Protein AF-0000000067698128 (afdb_homodimer)

Nearest PDB structures (foldseek):
  7aar-assembly1_A  TM=8.603E-01  e=4.545E-19  Arabidopsis thaliana
  9b1o-assembly1_A  TM=7.370E-01  e=3.033E-10  Homo sapiens
  8tte-assembly1_A  TM=7.491E-01  e=5.692E-08  Staphylococcus aureus
  8tth-assembly1_A  TM=7.424E-01  e=2.046E-07  Staphylococcus aureus
  9b3m-assembly1_A  TM=7.698E-01  e=9.284E-07  Staphylococcus aureus

Sequence (998 aa):
MDEVTPLLQRRSTSSESKIRNSGLYLAAFAAVLGNFNSGYSLVYPSPVLPNFQSPDADPRLRMNTEQAAWFGSIYSLGAAAGGLGAILLNDMIGRKLSIMMSALPSTLGYMLMGGAINLYMLQVGRFLTGVAAGMTAASIPVYVSEISHHKVRGALGSCPQITAVVGALALYALGLVVPWRWLAVAGEVPAVLMVVLLAFMPSSPRRLLSLGRQQHAERVLRWLRGNQYDVQTELLAIQHSIDTQPKITWSQLGTPSYYKPILISVGMRFLQQMTGITPILVYLEPIFKKSNVPLPPRYDAAIVGLVRLGSIAVAAFLMDKAGRKALLYTSSMLMFLSSLTLTMVSHTTPCPPGPAPPNHTALDYTSHNDYGSTFMSNAQTAGSILPIICTVVFIFGYALGWGPITWLLMSEVLPLAARGKASGVCVTVSWLTAFGLTHGFTHLVDTYGLYAPYLLFTVVCVVSLLFNAVCIPETRKRSLEEIENYFRTGRTFTIKQSSMDEVTPLLQRRSTSSESKIRNSGLYLAAFAAVLGNFNSGYSLVYPSPVLPNFQSPDADPRLRMNTEQAAWFGSIYSLGAAAGGLGAILLNDMIGRKLSIMMSALPSTLGYMLMGGAINLYMLQVGRFLTGVAAGMTAASIPVYVSEISHHKVRGALGSCPQITAVVGALALYALGLVVPWRWLAVAGEVPAVLMVVLLAFMPSSPRRLLSLGRQQHAERVLRWLRGNQYDVQTELLAIQHSIDTQPKITWSQLGTPSYYKPILISVGMRFLQQMTGITPILVYLEPIFKKSNVPLPPRYDAAIVGLVRLGSIAVAAFLMDKAGRKALLYTSSMLMFLSSLTLTMVSHTTPCPPGPAPPNHTALDYTSHNDYGSTFMSNAQTAGSILPIICTVVFIFGYALGWGPITWLLMSEVLPLAARGKASGVCVTVSWLTAFGLTHGFTHLVDTYGLYAPYLLFTVVCVVSLLFNAVCIPETRKRSLEEIENYFRTGRTFTIKQSS

Solvent-accessible surface area (backbone atoms only — not comparable to full-atom values): 50920 Å² total; per-residue (Å²): 142,83,76,78,65,77,75,75,62,76,70,72,69,73,66,74,47,67,66,40,57,63,48,37,51,51,46,45,51,25,50,32,31,44,30,19,40,30,22,27,60,60,34,48,42,16,72,38,45,58,54,26,58,36,90,85,27,57,78,61,52,48,44,54,68,69,52,46,17,45,58,62,14,37,26,28,51,17,19,27,51,17,28,59,49,31,59,58,38,33,75,72,65,27,43,60,54,39,44,44,52,22,34,52,39,32,44,54,10,28,52,31,42,38,65,44,75,40,57,65,37,38,44,51,12,38,23,27,34,13,22,18,29,13,20,28,63,62,27,39,63,55,47,45,53,62,64,41,55,83,90,49,34,68,64,59,64,49,41,41,59,52,34,15,47,48,18,30,29,48,44,36,52,43,50,67,78,43,58,65,47,55,48,28,53,56,55,38,50,47,40,50,51,23,41,60,47,43,69,74,40,77,68,51,42,66,58,30,44,74,73,66,36,56,68,62,24,51,52,44,47,31,55,34,31,24,84,66,36,75,56,64,63,54,51,50,50,52,50,50,50,63,71,63,55,66,83,70,54,78,72,56,45,70,35,65,61,43,35,50,42,48,50,51,40,38,50,48,34,43,49,51,35,54,46,41,56,59,42,48,53,28,37,35,28,56,49,37,59,70,61,44,43,79,59,63,32,58,59,51,41,31,49,43,33,51,46,34,54,53,22,39,56,50,23,64,62,40,45,80,71,66,27,64,59,56,34,39,50,52,15,30,51,38,29,24,58,22,26,45,50,47,22,55,55,45,62,67,52,74,70,74,78,67,83,70,78,82,77,79,70,80,75,79,80,67,79,74,78,78,61,68,84,60,68,82,61,76,81,63,75,72,37,55,67,56,60,59,54,30,51,41,42,26,44,31,16,36,31,40,12,59,53,58,48,52,61,51,47,42,66,56,57,35,53,79,67,48,34,67,65,51,48,50,51,29,50,34,48,25,22,49,46,35,20,54,49,26,33,45,44,48,54,38,35,72,74,68,27,67,24,53,56,28,47,50,24,26,52,39,24,52,51,48,43,51,46,49,57,74,68,55,76,78,61,68,96,52,55,61,66,53,53,54,44,17,50,62,67,69,75,46,79,74,78,74,74,78,125,141,82,73,82,65,76,74,75,61,76,69,73,71,73,66,75,45,66,66,40,56,62,48,38,52,50,44,42,51,25,50,30,31,44,30,18,42,32,22,27,60,60,34,48,41,15,71,39,44,58,55,25,59,37,88,85,28,57,80,59,54,48,43,55,71,67,52,46,17,46,58,61,14,37,26,28,52,17,19,28,51,18,28,60,48,30,59,57,38,33,74,72,67,27,46,61,55,39,45,46,52,22,35,52,38,32,45,53,9,28,51,30,42,37,66,44,76,40,56,64,37,37,44,52,11,37,23,27,36,13,22,19,30,12,20,28,64,60,28,40,64,54,48,45,52,64,64,40,52,84,89,49,33,67,64,59,64,49,41,42,60,52,33,17,46,50,18,30,31,49,43,35,52,42,50,67,79,42,57,65,46,55,48,28,54,57,55,38,50,47,39,51,51,23,39,61,47,43,70,74,39,77,67,51,43,66,58,31,44,73,73,67,36,53,66,61,24,50,51,46,46,31,55,34,31,22,85,67,35,76,56,64,62,54,51,51,50,52,51,49,50,63,72,64,55,66,82,69,54,78,72,57,46,71,36,65,62,45,37,51,42,47,49,52,42,37,50,48,34,42,49,51,36,54,46,41,56,59,43,48,52,26,38,36,28,55,49,37,58,70,61,45,42,78,60,64,32,58,58,51,42,31,49,44,32,50,46,34,53,53,23,38,57,50,23,63,62,40,44,80,72,66,28,64,57,56,34,37,49,50,14,28,50,38,29,25,56,22,25,46,51,48,21,55,55,45,63,66,52,74,70,74,78,68,84,70,77,82,75,79,71,81,76,79,83,68,78,73,78,77,60,68,86,56,73,84,56,78,80,62,76,72,39,56,66,56,59,58,53,30,50,40,43,24,44,30,16,36,30,39,11,58,52,59,49,53,60,49,46,43,66,55,55,36,53,78,67,47,35,69,64,50,48,51,51,30,50,33,47,25,22,48,47,35,19,54,49,25,32,45,45,48,55,38,35,72,76,66,28,68,24,52,56,28,46,51,23,24,53,39,22,51,50,48,43,50,46,47,58,73,67,55,74,77,62,68,97,51,54,60,68,53,53,54,44,17,50,62,68,68,75,46,80,72,78,76,75,78,124

Secondary structure (DSSP, 8-state):
---------------------HHHHHHHHHHHHHHHHHHHHHTTHHHHHHHHSSTTS-TTT---HHHHHHHHHHHHHHHHHHHHHHHHHHHHH-HHHHHHHTHHHHHHHHHHHHT-SSHHHHHHHHHHHHHHHHHHHHHHHHHHHHHS-TTTHHHHHTHHHHHHHHHHHHHHHHTTTS-HHHHHHHTHHHHHHHHHHHHTSPPPHHHHHHTT-HHHHHHHHHHHH-TTS-HHHHHHHHHHHHHH-----TTGGGSHHHHHHHHHHHHHHHHHHHTTHHHHHHTHHHHHHHTT-SS-HHHHHHHHHHHHHHHHHHHHHHHHHH-HHHHHHHHHHHHHHHHHHHHHHHHHS------------S-----S-TTSTT-S--------SHHHHHHHHHHHHHHHTTTHHHHHHHHHHS-GGGHHHHHHHHHHHHHHHHHHHHHHHHHHHHHH-THHHHHHHHHHHHHHHHHHHHTPPP-TT--HHHHHHHHHHTS--------/---------------------HHHHHHHHHHHHHHHHHHHHHTTHHHHHHHHHSTTS-TTT---HHHHHHHHHHHHHHHHHHHHHHHHHHHHH-HHHHHHHTHHHHHHHHHHHHT-SSHHHHHHHHHHHHHHHHHHHHHHHHHHHHHS-TTTHHHHHTHHHHHHHHHHHHHHHHTTTS-HHHHHHHTHHHHHHHHHHHHTSPPPHHHHHHTT-HHHHHHHHHHHH-TTS-HHHHHHHHHHHHHH-----TTGGGSHHHHHHHHHHHHHHHHHHHTTHHHHHHTHHHHHHHTT-SS-HHHHHHHHHHHHHHHHHHHHHHHHHH-HHHHHHHHHHHHHHHHHHHHHHHHHS---------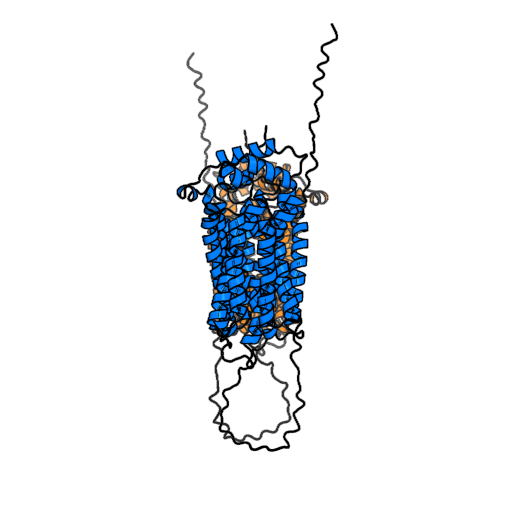---S-----S-TTGGG-S--------SHHHHHHHHHHHHHHHTTTHHHHHHHHHHS-GGGHHHHHHHHHHHHHHHHHHHHHHHHHHHHHH-THHHHHHHHHHHHHHHHHHHHTPPP-TT--HHHHHHHHHHTS--------

Structure (mmCIF, N/CA/C/O backbone):
data_AF-0000000067698128-model_v1
#
loop_
_entity.id
_entity.type
_entity.pdbx_description
1 polymer 'Solute carrier family 2, facilitated glucose transporter member 8'
#
loop_
_atom_site.group_PDB
_atom_site.id
_atom_site.type_symbol
_atom_site.label_atom_id
_atom_site.label_alt_id
_atom_site.label_comp_id
_atom_site.label_asym_id
_atom_site.label_entity_id
_atom_site.label_seq_id
_atom_site.pdbx_PDB_ins_code
_atom_site.Cartn_x
_atom_site.Cartn_y
_atom_site.Cartn_z
_atom_site.occupancy
_atom_site.B_iso_or_equiv
_atom_site.auth_seq_id
_atom_site.auth_comp_id
_atom_site.auth_asym_id
_atom_site.auth_atom_id
_atom_site.pdbx_PDB_model_num
ATOM 1 N N . MET A 1 1 ? 64.312 -9.578 -45.875 1 24.77 1 MET A N 1
ATOM 2 C CA . MET A 1 1 ? 63.75 -10.844 -45.375 1 24.77 1 MET A CA 1
ATOM 3 C C . MET A 1 1 ? 62.344 -10.641 -44.844 1 24.77 1 MET A C 1
ATOM 5 O O . MET A 1 1 ? 62.156 -10.195 -43.719 1 24.77 1 MET A O 1
ATOM 9 N N . ASP A 1 2 ? 61.281 -10.273 -45.625 1 28.89 2 ASP A N 1
ATOM 10 C CA . ASP A 1 2 ? 59.906 -9.773 -45.75 1 28.89 2 ASP A CA 1
ATOM 11 C C . ASP A 1 2 ? 58.906 -10.82 -45.281 1 28.89 2 ASP A C 1
ATOM 13 O O . ASP A 1 2 ? 57.688 -10.633 -45.438 1 28.89 2 ASP A O 1
ATOM 17 N N . GLU A 1 3 ? 59.25 -12.07 -45.062 1 24.58 3 GLU A N 1
ATOM 18 C CA . GLU A 1 3 ? 58.344 -13.195 -45.219 1 24.58 3 GLU A CA 1
ATOM 19 C C . GLU A 1 3 ? 57.375 -13.266 -44.031 1 24.58 3 GLU A C 1
ATOM 21 O O . GLU A 1 3 ? 56.594 -14.211 -43.906 1 24.58 3 GLU A O 1
ATOM 26 N N . VAL A 1 4 ? 57.688 -12.703 -42.812 1 31.02 4 VAL A N 1
ATOM 27 C CA . VAL A 1 4 ? 57.031 -13.273 -41.656 1 31.02 4 VAL A CA 1
ATOM 28 C C . VAL A 1 4 ? 55.562 -12.898 -41.625 1 31.02 4 VAL A C 1
ATOM 30 O O . VAL A 1 4 ? 55.188 -11.852 -41.125 1 31.02 4 VAL A O 1
ATOM 33 N N . THR A 1 5 ? 55 -12.547 -42.75 1 31.58 5 THR A N 1
ATOM 34 C CA . THR A 1 5 ? 53.656 -12.055 -42.625 1 31.58 5 THR A CA 1
ATOM 35 C C . THR A 1 5 ? 52.75 -13.117 -42 1 31.58 5 THR A C 1
ATOM 37 O O . THR A 1 5 ? 52.531 -14.172 -42.594 1 31.58 5 THR A O 1
ATOM 40 N N . PRO A 1 6 ? 52.906 -13.344 -40.625 1 32.34 6 PRO A N 1
ATOM 41 C CA . PRO A 1 6 ? 52.125 -14.453 -40.031 1 32.34 6 PRO A CA 1
ATOM 42 C C . PRO A 1 6 ? 50.656 -14.414 -40.406 1 32.34 6 PRO A C 1
ATOM 44 O O . PRO A 1 6 ? 50.062 -13.328 -40.469 1 32.34 6 PRO A O 1
ATOM 47 N N . LEU A 1 7 ? 50.094 -15.203 -41.312 1 28.47 7 LEU A N 1
ATOM 48 C CA . LEU A 1 7 ? 48.781 -15.625 -41.719 1 28.47 7 LEU A CA 1
ATOM 49 C C . LEU A 1 7 ? 47.906 -15.945 -40.531 1 28.47 7 LEU A C 1
ATOM 51 O O . LEU A 1 7 ? 47.125 -16.891 -40.562 1 28.47 7 LEU A O 1
ATOM 55 N N . LEU A 1 8 ? 48.312 -15.516 -39.312 1 31.22 8 LEU A N 1
ATOM 56 C CA . LEU A 1 8 ? 47.312 -15.836 -38.281 1 31.22 8 LEU A CA 1
ATOM 57 C C . LEU A 1 8 ? 45.969 -15.25 -38.656 1 31.22 8 LEU A C 1
ATOM 59 O O . LEU A 1 8 ? 45.75 -14.039 -38.562 1 31.22 8 LEU A O 1
ATOM 63 N N . GLN A 1 9 ? 45.469 -15.539 -39.781 1 27.62 9 GLN A N 1
ATOM 64 C CA . GLN A 1 9 ? 44.062 -15.273 -40.062 1 27.62 9 GLN A CA 1
ATOM 65 C C . GLN A 1 9 ? 43.219 -15.508 -38.844 1 27.62 9 GLN A C 1
ATOM 67 O O . GLN A 1 9 ? 43.25 -16.578 -38.219 1 27.62 9 GLN A O 1
ATOM 72 N N . ARG A 1 10 ? 43 -14.555 -38.125 1 32.41 10 ARG A N 1
ATOM 73 C CA . ARG A 1 10 ? 41.906 -14.484 -37.156 1 32.41 10 ARG A CA 1
ATOM 74 C C . ARG A 1 10 ? 40.688 -15.242 -37.688 1 32.41 10 ARG A C 1
ATOM 76 O O . ARG A 1 10 ? 40 -14.781 -38.594 1 32.41 10 ARG A O 1
ATOM 83 N N . ARG A 1 11 ? 40.938 -16.562 -37.969 1 31.14 11 ARG A N 1
ATOM 84 C CA . ARG A 1 11 ? 39.719 -17.344 -38.219 1 31.14 11 ARG A CA 1
ATOM 85 C C . ARG A 1 11 ? 38.594 -16.875 -37.312 1 31.14 11 ARG A C 1
ATOM 87 O O . ARG A 1 11 ? 38.688 -16.922 -36.094 1 31.14 11 ARG A O 1
ATOM 94 N N . SER A 1 12 ? 38 -15.797 -37.594 1 34.19 12 SER A N 1
ATOM 95 C CA . SER A 1 12 ? 36.656 -15.445 -37.125 1 34.19 12 SER A CA 1
ATOM 96 C C . SER A 1 12 ? 35.812 -16.688 -36.875 1 34.19 12 SER A C 1
ATOM 98 O O . SER A 1 12 ? 35.438 -17.391 -37.812 1 34.19 12 SER A O 1
ATOM 100 N N . THR A 1 13 ? 36.219 -17.625 -36.188 1 33.59 13 THR A N 1
ATOM 101 C CA . THR A 1 13 ? 35.469 -18.75 -35.656 1 33.59 13 THR A CA 1
ATOM 102 C C . THR A 1 13 ? 34.062 -18.312 -35.25 1 33.59 13 THR A C 1
ATOM 104 O O . THR A 1 13 ? 33.438 -18.922 -34.375 1 33.59 13 THR A O 1
ATOM 107 N N . SER A 1 14 ? 33.625 -17.172 -35.656 1 37.47 14 SER A N 1
ATOM 108 C CA . SER A 1 14 ? 32.188 -16.891 -35.531 1 37.47 14 SER A CA 1
ATOM 109 C C . SER A 1 14 ? 31.359 -18.031 -36.094 1 37.47 14 SER A C 1
ATOM 111 O O . SER A 1 14 ? 31.016 -18.062 -37.25 1 37.47 14 SER A O 1
ATOM 113 N N . SER A 1 15 ? 31.797 -19.188 -36.312 1 37.03 15 SER A N 1
ATOM 114 C CA . SER A 1 15 ? 30.891 -20.297 -36.562 1 37.03 15 SER A CA 1
ATOM 115 C C . SER A 1 15 ? 29.562 -20.109 -35.844 1 37.03 15 SER A C 1
ATOM 117 O O . SER A 1 15 ? 29.469 -20.375 -34.656 1 37.03 15 SER A O 1
ATOM 119 N N . GLU A 1 16 ? 28.969 -19.047 -35.906 1 44.94 16 GLU A N 1
ATOM 120 C CA . GLU A 1 16 ? 27.562 -18.891 -35.594 1 44.94 16 GLU A CA 1
ATOM 121 C C . GLU A 1 16 ? 26.766 -20.141 -36 1 44.94 16 GLU A C 1
ATOM 123 O O . GLU A 1 16 ? 26.391 -20.266 -37.156 1 44.94 16 GLU A O 1
ATOM 128 N N . SER A 1 17 ? 27.25 -21.359 -35.844 1 49.53 17 SER A N 1
ATOM 129 C CA . SER A 1 17 ? 26.594 -22.641 -36.094 1 49.53 17 SER A CA 1
ATOM 130 C C . SER A 1 17 ? 25.094 -22.547 -35.906 1 49.53 17 SER A C 1
ATOM 132 O O . SER A 1 17 ? 24.594 -21.906 -34.969 1 49.53 17 SER A O 1
ATOM 134 N N . LYS A 1 18 ? 24.406 -22.562 -36.969 1 61.47 18 LYS A N 1
ATOM 135 C CA . LYS A 1 18 ? 22.953 -22.5 -37.156 1 61.47 18 LYS A CA 1
ATOM 136 C C . LYS A 1 18 ? 22.234 -23.484 -36.25 1 61.47 18 LYS A C 1
ATOM 138 O O . LYS A 1 18 ? 22.391 -24.703 -36.406 1 61.47 18 LYS A O 1
ATOM 143 N N . ILE A 1 19 ? 21.984 -23.188 -35.031 1 75.19 19 ILE A N 1
ATOM 144 C CA . ILE A 1 19 ? 21.203 -23.953 -34.062 1 75.19 19 ILE A CA 1
ATOM 145 C C . ILE A 1 19 ? 19.812 -24.219 -34.594 1 75.19 19 ILE A C 1
ATOM 147 O O . ILE A 1 19 ? 19.156 -23.297 -35.094 1 75.19 19 ILE A O 1
ATOM 151 N N . ARG A 1 20 ? 19.484 -25.5 -34.938 1 76.12 20 ARG A N 1
ATOM 152 C CA . ARG A 1 20 ? 18.109 -25.891 -35.219 1 76.12 20 ARG A CA 1
ATOM 153 C C . ARG A 1 20 ? 17.328 -26.188 -33.969 1 76.12 20 ARG A C 1
ATOM 155 O O . ARG A 1 20 ? 17.594 -27.188 -33.281 1 76.12 20 ARG A O 1
ATOM 162 N N . ASN A 1 21 ? 16.359 -25.344 -33.656 1 85.06 21 ASN A N 1
ATOM 163 C CA . ASN A 1 21 ? 15.672 -25.406 -32.375 1 85.06 21 ASN A CA 1
ATOM 164 C C . ASN A 1 21 ? 14.406 -26.25 -32.469 1 85.06 21 ASN A C 1
ATOM 166 O O . ASN A 1 21 ? 13.602 -26.281 -31.547 1 85.06 21 ASN A O 1
ATOM 170 N N . SER A 1 22 ? 14.18 -27.031 -33.594 1 85.19 22 SER A N 1
ATOM 171 C CA . SER A 1 22 ? 12.945 -27.797 -33.75 1 85.19 22 SER A CA 1
ATOM 172 C C . SER A 1 22 ? 12.852 -28.922 -32.719 1 85.19 22 SER A C 1
ATOM 174 O O . SER A 1 22 ? 11.797 -29.125 -32.125 1 85.19 22 SER A O 1
ATOM 176 N N . GLY A 1 23 ? 13.883 -29.625 -32.594 1 85 23 GLY A N 1
ATOM 177 C CA . GLY A 1 23 ? 13.891 -30.688 -31.594 1 85 23 GLY A CA 1
ATOM 178 C C . GLY A 1 23 ? 13.719 -30.172 -30.188 1 85 23 GLY A C 1
ATOM 179 O O . GLY A 1 23 ? 13.008 -30.781 -29.375 1 85 23 GLY A O 1
ATOM 180 N N . LEU A 1 24 ? 14.273 -29.094 -29.938 1 87.62 24 LEU A N 1
ATOM 181 C CA . LEU A 1 24 ? 14.18 -28.469 -28.625 1 87.62 24 LEU A CA 1
ATOM 182 C C . LEU A 1 24 ? 12.75 -28.031 -28.328 1 87.62 24 LEU A C 1
ATOM 184 O O . LEU A 1 24 ? 12.227 -28.266 -27.25 1 87.62 24 LEU A O 1
ATOM 188 N N . TYR A 1 25 ? 12.133 -27.422 -29.359 1 89.44 25 TYR A N 1
ATOM 189 C CA . TYR A 1 25 ? 10.766 -26.938 -29.172 1 89.44 25 TYR A CA 1
ATOM 190 C C . TYR A 1 25 ? 9.797 -28.094 -29 1 89.44 25 TYR A C 1
ATOM 192 O O . TYR A 1 25 ? 8.844 -28.016 -28.219 1 89.44 25 TYR A O 1
ATOM 200 N N . LEU A 1 26 ? 10.039 -29.125 -29.641 1 89.44 26 LEU A N 1
ATOM 201 C CA . LEU A 1 26 ? 9.18 -30.297 -29.516 1 89.44 26 LEU A CA 1
ATOM 202 C C . LEU A 1 26 ? 9.336 -30.938 -28.141 1 89.44 26 LEU A C 1
ATOM 204 O O . LEU A 1 26 ? 8.344 -31.344 -27.531 1 89.44 26 LEU A O 1
ATOM 208 N N . ALA A 1 27 ? 10.461 -31.016 -27.688 1 89.62 27 ALA A N 1
ATOM 209 C CA . ALA A 1 27 ? 10.711 -31.578 -26.359 1 89.62 27 ALA A CA 1
ATOM 210 C C . ALA A 1 27 ? 10.109 -30.703 -25.281 1 89.62 27 ALA A C 1
ATOM 212 O O . ALA A 1 27 ? 9.492 -31.203 -24.328 1 89.62 27 ALA A O 1
ATOM 213 N N . ALA A 1 28 ? 10.328 -29.438 -25.422 1 88.88 28 ALA A N 1
ATOM 214 C CA . ALA A 1 28 ? 9.766 -28.5 -24.453 1 88.88 28 ALA A CA 1
ATOM 215 C C . ALA A 1 28 ? 8.242 -28.547 -24.484 1 88.88 28 ALA A C 1
ATOM 217 O O . ALA A 1 28 ? 7.602 -28.516 -23.422 1 88.88 28 ALA A O 1
ATOM 218 N N . PHE A 1 29 ? 7.695 -28.641 -25.641 1 90.94 29 PHE A N 1
ATOM 219 C CA . PHE A 1 29 ? 6.246 -28.703 -25.781 1 90.94 29 PHE A CA 1
ATOM 220 C C . PHE A 1 29 ? 5.688 -29.953 -25.141 1 90.94 29 PHE A C 1
ATOM 222 O O . PHE A 1 29 ? 4.66 -29.906 -24.453 1 90.94 29 PHE A O 1
ATOM 229 N N . ALA A 1 30 ? 6.312 -31.016 -25.344 1 91.56 30 ALA A N 1
ATOM 230 C CA . ALA A 1 30 ? 5.879 -32.281 -24.75 1 91.56 30 ALA A CA 1
ATOM 231 C C . ALA A 1 30 ? 5.895 -32.188 -23.234 1 91.56 30 ALA A C 1
ATOM 233 O O . ALA A 1 30 ? 4.98 -32.688 -22.562 1 91.56 30 ALA A O 1
ATOM 234 N N . ALA A 1 31 ? 6.836 -31.578 -22.734 1 90.19 31 ALA A N 1
ATOM 235 C CA . ALA A 1 31 ? 6.969 -31.469 -21.281 1 90.19 31 ALA A CA 1
ATOM 236 C C . ALA A 1 31 ? 5.953 -30.484 -20.703 1 90.19 31 ALA A C 1
ATOM 238 O O . ALA A 1 31 ? 5.324 -30.766 -19.672 1 90.19 31 ALA A O 1
ATOM 239 N N . VAL A 1 32 ? 5.688 -29.375 -21.359 1 91.25 32 VAL A N 1
ATOM 240 C CA . VAL A 1 32 ? 4.867 -28.297 -20.812 1 91.25 32 VAL A CA 1
ATOM 241 C C . VAL A 1 32 ? 3.393 -28.703 -20.859 1 91.25 32 VAL A C 1
ATOM 243 O O . VAL A 1 32 ? 2.549 -28.078 -20.219 1 91.25 32 VAL A O 1
ATOM 246 N N . LEU A 1 33 ? 3.062 -29.781 -21.594 1 92.56 33 LEU A N 1
ATOM 247 C CA . LEU A 1 33 ? 1.701 -30.312 -21.594 1 92.56 33 LEU A CA 1
ATOM 248 C C . LEU A 1 33 ? 1.293 -30.75 -20.188 1 92.56 33 LEU A C 1
ATOM 250 O O . LEU A 1 33 ? 0.103 -30.781 -19.875 1 92.56 33 LEU A O 1
ATOM 254 N N . GLY A 1 34 ? 2.279 -31.047 -19.375 1 90.62 34 GLY A N 1
ATOM 255 C CA . GLY A 1 34 ? 2.008 -31.328 -17.984 1 90.62 34 GLY A CA 1
ATOM 256 C C . GLY A 1 34 ? 1.439 -30.125 -17.234 1 90.62 34 GLY A C 1
ATOM 257 O O . GLY A 1 34 ? 0.546 -30.281 -16.406 1 90.62 34 GLY A O 1
ATOM 258 N N . ASN A 1 35 ? 1.909 -29 -17.594 1 91.69 35 ASN A N 1
ATOM 259 C CA . ASN A 1 35 ? 1.396 -27.781 -17 1 91.69 35 ASN A CA 1
ATOM 260 C C . ASN A 1 35 ? -0.013 -27.453 -17.484 1 91.69 35 ASN A C 1
ATOM 262 O O . ASN A 1 35 ? -0.824 -26.891 -16.75 1 91.69 35 ASN A O 1
ATOM 266 N N . PHE A 1 36 ? -0.264 -27.797 -18.719 1 94.38 36 PHE A N 1
ATOM 267 C CA . PHE A 1 36 ? -1.618 -27.656 -19.234 1 94.38 36 PHE A CA 1
ATOM 268 C C . PHE A 1 36 ? -2.607 -28.438 -18.391 1 94.38 36 PHE A C 1
ATOM 270 O O . PHE A 1 36 ? -3.656 -27.922 -18 1 94.38 36 PHE A O 1
ATOM 277 N N . ASN A 1 37 ? -2.18 -29.625 -18.125 1 94.06 37 ASN A N 1
ATOM 278 C CA . ASN A 1 37 ? -3.029 -30.5 -17.312 1 94.06 37 ASN A CA 1
ATOM 279 C C . ASN A 1 37 ? -3.201 -29.953 -15.898 1 94.06 37 ASN A C 1
ATOM 281 O O . ASN A 1 37 ? -4.273 -30.062 -15.305 1 94.06 37 ASN A O 1
ATOM 285 N N . SER A 1 38 ? -2.184 -29.422 -15.398 1 93.31 38 SER A N 1
ATOM 286 C CA . SER A 1 38 ? -2.238 -28.844 -14.062 1 93.31 38 SER A CA 1
ATOM 287 C C . SER A 1 38 ? -3.203 -27.672 -14.008 1 93.31 38 SER A C 1
ATOM 289 O O . SER A 1 38 ? -3.998 -27.547 -13.078 1 93.31 38 SER A O 1
ATOM 291 N N . GLY A 1 39 ? -3.156 -26.812 -14.969 1 93.25 39 GLY A N 1
ATOM 292 C CA . GLY A 1 39 ? -4.082 -25.688 -15.031 1 93.25 39 GLY A CA 1
ATOM 293 C C . GLY A 1 39 ? -5.527 -26.125 -15.195 1 93.25 39 GLY A C 1
ATOM 294 O O . GLY A 1 39 ? -6.426 -25.562 -14.57 1 93.25 39 GLY A O 1
ATOM 295 N N . TYR A 1 40 ? -5.688 -27.125 -16.016 1 95 40 TYR A N 1
ATOM 296 C CA . TYR A 1 40 ? -7.008 -27.688 -16.266 1 95 40 TYR A CA 1
ATOM 297 C C . TYR A 1 40 ? -7.613 -28.234 -14.984 1 95 40 TYR A C 1
ATOM 299 O O . TYR A 1 40 ? -8.758 -27.938 -14.648 1 95 40 TYR A O 1
ATOM 307 N N . SER A 1 41 ? -6.832 -28.953 -14.305 1 95.06 41 SER A N 1
ATOM 308 C CA . SER A 1 41 ? -7.312 -29.625 -13.094 1 95.06 41 SER A CA 1
ATOM 309 C C . SER A 1 41 ? -7.512 -28.625 -11.961 1 95.06 41 SER A C 1
ATOM 311 O O . SER A 1 41 ? -8.375 -28.812 -11.109 1 95.06 41 SER A O 1
ATOM 313 N N . LEU A 1 42 ? -6.785 -27.594 -11.938 1 93.69 42 LEU A N 1
ATOM 314 C CA . LEU A 1 42 ? -6.855 -26.609 -10.867 1 93.69 42 LEU A CA 1
ATOM 315 C C . LEU A 1 42 ? -8.227 -25.938 -10.828 1 93.69 42 LEU A C 1
ATOM 317 O O . LEU A 1 42 ? -8.805 -25.766 -9.758 1 93.69 42 LEU A O 1
ATOM 321 N N . VAL A 1 43 ? -8.773 -25.641 -11.969 1 93.88 43 VAL A N 1
ATOM 322 C CA . VAL A 1 43 ? -9.992 -24.844 -12 1 93.88 43 VAL A CA 1
ATOM 323 C C . VAL A 1 43 ? -11.195 -25.75 -12.258 1 93.88 43 VAL A C 1
ATOM 325 O O . VAL A 1 43 ? -12.289 -25.266 -12.562 1 93.88 43 VAL A O 1
ATOM 328 N N . TYR A 1 44 ? -11.031 -27.031 -12.133 1 93.69 44 TYR A N 1
ATOM 329 C CA . TYR A 1 44 ? -12.062 -28.016 -12.414 1 93.69 44 TYR A CA 1
ATOM 330 C C . TYR A 1 44 ? -13.312 -27.766 -11.57 1 93.69 44 TYR A C 1
ATOM 332 O O . TYR A 1 44 ? -14.438 -27.906 -12.055 1 93.69 44 TYR A O 1
ATOM 340 N N . PRO A 1 45 ? -13.141 -27.297 -10.336 1 92.75 45 PRO A N 1
ATOM 341 C CA . PRO A 1 45 ? -14.328 -27.125 -9.492 1 92.75 45 PRO A CA 1
ATOM 342 C C . PRO A 1 45 ? -15.219 -25.969 -9.953 1 92.75 45 PRO A C 1
ATOM 344 O O . PRO A 1 45 ? -16.406 -25.922 -9.617 1 92.75 45 PRO A O 1
ATOM 347 N N . SER A 1 46 ? -14.75 -25.078 -10.672 1 91.44 46 SER A N 1
ATOM 348 C CA . SER A 1 46 ? -15.492 -23.875 -11.031 1 91.44 46 SER A CA 1
ATOM 349 C C . SER A 1 46 ? -16.781 -24.234 -11.766 1 91.44 46 SER A C 1
ATOM 351 O O . SER A 1 46 ? -17.875 -23.875 -11.312 1 91.44 46 SER A O 1
ATOM 353 N N . PRO A 1 47 ? -16.75 -24.969 -12.805 1 89.94 47 PRO A N 1
ATOM 354 C CA . PRO A 1 47 ? -18 -25.312 -13.492 1 89.94 47 PRO A CA 1
ATOM 355 C C . PRO A 1 47 ? -18.734 -26.484 -12.844 1 89.94 47 PRO A C 1
ATOM 357 O O . PRO A 1 47 ? -19.922 -26.703 -13.109 1 89.94 47 PRO A O 1
ATOM 360 N N . VAL A 1 48 ? -18.125 -27.219 -11.992 1 90.25 48 VAL A N 1
ATOM 361 C CA . VAL A 1 48 ? -18.672 -28.484 -11.508 1 90.25 48 VAL A CA 1
ATOM 362 C C . VAL A 1 48 ? -19.375 -28.266 -10.172 1 90.25 48 VAL A C 1
ATOM 364 O O . VAL A 1 48 ? -20.406 -28.875 -9.906 1 90.25 48 VAL A O 1
ATOM 367 N N . LEU A 1 49 ? -18.906 -27.391 -9.438 1 89.81 49 LEU A N 1
ATOM 368 C CA . LEU A 1 49 ? -19.391 -27.203 -8.078 1 89.81 49 LEU A CA 1
ATOM 369 C C . LEU A 1 49 ? -20.844 -26.734 -8.078 1 89.81 49 LEU A C 1
ATOM 371 O O . LEU A 1 49 ? -21.656 -27.203 -7.281 1 89.81 49 LEU A O 1
ATOM 375 N N . PRO A 1 50 ? -21.188 -25.812 -8.961 1 87.38 50 PRO A N 1
ATOM 376 C CA . PRO A 1 50 ? -22.578 -25.375 -8.969 1 87.38 50 PRO A CA 1
ATOM 377 C C . PRO A 1 50 ? -23.562 -26.5 -9.25 1 87.38 50 PRO A C 1
ATOM 379 O O . PRO A 1 50 ? -24.703 -26.453 -8.805 1 87.38 50 PRO A O 1
ATOM 382 N N . ASN A 1 51 ? -23.094 -27.547 -9.938 1 86.31 51 ASN A N 1
ATOM 383 C CA . ASN A 1 51 ? -23.922 -28.703 -10.211 1 86.31 51 ASN A CA 1
ATOM 384 C C . ASN A 1 51 ? -24.156 -29.547 -8.953 1 86.31 51 ASN A C 1
ATOM 386 O O . ASN A 1 51 ? -25.219 -30.172 -8.805 1 86.31 51 ASN A O 1
ATOM 390 N N . PHE A 1 52 ? -23.25 -29.516 -8.102 1 90 52 PHE A N 1
ATOM 391 C CA . PHE A 1 52 ? -23.328 -30.328 -6.898 1 90 52 PHE A CA 1
ATOM 392 C C . PHE A 1 52 ? -23.969 -29.562 -5.754 1 90 52 PHE A C 1
ATOM 394 O O . PHE A 1 52 ? -24.359 -30.141 -4.738 1 90 52 PHE A O 1
ATOM 401 N N . GLN A 1 53 ? -24.047 -28.312 -5.934 1 86.12 53 GLN A N 1
ATOM 402 C CA . GLN A 1 53 ? -24.656 -27.484 -4.895 1 86.12 53 GLN A CA 1
ATOM 403 C C . GLN A 1 53 ? -26.094 -27.109 -5.254 1 86.12 53 GLN A C 1
ATOM 405 O O . GLN A 1 53 ? -26.781 -26.469 -4.465 1 86.12 53 GLN A O 1
ATOM 410 N N . SER A 1 54 ? -26.5 -27.547 -6.398 1 82.88 54 SER A N 1
ATOM 411 C CA . SER A 1 54 ? -27.875 -27.297 -6.824 1 82.88 54 SER A CA 1
ATOM 412 C C . SER A 1 54 ? -28.859 -28.234 -6.109 1 82.88 54 SER A C 1
ATOM 414 O O . SER A 1 54 ? -28.484 -29.344 -5.719 1 82.88 54 SER A O 1
ATOM 416 N N . PRO A 1 55 ? -29.984 -27.719 -5.867 1 80.56 55 PRO A N 1
ATOM 417 C CA . PRO A 1 55 ? -30.984 -28.578 -5.215 1 80.56 55 PRO A CA 1
ATOM 418 C C . PRO A 1 55 ? -31.359 -29.797 -6.055 1 80.56 55 PRO A C 1
ATOM 420 O O . PRO A 1 55 ? -31.828 -30.797 -5.512 1 80.56 55 PRO A O 1
ATOM 423 N N . ASP A 1 56 ? -31.156 -29.781 -7.309 1 79.56 56 ASP A N 1
ATOM 424 C CA . ASP A 1 56 ? -31.516 -30.859 -8.211 1 79.56 56 ASP A CA 1
ATOM 425 C C . ASP A 1 56 ? -30.359 -31.859 -8.359 1 79.56 56 ASP A C 1
ATOM 427 O O . ASP A 1 56 ? -30.438 -32.781 -9.164 1 79.56 56 ASP A O 1
ATOM 431 N N . ALA A 1 57 ? -29.453 -31.656 -7.539 1 82.06 57 ALA A N 1
ATOM 432 C CA . ALA A 1 57 ? -28.281 -32.5 -7.66 1 82.06 57 ALA A CA 1
ATOM 433 C C . ALA A 1 57 ? -28.547 -33.906 -7.07 1 82.06 57 ALA A C 1
ATOM 435 O O . ALA A 1 57 ? -29.406 -34.031 -6.199 1 82.06 57 ALA A O 1
ATOM 436 N N . ASP A 1 58 ? -27.969 -34.906 -7.648 1 84.19 58 ASP A N 1
ATOM 437 C CA . ASP A 1 58 ? -28.047 -36.25 -7.113 1 84.19 58 ASP A CA 1
ATOM 438 C C . ASP A 1 58 ? -27.688 -36.281 -5.629 1 84.19 58 ASP A C 1
ATOM 440 O O . ASP A 1 58 ? -26.688 -35.688 -5.211 1 84.19 58 ASP A O 1
ATOM 444 N N . PRO A 1 59 ? -28.531 -36.781 -4.781 1 83.81 59 PRO A N 1
ATOM 445 C CA . PRO A 1 59 ? -28.312 -36.781 -3.334 1 83.81 59 PRO A CA 1
ATOM 446 C C . PRO A 1 59 ? -26.969 -37.406 -2.938 1 83.81 59 PRO A C 1
ATOM 448 O O . PRO A 1 59 ? -26.422 -37.094 -1.885 1 83.81 59 PRO A O 1
ATOM 451 N N . ARG A 1 60 ? -26.531 -38.25 -3.715 1 84.62 60 ARG A N 1
ATOM 452 C CA . ARG A 1 60 ? -25.281 -38.906 -3.395 1 84.62 60 ARG A CA 1
ATOM 453 C C . ARG A 1 60 ? -24.078 -38.031 -3.68 1 84.62 60 ARG A C 1
ATOM 455 O O . ARG A 1 60 ? -22.984 -38.25 -3.164 1 84.62 60 ARG A O 1
ATOM 462 N N . LEU A 1 61 ? -24.328 -37.031 -4.477 1 88.25 61 LEU A N 1
ATOM 463 C CA . LEU A 1 61 ? -23.234 -36.156 -4.895 1 88.25 61 LEU A CA 1
ATOM 464 C C . LEU A 1 61 ? -23.469 -34.719 -4.406 1 88.25 61 LEU A C 1
ATOM 466 O O . LEU A 1 61 ? -22.688 -33.844 -4.715 1 88.25 61 LEU A O 1
ATOM 470 N N . ARG A 1 62 ? -24.438 -34.531 -3.637 1 88.62 62 ARG A N 1
ATOM 471 C CA . ARG A 1 62 ? -24.734 -33.219 -3.096 1 88.62 62 ARG A CA 1
ATOM 472 C C . ARG A 1 62 ? -23.703 -32.812 -2.057 1 88.62 62 ARG A C 1
ATOM 474 O O . ARG A 1 62 ? -23.281 -33.625 -1.228 1 88.62 62 ARG A O 1
ATOM 481 N N . MET A 1 63 ? -23.281 -31.609 -2.211 1 90.5 63 MET A N 1
ATOM 482 C CA . MET A 1 63 ? -22.188 -31.156 -1.353 1 90.5 63 MET A CA 1
ATOM 483 C C . MET A 1 63 ? -22.656 -30.031 -0.428 1 90.5 63 MET A C 1
ATOM 485 O O . MET A 1 63 ? -23.328 -29.094 -0.869 1 90.5 63 MET A O 1
ATOM 489 N N . ASN A 1 64 ? -22.344 -30.234 0.89 1 89.25 64 ASN A N 1
ATOM 490 C CA . ASN A 1 64 ? -22.5 -29.141 1.855 1 89.25 64 ASN A CA 1
ATOM 491 C C . ASN A 1 64 ? -21.312 -28.188 1.807 1 89.25 64 ASN A C 1
ATOM 493 O O . ASN A 1 64 ? -20.453 -28.297 0.936 1 89.25 64 ASN A O 1
ATOM 497 N N . THR A 1 65 ? -21.359 -27.203 2.633 1 90 65 THR A N 1
ATOM 498 C CA . THR A 1 65 ? -20.312 -26.188 2.635 1 90 65 THR A CA 1
ATOM 499 C C . THR A 1 65 ? -18.938 -26.812 2.914 1 90 65 THR A C 1
ATOM 501 O O . THR A 1 65 ? -17.953 -26.484 2.256 1 90 65 THR A O 1
ATOM 504 N N . GLU A 1 66 ? -18.875 -27.703 3.82 1 91.75 66 GLU A N 1
ATOM 505 C CA . GLU A 1 66 ? -17.609 -28.344 4.172 1 91.75 66 GLU A CA 1
ATOM 506 C C . GLU A 1 66 ? -17.109 -29.219 3.027 1 91.75 66 GLU A C 1
ATOM 508 O O . GLU A 1 66 ? -15.914 -29.219 2.709 1 91.75 66 GLU A O 1
ATOM 513 N N . GLN A 1 67 ? -17.984 -29.969 2.4 1 91.38 67 GLN A N 1
ATOM 514 C CA . GLN A 1 67 ? -17.609 -30.844 1.296 1 91.38 67 GLN A CA 1
ATOM 515 C C . GLN A 1 67 ? -17.188 -30.031 0.073 1 91.38 67 GLN A C 1
ATOM 517 O O . GLN A 1 67 ? -16.266 -30.422 -0.649 1 91.38 67 GLN A O 1
ATOM 522 N N . ALA A 1 68 ? -17.859 -29.016 -0.129 1 91.88 68 ALA A N 1
ATOM 523 C CA . ALA A 1 68 ? -17.469 -28.125 -1.224 1 91.88 68 ALA A CA 1
ATOM 524 C C . ALA A 1 68 ? -16.094 -27.516 -0.978 1 91.88 68 ALA A C 1
ATOM 526 O O . ALA A 1 68 ? -15.305 -27.359 -1.911 1 91.88 68 ALA A O 1
ATOM 527 N N . ALA A 1 69 ? -15.828 -27.141 0.303 1 93.62 69 ALA A N 1
ATOM 528 C CA . ALA A 1 69 ? -14.531 -26.578 0.67 1 93.62 69 ALA A CA 1
ATOM 529 C C . ALA A 1 69 ? -13.406 -27.594 0.425 1 93.62 69 ALA A C 1
ATOM 531 O O . ALA A 1 69 ? -12.352 -27.234 -0.101 1 93.62 69 ALA A O 1
ATOM 532 N N . TRP A 1 70 ? -13.664 -28.781 0.732 1 93.56 70 TRP A N 1
ATOM 533 C CA . TRP A 1 70 ? -12.688 -29.828 0.525 1 93.56 70 TRP A CA 1
ATOM 534 C C . TRP A 1 70 ? -12.492 -30.109 -0.961 1 93.56 70 TRP A C 1
ATOM 536 O O . TRP A 1 70 ? -11.359 -30.312 -1.419 1 93.56 70 TRP A O 1
ATOM 546 N N . PHE A 1 71 ? -13.578 -30.141 -1.677 1 93.38 71 PHE A N 1
ATOM 547 C CA . PHE A 1 71 ? -13.508 -30.422 -3.107 1 93.38 71 PHE A CA 1
ATOM 548 C C . PHE A 1 71 ? -12.641 -29.375 -3.816 1 93.38 71 PHE A C 1
ATOM 550 O O . PHE A 1 71 ? -11.883 -29.719 -4.723 1 93.38 71 PHE A O 1
ATOM 557 N N . GLY A 1 72 ? -12.695 -28.203 -3.406 1 92.69 72 GLY A N 1
ATOM 558 C CA . GLY A 1 72 ? -11.922 -27.141 -4.035 1 92.69 72 GLY A CA 1
ATOM 559 C C . GLY A 1 72 ? -10.5 -27.062 -3.529 1 92.69 72 GLY A C 1
ATOM 560 O O . GLY A 1 72 ? -9.586 -26.703 -4.277 1 92.69 72 GLY A O 1
ATOM 561 N N . SER A 1 73 ? -10.211 -27.438 -2.27 1 95 73 SER A N 1
ATOM 562 C CA . SER A 1 73 ? -8.914 -27.156 -1.648 1 95 73 SER A CA 1
ATOM 563 C C . SER A 1 73 ? -8.023 -28.391 -1.659 1 95 73 SER A C 1
ATOM 565 O O . SER A 1 73 ? -6.801 -28.281 -1.56 1 95 73 SER A O 1
ATOM 567 N N . ILE A 1 74 ? -8.555 -29.562 -1.8 1 95.44 74 ILE A N 1
ATOM 568 C CA . ILE A 1 74 ? -7.801 -30.812 -1.645 1 95.44 74 ILE A CA 1
ATOM 569 C C . ILE A 1 74 ? -6.773 -30.938 -2.766 1 95.44 74 ILE A C 1
ATOM 571 O O . ILE A 1 74 ? -5.742 -31.594 -2.602 1 95.44 74 ILE A O 1
ATOM 575 N N . TYR A 1 75 ? -7.066 -30.359 -3.885 1 95.56 75 TYR A N 1
ATOM 576 C CA . TYR A 1 75 ? -6.121 -30.312 -4.996 1 95.56 75 TYR A CA 1
ATOM 577 C C . TYR A 1 75 ? -4.777 -29.75 -4.543 1 95.56 75 TYR A C 1
ATOM 579 O O . TYR A 1 75 ? -3.727 -30.297 -4.883 1 95.56 75 TYR A O 1
ATOM 587 N N . SER A 1 76 ? -4.793 -28.672 -3.754 1 95.44 76 SER A N 1
ATOM 588 C CA . SER A 1 76 ? -3.578 -28 -3.307 1 95.44 76 SER A CA 1
ATOM 589 C C . SER A 1 76 ? -2.787 -28.859 -2.334 1 95.44 76 SER A C 1
ATOM 591 O O . SER A 1 76 ? -1.556 -28.828 -2.32 1 95.44 76 SER A O 1
ATOM 593 N N . LEU A 1 77 ? -3.457 -29.625 -1.594 1 95.19 77 LEU A N 1
ATOM 594 C CA . LEU A 1 77 ? -2.775 -30.562 -0.708 1 95.19 77 LEU A CA 1
ATOM 595 C C . LEU A 1 77 ? -2.055 -31.641 -1.509 1 95.19 77 LEU A C 1
ATOM 597 O O . LEU A 1 77 ? -0.941 -32.031 -1.161 1 95.19 77 LEU A O 1
ATOM 601 N N . GLY A 1 78 ? -2.713 -32.125 -2.484 1 95.38 78 GLY A N 1
ATOM 602 C CA . GLY A 1 78 ? -2.074 -33.062 -3.385 1 95.38 78 GLY A CA 1
ATOM 603 C C . GLY A 1 78 ? -0.87 -32.5 -4.102 1 95.38 78 GLY A C 1
ATOM 604 O O . GLY A 1 78 ? 0.152 -33.156 -4.254 1 95.38 78 GLY A O 1
ATOM 605 N N . ALA A 1 79 ? -1.032 -31.312 -4.516 1 93.81 79 ALA A N 1
ATOM 606 C CA . ALA A 1 79 ? 0.071 -30.641 -5.207 1 93.81 79 ALA A CA 1
ATOM 607 C C . ALA A 1 79 ? 1.281 -30.484 -4.289 1 93.81 79 ALA A C 1
ATOM 609 O O . ALA A 1 79 ? 2.424 -30.656 -4.727 1 93.81 79 ALA A O 1
ATOM 610 N N . ALA A 1 80 ? 1.055 -30.156 -3.053 1 93.06 80 ALA A N 1
ATOM 611 C CA . ALA A 1 80 ? 2.145 -30.062 -2.088 1 93.06 80 ALA A CA 1
ATOM 612 C C . ALA A 1 80 ? 2.838 -31.406 -1.899 1 93.06 80 ALA A C 1
ATOM 614 O O . ALA A 1 80 ? 4.066 -31.484 -1.903 1 93.06 80 ALA A O 1
ATOM 615 N N . ALA A 1 81 ? 2.051 -32.406 -1.835 1 92.56 81 ALA A N 1
ATOM 616 C CA . ALA A 1 81 ? 2.59 -33.75 -1.668 1 92.56 81 ALA A CA 1
ATOM 617 C C . ALA A 1 81 ? 3.359 -34.188 -2.912 1 92.56 81 ALA A C 1
ATOM 619 O O . ALA A 1 81 ? 4.434 -34.781 -2.807 1 92.56 81 ALA A O 1
ATOM 620 N N . GLY A 1 82 ? 2.797 -33.969 -4.012 1 89.62 82 GLY A N 1
ATOM 621 C CA . GLY A 1 82 ? 3.457 -34.312 -5.258 1 89.62 82 GLY A CA 1
ATOM 622 C C . GLY A 1 82 ? 4.762 -33.562 -5.469 1 89.62 82 GLY A C 1
ATOM 623 O O . GLY A 1 82 ? 5.734 -34.125 -5.973 1 89.62 82 GLY A O 1
ATOM 624 N N . GLY A 1 83 ? 4.742 -32.312 -5.113 1 85.88 83 GLY A N 1
ATOM 625 C CA . GLY A 1 83 ? 5.965 -31.547 -5.223 1 85.88 83 GLY A CA 1
ATOM 626 C C . GLY A 1 83 ? 7.094 -32.062 -4.359 1 85.88 83 GLY A C 1
ATOM 627 O O . GLY A 1 83 ? 8.227 -32.219 -4.82 1 85.88 83 GLY A O 1
ATOM 628 N N . LEU A 1 84 ? 6.797 -32.375 -3.188 1 84.88 84 LEU A N 1
ATOM 629 C CA . LEU A 1 84 ? 7.793 -32.938 -2.279 1 84.88 84 LEU A CA 1
ATOM 630 C C . LEU A 1 84 ? 8.266 -34.312 -2.768 1 84.88 84 LEU A C 1
ATOM 632 O O . LEU A 1 84 ? 9.453 -34.625 -2.695 1 84.88 84 LEU A O 1
ATOM 636 N N . GLY A 1 85 ? 7.336 -35.031 -3.252 1 82.44 85 GLY A N 1
ATOM 637 C CA . GLY A 1 85 ? 7.68 -36.344 -3.793 1 82.44 85 GLY A CA 1
ATOM 638 C C . GLY A 1 85 ? 8.547 -36.25 -5.035 1 82.44 85 GLY A C 1
ATOM 639 O O . GLY A 1 85 ? 9.43 -37.094 -5.238 1 82.44 85 GLY A O 1
ATOM 640 N N . ALA A 1 86 ? 8.305 -35.281 -5.754 1 82.25 86 ALA A N 1
ATOM 641 C CA . ALA A 1 86 ? 9.039 -35.125 -7.004 1 82.25 86 ALA A CA 1
ATOM 642 C C . ALA A 1 86 ? 10.516 -34.812 -6.738 1 82.25 86 ALA A C 1
ATOM 644 O O . ALA A 1 86 ? 11.383 -35.156 -7.543 1 82.25 86 ALA A O 1
ATOM 645 N N . ILE A 1 87 ? 10.789 -34.156 -5.645 1 74.88 87 ILE A N 1
ATOM 646 C CA . ILE A 1 87 ? 12.18 -33.875 -5.297 1 74.88 87 ILE A CA 1
ATOM 647 C C . ILE A 1 87 ? 12.945 -35.156 -5.133 1 74.88 87 ILE A C 1
ATOM 649 O O . ILE A 1 87 ? 14.055 -35.312 -5.66 1 74.88 87 ILE A O 1
ATOM 653 N N . LEU A 1 88 ? 12.359 -36.062 -4.512 1 78.62 88 LEU A N 1
ATOM 654 C CA . LEU A 1 88 ? 12.984 -37.344 -4.297 1 78.62 88 LEU A CA 1
ATOM 655 C C . LEU A 1 88 ? 13.016 -38.156 -5.586 1 78.62 88 LEU A C 1
ATOM 657 O O . LEU A 1 88 ? 14.023 -38.812 -5.902 1 78.62 88 LEU A O 1
ATOM 661 N N . LEU A 1 89 ? 11.961 -38.062 -6.336 1 81.56 89 LEU A N 1
ATOM 662 C CA . LEU A 1 89 ? 11.836 -38.844 -7.555 1 81.56 89 LEU A CA 1
ATOM 663 C C . LEU A 1 89 ? 12.797 -38.344 -8.625 1 81.56 89 LEU A C 1
ATOM 665 O O . LEU A 1 89 ? 13.352 -39.125 -9.391 1 81.56 89 LEU A O 1
ATOM 669 N N . ASN A 1 90 ? 12.945 -37.094 -8.727 1 79.62 90 ASN A N 1
ATOM 670 C CA . ASN A 1 90 ? 13.852 -36.5 -9.703 1 79.62 90 ASN A CA 1
ATOM 671 C C . ASN A 1 90 ? 15.281 -36.969 -9.5 1 79.62 90 ASN A C 1
ATOM 673 O O . ASN A 1 90 ? 16.016 -37.188 -10.477 1 79.62 90 ASN A O 1
ATOM 677 N N . ASP A 1 91 ? 15.664 -37.094 -8.281 1 74.38 91 ASP A N 1
ATOM 678 C CA . ASP A 1 91 ? 17.016 -37.562 -7.969 1 74.38 91 ASP A CA 1
ATOM 679 C C . ASP A 1 91 ? 17.172 -39.062 -8.305 1 74.38 91 ASP A C 1
ATOM 681 O O . ASP A 1 91 ? 18.25 -39.469 -8.742 1 74.38 91 ASP A O 1
ATOM 685 N N . MET A 1 92 ? 16.078 -39.781 -8.25 1 80.81 92 MET A N 1
ATOM 686 C CA . MET A 1 92 ? 16.172 -41.219 -8.422 1 80.81 92 MET A CA 1
ATOM 687 C C . MET A 1 92 ? 16.031 -41.594 -9.891 1 80.81 92 MET A C 1
ATOM 689 O O . MET A 1 92 ? 16.828 -42.406 -10.406 1 80.81 92 MET A O 1
ATOM 693 N N . ILE A 1 93 ? 15.023 -41.062 -10.539 1 82.75 93 ILE A N 1
ATOM 694 C CA . ILE A 1 93 ? 14.711 -41.562 -11.867 1 82.75 93 ILE A CA 1
ATOM 695 C C . ILE A 1 93 ? 14.953 -40.5 -12.914 1 82.75 93 ILE A C 1
ATOM 697 O O . ILE A 1 93 ? 14.992 -40.781 -14.117 1 82.75 93 ILE A O 1
ATOM 701 N N . GLY A 1 94 ? 15.18 -39.344 -12.5 1 80.25 94 GLY A N 1
ATOM 702 C CA . GLY A 1 94 ? 15.398 -38.281 -13.453 1 80.25 94 GLY A CA 1
ATOM 703 C C . GLY A 1 94 ? 14.172 -37.406 -13.664 1 80.25 94 GLY A C 1
ATOM 704 O O . GLY A 1 94 ? 13.078 -37.75 -13.234 1 80.25 94 GLY A O 1
ATOM 705 N N . ARG A 1 95 ? 14.352 -36.375 -14.414 1 84.38 95 ARG A N 1
ATOM 706 C CA . ARG A 1 95 ? 13.289 -35.375 -14.594 1 84.38 95 ARG A CA 1
ATOM 707 C C . ARG A 1 95 ? 12.289 -35.844 -15.641 1 84.38 95 ARG A C 1
ATOM 709 O O . ARG A 1 95 ? 11.078 -35.719 -15.453 1 84.38 95 ARG A O 1
ATOM 716 N N . LYS A 1 96 ? 12.758 -36.406 -16.719 1 88.19 96 LYS A N 1
ATOM 717 C CA . LYS A 1 96 ? 11.867 -36.875 -17.781 1 88.19 96 LYS A CA 1
ATOM 718 C C . LYS A 1 96 ? 10.906 -37.938 -17.281 1 88.19 96 LYS A C 1
ATOM 720 O O . LYS A 1 96 ? 9.688 -37.844 -17.484 1 88.19 96 LYS A O 1
ATOM 725 N N . LEU A 1 97 ? 11.406 -38.906 -16.641 1 88.88 97 LEU A N 1
ATOM 726 C CA . LEU A 1 97 ? 10.586 -40 -16.156 1 88.88 97 LEU A CA 1
ATOM 727 C C . LEU A 1 97 ? 9.648 -39.562 -15.039 1 88.88 97 LEU A C 1
ATOM 729 O O . LEU A 1 97 ? 8.555 -40.094 -14.891 1 88.88 97 LEU A O 1
ATOM 733 N N . SER A 1 98 ? 10.117 -38.625 -14.305 1 89.12 98 SER A N 1
ATOM 734 C CA . SER A 1 98 ? 9.25 -38.062 -13.266 1 89.12 98 SER A CA 1
ATOM 735 C C . SER A 1 98 ? 8.039 -37.375 -13.875 1 89.12 98 SER A C 1
ATOM 737 O O . SER A 1 98 ? 6.914 -37.531 -13.383 1 89.12 98 SER A O 1
ATOM 739 N N . ILE A 1 99 ? 8.266 -36.656 -14.922 1 90.88 99 ILE A N 1
ATOM 740 C CA . ILE A 1 99 ? 7.172 -35.969 -15.617 1 90.88 99 ILE A CA 1
ATOM 741 C C . ILE A 1 99 ? 6.23 -37.031 -16.219 1 90.88 99 ILE A C 1
ATOM 743 O O . ILE A 1 99 ? 5.008 -36.906 -16.109 1 90.88 99 ILE A O 1
ATOM 747 N N . MET A 1 100 ? 6.797 -38 -16.75 1 92 100 MET A N 1
ATOM 748 C CA . MET A 1 100 ? 5.992 -39.062 -17.344 1 92 100 MET A CA 1
ATOM 749 C C . MET A 1 100 ? 5.195 -39.812 -16.281 1 92 100 MET A C 1
ATOM 751 O O . MET A 1 100 ? 4.035 -40.188 -16.516 1 92 100 MET A O 1
ATOM 755 N N . MET A 1 101 ? 5.762 -40 -15.172 1 91.88 101 MET A N 1
ATOM 756 C CA . MET A 1 101 ? 5.098 -40.719 -14.078 1 91.88 101 MET A CA 1
ATOM 757 C C . MET A 1 101 ? 3.938 -39.906 -13.523 1 91.88 101 MET A C 1
ATOM 759 O O . MET A 1 101 ? 3.031 -40.469 -12.898 1 91.88 101 MET A O 1
ATOM 763 N N . SER A 1 102 ? 4.004 -38.656 -13.68 1 93 102 SER A N 1
ATOM 764 C CA . SER A 1 102 ? 2.916 -37.781 -13.211 1 93 102 SER A CA 1
ATOM 765 C C . SER A 1 102 ? 1.617 -38.094 -13.953 1 93 102 SER A C 1
ATOM 767 O O . SER A 1 102 ? 0.532 -37.75 -13.484 1 93 102 SER A O 1
ATOM 769 N N . ALA A 1 103 ? 1.688 -38.75 -15.102 1 93.44 103 ALA A N 1
ATOM 770 C CA . ALA A 1 103 ? 0.506 -39.094 -15.891 1 93.44 103 ALA A CA 1
ATOM 771 C C . ALA A 1 103 ? -0.328 -40.156 -15.18 1 93.44 103 ALA A C 1
ATOM 773 O O . ALA A 1 103 ? -1.539 -40.25 -15.398 1 93.44 103 ALA A O 1
ATOM 774 N N . LEU A 1 104 ? 0.318 -40.875 -14.352 1 93.44 104 LEU A N 1
ATOM 775 C CA . LEU A 1 104 ? -0.385 -41.969 -13.656 1 93.44 104 LEU A CA 1
ATOM 776 C C . LEU A 1 104 ? -1.396 -41.406 -12.664 1 93.44 104 LEU A C 1
ATOM 778 O O . LEU A 1 104 ? -2.592 -41.688 -12.758 1 93.44 104 LEU A O 1
ATOM 782 N N . PRO A 1 105 ? -0.941 -40.625 -11.75 1 95.38 105 PRO A N 1
ATOM 783 C CA . PRO A 1 105 ? -1.938 -40.062 -10.852 1 95.38 105 PRO A CA 1
ATOM 784 C C . PRO A 1 105 ? -2.947 -39.156 -11.578 1 95.38 105 PRO A C 1
ATOM 786 O O . PRO A 1 105 ? -4.105 -39.094 -11.164 1 95.38 105 PRO A O 1
ATOM 789 N N . SER A 1 106 ? -2.594 -38.531 -12.594 1 95.25 106 SER A N 1
ATOM 790 C CA . SER A 1 106 ? -3.512 -37.688 -13.352 1 95.25 106 SER A CA 1
ATOM 791 C C . SER A 1 106 ? -4.617 -38.5 -14 1 95.25 106 SER A C 1
ATOM 793 O O . SER A 1 106 ? -5.801 -38.188 -13.859 1 95.25 106 SER A O 1
ATOM 795 N N . THR A 1 107 ? -4.258 -39.594 -14.648 1 94.5 107 THR A N 1
ATOM 796 C CA . THR A 1 107 ? -5.23 -40.438 -15.328 1 94.5 107 THR A CA 1
ATOM 797 C C . THR A 1 107 ? -6.141 -41.125 -14.328 1 94.5 107 THR A C 1
ATOM 799 O O . THR A 1 107 ? -7.355 -41.188 -14.516 1 94.5 107 THR A O 1
ATOM 802 N N . LEU A 1 108 ? -5.559 -41.625 -13.305 1 94.81 108 LEU A N 1
ATOM 803 C CA . LEU A 1 108 ? -6.355 -42.281 -12.266 1 94.81 108 LEU A CA 1
ATOM 804 C C . LEU A 1 108 ? -7.312 -41.281 -11.625 1 94.81 108 LEU A C 1
ATOM 806 O O . LEU A 1 108 ? -8.453 -41.625 -11.305 1 94.81 108 LEU A O 1
ATOM 810 N N . GLY A 1 109 ? -6.809 -40.125 -11.414 1 95.75 109 GLY A N 1
ATOM 811 C CA . GLY A 1 109 ? -7.648 -39.094 -10.828 1 95.75 109 GLY A CA 1
ATOM 812 C C . GLY A 1 109 ? -8.844 -38.75 -11.695 1 95.75 109 GLY A C 1
ATOM 813 O O . GLY A 1 109 ? -9.969 -38.688 -11.211 1 95.75 109 GLY A O 1
ATOM 814 N N . TYR A 1 110 ? -8.641 -38.531 -12.977 1 95.56 110 TYR A N 1
ATOM 815 C CA . TYR A 1 110 ? -9.719 -38.188 -13.891 1 95.56 110 TYR A CA 1
ATOM 816 C C . TYR A 1 110 ? -10.703 -39.344 -14.031 1 95.56 110 TYR A C 1
ATOM 818 O O . TYR A 1 110 ? -11.914 -39.125 -14.148 1 95.56 110 TYR A O 1
ATOM 826 N N . MET A 1 111 ? -10.211 -40.5 -13.984 1 94.25 111 MET A N 1
ATOM 827 C CA . MET A 1 111 ? -11.094 -41.688 -14.07 1 94.25 111 MET A CA 1
ATOM 828 C C . MET A 1 111 ? -12 -41.75 -12.852 1 94.25 111 MET A C 1
ATOM 830 O O . MET A 1 111 ? -13.188 -42.062 -12.977 1 94.25 111 MET A O 1
ATOM 834 N N . LEU A 1 112 ? -11.461 -41.469 -11.75 1 94.94 112 LEU A N 1
ATOM 835 C CA . LEU A 1 112 ? -12.25 -41.5 -10.523 1 94.94 112 LEU A CA 1
ATOM 836 C C . LEU A 1 112 ? -13.281 -40.375 -10.523 1 94.94 112 LEU A C 1
ATOM 838 O O . LEU A 1 112 ? -14.422 -40.594 -10.094 1 94.94 112 LEU A O 1
ATOM 842 N N . MET A 1 113 ? -12.961 -39.25 -11 1 94.25 113 MET A N 1
ATOM 843 C CA . MET A 1 113 ? -13.875 -38.125 -11.031 1 94.25 113 MET A CA 1
ATOM 844 C C . MET A 1 113 ? -14.969 -38.344 -12.078 1 94.25 113 MET A C 1
ATOM 846 O O . MET A 1 113 ? -16.141 -38.031 -11.82 1 94.25 113 MET A O 1
ATOM 850 N N . GLY A 1 114 ? -14.547 -38.812 -13.273 1 92.19 114 GLY A N 1
ATOM 851 C CA . GLY A 1 114 ? -15.516 -39.062 -14.32 1 92.19 114 GLY A CA 1
ATOM 852 C C . GLY A 1 114 ? -16.516 -40.156 -13.953 1 92.19 114 GLY A C 1
ATOM 853 O O . GLY A 1 114 ? -17.688 -40.062 -14.336 1 92.19 114 GLY A O 1
ATOM 854 N N . GLY A 1 115 ? -16.062 -41.125 -13.242 1 91.19 115 GLY A N 1
ATOM 855 C CA . GLY A 1 115 ? -16.922 -42.219 -12.828 1 91.19 115 GLY A CA 1
ATOM 856 C C . GLY A 1 115 ? -17.391 -42.125 -11.391 1 91.19 115 GLY A C 1
ATOM 857 O O . GLY A 1 115 ? -17.719 -43.125 -10.75 1 91.19 115 GLY A O 1
ATOM 858 N N . ALA A 1 116 ? -17.422 -41 -10.898 1 91 116 ALA A N 1
ATOM 859 C CA . ALA A 1 116 ? -17.703 -40.812 -9.477 1 91 116 ALA A CA 1
ATOM 860 C C . ALA A 1 116 ? -19.141 -41.156 -9.141 1 91 116 ALA A C 1
ATOM 862 O O . ALA A 1 116 ? -20.078 -40.688 -9.797 1 91 116 ALA A O 1
ATOM 863 N N . ILE A 1 117 ? -19.359 -42.031 -8.148 1 89.5 117 ILE A N 1
ATOM 864 C CA . ILE A 1 117 ? -20.672 -42.406 -7.648 1 89.5 117 ILE A CA 1
ATOM 865 C C . ILE A 1 117 ? -20.859 -41.906 -6.223 1 89.5 117 ILE A C 1
ATOM 867 O O . ILE A 1 117 ? -21.984 -41.812 -5.719 1 89.5 117 ILE A O 1
ATOM 871 N N . ASN A 1 118 ? -19.719 -41.562 -5.641 1 90.38 118 ASN A N 1
ATOM 872 C CA . ASN A 1 118 ? -19.75 -41.031 -4.285 1 90.38 118 ASN A CA 1
ATOM 873 C C . ASN A 1 118 ? -18.797 -39.812 -4.133 1 90.38 118 ASN A C 1
ATOM 875 O O . ASN A 1 118 ? -18 -39.562 -5.023 1 90.38 118 ASN A O 1
ATOM 879 N N . LEU A 1 119 ? -18.938 -39.156 -3.025 1 92 119 LEU A N 1
ATOM 880 C CA . LEU A 1 119 ? -18.172 -37.938 -2.768 1 92 119 LEU A CA 1
ATOM 881 C C . LEU A 1 119 ? -16.703 -38.25 -2.553 1 92 119 LEU A C 1
ATOM 883 O O . LEU A 1 119 ? -15.828 -37.5 -2.949 1 92 119 LEU A O 1
ATOM 887 N N . TYR A 1 120 ? -16.438 -39.375 -2.012 1 92.62 120 TYR A N 1
ATOM 888 C CA . TYR A 1 120 ? -15.055 -39.75 -1.728 1 92.62 120 TYR A CA 1
ATOM 889 C C . TYR A 1 120 ? -14.281 -40 -3.016 1 92.62 120 TYR A C 1
ATOM 891 O O . TYR A 1 120 ? -13.094 -39.688 -3.096 1 92.62 120 TYR A O 1
ATOM 899 N N . MET A 1 121 ? -14.938 -40.5 -4.016 1 93.25 121 MET A N 1
ATOM 900 C CA . MET A 1 121 ? -14.289 -40.719 -5.305 1 93.25 121 MET A CA 1
ATOM 901 C C . MET A 1 121 ? -13.891 -39.406 -5.945 1 93.25 121 MET A C 1
ATOM 903 O O . MET A 1 121 ? -12.828 -39.281 -6.562 1 93.25 121 MET A O 1
ATOM 907 N N . LEU A 1 122 ? -14.758 -38.469 -5.719 1 94.12 122 LEU A N 1
ATOM 908 C CA . LEU A 1 122 ? -14.445 -37.156 -6.254 1 94.12 122 LEU A CA 1
ATOM 909 C C . LEU A 1 122 ? -13.281 -36.531 -5.504 1 94.12 122 LEU A C 1
ATOM 911 O O . LEU A 1 122 ? -12.383 -35.938 -6.121 1 94.12 122 LEU A O 1
ATOM 915 N N . GLN A 1 123 ? -13.227 -36.656 -4.188 1 95.12 123 GLN A N 1
ATOM 916 C CA . GLN A 1 123 ? -12.172 -36.062 -3.369 1 95.12 123 GLN A CA 1
ATOM 917 C C . GLN A 1 123 ? -10.828 -36.75 -3.635 1 95.12 123 GLN A C 1
ATOM 919 O O . GLN A 1 123 ? -9.812 -36.062 -3.777 1 95.12 123 GLN A O 1
ATOM 924 N N . VAL A 1 124 ? -10.852 -38 -3.777 1 95.81 124 VAL A N 1
ATOM 925 C CA . VAL A 1 124 ? -9.625 -38.719 -4.043 1 95.81 124 VAL A CA 1
ATOM 926 C C . VAL A 1 124 ? -9.133 -38.406 -5.457 1 95.81 124 VAL A C 1
ATOM 928 O O . VAL A 1 124 ? -7.926 -38.312 -5.688 1 95.81 124 VAL A O 1
ATOM 931 N N . GLY A 1 125 ? -10.031 -38.375 -6.34 1 95.69 125 GLY A N 1
ATOM 932 C CA . GLY A 1 125 ? -9.656 -38 -7.695 1 95.69 125 GLY A CA 1
ATOM 933 C C . GLY A 1 125 ? -9 -36.625 -7.773 1 95.69 125 GLY A C 1
ATOM 934 O O . GLY A 1 125 ? -7.988 -36.469 -8.461 1 95.69 125 GLY A O 1
ATOM 935 N N . ARG A 1 126 ? -9.555 -35.719 -7.043 1 96.06 126 ARG A N 1
ATOM 936 C CA . ARG A 1 126 ? -8.992 -34.375 -7.02 1 96.06 126 ARG A CA 1
ATOM 937 C C . ARG A 1 126 ? -7.613 -34.375 -6.363 1 96.06 126 ARG A C 1
ATOM 939 O O . ARG A 1 126 ? -6.707 -33.656 -6.805 1 96.06 126 ARG A O 1
ATOM 946 N N . PHE A 1 127 ? -7.496 -35.062 -5.336 1 96.81 127 PHE A N 1
ATOM 947 C CA . PHE A 1 127 ? -6.215 -35.188 -4.648 1 96.81 127 PHE A CA 1
ATOM 948 C C . PHE A 1 127 ? -5.148 -35.75 -5.578 1 96.81 127 PHE A C 1
ATOM 950 O O . PHE A 1 127 ? -4.035 -35.219 -5.645 1 96.81 127 PHE A O 1
ATOM 957 N N . LEU A 1 128 ? -5.492 -36.719 -6.32 1 96.38 128 LEU A N 1
ATOM 958 C CA . LEU A 1 128 ? -4.547 -37.375 -7.227 1 96.38 128 LEU A CA 1
ATOM 959 C C . LEU A 1 128 ? -4.156 -36.438 -8.359 1 96.38 128 LEU A C 1
ATOM 961 O O . LEU A 1 128 ? -2.998 -36.406 -8.781 1 96.38 128 LEU A O 1
ATOM 965 N N . THR A 1 129 ? -5.082 -35.75 -8.898 1 95.81 129 THR A N 1
ATOM 966 C CA . THR A 1 129 ? -4.746 -34.781 -9.93 1 95.81 129 THR A CA 1
ATOM 967 C C . THR A 1 129 ? -3.838 -33.688 -9.383 1 95.81 129 THR A C 1
ATOM 969 O O . THR A 1 129 ? -2.996 -33.156 -10.102 1 95.81 129 THR A O 1
ATOM 972 N N . GLY A 1 130 ? -4.004 -33.375 -8.117 1 95.69 130 GLY A N 1
ATOM 973 C CA . GLY A 1 130 ? -3.102 -32.438 -7.461 1 95.69 130 GLY A CA 1
ATOM 974 C C . GLY A 1 130 ? -1.688 -32.969 -7.324 1 95.69 130 GLY A C 1
ATOM 975 O O . GLY A 1 130 ? -0.719 -32.25 -7.555 1 95.69 130 GLY A O 1
ATOM 976 N N . VAL A 1 131 ? -1.596 -34.188 -6.996 1 94.88 131 VAL A N 1
ATOM 977 C CA . VAL A 1 131 ? -0.291 -34.812 -6.887 1 94.88 131 VAL A CA 1
ATOM 978 C C . VAL A 1 131 ? 0.432 -34.75 -8.234 1 94.88 131 VAL A C 1
ATOM 980 O O . VAL A 1 131 ? 1.621 -34.438 -8.289 1 94.88 131 VAL A O 1
ATOM 983 N N . ALA A 1 132 ? -0.294 -35.062 -9.227 1 94.5 132 ALA A N 1
ATOM 984 C CA . ALA A 1 132 ? 0.277 -35 -10.57 1 94.5 132 ALA A CA 1
ATOM 985 C C . ALA A 1 132 ? 0.769 -33.562 -10.883 1 94.5 132 ALA A C 1
ATOM 987 O O . ALA A 1 132 ? 1.845 -33.406 -11.461 1 94.5 132 ALA A O 1
ATOM 988 N N . ALA A 1 133 ? 0.001 -32.656 -10.5 1 92.81 133 ALA A N 1
ATOM 989 C CA . ALA A 1 133 ? 0.35 -31.25 -10.75 1 92.81 133 ALA A CA 1
ATOM 990 C C . ALA A 1 133 ? 1.611 -30.859 -9.984 1 92.81 133 ALA A C 1
ATOM 992 O O . ALA A 1 133 ? 2.467 -30.141 -10.508 1 92.81 133 ALA A O 1
ATOM 993 N N . GLY A 1 134 ? 1.731 -31.281 -8.789 1 89.88 134 GLY A N 1
ATOM 994 C CA . GLY A 1 134 ? 2.922 -31 -8 1 89.88 134 GLY A CA 1
ATOM 995 C C . GLY A 1 134 ? 4.184 -31.609 -8.594 1 89.88 134 GLY A C 1
ATOM 996 O O . GLY A 1 134 ? 5.234 -30.953 -8.617 1 89.88 134 GLY A O 1
ATOM 997 N N . MET A 1 135 ? 4.066 -32.719 -9.102 1 89.25 135 MET A N 1
ATOM 998 C CA . MET A 1 135 ? 5.199 -33.438 -9.711 1 89.25 135 MET A CA 1
ATOM 999 C C . MET A 1 135 ? 5.688 -32.688 -10.953 1 89.25 135 MET A C 1
ATOM 1001 O O . MET A 1 135 ? 6.891 -32.5 -11.133 1 89.25 135 MET A O 1
ATOM 1005 N N . THR A 1 136 ? 4.77 -32.312 -11.727 1 88.94 136 THR A N 1
ATOM 1006 C CA . THR A 1 136 ? 5.121 -31.625 -12.969 1 88.94 136 THR A CA 1
ATOM 1007 C C . THR A 1 136 ? 5.668 -30.234 -12.688 1 88.94 136 THR A C 1
ATOM 1009 O O . THR A 1 136 ? 6.586 -29.766 -13.367 1 88.94 136 THR A O 1
ATOM 1012 N N . ALA A 1 137 ? 5.133 -29.609 -11.688 1 83.44 137 ALA A N 1
ATOM 1013 C CA . ALA A 1 137 ? 5.562 -28.25 -11.359 1 83.44 137 ALA A CA 1
ATOM 1014 C C . ALA A 1 137 ? 7.016 -28.234 -10.891 1 83.44 137 ALA A C 1
ATOM 1016 O O . ALA A 1 137 ? 7.746 -27.281 -11.156 1 83.44 137 ALA A O 1
ATOM 1017 N N . ALA A 1 138 ? 7.414 -29.203 -10.242 1 78.75 138 ALA A N 1
ATOM 1018 C CA . ALA A 1 138 ? 8.773 -29.281 -9.711 1 78.75 138 ALA A CA 1
ATOM 1019 C C . ALA A 1 138 ? 9.758 -29.734 -10.781 1 78.75 138 ALA A C 1
ATOM 1021 O O . ALA A 1 138 ? 10.93 -29.344 -10.766 1 78.75 138 ALA A O 1
ATOM 1022 N N . SER A 1 139 ? 9.336 -30.375 -11.797 1 83.38 139 SER A N 1
ATOM 1023 C CA . SER A 1 139 ? 10.258 -31.062 -12.703 1 83.38 139 SER A CA 1
ATOM 1024 C C . SER A 1 139 ? 10.352 -30.344 -14.039 1 83.38 139 SER A C 1
ATOM 1026 O O . SER A 1 139 ? 11.422 -30.266 -14.633 1 83.38 139 SER A O 1
ATOM 1028 N N . ILE A 1 140 ? 9.273 -29.781 -14.469 1 85.69 140 ILE A N 1
ATOM 1029 C CA . ILE A 1 140 ? 9.188 -29.297 -15.836 1 85.69 140 ILE A CA 1
ATOM 1030 C C . ILE A 1 140 ? 10.102 -28.094 -16.016 1 85.69 140 ILE A C 1
ATOM 1032 O O . ILE A 1 140 ? 10.875 -28.016 -16.969 1 85.69 140 ILE A O 1
ATOM 1036 N N . PRO A 1 141 ? 10.023 -27.125 -15.117 1 77.56 141 PRO A N 1
ATOM 1037 C CA . PRO A 1 141 ? 10.891 -25.969 -15.328 1 77.56 141 PRO A CA 1
ATOM 1038 C C . PRO A 1 141 ? 12.367 -26.328 -15.359 1 77.56 141 PRO A C 1
ATOM 1040 O O . PRO A 1 141 ? 13.133 -25.766 -16.141 1 77.56 141 PRO A O 1
ATOM 1043 N N . VAL A 1 142 ? 12.82 -27.219 -14.594 1 74.81 142 VAL A N 1
ATOM 1044 C CA . VAL A 1 142 ? 14.211 -27.641 -14.555 1 74.81 142 VAL A CA 1
ATOM 1045 C C . VAL A 1 142 ? 14.562 -28.391 -15.836 1 74.81 142 VAL A C 1
ATOM 1047 O O . VAL A 1 142 ? 15.625 -28.172 -16.422 1 74.81 142 VAL A O 1
ATOM 1050 N N . TYR A 1 143 ? 13.703 -29.234 -16.188 1 82.56 143 TYR A N 1
ATOM 1051 C CA . TYR A 1 143 ? 13.914 -29.984 -17.422 1 82.56 143 TYR A CA 1
ATOM 1052 C C . TYR A 1 143 ? 14.031 -29.047 -18.625 1 82.56 143 TYR A C 1
ATOM 1054 O O . TYR A 1 143 ? 14.961 -29.172 -19.438 1 82.56 143 TYR A O 1
ATOM 1062 N N . VAL A 1 144 ? 13.141 -28.125 -18.688 1 82.31 144 VAL A N 1
ATOM 1063 C CA . VAL A 1 144 ? 13.125 -27.188 -19.797 1 82.31 144 VAL A CA 1
ATOM 1064 C C . VAL A 1 144 ? 14.383 -26.312 -19.766 1 82.31 144 VAL A C 1
ATOM 1066 O O . VAL A 1 144 ? 14.977 -26.031 -20.797 1 82.31 144 VAL A O 1
ATOM 1069 N N . SER A 1 145 ? 14.828 -25.969 -18.641 1 75.75 145 SER A N 1
ATOM 1070 C CA . SER A 1 145 ? 16.031 -25.156 -18.5 1 75.75 145 SER A CA 1
ATOM 1071 C C . SER A 1 145 ? 17.281 -25.938 -18.891 1 75.75 145 SER A C 1
ATOM 1073 O O . SER A 1 145 ? 18.219 -25.375 -19.453 1 75.75 145 SER A O 1
ATOM 1075 N N . GLU A 1 146 ? 17.328 -27.156 -18.578 1 76.31 146 GLU A N 1
ATOM 1076 C CA . GLU A 1 146 ? 18.484 -28 -18.859 1 76.31 146 GLU A CA 1
ATOM 1077 C C . GLU A 1 146 ? 18.609 -28.266 -20.359 1 76.31 146 GLU A C 1
ATOM 1079 O O . GLU A 1 146 ? 19.719 -28.453 -20.875 1 76.31 146 GLU A O 1
ATOM 1084 N N . ILE A 1 147 ? 17.562 -28.312 -21.031 1 81.38 147 ILE A N 1
ATOM 1085 C CA . ILE A 1 147 ? 17.609 -28.656 -22.438 1 81.38 147 ILE A CA 1
ATOM 1086 C C . ILE A 1 147 ? 17.734 -27.391 -23.281 1 81.38 147 ILE A C 1
ATOM 1088 O O . ILE A 1 147 ? 18.062 -27.453 -24.469 1 81.38 147 ILE A O 1
ATOM 1092 N N . SER A 1 148 ? 17.469 -26.266 -22.719 1 80 148 SER A N 1
ATOM 1093 C CA . SER A 1 148 ? 17.453 -25.016 -23.453 1 80 148 SER A CA 1
ATOM 1094 C C . SER A 1 148 ? 18.844 -24.375 -23.5 1 80 148 SER A C 1
ATOM 1096 O O . SER A 1 148 ? 19.672 -24.625 -22.625 1 80 148 SER A O 1
ATOM 1098 N N . HIS A 1 149 ? 19.078 -23.75 -24.656 1 75.69 149 HIS A N 1
ATOM 1099 C CA . HIS A 1 149 ? 20.281 -22.938 -24.734 1 75.69 149 HIS A CA 1
ATOM 1100 C C . HIS A 1 149 ? 20.047 -21.516 -24.266 1 75.69 149 HIS A C 1
ATOM 1102 O O . HIS A 1 149 ? 18.891 -21.109 -24.062 1 75.69 149 HIS A O 1
ATOM 1108 N N . HIS A 1 150 ? 21.047 -20.734 -24.047 1 68.75 150 HIS A N 1
ATOM 1109 C CA . HIS A 1 150 ? 21.047 -19.453 -23.344 1 68.75 150 HIS A CA 1
ATOM 1110 C C . HIS A 1 150 ? 20.141 -18.453 -24.062 1 68.75 150 HIS A C 1
ATOM 1112 O O . HIS A 1 150 ? 19.438 -17.672 -23.406 1 68.75 150 HIS A O 1
ATOM 1118 N N . LYS A 1 151 ? 19.953 -18.469 -25.312 1 70.88 151 LYS A N 1
ATOM 1119 C CA . LYS A 1 151 ? 19.219 -17.469 -26.078 1 70.88 151 LYS A CA 1
ATOM 1120 C C . LYS A 1 151 ? 17.703 -17.672 -25.938 1 70.88 151 LYS A C 1
ATOM 1122 O O . LYS A 1 151 ? 16.938 -16.719 -26.031 1 70.88 151 LYS A O 1
ATOM 1127 N N . VAL A 1 152 ? 17.312 -18.969 -25.703 1 76.88 152 VAL A N 1
ATOM 1128 C CA . VAL A 1 152 ? 15.891 -19.266 -25.688 1 76.88 152 VAL A CA 1
ATOM 1129 C C . VAL A 1 152 ? 15.445 -19.625 -24.281 1 76.88 152 VAL A C 1
ATOM 1131 O O . VAL A 1 152 ? 14.273 -19.906 -24.031 1 76.88 152 VAL A O 1
ATOM 1134 N N . ARG A 1 153 ? 16.328 -19.578 -23.406 1 70.12 153 ARG A N 1
ATOM 1135 C CA . ARG A 1 153 ? 16.062 -20 -22.031 1 70.12 153 ARG A CA 1
ATOM 1136 C C . ARG A 1 153 ? 14.984 -19.125 -21.391 1 70.12 153 ARG A C 1
ATOM 1138 O O . ARG A 1 153 ? 14.117 -19.625 -20.672 1 70.12 153 ARG A O 1
ATOM 1145 N N . GLY A 1 154 ? 15.023 -17.875 -21.609 1 65.19 154 GLY A N 1
ATOM 1146 C CA . GLY A 1 154 ? 14.031 -16.953 -21.062 1 65.19 154 GLY A CA 1
ATOM 1147 C C . GLY A 1 154 ? 12.633 -17.188 -21.609 1 65.19 154 GLY A C 1
ATOM 1148 O O . GLY A 1 154 ? 11.672 -17.266 -20.859 1 65.19 154 GLY A O 1
ATOM 1149 N N . ALA A 1 155 ? 12.547 -17.359 -22.797 1 72.5 155 ALA A N 1
ATOM 1150 C CA . ALA A 1 155 ? 11.266 -17.562 -23.469 1 72.5 155 ALA A CA 1
ATOM 1151 C C . ALA A 1 155 ? 10.664 -18.922 -23.078 1 72.5 155 ALA A C 1
ATOM 1153 O O . ALA A 1 155 ? 9.469 -19.016 -22.797 1 72.5 155 ALA A O 1
ATOM 1154 N N . LEU A 1 156 ? 11.422 -19.938 -23.047 1 77.88 156 LEU A N 1
ATOM 1155 C CA . LEU A 1 156 ? 10.938 -21.281 -22.734 1 77.88 156 LEU A CA 1
ATOM 1156 C C . LEU A 1 156 ? 10.633 -21.422 -21.25 1 77.88 156 LEU A C 1
ATOM 1158 O O . LEU A 1 156 ? 9.797 -22.234 -20.859 1 77.88 156 LEU A O 1
ATOM 1162 N N . GLY A 1 157 ? 11.297 -20.578 -20.5 1 72.44 157 GLY A N 1
ATOM 1163 C CA . GLY A 1 157 ? 11.039 -20.578 -19.078 1 72.44 157 GLY A CA 1
ATOM 1164 C C . GLY A 1 157 ? 9.672 -20.047 -18.703 1 72.44 157 GLY A C 1
ATOM 1165 O O . GLY A 1 157 ? 9.133 -20.375 -17.641 1 72.44 157 GLY A O 1
ATOM 1166 N N . SER A 1 158 ? 9.055 -19.312 -19.531 1 75.88 158 SER A N 1
ATOM 1167 C CA . SER A 1 158 ? 7.73 -18.75 -19.281 1 75.88 158 SER A CA 1
ATOM 1168 C C . SER A 1 158 ? 6.629 -19.641 -19.844 1 75.88 158 SER A C 1
ATOM 1170 O O . SER A 1 158 ? 5.445 -19.422 -19.578 1 75.88 158 SER A O 1
ATOM 1172 N N . CYS A 1 159 ? 6.969 -20.594 -20.578 1 81.31 159 CYS A N 1
ATOM 1173 C CA . CYS A 1 159 ? 6.008 -21.438 -21.281 1 81.31 159 CYS A CA 1
ATOM 1174 C C . CYS A 1 159 ? 5.176 -22.25 -20.297 1 81.31 159 CYS A C 1
ATOM 1176 O O . CYS A 1 159 ? 3.971 -22.422 -20.5 1 81.31 159 CYS A O 1
ATOM 1178 N N . PRO A 1 160 ? 5.832 -22.734 -19.25 1 84.5 160 PRO A N 1
ATOM 1179 C CA . PRO A 1 160 ? 5.012 -23.5 -18.297 1 84.5 160 PRO A CA 1
ATOM 1180 C C . PRO A 1 160 ? 3.84 -22.688 -17.75 1 84.5 160 PRO A C 1
ATOM 1182 O O . PRO A 1 160 ? 2.721 -23.203 -17.656 1 84.5 160 PRO A O 1
ATOM 1185 N N . GLN A 1 161 ? 4.02 -21.516 -17.5 1 81.56 161 GLN A N 1
ATOM 1186 C CA . GLN A 1 161 ? 2.957 -20.672 -16.969 1 81.56 161 GLN A CA 1
ATOM 1187 C C . GLN A 1 161 ? 1.883 -20.406 -18.016 1 81.56 161 GLN A C 1
ATOM 1189 O O . GLN A 1 161 ? 0.688 -20.469 -17.719 1 81.56 161 GLN A O 1
ATOM 1194 N N . ILE A 1 162 ? 2.309 -20.141 -19.172 1 85.44 162 ILE A N 1
ATOM 1195 C CA . ILE A 1 162 ? 1.369 -19.859 -20.25 1 85.44 162 ILE A CA 1
ATOM 1196 C C . ILE A 1 162 ? 0.5 -21.078 -20.516 1 85.44 162 ILE A C 1
ATOM 1198 O O . ILE A 1 162 ? -0.716 -20.969 -20.688 1 85.44 162 ILE A O 1
ATOM 1202 N N . THR A 1 163 ? 1.136 -22.172 -20.578 1 90 163 THR A N 1
ATOM 1203 C CA . THR A 1 163 ? 0.404 -23.391 -20.891 1 90 163 THR A CA 1
ATOM 1204 C C . THR A 1 163 ? -0.564 -23.734 -19.766 1 90 163 THR A C 1
ATOM 1206 O O . THR A 1 163 ? -1.649 -24.266 -20 1 90 163 THR A O 1
ATOM 1209 N N . ALA A 1 164 ? -0.198 -23.453 -18.531 1 90.19 164 ALA A N 1
ATOM 1210 C CA . ALA A 1 164 ? -1.106 -23.656 -17.422 1 90.19 164 ALA A CA 1
ATOM 1211 C C . ALA A 1 164 ? -2.354 -22.797 -17.547 1 90.19 164 ALA A C 1
ATOM 1213 O O . ALA A 1 164 ? -3.467 -23.25 -17.281 1 90.19 164 ALA A O 1
ATOM 1214 N N . VAL A 1 165 ? -2.174 -21.609 -17.984 1 91.06 165 VAL A N 1
ATOM 1215 C CA . VAL A 1 165 ? -3.285 -20.672 -18.141 1 91.06 165 VAL A CA 1
ATOM 1216 C C . VAL A 1 165 ? -4.172 -21.125 -19.312 1 91.06 165 VAL A C 1
ATOM 1218 O O . VAL A 1 165 ? -5.398 -21.031 -19.219 1 91.06 165 VAL A O 1
ATOM 1221 N N . VAL A 1 166 ? -3.543 -21.625 -20.297 1 92.81 166 VAL A N 1
ATOM 1222 C CA . VAL A 1 166 ? -4.305 -22.141 -21.422 1 92.81 166 VAL A CA 1
ATOM 1223 C C . VAL A 1 166 ? -5.125 -23.344 -20.984 1 92.81 166 VAL A C 1
ATOM 1225 O O . VAL A 1 166 ? -6.254 -23.547 -21.438 1 92.81 166 VAL A O 1
ATOM 1228 N N . GLY A 1 167 ? -4.527 -24.125 -20.188 1 93.94 167 GLY A N 1
ATOM 1229 C CA . GLY A 1 167 ? -5.262 -25.25 -19.641 1 93.94 167 GLY A CA 1
ATOM 1230 C C . GLY A 1 167 ? -6.504 -24.844 -18.875 1 93.94 167 GLY A C 1
ATOM 1231 O O . GLY A 1 167 ? -7.574 -25.438 -19.031 1 93.94 167 GLY A O 1
ATOM 1232 N N . ALA A 1 168 ? -6.34 -23.859 -18.062 1 92.94 168 ALA A N 1
ATOM 1233 C CA . ALA A 1 168 ? -7.477 -23.344 -17.297 1 92.94 168 ALA A CA 1
ATOM 1234 C C . ALA A 1 168 ? -8.555 -22.797 -18.234 1 92.94 168 ALA A C 1
ATOM 1236 O O . ALA A 1 168 ? -9.742 -23.047 -18.031 1 92.94 168 ALA A O 1
ATOM 1237 N N . LEU A 1 169 ? -8.125 -22.062 -19.219 1 92.75 169 LEU A N 1
ATOM 1238 C CA . LEU A 1 169 ? -9.062 -21.5 -20.188 1 92.75 169 LEU A CA 1
ATOM 1239 C C . LEU A 1 169 ? -9.812 -22.609 -20.922 1 92.75 169 LEU A C 1
ATOM 1241 O O . LEU A 1 169 ? -11.016 -22.484 -21.188 1 92.75 169 LEU A O 1
ATOM 1245 N N . ALA A 1 170 ? -9.07 -23.625 -21.234 1 93.62 170 ALA A N 1
ATOM 1246 C CA . ALA A 1 170 ? -9.703 -24.75 -21.922 1 93.62 170 ALA A CA 1
ATOM 1247 C C . ALA A 1 170 ? -10.828 -25.344 -21.078 1 93.62 170 ALA A C 1
ATOM 1249 O O . ALA A 1 170 ? -11.891 -25.688 -21.609 1 93.62 170 ALA A O 1
ATOM 1250 N N . LEU A 1 171 ? -10.609 -25.453 -19.844 1 93.44 171 LEU A N 1
ATOM 1251 C CA . LEU A 1 171 ? -11.641 -26 -18.969 1 93.44 171 LEU A CA 1
ATOM 1252 C C . LEU A 1 171 ? -12.852 -25.062 -18.906 1 93.44 171 LEU A C 1
ATOM 1254 O O . LEU A 1 171 ? -13.992 -25.531 -18.984 1 93.44 171 LEU A O 1
ATOM 1258 N N . TYR A 1 172 ? -12.648 -23.781 -18.766 1 91.69 172 TYR A N 1
ATOM 1259 C CA . TYR A 1 172 ? -13.742 -22.812 -18.703 1 91.69 172 TYR A CA 1
ATOM 1260 C C . TYR A 1 172 ? -14.555 -22.844 -20 1 91.69 172 TYR A C 1
ATOM 1262 O O . TYR A 1 172 ? -15.781 -22.75 -19.969 1 91.69 172 TYR A O 1
ATOM 1270 N N . ALA A 1 173 ? -13.805 -22.969 -21.062 1 91.06 173 ALA A N 1
ATOM 1271 C CA . ALA A 1 173 ? -14.461 -22.984 -22.359 1 91.06 173 ALA A CA 1
ATOM 1272 C C . ALA A 1 173 ? -15.25 -24.281 -22.562 1 91.06 173 ALA A C 1
ATOM 1274 O O . ALA A 1 173 ? -16.375 -24.25 -23.062 1 91.06 173 ALA A O 1
ATOM 1275 N N . LEU A 1 174 ? -14.672 -25.375 -22.188 1 91.44 174 LEU A N 1
ATOM 1276 C CA . LEU A 1 174 ? -15.352 -26.656 -22.344 1 91.44 174 LEU A CA 1
ATOM 1277 C C . LEU A 1 174 ? -16.531 -26.781 -21.375 1 91.44 174 LEU A C 1
ATOM 1279 O O . LEU A 1 174 ? -17.5 -27.469 -21.672 1 91.44 174 LEU A O 1
ATOM 1283 N N . GLY A 1 175 ? -16.359 -26.125 -20.297 1 89.25 175 GLY A N 1
ATOM 1284 C CA . GLY A 1 175 ? -17.422 -26.141 -19.297 1 89.25 175 GLY A CA 1
ATOM 1285 C C . GLY A 1 175 ? -18.719 -25.531 -19.797 1 89.25 175 GLY A C 1
ATOM 1286 O O . GLY A 1 175 ? -19.781 -25.781 -19.234 1 89.25 175 GLY A O 1
ATOM 1287 N N . LEU A 1 176 ? -18.641 -24.766 -20.922 1 87.38 176 LEU A N 1
ATOM 1288 C CA . LEU A 1 176 ? -19.828 -24.125 -21.484 1 87.38 176 LEU A CA 1
ATOM 1289 C C . LEU A 1 176 ? -20.672 -25.125 -22.25 1 87.38 176 LEU A C 1
ATOM 1291 O O . LEU A 1 176 ? -21.891 -24.969 -22.359 1 87.38 176 LEU A O 1
ATOM 1295 N N . VAL A 1 177 ? -20.047 -26.219 -22.734 1 88.62 177 VAL A N 1
ATOM 1296 C CA . VAL A 1 177 ? -20.75 -27.078 -23.672 1 88.62 177 VAL A CA 1
ATOM 1297 C C . VAL A 1 177 ? -20.766 -28.516 -23.156 1 88.62 177 VAL A C 1
ATOM 1299 O O . VAL A 1 177 ? -21.656 -29.297 -23.5 1 88.62 177 VAL A O 1
ATOM 1302 N N . VAL A 1 178 ? -19.906 -28.891 -22.328 1 90.12 178 VAL A N 1
ATOM 1303 C CA . VAL A 1 178 ? -19.734 -30.297 -21.953 1 90.12 178 VAL A CA 1
ATOM 1304 C C . VAL A 1 178 ? -20.141 -30.484 -20.5 1 90.12 178 VAL A C 1
ATOM 1306 O O . VAL A 1 178 ? -19.812 -29.672 -19.625 1 90.12 178 VAL A O 1
ATOM 1309 N N . PRO A 1 179 ? -20.938 -31.516 -20.281 1 89.69 179 PRO A N 1
ATOM 1310 C CA . PRO A 1 179 ? -21.281 -31.828 -18.891 1 89.69 179 PRO A CA 1
ATOM 1311 C C . PRO A 1 179 ? -20.062 -32.188 -18.047 1 89.69 179 PRO A C 1
ATOM 1313 O O . PRO A 1 179 ? -18.984 -32.469 -18.594 1 89.69 179 PRO A O 1
ATOM 1316 N N . TRP A 1 180 ? -20.188 -32.219 -16.734 1 89.19 180 TRP A N 1
ATOM 1317 C CA . TRP A 1 180 ? -19.078 -32.312 -15.805 1 89.19 180 TRP A CA 1
ATOM 1318 C C . TRP A 1 180 ? -18.375 -33.656 -15.914 1 89.19 180 TRP A C 1
ATOM 1320 O O . TRP A 1 180 ? -17.156 -33.75 -15.758 1 89.19 180 TRP A O 1
ATOM 1330 N N . ARG A 1 181 ? -19.062 -34.719 -16.219 1 90.94 181 ARG A N 1
ATOM 1331 C CA . ARG A 1 181 ? -18.438 -36.031 -16.328 1 90.94 181 ARG A CA 1
ATOM 1332 C C . ARG A 1 181 ? -17.516 -36.094 -17.547 1 90.94 181 ARG A C 1
ATOM 1334 O O . ARG A 1 181 ? -16.438 -36.688 -17.469 1 90.94 181 ARG A O 1
ATOM 1341 N N . TRP A 1 182 ? -17.922 -35.5 -18.578 1 91.81 182 TRP A N 1
ATOM 1342 C CA . TRP A 1 182 ? -17.125 -35.5 -19.797 1 91.81 182 TRP A CA 1
ATOM 1343 C C . TRP A 1 182 ? -15.969 -34.5 -19.703 1 91.81 182 TRP A C 1
ATOM 1345 O O . TRP A 1 182 ? -14.984 -34.625 -20.438 1 91.81 182 TRP A O 1
ATOM 1355 N N . LEU A 1 183 ? -16.141 -33.594 -18.828 1 93.5 183 LEU A N 1
ATOM 1356 C CA . LEU A 1 183 ? -15.031 -32.688 -18.578 1 93.5 183 LEU A CA 1
ATOM 1357 C C . LEU A 1 183 ? -13.852 -33.438 -17.969 1 93.5 183 LEU A C 1
ATOM 1359 O O . LEU A 1 183 ? -12.695 -33.156 -18.312 1 93.5 183 LEU A O 1
ATOM 1363 N N . ALA A 1 184 ? -14.164 -34.344 -17.109 1 93.81 184 ALA A N 1
ATOM 1364 C CA . ALA A 1 184 ? -13.109 -35.156 -16.5 1 93.81 184 ALA A CA 1
ATOM 1365 C C . ALA A 1 184 ? -12.43 -36.062 -17.531 1 93.81 184 ALA A C 1
ATOM 1367 O O . ALA A 1 184 ? -11.211 -36.219 -17.516 1 93.81 184 ALA A O 1
ATOM 1368 N N . VAL A 1 185 ? -13.172 -36.562 -18.438 1 92.56 185 VAL A N 1
ATOM 1369 C CA . VAL A 1 185 ? -12.641 -37.438 -19.469 1 92.56 185 VAL A CA 1
ATOM 1370 C C . VAL A 1 185 ? -11.773 -36.625 -20.438 1 92.56 185 VAL A C 1
ATOM 1372 O O . VAL A 1 185 ? -10.711 -37.062 -20.859 1 92.56 185 VAL A O 1
ATOM 1375 N N . ALA A 1 186 ? -12.219 -35.469 -20.703 1 93.44 186 ALA A N 1
ATOM 1376 C CA . ALA A 1 186 ? -11.461 -34.594 -21.609 1 93.44 186 ALA A CA 1
ATOM 1377 C C . ALA A 1 186 ? -10.109 -34.25 -21 1 93.44 186 ALA A C 1
ATOM 1379 O O . ALA A 1 186 ? -9.133 -34 -21.719 1 93.44 186 ALA A O 1
ATOM 1380 N N . GLY A 1 187 ? -10.023 -34.188 -19.719 1 92.06 187 GLY A N 1
ATOM 1381 C CA . GLY A 1 187 ? -8.781 -33.875 -19.031 1 92.06 187 GLY A CA 1
ATOM 1382 C C . GLY A 1 187 ? -7.73 -34.938 -19.172 1 92.06 187 GLY A C 1
ATOM 1383 O O . GLY A 1 187 ? -6.539 -34.688 -18.984 1 92.06 187 GLY A O 1
ATOM 1384 N N . GLU A 1 188 ? -8.109 -36.094 -19.578 1 92.62 188 GLU A N 1
ATOM 1385 C CA . GLU A 1 188 ? -7.188 -37.219 -19.734 1 92.62 188 GLU A CA 1
ATOM 1386 C C . GLU A 1 188 ? -6.398 -37.125 -21.031 1 92.62 188 GLU A C 1
ATOM 1388 O O . GLU A 1 188 ? -5.305 -37.656 -21.156 1 92.62 188 GLU A O 1
ATOM 1393 N N . VAL A 1 189 ? -6.898 -36.375 -21.906 1 92.44 189 VAL A N 1
ATOM 1394 C CA . VAL A 1 189 ? -6.316 -36.312 -23.234 1 92.44 189 VAL A CA 1
ATOM 1395 C C . VAL A 1 189 ? -4.938 -35.688 -23.172 1 92.44 189 VAL A C 1
ATOM 1397 O O . VAL A 1 189 ? -3.951 -36.25 -23.641 1 92.44 189 VAL A O 1
ATOM 1400 N N . PRO A 1 190 ? -4.812 -34.5 -22.578 1 92.88 190 PRO A N 1
ATOM 1401 C CA . PRO A 1 190 ? -3.482 -33.906 -22.516 1 92.88 190 PRO A CA 1
ATOM 1402 C C . PRO A 1 190 ? -2.482 -34.75 -21.719 1 92.88 190 PRO A C 1
ATOM 1404 O O . PRO A 1 190 ? -1.288 -34.75 -22.031 1 92.88 190 PRO A O 1
ATOM 1407 N N . ALA A 1 191 ? -2.904 -35.406 -20.703 1 92 191 ALA A N 1
ATOM 1408 C CA . ALA A 1 191 ? -2.012 -36.25 -19.906 1 92 191 ALA A CA 1
ATOM 1409 C C . ALA A 1 191 ? -1.469 -37.406 -20.734 1 92 191 ALA A C 1
ATOM 1411 O O . ALA A 1 191 ? -0.271 -37.719 -20.688 1 92 191 ALA A O 1
ATOM 1412 N N . VAL A 1 192 ? -2.328 -38.031 -21.516 1 91.62 192 VAL A N 1
ATOM 1413 C CA . VAL A 1 192 ? -1.912 -39.125 -22.359 1 91.62 192 VAL A CA 1
ATOM 1414 C C . VAL A 1 192 ? -1.003 -38.625 -23.484 1 91.62 192 VAL A C 1
ATOM 1416 O O . VAL A 1 192 ? 0.013 -39.25 -23.781 1 91.62 192 VAL A O 1
ATOM 1419 N N . LEU A 1 193 ? -1.382 -37.562 -24.016 1 92.69 193 LEU A N 1
ATOM 1420 C CA . LEU A 1 193 ? -0.57 -36.969 -25.062 1 92.69 193 LEU A CA 1
ATOM 1421 C C . LEU A 1 193 ? 0.828 -36.625 -24.562 1 92.69 193 LEU A C 1
ATOM 1423 O O . LEU A 1 193 ? 1.814 -36.812 -25.281 1 92.69 193 LEU A O 1
ATOM 1427 N N . MET A 1 194 ? 0.901 -36.125 -23.391 1 93.38 194 MET A N 1
ATOM 1428 C CA . MET A 1 194 ? 2.186 -35.781 -22.766 1 93.38 194 MET A CA 1
ATOM 1429 C C . MET A 1 194 ? 3.072 -37.031 -22.672 1 93.38 194 MET A C 1
ATOM 1431 O O . MET A 1 194 ? 4.246 -36.969 -23.047 1 93.38 194 MET A O 1
ATOM 1435 N N . VAL A 1 195 ? 2.531 -38.156 -22.25 1 92.88 195 VAL A N 1
ATOM 1436 C CA . VAL A 1 195 ? 3.303 -39.375 -22.062 1 92.88 195 VAL A CA 1
ATOM 1437 C C . VAL A 1 195 ? 3.76 -39.938 -23.422 1 92.88 195 VAL A C 1
ATOM 1439 O O . VAL A 1 195 ? 4.918 -40.312 -23.578 1 92.88 195 VAL A O 1
ATOM 1442 N N . VAL A 1 196 ? 2.92 -39.875 -24.359 1 92.88 196 VAL A N 1
ATOM 1443 C CA . VAL A 1 196 ? 3.229 -40.406 -25.688 1 92.88 196 VAL A CA 1
ATOM 1444 C C . VAL A 1 196 ? 4.34 -39.562 -26.328 1 92.88 196 VAL A C 1
ATOM 1446 O O . VAL A 1 196 ? 5.297 -40.125 -26.875 1 92.88 196 VAL A O 1
ATOM 1449 N N . LEU A 1 197 ? 4.227 -38.312 -26.188 1 92.12 197 LEU A N 1
ATOM 1450 C CA . LEU A 1 197 ? 5.211 -37.438 -26.812 1 92.12 197 LEU A CA 1
ATOM 1451 C C . LEU A 1 197 ? 6.539 -37.5 -26.062 1 92.12 197 LEU A C 1
ATOM 1453 O O . LEU A 1 197 ? 7.605 -37.531 -26.688 1 92.12 197 LEU A O 1
ATOM 1457 N N . LEU A 1 198 ? 6.465 -37.5 -24.797 1 91.44 198 LEU A N 1
ATOM 1458 C CA . LEU A 1 198 ? 7.68 -37.469 -23.984 1 91.44 198 LEU A CA 1
ATOM 1459 C C . LEU A 1 198 ? 8.445 -38.781 -24.094 1 91.44 198 LEU A C 1
ATOM 1461 O O . LEU A 1 198 ? 9.656 -38.812 -23.891 1 91.44 198 LEU A O 1
ATOM 1465 N N . ALA A 1 199 ? 7.742 -39.875 -24.406 1 90.31 199 ALA A N 1
ATOM 1466 C CA . ALA A 1 199 ? 8.406 -41.156 -24.562 1 90.31 199 ALA A CA 1
ATOM 1467 C C . ALA A 1 199 ? 9.406 -41.125 -25.703 1 90.31 199 ALA A C 1
ATOM 1469 O O . ALA A 1 199 ? 10.422 -41.812 -25.688 1 90.31 199 ALA A O 1
ATOM 1470 N N . PHE A 1 200 ? 9.195 -40.219 -26.625 1 89.12 200 PHE A N 1
ATOM 1471 C CA . PHE A 1 200 ? 10.07 -40.125 -27.781 1 89.12 200 PHE A CA 1
ATOM 1472 C C . PHE A 1 200 ? 11.07 -39 -27.625 1 89.12 200 PHE A C 1
ATOM 1474 O O . PHE A 1 200 ? 11.883 -38.75 -28.516 1 89.12 200 PHE A O 1
ATOM 1481 N N . MET A 1 201 ? 11.023 -38.375 -26.625 1 87.06 201 MET A N 1
ATOM 1482 C CA . MET A 1 201 ? 11.938 -37.25 -26.406 1 87.06 201 MET A CA 1
ATOM 1483 C C . MET A 1 201 ? 13.133 -37.688 -25.578 1 87.06 201 MET A C 1
ATOM 1485 O O . MET A 1 201 ? 13.055 -38.656 -24.812 1 87.06 201 MET A O 1
ATOM 1489 N N . PRO A 1 202 ? 14.234 -37 -25.75 1 83.62 202 PRO A N 1
ATOM 1490 C CA . P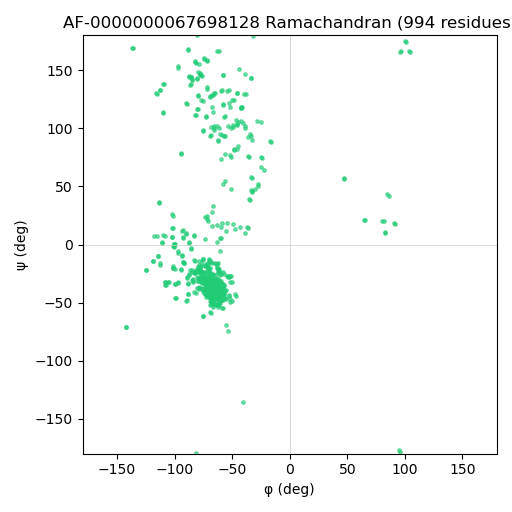RO A 1 202 ? 15.461 -37.406 -25.047 1 83.62 202 PRO A CA 1
ATOM 1491 C C . PRO A 1 202 ? 15.484 -36.906 -23.609 1 83.62 202 PRO A C 1
ATOM 1493 O O . PRO A 1 202 ? 14.734 -36 -23.234 1 83.62 202 PRO A O 1
ATOM 1496 N N . SER A 1 203 ? 16.25 -37.625 -22.844 1 84 203 SER A N 1
ATOM 1497 C CA . SER A 1 203 ? 16.5 -37.219 -21.453 1 84 203 SER A CA 1
ATOM 1498 C C . SER A 1 203 ? 17.453 -36.031 -21.391 1 84 203 SER A C 1
ATOM 1500 O O . SER A 1 203 ? 18.125 -35.719 -22.375 1 84 203 SER A O 1
ATOM 1502 N N . SER A 1 204 ? 17.453 -35.344 -20.328 1 83.75 204 SER A N 1
ATOM 1503 C CA . SER A 1 204 ? 18.328 -34.188 -20.156 1 83.75 204 SER A CA 1
ATOM 1504 C C . SER A 1 204 ? 19.797 -34.562 -20.281 1 83.75 204 SER A C 1
ATOM 1506 O O . SER A 1 204 ? 20.234 -35.594 -19.75 1 83.75 204 SER A O 1
ATOM 1508 N N . PRO A 1 205 ? 20.5 -33.781 -21.062 1 82.38 205 PRO A N 1
ATOM 1509 C CA . PRO A 1 205 ? 21.922 -34.094 -21.234 1 82.38 205 PRO A CA 1
ATOM 1510 C C . PRO A 1 205 ? 22.688 -34.062 -19.922 1 82.38 205 PRO A C 1
ATOM 1512 O O . PRO A 1 205 ? 23.625 -34.844 -19.719 1 82.38 205 PRO A O 1
ATOM 1515 N N . ARG A 1 206 ? 22.297 -33.219 -19.156 1 81 206 ARG A N 1
ATOM 1516 C CA . ARG A 1 206 ? 22.984 -33.125 -17.859 1 81 206 ARG A CA 1
ATOM 1517 C C . ARG A 1 206 ? 22.844 -34.406 -17.062 1 81 206 ARG A C 1
ATOM 1519 O O . ARG A 1 206 ? 23.812 -34.875 -16.453 1 81 206 ARG A O 1
ATOM 1526 N N . ARG A 1 207 ? 21.703 -34.938 -17.078 1 80.81 207 ARG A N 1
ATOM 1527 C CA . ARG A 1 207 ? 21.469 -36.188 -16.359 1 80.81 207 ARG A CA 1
ATOM 1528 C C . ARG A 1 207 ? 22.25 -37.344 -17 1 80.81 207 ARG A C 1
ATOM 1530 O O . ARG A 1 207 ? 22.828 -38.156 -16.297 1 80.81 207 ARG A O 1
ATOM 1537 N N . LEU A 1 208 ? 22.312 -37.375 -18.234 1 83.44 208 LEU A N 1
ATOM 1538 C CA . LEU A 1 208 ? 23.031 -38.406 -18.938 1 83.44 208 LEU A CA 1
ATOM 1539 C C . LEU A 1 208 ? 24.516 -38.344 -18.656 1 83.44 208 LEU A C 1
ATOM 1541 O O . LEU A 1 208 ? 25.188 -39.375 -18.516 1 83.44 208 LEU A O 1
ATOM 1545 N N . LEU A 1 209 ? 24.953 -37.156 -18.547 1 82.31 209 LEU A N 1
ATOM 1546 C CA . LEU A 1 209 ? 26.375 -37 -18.234 1 82.31 209 LEU A CA 1
ATOM 1547 C C . LEU A 1 209 ? 26.672 -37.375 -16.797 1 82.31 209 LEU A C 1
ATOM 1549 O O . LEU A 1 209 ? 27.734 -37.969 -16.516 1 82.31 209 LEU A O 1
ATOM 1553 N N . SER A 1 210 ? 25.766 -37.062 -15.945 1 81.31 210 SER A N 1
ATOM 1554 C CA . SER A 1 210 ? 25.953 -37.406 -14.547 1 81.31 210 SER A CA 1
ATOM 1555 C C . SER A 1 210 ? 25.938 -38.938 -14.352 1 81.31 210 SER A C 1
ATOM 1557 O O . SER A 1 210 ? 26.547 -39.438 -13.414 1 81.31 210 SER A O 1
ATOM 1559 N N . LEU A 1 211 ? 25.25 -39.688 -15.266 1 82.69 211 LEU A N 1
ATOM 1560 C CA . LEU A 1 211 ? 25.188 -41.125 -15.219 1 82.69 211 LEU A CA 1
ATOM 1561 C C . LEU A 1 211 ? 26.375 -41.75 -15.961 1 82.69 211 LEU A C 1
ATOM 1563 O O . LEU A 1 211 ? 26.516 -42.969 -16.016 1 82.69 211 LEU A O 1
ATOM 1567 N N . GLY A 1 212 ? 27.219 -40.938 -16.469 1 80.94 212 GLY A N 1
ATOM 1568 C CA . GLY A 1 212 ? 28.422 -41.406 -17.125 1 80.94 212 GLY A CA 1
ATOM 1569 C C . GLY A 1 212 ? 28.203 -41.812 -18.578 1 80.94 212 GLY A C 1
ATOM 1570 O O . GLY A 1 212 ? 29.047 -42.469 -19.172 1 80.94 212 GLY A O 1
ATOM 1571 N N . ARG A 1 213 ? 27.062 -41.5 -19.094 1 86.62 213 ARG A N 1
ATOM 1572 C CA . ARG A 1 213 ? 26.766 -41.844 -20.469 1 86.62 213 ARG A CA 1
ATOM 1573 C C . ARG A 1 213 ? 27.094 -40.688 -21.406 1 86.62 213 ARG A C 1
ATOM 1575 O O . ARG A 1 213 ? 26.203 -40 -21.938 1 86.62 213 ARG A O 1
ATOM 1582 N N . GLN A 1 214 ? 28.25 -40.5 -21.703 1 86.81 214 GLN A N 1
ATOM 1583 C CA . GLN A 1 214 ? 28.734 -39.375 -22.469 1 86.81 214 GLN A CA 1
ATOM 1584 C C . GLN A 1 214 ? 28.312 -39.469 -23.938 1 86.81 214 GLN A C 1
ATOM 1586 O O . GLN A 1 214 ? 27.938 -38.469 -24.547 1 86.81 214 GLN A O 1
ATOM 1591 N N . GLN A 1 215 ? 28.375 -40.656 -24.5 1 86.38 215 GLN A N 1
ATOM 1592 C CA . GLN A 1 215 ? 28.031 -40.812 -25.906 1 86.38 215 GLN A CA 1
ATOM 1593 C C . GLN A 1 215 ? 26.562 -40.5 -26.156 1 86.38 215 GLN A C 1
ATOM 1595 O O . GLN A 1 215 ? 26.219 -39.844 -27.141 1 86.38 215 GLN A O 1
ATOM 1600 N N . HIS A 1 216 ? 25.828 -41.062 -25.297 1 87.38 216 HIS A N 1
ATOM 1601 C CA . HIS A 1 216 ? 24.406 -40.812 -25.406 1 87.38 216 HIS A CA 1
ATOM 1602 C C . HIS A 1 216 ? 24.094 -39.312 -25.234 1 87.38 216 HIS A C 1
ATOM 1604 O O . HIS A 1 216 ? 23.234 -38.781 -25.922 1 87.38 216 HIS A O 1
ATOM 1610 N N . ALA A 1 217 ? 24.734 -38.688 -24.328 1 88.75 217 ALA A N 1
ATOM 1611 C CA . ALA A 1 217 ? 24.562 -37.25 -24.109 1 88.75 217 ALA A CA 1
ATOM 1612 C C . ALA A 1 217 ? 24.922 -36.469 -25.359 1 88.75 217 ALA A C 1
ATOM 1614 O O . ALA A 1 217 ? 24.25 -35.469 -25.672 1 88.75 217 ALA A O 1
ATOM 1615 N N . GLU A 1 218 ? 25.953 -36.906 -26.016 1 87.5 218 GLU A N 1
ATOM 1616 C CA . GLU A 1 218 ? 26.359 -36.219 -27.25 1 87.5 218 GLU A CA 1
ATOM 1617 C C . GLU A 1 218 ? 25.312 -36.375 -28.328 1 87.5 218 GLU A C 1
ATOM 1619 O O . GLU A 1 218 ? 25.047 -35.438 -29.078 1 87.5 218 GLU A O 1
ATOM 1624 N N . ARG A 1 219 ? 24.75 -37.5 -28.453 1 85.5 219 ARG A N 1
ATOM 1625 C CA . ARG A 1 219 ? 23.719 -37.75 -29.453 1 85.5 219 ARG A CA 1
ATOM 1626 C C . ARG A 1 219 ? 22.484 -36.906 -29.172 1 85.5 219 ARG A C 1
ATOM 1628 O O . ARG A 1 219 ? 21.875 -36.375 -30.094 1 85.5 219 ARG A O 1
ATOM 1635 N N . VAL A 1 220 ? 22.109 -36.875 -27.953 1 87.19 220 VAL A N 1
ATOM 1636 C CA . VAL A 1 220 ? 20.938 -36.125 -27.547 1 87.19 220 VAL A CA 1
ATOM 1637 C C . VAL A 1 220 ? 21.188 -34.625 -27.812 1 87.19 220 VAL A C 1
ATOM 1639 O O . VAL A 1 220 ? 20.297 -33.938 -28.297 1 87.19 220 VAL A O 1
ATOM 1642 N N . LEU A 1 221 ? 22.344 -34.156 -27.531 1 85.75 221 LEU A N 1
ATOM 1643 C CA . LEU A 1 221 ? 22.672 -32.75 -27.766 1 85.75 221 LEU A CA 1
ATOM 1644 C C . LEU A 1 221 ? 22.656 -32.438 -29.266 1 85.75 221 LEU A C 1
ATOM 1646 O O . LEU A 1 221 ? 22.297 -31.328 -29.672 1 85.75 221 LEU A O 1
ATOM 1650 N N . ARG A 1 222 ? 23.078 -33.344 -30.016 1 84.75 222 ARG A N 1
ATOM 1651 C CA . ARG A 1 222 ? 23.062 -33.188 -31.469 1 84.75 222 ARG A CA 1
ATOM 1652 C C . ARG A 1 222 ? 21.625 -33.125 -31.984 1 84.75 222 ARG A C 1
ATOM 1654 O O . ARG A 1 222 ? 21.328 -32.375 -32.938 1 84.75 222 ARG A O 1
ATOM 1661 N N . TRP A 1 223 ? 20.859 -33.938 -31.375 1 86 223 TRP A N 1
ATOM 1662 C CA . TRP A 1 223 ? 19.453 -33.906 -31.75 1 86 223 TRP A CA 1
ATOM 1663 C C . TRP A 1 223 ? 18.781 -32.625 -31.344 1 86 223 TRP A C 1
ATOM 1665 O O . TRP A 1 223 ? 17.953 -32.094 -32.062 1 86 223 TRP A O 1
ATOM 1675 N N . LEU A 1 224 ? 19.078 -32.094 -30.234 1 84.19 224 LEU A N 1
ATOM 1676 C CA . LEU A 1 224 ? 18.469 -30.875 -29.688 1 84.19 224 LEU A CA 1
ATOM 1677 C C . LEU A 1 224 ? 18.984 -29.641 -30.422 1 84.19 224 LEU A C 1
ATOM 1679 O O . LEU A 1 224 ? 18.25 -28.656 -30.609 1 84.19 224 LEU A O 1
ATOM 1683 N N . ARG A 1 225 ? 20.266 -29.562 -30.75 1 84.44 225 ARG A N 1
ATOM 1684 C CA . ARG A 1 225 ? 20.891 -28.375 -31.312 1 84.44 225 ARG A CA 1
ATOM 1685 C C . ARG A 1 225 ? 21.078 -28.516 -32.812 1 84.44 225 ARG A C 1
ATOM 1687 O O . ARG A 1 225 ? 21.203 -27.516 -33.531 1 84.44 225 ARG A O 1
ATOM 1694 N N . GLY A 1 226 ? 21.047 -29.578 -33.344 1 78.56 226 GLY A N 1
ATOM 1695 C CA . GLY A 1 226 ? 21.328 -29.812 -34.75 1 78.56 226 GLY A CA 1
ATOM 1696 C C . GLY A 1 226 ? 22.688 -30.406 -35 1 78.56 226 GLY A C 1
ATOM 1697 O O . GLY A 1 226 ? 23.562 -30.359 -34.125 1 78.56 226 GLY A O 1
ATOM 1698 N N . ASN A 1 227 ? 22.875 -30.859 -36.156 1 74.56 227 ASN A N 1
ATOM 1699 C CA . ASN A 1 227 ? 24.078 -31.594 -36.5 1 74.56 227 ASN A CA 1
ATOM 1700 C C . ASN A 1 227 ? 25.25 -30.656 -36.75 1 74.56 227 ASN A C 1
ATOM 1702 O O . ASN A 1 227 ? 26.406 -31.062 -36.594 1 74.56 227 ASN A O 1
ATOM 1706 N N . GLN A 1 228 ? 25.016 -29.422 -36.906 1 72.56 228 GLN A N 1
ATOM 1707 C CA . GLN A 1 228 ? 26.109 -28.516 -37.25 1 72.56 228 GLN A CA 1
ATOM 1708 C C . GLN A 1 228 ? 26.609 -27.766 -36.031 1 72.56 228 GLN A C 1
ATOM 1710 O O . GLN A 1 228 ? 27.625 -27.047 -36.094 1 72.56 228 GLN A O 1
ATOM 1715 N N . TYR A 1 229 ? 26.047 -28.031 -34.938 1 75.19 229 TYR A N 1
ATOM 1716 C CA . TYR A 1 229 ? 26.422 -27.328 -33.719 1 75.19 229 TYR A CA 1
ATOM 1717 C C . TYR A 1 229 ? 27.609 -27.984 -33.031 1 75.19 229 TYR A C 1
ATOM 1719 O O . TYR A 1 229 ? 27.781 -29.203 -33.094 1 75.19 229 TYR A O 1
ATOM 1727 N N . ASP A 1 230 ? 28.562 -27.125 -32.531 1 76.81 230 ASP A N 1
ATOM 1728 C CA . ASP A 1 230 ? 29.688 -27.641 -31.766 1 76.81 230 ASP A CA 1
ATOM 1729 C C . ASP A 1 230 ? 29.219 -28.172 -30.406 1 76.81 230 ASP A C 1
ATOM 1731 O O . ASP A 1 230 ? 29.188 -27.422 -29.438 1 76.81 230 ASP A O 1
ATOM 1735 N N . VAL A 1 231 ? 28.953 -29.438 -30.375 1 80.94 231 VAL A N 1
ATOM 1736 C CA . VAL A 1 231 ? 28.359 -30.094 -29.203 1 80.94 231 VAL A CA 1
ATOM 1737 C C . VAL A 1 231 ? 29.438 -30.328 -28.156 1 80.94 231 VAL A C 1
ATOM 1739 O O . VAL A 1 231 ? 29.156 -30.359 -26.953 1 80.94 231 VAL A O 1
ATOM 1742 N N . GLN A 1 232 ? 30.766 -30.359 -28.531 1 80.94 232 GLN A N 1
ATOM 1743 C CA . GLN A 1 232 ? 31.828 -30.75 -27.609 1 80.94 232 GLN A CA 1
ATOM 1744 C C . GLN A 1 232 ? 32.125 -29.641 -26.609 1 80.94 232 GLN A C 1
ATOM 1746 O O . GLN A 1 232 ? 32.344 -29.922 -25.422 1 80.94 232 GLN A O 1
ATOM 1751 N N . THR A 1 233 ? 31.984 -28.531 -27.062 1 78.94 233 THR A N 1
ATOM 1752 C CA . THR A 1 233 ? 32.25 -27.406 -26.156 1 78.94 233 THR A CA 1
ATOM 1753 C C . THR A 1 233 ? 31.188 -27.328 -25.078 1 78.94 233 THR A C 1
ATOM 1755 O O . THR A 1 233 ? 31.484 -27.062 -23.922 1 78.94 233 THR A O 1
ATOM 1758 N N . GLU A 1 234 ? 30 -27.516 -25.516 1 81.62 234 GLU A N 1
ATOM 1759 C CA . GLU A 1 234 ? 28.906 -27.453 -24.547 1 81.62 234 GLU A CA 1
ATOM 1760 C C . GLU A 1 234 ? 28.938 -28.641 -23.594 1 81.62 234 GLU A C 1
ATOM 1762 O O . GLU A 1 234 ? 28.641 -28.5 -22.406 1 81.62 234 GLU A O 1
ATOM 1767 N N . LEU A 1 235 ? 29.328 -29.766 -24.109 1 83 235 LEU A N 1
ATOM 1768 C CA . LEU A 1 235 ? 29.422 -30.969 -23.297 1 83 235 LEU A CA 1
ATOM 1769 C C . LEU A 1 235 ? 30.484 -30.797 -22.203 1 83 235 LEU A C 1
ATOM 1771 O O . LEU A 1 235 ? 30.266 -31.188 -21.062 1 83 235 LEU A O 1
ATOM 1775 N N . LEU A 1 236 ? 31.516 -30.188 -22.516 1 78.81 236 LEU A N 1
ATOM 1776 C CA . LEU A 1 236 ? 32.594 -29.953 -21.562 1 78.81 236 LEU A CA 1
ATOM 1777 C C . LEU A 1 236 ? 32.188 -28.922 -20.516 1 78.81 236 LEU A C 1
ATOM 1779 O O . LEU A 1 236 ? 32.531 -29.047 -19.344 1 78.81 236 LEU A O 1
ATOM 1783 N N . ALA A 1 237 ? 31.438 -28.062 -21.016 1 76.75 237 ALA A N 1
ATOM 1784 C CA . ALA A 1 237 ? 30.969 -27.016 -20.109 1 76.75 237 ALA A CA 1
ATOM 1785 C C . ALA A 1 237 ? 30 -27.578 -19.078 1 76.75 237 ALA A C 1
ATOM 1787 O O . ALA A 1 237 ? 30.062 -27.219 -17.906 1 76.75 237 ALA A O 1
ATOM 1788 N N . ILE A 1 238 ? 29.109 -28.438 -19.547 1 77.5 238 ILE A N 1
ATOM 1789 C CA . ILE A 1 238 ? 28.141 -29.062 -18.641 1 77.5 238 ILE A CA 1
ATOM 1790 C C . ILE A 1 238 ? 28.875 -29.984 -17.672 1 77.5 238 ILE A C 1
ATOM 1792 O O . ILE A 1 238 ? 28.562 -30 -16.469 1 77.5 238 ILE A O 1
ATOM 1796 N N . GLN A 1 239 ? 29.828 -30.656 -18.172 1 78.38 239 GLN A N 1
ATOM 1797 C CA . GLN A 1 239 ? 30.594 -31.562 -17.328 1 78.38 239 GLN A CA 1
ATOM 1798 C C . GLN A 1 239 ? 31.375 -30.812 -16.25 1 78.38 239 GLN A C 1
ATOM 1800 O O . GLN A 1 239 ? 31.422 -31.234 -15.102 1 78.38 239 GLN A O 1
ATOM 1805 N N . HIS A 1 240 ? 31.891 -29.734 -16.625 1 76.38 240 HIS A N 1
ATOM 1806 C CA . HIS A 1 240 ? 32.625 -28.906 -15.68 1 76.38 240 HIS A CA 1
ATOM 1807 C C . HIS A 1 240 ? 31.703 -28.375 -14.594 1 76.38 240 HIS A C 1
ATOM 1809 O O . HIS A 1 240 ? 32.094 -28.312 -13.422 1 76.38 240 HIS A O 1
ATOM 1815 N N . SER A 1 241 ? 30.594 -28 -15.055 1 72.31 241 SER A N 1
ATOM 1816 C CA . SER A 1 241 ? 29.625 -27.469 -14.102 1 72.31 241 SER A CA 1
ATOM 1817 C C . SER A 1 241 ? 29.188 -28.531 -13.102 1 72.31 241 SER A C 1
ATOM 1819 O O . SER A 1 241 ? 28.938 -28.234 -11.93 1 72.31 241 SER A O 1
ATOM 1821 N N . ILE A 1 242 ? 28.984 -29.75 -13.531 1 70.56 242 ILE A N 1
ATOM 1822 C CA . ILE A 1 242 ? 28.578 -30.859 -12.672 1 70.56 242 ILE A CA 1
ATOM 1823 C C . ILE A 1 242 ? 29.688 -31.172 -11.672 1 70.56 242 ILE A C 1
ATOM 1825 O O . ILE A 1 242 ? 29.406 -31.406 -10.492 1 70.56 242 ILE A O 1
ATOM 1829 N N . ASP A 1 243 ? 30.812 -31.031 -12.133 1 72.88 243 ASP A N 1
ATOM 1830 C CA . ASP A 1 243 ? 31.953 -31.375 -11.289 1 72.88 243 ASP A CA 1
ATOM 1831 C C . ASP A 1 243 ? 32.219 -30.297 -10.242 1 72.88 243 ASP A C 1
ATOM 1833 O O . ASP A 1 243 ? 32.719 -30.594 -9.148 1 72.88 243 ASP A O 1
ATOM 1837 N N . THR A 1 244 ? 31.859 -29.031 -10.508 1 64.19 244 THR A N 1
ATOM 1838 C CA . THR A 1 244 ? 32.188 -27.906 -9.633 1 64.19 244 THR A CA 1
ATOM 1839 C C . THR A 1 244 ? 31 -27.594 -8.719 1 64.19 244 THR A C 1
ATOM 1841 O O . THR A 1 244 ? 31.094 -26.703 -7.859 1 64.19 244 THR A O 1
ATOM 1844 N N . GLN A 1 245 ? 29.953 -28.188 -8.922 1 61.91 245 GLN A N 1
ATOM 1845 C CA . GLN A 1 245 ? 28.797 -27.828 -8.117 1 61.91 245 GLN A CA 1
ATOM 1846 C C . GLN A 1 245 ? 28.938 -28.328 -6.684 1 61.91 245 GLN A C 1
ATOM 1848 O O . GLN A 1 245 ? 29.094 -29.531 -6.449 1 61.91 245 GLN A O 1
ATOM 1853 N N . PRO A 1 246 ? 29.125 -27.203 -5.766 1 58.97 246 PRO A N 1
ATOM 1854 C CA . PRO A 1 246 ? 29.297 -27.609 -4.367 1 58.97 246 PRO A CA 1
ATOM 1855 C C . PRO A 1 246 ? 28.031 -28.219 -3.779 1 58.97 246 PRO A C 1
ATOM 1857 O O . PRO A 1 246 ? 26.922 -27.844 -4.156 1 58.97 246 PRO A O 1
ATOM 1860 N N . LYS A 1 247 ? 28.109 -29.375 -3.176 1 62.19 247 LYS A N 1
ATOM 1861 C CA . LYS A 1 247 ? 27.031 -29.938 -2.381 1 62.19 247 LYS A CA 1
ATOM 1862 C C . LYS A 1 247 ? 26.766 -29.109 -1.127 1 62.19 247 LYS A C 1
ATOM 1864 O O . LYS A 1 247 ? 27.672 -28.922 -0.306 1 62.19 247 LYS A O 1
ATOM 1869 N N . ILE A 1 248 ? 25.734 -28.234 -1.103 1 63.53 248 ILE A N 1
ATOM 1870 C CA . ILE A 1 248 ? 25.469 -27.375 0.046 1 63.53 248 ILE A CA 1
ATOM 1871 C C . ILE A 1 248 ? 24.797 -28.188 1.157 1 63.53 248 ILE A C 1
ATOM 1873 O O . ILE A 1 248 ? 23.906 -29 0.896 1 63.53 248 ILE A O 1
ATOM 1877 N N . THR A 1 249 ? 25.438 -28.156 2.348 1 63.5 249 THR A N 1
ATOM 1878 C CA . THR A 1 249 ? 24.922 -28.797 3.551 1 63.5 249 THR A CA 1
ATOM 1879 C C . THR A 1 249 ? 23.844 -27.938 4.203 1 63.5 249 THR A C 1
ATOM 1881 O O . THR A 1 249 ? 23.797 -26.719 3.98 1 63.5 249 THR A O 1
ATOM 1884 N N . TRP A 1 250 ? 22.906 -28.547 4.832 1 65.81 250 TRP A N 1
ATOM 1885 C CA . TRP A 1 250 ? 21.812 -27.891 5.531 1 65.81 250 TRP A CA 1
ATOM 1886 C C . TRP A 1 250 ? 22.328 -26.844 6.504 1 65.81 250 TRP A C 1
ATOM 1888 O O . TRP A 1 250 ? 21.672 -25.828 6.746 1 65.81 250 TRP A O 1
ATOM 1898 N N . SER A 1 251 ? 23.453 -27 6.961 1 67.12 251 SER A N 1
ATOM 1899 C CA . SER A 1 251 ? 24 -26.047 7.922 1 67.12 251 SER A CA 1
ATOM 1900 C C . SER A 1 251 ? 24.391 -24.734 7.25 1 67.12 251 SER A C 1
ATOM 1902 O O . SER A 1 251 ? 24.312 -23.672 7.867 1 67.12 251 SER A O 1
ATOM 1904 N N . GLN A 1 252 ? 24.672 -24.812 6.039 1 69.5 252 GLN A N 1
ATOM 1905 C CA . GLN A 1 252 ? 25.078 -23.609 5.32 1 69.5 252 GLN A CA 1
ATOM 1906 C C . GLN A 1 252 ? 23.875 -22.75 4.953 1 69.5 252 GLN A C 1
ATOM 1908 O O . GLN A 1 252 ? 24 -21.547 4.754 1 69.5 252 GLN A O 1
ATOM 1913 N N . LEU A 1 253 ? 22.844 -23.422 5.02 1 71.62 253 LEU A N 1
ATOM 1914 C CA . LEU A 1 253 ? 21.609 -22.703 4.719 1 71.62 253 LEU A CA 1
ATOM 1915 C C . LEU A 1 253 ? 21.281 -21.703 5.824 1 71.62 253 LEU A C 1
ATOM 1917 O O . LEU A 1 253 ? 20.547 -20.75 5.602 1 71.62 253 LEU A O 1
ATOM 1921 N N . GLY A 1 254 ? 21.953 -21.844 6.93 1 71.38 254 GLY A N 1
ATOM 1922 C CA . GLY A 1 254 ? 21.719 -20.953 8.062 1 71.38 254 GLY A CA 1
ATOM 1923 C C . GLY A 1 254 ? 22.531 -19.672 8 1 71.38 254 GLY A C 1
ATOM 1924 O O . GLY A 1 254 ? 22.328 -18.781 8.828 1 71.38 254 GLY A O 1
ATOM 1925 N N . THR A 1 255 ? 23.312 -19.609 7.039 1 74.81 255 THR A N 1
ATOM 1926 C CA . THR A 1 255 ? 24.078 -18.375 6.902 1 74.81 255 THR A CA 1
ATOM 1927 C C . THR A 1 255 ? 23.25 -17.281 6.254 1 74.81 255 THR A C 1
ATOM 1929 O O . THR A 1 255 ? 22.359 -17.562 5.445 1 74.81 255 THR A O 1
ATOM 1932 N N . PRO A 1 256 ? 23.422 -16.031 6.707 1 75.75 256 PRO A N 1
ATOM 1933 C CA . PRO A 1 256 ? 22.594 -14.914 6.242 1 75.75 256 PRO A CA 1
ATOM 1934 C C . PRO A 1 256 ? 22.641 -14.727 4.727 1 75.75 256 PRO A C 1
ATOM 1936 O O . PRO A 1 256 ? 21.688 -14.219 4.125 1 75.75 256 PRO A O 1
ATOM 1939 N N . SER A 1 257 ? 23.688 -15.172 4.207 1 76.44 257 SER A N 1
ATOM 1940 C CA . SER A 1 257 ? 23.797 -15.023 2.762 1 76.44 257 SER A CA 1
ATOM 1941 C C . SER A 1 257 ? 22.844 -15.969 2.033 1 76.44 257 SER A C 1
ATOM 1943 O O . SER A 1 257 ? 22.469 -15.711 0.887 1 76.44 257 SER A O 1
ATOM 1945 N N . TYR A 1 258 ? 22.484 -17.016 2.75 1 78.19 258 TYR A N 1
ATOM 1946 C CA . TYR A 1 258 ? 21.594 -17.984 2.123 1 78.19 258 TYR A CA 1
ATOM 1947 C C . TYR A 1 258 ? 20.172 -17.859 2.67 1 78.19 258 TYR A C 1
ATOM 1949 O O . TYR A 1 258 ? 19.203 -18 1.925 1 78.19 258 TYR A O 1
ATOM 1957 N N . TYR A 1 259 ? 20.109 -17.5 3.887 1 83.44 259 TYR A N 1
ATOM 1958 C CA . TYR A 1 259 ? 18.766 -17.531 4.461 1 83.44 259 TYR A CA 1
ATOM 1959 C C . TYR A 1 259 ? 17.969 -16.297 4.051 1 83.44 259 TYR A C 1
ATOM 1961 O O . TYR A 1 259 ? 16.734 -16.344 3.953 1 83.44 259 TYR A O 1
ATOM 1969 N N . LYS A 1 260 ? 18.562 -15.164 3.801 1 85.44 260 LYS A N 1
ATOM 1970 C CA . LYS A 1 260 ? 17.828 -13.945 3.441 1 85.44 260 LYS A CA 1
ATOM 1971 C C . LYS A 1 260 ? 17.109 -14.117 2.105 1 85.44 260 LYS A C 1
ATOM 1973 O O . LYS A 1 260 ? 15.898 -13.891 2.012 1 85.44 260 LYS A O 1
ATOM 1978 N N . PRO A 1 261 ? 17.828 -14.633 1.171 1 85.12 261 PRO A N 1
ATOM 1979 C CA . PRO A 1 261 ? 17.125 -14.836 -0.099 1 85.12 261 PRO A CA 1
ATOM 1980 C C . PRO A 1 261 ? 16.062 -15.922 -0.014 1 85.12 261 PRO A C 1
ATOM 1982 O O . PRO A 1 261 ? 15.039 -15.836 -0.698 1 85.12 261 PRO A O 1
ATOM 1985 N N . ILE A 1 262 ? 16.281 -16.875 0.763 1 85.56 262 ILE A N 1
ATOM 1986 C CA . ILE A 1 262 ? 15.297 -17.953 0.912 1 85.56 262 ILE A CA 1
ATOM 1987 C C . ILE A 1 262 ? 14.047 -17.406 1.595 1 85.56 262 ILE A C 1
ATOM 1989 O O . ILE A 1 262 ? 12.93 -17.703 1.175 1 85.56 262 ILE A O 1
ATOM 1993 N N . LEU A 1 263 ? 14.258 -16.594 2.555 1 88.62 263 LEU A N 1
ATOM 1994 C CA . LEU A 1 263 ? 13.125 -16.016 3.27 1 88.62 263 LEU A CA 1
ATOM 1995 C C . LEU A 1 263 ? 12.328 -15.086 2.365 1 88.62 263 LEU A C 1
ATOM 1997 O O . LEU A 1 263 ? 11.102 -15.039 2.436 1 88.62 263 LEU A O 1
ATOM 2001 N N . ILE A 1 264 ? 13 -14.383 1.549 1 88.88 264 ILE A N 1
ATOM 2002 C CA . ILE A 1 264 ? 12.336 -13.461 0.631 1 88.88 264 ILE A CA 1
ATOM 2003 C C . ILE A 1 264 ? 11.531 -14.258 -0.396 1 88.88 264 ILE A C 1
ATOM 2005 O O . ILE A 1 264 ? 10.391 -13.906 -0.699 1 88.88 264 ILE A O 1
ATOM 2009 N N . SER A 1 265 ? 12.109 -15.336 -0.836 1 88.44 265 SER A N 1
ATOM 2010 C CA . SER A 1 265 ? 11.414 -16.141 -1.83 1 88.44 265 SER A CA 1
ATOM 2011 C C . SER A 1 265 ? 10.203 -16.844 -1.222 1 88.44 265 SER A C 1
ATOM 2013 O O . SER A 1 265 ? 9.141 -16.906 -1.841 1 88.44 265 SER A O 1
ATOM 2015 N N . VAL A 1 266 ? 10.367 -17.344 -0.077 1 90.19 266 VAL A N 1
ATOM 2016 C CA . VAL A 1 266 ? 9.273 -18 0.616 1 90.19 266 VAL A CA 1
ATOM 2017 C C . VAL A 1 266 ? 8.18 -16.984 0.951 1 90.19 266 VAL A C 1
ATOM 2019 O O . VAL A 1 266 ? 6.992 -17.266 0.785 1 90.19 266 VAL A O 1
ATOM 2022 N N . GLY A 1 267 ? 8.602 -15.844 1.411 1 93 267 GLY A N 1
ATOM 2023 C CA . GLY A 1 267 ? 7.645 -14.781 1.708 1 93 267 GLY A CA 1
ATOM 2024 C C . GLY A 1 267 ? 6.875 -14.312 0.487 1 93 267 GLY A C 1
ATOM 2025 O O . GLY A 1 267 ? 5.68 -14.039 0.57 1 93 267 GLY A O 1
ATOM 2026 N N . MET A 1 268 ? 7.531 -14.289 -0.544 1 91.88 268 MET A N 1
ATOM 2027 C CA . MET A 1 268 ? 6.895 -13.859 -1.786 1 91.88 268 MET A CA 1
ATOM 2028 C C . MET A 1 268 ? 5.844 -14.859 -2.238 1 91.88 268 MET A C 1
ATOM 2030 O O . MET A 1 268 ? 4.75 -14.477 -2.662 1 91.88 268 MET A O 1
ATOM 2034 N N . ARG A 1 269 ? 6.133 -16.078 -2.113 1 91.25 269 ARG A N 1
ATOM 2035 C CA . ARG A 1 269 ? 5.191 -17.109 -2.521 1 91.25 269 ARG A CA 1
ATOM 2036 C C . ARG A 1 269 ? 3.996 -17.172 -1.576 1 91.25 269 ARG A C 1
ATOM 2038 O O . ARG A 1 269 ? 2.865 -17.406 -2.01 1 91.25 269 ARG A O 1
ATOM 2045 N N . PHE A 1 270 ? 4.309 -17 -0.38 1 94.31 270 PHE A N 1
ATOM 2046 C CA . PHE A 1 270 ? 3.252 -16.969 0.626 1 94.31 270 PHE A CA 1
ATOM 2047 C C . PHE A 1 270 ? 2.281 -15.828 0.35 1 94.31 270 PHE A C 1
ATOM 2049 O O . PHE A 1 270 ? 1.065 -16.031 0.341 1 94.31 270 PHE A O 1
ATOM 2056 N N . LEU A 1 271 ? 2.832 -14.664 0.065 1 94.69 271 LEU A N 1
ATOM 2057 C CA . LEU A 1 271 ? 1.994 -13.492 -0.186 1 94.69 271 LEU A CA 1
ATOM 2058 C C . LEU A 1 271 ? 1.259 -13.625 -1.516 1 94.69 271 LEU A C 1
ATOM 2060 O O . LEU A 1 271 ? 0.122 -13.172 -1.65 1 94.69 271 LEU A O 1
ATOM 2064 N N . GLN A 1 272 ? 1.892 -14.219 -2.426 1 93.56 272 GLN A N 1
ATOM 2065 C CA . GLN A 1 272 ? 1.267 -14.422 -3.729 1 93.56 272 GLN A CA 1
ATOM 2066 C C . GLN A 1 272 ? -0.012 -15.242 -3.604 1 93.56 272 GLN A C 1
ATOM 2068 O O . GLN A 1 272 ? -1.041 -14.891 -4.184 1 93.56 272 GLN A O 1
ATOM 2073 N N . GLN A 1 273 ? 0.046 -16.219 -2.809 1 93.94 273 GLN A N 1
ATOM 2074 C CA . GLN A 1 273 ? -1.135 -17.062 -2.635 1 93.94 273 GLN A CA 1
ATOM 2075 C C . GLN A 1 273 ? -2.17 -16.375 -1.747 1 93.94 273 GLN A C 1
ATOM 2077 O O . GLN A 1 273 ? -3.375 -16.562 -1.934 1 93.94 273 GLN A O 1
ATOM 2082 N N . MET A 1 274 ? -1.677 -15.602 -0.893 1 95.19 274 MET A N 1
ATOM 2083 C CA . MET A 1 274 ? -2.58 -14.938 0.044 1 95.19 274 MET A CA 1
ATOM 2084 C C . MET A 1 274 ? -3.398 -13.859 -0.659 1 95.19 274 MET A C 1
ATOM 2086 O O . MET A 1 274 ? -4.395 -13.383 -0.117 1 95.19 274 MET A O 1
ATOM 2090 N N . THR A 1 275 ? -3 -13.453 -1.815 1 93.5 275 THR A N 1
ATOM 2091 C CA . THR A 1 275 ? -3.779 -12.477 -2.564 1 93.5 275 THR A CA 1
ATOM 2092 C C . THR A 1 275 ? -5.137 -13.047 -2.957 1 93.5 275 THR A C 1
ATOM 2094 O O . THR A 1 275 ? -6.059 -12.305 -3.293 1 93.5 275 THR A O 1
ATOM 2097 N N . GLY A 1 276 ? -5.293 -14.414 -2.875 1 93.06 276 GLY A N 1
ATOM 2098 C CA . GLY A 1 276 ? -6.59 -15.023 -3.123 1 93.06 276 GLY A CA 1
ATOM 2099 C C . GLY A 1 276 ? -6.797 -15.406 -4.578 1 93.06 276 GLY A C 1
ATOM 2100 O O . GLY A 1 276 ? -7.934 -15.594 -5.02 1 93.06 276 GLY A O 1
ATOM 2101 N N . ILE A 1 277 ? -5.746 -15.508 -5.328 1 91.75 277 ILE A N 1
ATOM 2102 C CA . ILE A 1 277 ? -5.891 -15.836 -6.742 1 91.75 277 ILE A CA 1
ATOM 2103 C C . ILE A 1 277 ? -6.414 -17.266 -6.887 1 91.75 277 ILE A C 1
ATOM 2105 O O . ILE A 1 277 ? -7.301 -17.531 -7.699 1 91.75 277 ILE A O 1
ATOM 2109 N N . THR A 1 278 ? -5.949 -18.141 -6.062 1 93.12 278 THR A N 1
ATOM 2110 C CA . THR A 1 278 ? -6.312 -19.547 -6.191 1 93.12 278 THR A CA 1
ATOM 2111 C C . THR A 1 278 ? -7.793 -19.766 -5.883 1 93.12 278 THR A C 1
ATOM 2113 O O . THR A 1 278 ? -8.531 -20.312 -6.703 1 93.12 278 THR A O 1
ATOM 2116 N N . PRO A 1 279 ? -8.289 -19.281 -4.789 1 94.12 279 PRO A N 1
ATOM 2117 C CA . PRO A 1 279 ? -9.727 -19.469 -4.543 1 94.12 279 PRO A CA 1
ATOM 2118 C C . PRO A 1 279 ? -10.594 -18.719 -5.547 1 94.12 279 PRO A C 1
ATOM 2120 O O . PRO A 1 279 ? -11.688 -19.172 -5.891 1 94.12 279 PRO A O 1
ATOM 2123 N N . ILE A 1 280 ? -10.156 -17.625 -6.039 1 93.19 280 ILE A N 1
ATOM 2124 C CA . ILE A 1 280 ? -10.938 -16.875 -7.012 1 93.19 280 ILE A CA 1
ATOM 2125 C C . ILE A 1 280 ? -11.055 -17.672 -8.312 1 93.19 280 ILE A C 1
ATOM 2127 O O . ILE A 1 280 ? -12.125 -17.719 -8.922 1 93.19 280 ILE A O 1
ATOM 2131 N N . LEU A 1 281 ? -10.008 -18.312 -8.672 1 91.5 281 LEU A N 1
ATOM 2132 C CA . LEU A 1 281 ? -10.008 -19.078 -9.914 1 91.5 281 LEU A CA 1
ATOM 2133 C C . LEU A 1 281 ? -10.781 -20.391 -9.734 1 91.5 281 LEU A C 1
ATOM 2135 O O . LEU A 1 281 ? -11.5 -20.812 -10.648 1 91.5 281 LEU A O 1
ATOM 2139 N N . VAL A 1 282 ? -10.633 -20.953 -8.609 1 92.25 282 VAL A N 1
ATOM 2140 C CA . VAL A 1 282 ? -11.258 -22.25 -8.336 1 92.25 282 VAL A CA 1
ATOM 2141 C C . VAL A 1 282 ? -12.766 -22.062 -8.188 1 92.25 282 VAL A C 1
ATOM 2143 O O . VAL A 1 282 ? -13.547 -22.938 -8.602 1 92.25 282 VAL A O 1
ATOM 2146 N N . TYR A 1 283 ? -13.18 -20.953 -7.637 1 92.5 283 TYR A N 1
ATOM 2147 C CA . TYR A 1 283 ? -14.594 -20.734 -7.363 1 92.5 283 TYR A CA 1
ATOM 2148 C C . TYR A 1 283 ? -15.148 -19.609 -8.227 1 92.5 283 TYR A C 1
ATOM 2150 O O . TYR A 1 283 ? -16.016 -18.859 -7.785 1 92.5 283 TYR A O 1
ATOM 2158 N N . LEU A 1 284 ? -14.734 -19.516 -9.352 1 89.81 284 LEU A N 1
ATOM 2159 C CA . LEU A 1 284 ? -15.117 -18.406 -10.219 1 89.81 284 LEU A CA 1
ATOM 2160 C C . LEU A 1 284 ? -16.625 -18.422 -10.484 1 89.81 284 LEU A C 1
ATOM 2162 O O . LEU A 1 284 ? -17.297 -17.406 -10.289 1 89.81 284 LEU A O 1
ATOM 2166 N N . GLU A 1 285 ? -17.172 -19.516 -10.906 1 87.88 285 GLU A N 1
ATOM 2167 C CA . GLU A 1 285 ? -18.594 -19.594 -11.25 1 87.88 285 GLU A CA 1
ATOM 2168 C C . GLU A 1 285 ? -19.469 -19.438 -10.008 1 87.88 285 GLU A C 1
ATOM 2170 O O . GLU A 1 285 ? -20.438 -18.672 -10.016 1 87.88 285 GLU A O 1
ATOM 2175 N N . PRO A 1 286 ? -19.125 -20.109 -8.93 1 87 286 PRO A N 1
ATOM 2176 C CA . PRO A 1 286 ? -19.906 -19.875 -7.707 1 87 286 PRO A CA 1
ATOM 2177 C C . PRO A 1 286 ? -19.859 -18.422 -7.25 1 87 286 PRO A C 1
ATOM 2179 O O . PRO A 1 286 ? -20.828 -17.906 -6.703 1 87 286 PRO A O 1
ATOM 2182 N N . ILE A 1 287 ? -18.812 -17.75 -7.438 1 88.69 287 ILE A N 1
ATOM 2183 C CA . ILE A 1 287 ? -18.672 -16.344 -7.055 1 88.69 287 ILE A CA 1
ATOM 2184 C C . ILE A 1 287 ? -19.609 -15.477 -7.898 1 88.69 287 ILE A C 1
ATOM 2186 O O . ILE A 1 287 ? -20.297 -14.602 -7.371 1 88.69 287 ILE A O 1
ATOM 2190 N N . PHE A 1 288 ? -19.656 -15.766 -9.141 1 87.12 288 PHE A N 1
ATOM 2191 C CA . PHE A 1 288 ? -20.484 -14.969 -10.031 1 87.12 288 PHE A CA 1
ATOM 2192 C C . PHE A 1 288 ? -21.969 -15.273 -9.82 1 87.12 288 PHE A C 1
ATOM 2194 O O . PHE A 1 288 ? -22.812 -14.406 -9.984 1 87.12 288 PHE A O 1
ATOM 2201 N N . LYS A 1 289 ? -22.234 -16.469 -9.469 1 83.56 289 LYS A N 1
ATOM 2202 C CA . LYS A 1 289 ? -23.625 -16.812 -9.141 1 83.56 289 LYS A CA 1
ATOM 2203 C C . LYS A 1 289 ? -24.094 -16.062 -7.91 1 83.56 289 LYS A C 1
ATOM 2205 O O . LYS A 1 289 ? -25.234 -15.57 -7.875 1 83.56 289 LYS A O 1
ATOM 2210 N N . LYS A 1 290 ? -23.219 -15.914 -7.004 1 82.75 290 LYS A N 1
ATOM 2211 C CA . LYS A 1 290 ? -23.547 -15.227 -5.762 1 82.75 290 LYS A CA 1
ATOM 2212 C C . LYS A 1 290 ? -23.594 -13.711 -5.969 1 82.75 290 LYS A C 1
ATOM 2214 O O . LYS A 1 290 ? -24.281 -13 -5.246 1 82.75 290 LYS A O 1
ATOM 2219 N N . SER A 1 291 ? -22.859 -13.188 -6.887 1 78.81 291 SER A N 1
ATOM 2220 C CA . SER A 1 291 ? -22.781 -11.75 -7.125 1 78.81 291 SER A CA 1
ATOM 2221 C C . SER A 1 291 ? -23.922 -11.266 -8 1 78.81 291 SER A C 1
ATOM 2223 O O . SER A 1 291 ? -24.062 -10.07 -8.266 1 78.81 291 SER A O 1
ATOM 2225 N N . ASN A 1 292 ? -24.891 -12.039 -8.32 1 72.56 292 ASN A N 1
ATOM 2226 C CA . ASN A 1 292 ? -26.094 -11.719 -9.094 1 72.56 292 ASN A CA 1
ATOM 2227 C C . ASN A 1 292 ? -25.75 -10.938 -10.359 1 72.56 292 ASN A C 1
ATOM 2229 O O . ASN A 1 292 ? -26.281 -9.844 -10.578 1 72.56 292 ASN A O 1
ATOM 2233 N N . VAL A 1 293 ? -24.906 -11.523 -11.156 1 71.25 293 VAL A N 1
ATOM 2234 C CA . VAL A 1 293 ? -24.5 -10.883 -12.406 1 71.25 293 VAL A CA 1
ATOM 2235 C C . VAL A 1 293 ? -25.516 -11.211 -13.508 1 71.25 293 VAL A C 1
ATOM 2237 O O . VAL A 1 293 ? -26.156 -12.273 -13.477 1 71.25 293 VAL A O 1
ATOM 2240 N N . PRO A 1 294 ? -25.719 -10.211 -14.352 1 72.38 294 PRO A N 1
ATOM 2241 C CA . PRO A 1 294 ? -26.719 -10.422 -15.406 1 72.38 294 PRO A CA 1
ATOM 2242 C C . PRO A 1 294 ? -26.344 -11.531 -16.375 1 72.38 294 PRO A C 1
ATOM 2244 O O . PRO A 1 294 ? -27.203 -12.242 -16.891 1 72.38 294 PRO A O 1
ATOM 2247 N N . LEU A 1 295 ? -25.125 -11.789 -16.656 1 74.88 295 LEU A N 1
ATOM 2248 C CA . LEU A 1 295 ? -24.656 -12.828 -17.562 1 74.88 295 LEU A CA 1
ATOM 2249 C C . LEU A 1 295 ? -24.547 -14.172 -16.844 1 74.88 295 LEU A C 1
ATOM 2251 O O . LEU A 1 295 ? -24.25 -14.227 -15.656 1 74.88 295 LEU A O 1
ATOM 2255 N N . PRO A 1 296 ? -24.938 -15.203 -17.672 1 80.06 296 PRO A N 1
ATOM 2256 C CA . PRO A 1 296 ? -24.734 -16.516 -17.062 1 80.06 296 PRO A CA 1
ATOM 2257 C C . PRO A 1 296 ? -23.297 -16.734 -16.594 1 80.06 296 PRO A C 1
ATOM 2259 O O . PRO A 1 296 ? -22.359 -16.359 -17.281 1 80.06 296 PRO A O 1
ATOM 2262 N N . PRO A 1 297 ? -23.141 -17.188 -15.414 1 82.06 297 PRO A N 1
ATOM 2263 C CA . PRO A 1 297 ? -21.828 -17.328 -14.758 1 82.06 297 PRO A CA 1
ATOM 2264 C C . PRO A 1 297 ? -20.828 -18.109 -15.602 1 82.06 297 PRO A C 1
ATOM 2266 O O . PRO A 1 297 ? -19.625 -17.875 -15.508 1 82.06 297 PRO A O 1
ATOM 2269 N N . ARG A 1 298 ? -21.281 -19.031 -16.484 1 80.25 298 ARG A N 1
ATOM 2270 C CA . ARG A 1 298 ? -20.375 -19.844 -17.297 1 80.25 298 ARG A CA 1
ATOM 2271 C C . ARG A 1 298 ? -19.625 -18.984 -18.312 1 80.25 298 ARG A C 1
ATOM 2273 O O . ARG A 1 298 ? -18.438 -19.203 -18.562 1 80.25 298 ARG A O 1
ATOM 2280 N N . TYR A 1 299 ? -20.234 -18 -18.781 1 83.44 299 TYR A N 1
ATOM 2281 C CA . TYR A 1 299 ? -19.609 -17.141 -19.781 1 83.44 299 TYR A CA 1
ATOM 2282 C C . TYR A 1 299 ? -18.625 -16.172 -19.109 1 83.44 299 TYR A C 1
ATOM 2284 O O . TYR A 1 299 ? -17.594 -15.836 -19.688 1 83.44 299 TYR A O 1
ATOM 2292 N N . ASP A 1 300 ? -18.938 -15.875 -17.922 1 85.25 300 ASP A N 1
ATOM 2293 C CA . ASP A 1 300 ? -18.062 -14.945 -17.203 1 85.25 300 ASP A CA 1
ATOM 2294 C C . ASP A 1 300 ? -16.719 -15.594 -16.875 1 85.25 300 ASP A C 1
ATOM 2296 O O . ASP A 1 300 ? -15.68 -14.945 -16.953 1 85.25 300 ASP A O 1
ATOM 2300 N N . ALA A 1 301 ? -16.797 -16.828 -16.625 1 86.12 301 ALA A N 1
ATOM 2301 C CA . ALA A 1 301 ? -15.555 -17.531 -16.312 1 86.12 301 ALA A CA 1
ATOM 2302 C C . ALA A 1 301 ? -14.656 -17.625 -17.531 1 86.12 301 ALA A C 1
ATOM 2304 O O . ALA A 1 301 ? -13.438 -17.469 -17.438 1 86.12 301 ALA A O 1
ATOM 2305 N N . ALA A 1 302 ? -15.258 -17.812 -18.656 1 87.31 302 ALA A N 1
ATOM 2306 C CA . ALA A 1 302 ? -14.492 -17.906 -19.891 1 87.31 302 ALA A CA 1
ATOM 2307 C C . ALA A 1 302 ? -13.867 -16.562 -20.266 1 87.31 302 ALA A C 1
ATOM 2309 O O . ALA A 1 302 ? -12.742 -16.516 -20.75 1 87.31 302 ALA A O 1
ATOM 2310 N N . ILE A 1 303 ? -14.523 -15.523 -19.969 1 87.25 303 ILE A N 1
ATOM 2311 C CA . ILE A 1 303 ? -14.016 -14.188 -20.266 1 87.25 303 ILE A CA 1
ATOM 2312 C C . ILE A 1 303 ? -12.805 -13.898 -19.391 1 87.25 303 ILE A C 1
ATOM 2314 O O . ILE A 1 303 ? -11.789 -13.383 -19.859 1 87.25 303 ILE A O 1
ATOM 2318 N N . VAL A 1 304 ? -13.023 -14.242 -18.141 1 87.88 304 VAL A N 1
ATOM 2319 C CA . VAL A 1 304 ? -11.938 -14.016 -17.188 1 87.88 304 VAL A CA 1
ATOM 2320 C C . VAL A 1 304 ? -10.703 -14.812 -17.625 1 87.88 304 VAL A C 1
ATOM 2322 O O . VAL A 1 304 ? -9.578 -14.312 -17.562 1 87.88 304 VAL A O 1
ATOM 2325 N N . GLY A 1 305 ? -10.922 -16.047 -18.156 1 87.38 305 GLY A N 1
ATOM 2326 C CA . GLY A 1 305 ? -9.82 -16.859 -18.641 1 87.38 305 GLY A CA 1
ATOM 2327 C C . GLY A 1 305 ? -9.148 -16.266 -19.875 1 87.38 305 GLY A C 1
ATOM 2328 O O . GLY A 1 305 ? -7.918 -16.312 -19.984 1 87.38 305 GLY A O 1
ATOM 2329 N N . LEU A 1 306 ? -9.883 -15.688 -20.656 1 89.56 306 LEU A N 1
ATOM 2330 C CA . LEU A 1 306 ? -9.336 -15.094 -21.875 1 89.56 306 LEU A CA 1
ATOM 2331 C C . LEU A 1 306 ? -8.516 -13.852 -21.547 1 89.56 306 LEU A C 1
ATOM 2333 O O . LEU A 1 306 ? -7.441 -13.648 -22.109 1 89.56 306 LEU A O 1
ATOM 2337 N N . VAL A 1 307 ? -9.008 -13.094 -20.672 1 89.69 307 VAL A N 1
ATOM 2338 C CA . VAL A 1 307 ? -8.297 -11.883 -20.281 1 89.69 307 VAL A CA 1
ATOM 2339 C C . VAL A 1 307 ? -7 -12.25 -19.562 1 89.69 307 VAL A C 1
ATOM 2341 O O . VAL A 1 307 ? -5.977 -11.586 -19.734 1 89.69 307 VAL A O 1
ATOM 2344 N N . ARG A 1 308 ? -7.086 -13.258 -18.781 1 90.38 308 ARG A N 1
ATOM 2345 C CA . ARG A 1 308 ? -5.898 -13.727 -18.078 1 90.38 308 ARG A CA 1
ATOM 2346 C C . ARG A 1 308 ? -4.793 -14.102 -19.062 1 90.38 308 ARG A C 1
ATOM 2348 O O . ARG A 1 308 ? -3.629 -13.742 -18.859 1 90.38 308 ARG A O 1
ATOM 2355 N N . LEU A 1 309 ? -5.152 -14.766 -20.125 1 89.31 309 LEU A N 1
ATOM 2356 C CA . LEU A 1 309 ? -4.176 -15.156 -21.141 1 89.31 309 LEU A CA 1
ATOM 2357 C C . LEU A 1 309 ? -3.576 -13.938 -21.828 1 89.31 309 LEU A C 1
ATOM 2359 O O . LEU A 1 309 ? -2.361 -13.867 -22.031 1 89.31 309 LEU A O 1
ATOM 2363 N N . GLY A 1 310 ? -4.422 -12.992 -22.156 1 89.56 310 GLY A N 1
ATOM 2364 C CA . GLY A 1 310 ? -3.93 -11.766 -22.75 1 89.56 310 GLY A CA 1
ATOM 2365 C C . GLY A 1 310 ? -3.002 -10.984 -21.844 1 89.56 310 GLY A C 1
ATOM 2366 O O . GLY A 1 310 ? -2.023 -10.391 -22.297 1 89.56 310 GLY A O 1
ATOM 2367 N N . SER A 1 311 ? -3.277 -11.016 -20.609 1 89.5 311 SER A N 1
ATOM 2368 C CA . SER A 1 311 ? -2.494 -10.266 -19.641 1 89.5 311 SER A CA 1
ATOM 2369 C C . SER A 1 311 ? -1.088 -10.836 -19.5 1 89.5 311 SER A C 1
ATOM 2371 O O . SER A 1 311 ? -0.128 -10.094 -19.281 1 89.5 311 SER A O 1
ATOM 2373 N N . ILE A 1 312 ? -0.928 -12.078 -19.578 1 84.88 312 ILE A N 1
ATOM 2374 C CA . ILE A 1 312 ? 0.389 -12.695 -19.469 1 84.88 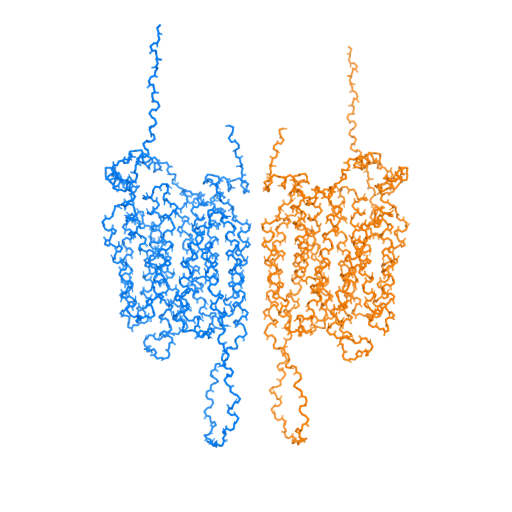312 ILE A CA 1
ATOM 2375 C C . ILE A 1 312 ? 1.25 -12.266 -20.656 1 84.88 312 ILE A C 1
ATOM 2377 O O . ILE A 1 312 ? 2.445 -12 -20.5 1 84.88 312 ILE A O 1
ATOM 2381 N N . ALA A 1 313 ? 0.608 -12.195 -21.781 1 83.31 313 ALA A N 1
ATOM 2382 C CA . ALA A 1 313 ? 1.328 -11.75 -22.969 1 83.31 313 ALA A CA 1
ATOM 2383 C C . ALA A 1 313 ? 1.806 -10.305 -22.812 1 83.31 313 ALA A C 1
ATOM 2385 O O . ALA A 1 313 ? 2.939 -9.977 -23.156 1 83.31 313 ALA A O 1
ATOM 2386 N N . VAL A 1 314 ? 1.018 -9.555 -22.25 1 86.44 314 VAL A N 1
ATOM 2387 C CA . VAL A 1 314 ? 1.369 -8.156 -22.016 1 86.44 314 VAL A CA 1
ATOM 2388 C C . VAL A 1 314 ? 2.486 -8.07 -20.984 1 86.44 314 VAL A C 1
ATOM 2390 O O . VAL A 1 314 ? 3.42 -7.277 -21.125 1 86.44 314 VAL A O 1
ATOM 2393 N N . ALA A 1 315 ? 2.344 -8.852 -20 1 84.06 315 ALA A N 1
ATOM 2394 C CA . ALA A 1 315 ? 3.357 -8.859 -18.953 1 84.06 315 ALA A CA 1
ATOM 2395 C C . ALA A 1 315 ? 4.723 -9.242 -19.516 1 84.06 315 ALA A C 1
ATOM 2397 O O . ALA A 1 315 ? 5.742 -8.648 -19.141 1 84.06 315 ALA A O 1
ATOM 2398 N N . ALA A 1 316 ? 4.801 -10.188 -20.375 1 76.94 316 ALA A N 1
ATOM 2399 C CA . ALA A 1 316 ? 6.055 -10.641 -20.969 1 76.94 316 ALA A CA 1
ATOM 2400 C C . ALA A 1 316 ? 6.719 -9.516 -21.766 1 76.94 316 ALA A C 1
ATOM 2402 O O . ALA A 1 316 ? 7.941 -9.367 -21.734 1 76.94 316 ALA A O 1
ATOM 2403 N N . PHE A 1 317 ? 5.891 -8.727 -22.344 1 80.88 317 PHE A N 1
ATOM 2404 C CA . PHE A 1 317 ? 6.398 -7.625 -23.141 1 80.88 317 PHE A CA 1
ATOM 2405 C C . PHE A 1 317 ? 6.871 -6.484 -22.25 1 80.88 317 PHE A C 1
ATOM 2407 O O . PHE A 1 317 ? 7.875 -5.832 -22.547 1 80.88 317 PHE A O 1
ATOM 2414 N N . LEU A 1 318 ? 6.266 -6.32 -21.156 1 83.19 318 LEU A N 1
ATOM 2415 C CA . LEU A 1 318 ? 6.551 -5.176 -20.297 1 83.19 318 LEU A CA 1
ATOM 2416 C C . LEU A 1 318 ? 7.703 -5.48 -19.344 1 83.19 318 LEU A C 1
ATOM 2418 O O . LEU A 1 318 ? 8.352 -4.566 -18.828 1 83.19 318 LEU A O 1
ATOM 2422 N N . MET A 1 319 ? 7.906 -6.641 -19.047 1 77.12 319 MET A N 1
ATOM 2423 C CA . MET A 1 319 ? 8.938 -7.035 -18.094 1 77.12 319 MET A CA 1
ATOM 2424 C C . MET A 1 319 ? 10.32 -6.59 -18.578 1 77.12 319 MET A C 1
ATOM 2426 O O . MET A 1 319 ? 11.164 -6.188 -17.766 1 77.12 319 MET A O 1
ATOM 2430 N N . ASP A 1 320 ? 10.594 -6.559 -19.828 1 73.12 320 ASP A N 1
ATOM 2431 C CA . ASP A 1 320 ? 11.898 -6.188 -20.375 1 73.12 320 ASP A CA 1
ATOM 2432 C C . ASP A 1 320 ? 12.062 -4.672 -20.406 1 73.12 320 ASP A C 1
ATOM 2434 O O . ASP A 1 320 ? 13.18 -4.16 -20.312 1 73.12 320 ASP A O 1
ATOM 2438 N N . LYS A 1 321 ? 10.953 -4.02 -20.422 1 79.12 321 LYS A N 1
ATOM 2439 C CA . LYS A 1 321 ? 11.039 -2.572 -20.578 1 79.12 321 LYS A CA 1
ATOM 2440 C C . LYS A 1 321 ? 10.914 -1.864 -19.234 1 79.12 321 LYS A C 1
ATOM 2442 O O . LYS A 1 321 ? 11.664 -0.929 -18.938 1 79.12 321 LYS A O 1
ATOM 2447 N N . ALA A 1 322 ? 10.023 -2.188 -18.422 1 80.62 322 ALA A N 1
ATOM 2448 C CA . ALA A 1 322 ? 9.695 -1.429 -17.219 1 80.62 322 ALA A CA 1
ATOM 2449 C C . ALA A 1 322 ? 10.438 -1.976 -16 1 80.62 322 ALA A C 1
ATOM 2451 O O . ALA A 1 322 ? 10.711 -1.242 -15.047 1 80.62 322 ALA A O 1
ATOM 2452 N N . GLY A 1 323 ? 10.867 -3.139 -16 1 79.25 323 GLY A N 1
ATOM 2453 C CA . GLY A 1 323 ? 11.508 -3.729 -14.836 1 79.25 323 GLY A CA 1
ATOM 2454 C C . GLY A 1 323 ? 10.555 -4.562 -14 1 79.25 323 GLY A C 1
ATOM 2455 O O . GLY A 1 323 ? 9.336 -4.461 -14.148 1 79.25 323 GLY A O 1
ATOM 2456 N N . ARG A 1 324 ? 11.086 -5.324 -13.133 1 83.88 324 ARG A N 1
ATOM 2457 C CA . ARG A 1 324 ? 10.305 -6.262 -12.32 1 83.88 324 ARG A CA 1
ATOM 2458 C C . ARG A 1 324 ? 9.609 -5.547 -11.172 1 83.88 324 ARG A C 1
ATOM 2460 O O . ARG A 1 324 ? 8.445 -5.805 -10.883 1 83.88 324 ARG A O 1
ATOM 2467 N N . LYS A 1 325 ? 10.242 -4.594 -10.594 1 88 325 LYS A N 1
ATOM 2468 C CA . LYS A 1 325 ? 9.688 -3.914 -9.422 1 88 325 LYS A CA 1
ATOM 2469 C C . LYS A 1 325 ? 8.508 -3.023 -9.812 1 88 325 LYS A C 1
ATOM 2471 O O . LYS A 1 325 ? 7.488 -2.996 -9.125 1 88 325 LYS A O 1
ATOM 2476 N N . ALA A 1 326 ? 8.656 -2.303 -10.883 1 89.06 326 ALA A N 1
ATOM 2477 C CA . ALA A 1 326 ? 7.59 -1.417 -11.352 1 89.06 326 ALA A CA 1
ATOM 2478 C C . ALA A 1 326 ? 6.332 -2.207 -11.695 1 89.06 326 ALA A C 1
ATOM 2480 O O . ALA A 1 326 ? 5.215 -1.763 -11.414 1 89.06 326 ALA A O 1
ATOM 2481 N N . LEU A 1 327 ? 6.555 -3.336 -12.258 1 89.5 327 LEU A N 1
ATOM 2482 C CA . LEU A 1 327 ? 5.41 -4.164 -12.617 1 89.5 327 LEU A CA 1
ATOM 2483 C C . LEU A 1 327 ? 4.734 -4.734 -11.375 1 89.5 327 LEU A C 1
ATOM 2485 O O . LEU A 1 327 ? 3.51 -4.883 -11.344 1 89.5 327 LEU A O 1
ATOM 2489 N N . LEU A 1 328 ? 5.52 -5.066 -10.398 1 91.88 328 LEU A N 1
ATOM 2490 C CA . LEU A 1 328 ? 4.957 -5.574 -9.156 1 91.88 328 LEU A CA 1
ATOM 2491 C C . LEU A 1 328 ? 4.137 -4.496 -8.453 1 91.88 328 LEU A C 1
ATOM 2493 O O . LEU A 1 328 ? 3.088 -4.789 -7.875 1 91.88 328 LEU A O 1
ATOM 2497 N N . TYR A 1 329 ? 4.605 -3.205 -8.5 1 93.62 329 TYR A N 1
ATOM 2498 C CA . TYR A 1 329 ? 3.85 -2.105 -7.914 1 93.62 329 TYR A CA 1
ATOM 2499 C C . TYR A 1 329 ? 2.523 -1.909 -8.641 1 93.62 329 TYR A C 1
ATOM 2501 O O . TYR A 1 329 ? 1.478 -1.762 -8.008 1 93.62 329 TYR A O 1
ATOM 2509 N N . THR A 1 330 ? 2.607 -1.942 -9.922 1 92.56 330 THR A N 1
ATOM 2510 C CA . THR A 1 330 ? 1.399 -1.75 -10.719 1 92.56 330 THR A CA 1
ATOM 2511 C C . THR A 1 330 ? 0.417 -2.896 -10.492 1 92.56 330 THR A C 1
ATOM 2513 O O . THR A 1 330 ? -0.791 -2.674 -10.391 1 92.56 330 THR A O 1
ATOM 2516 N N . SER A 1 331 ? 0.982 -4.066 -10.469 1 94.25 331 SER A N 1
ATOM 2517 C CA . SER A 1 331 ? 0.155 -5.242 -10.219 1 94.25 331 SER A CA 1
ATOM 2518 C C . SER A 1 331 ? -0.549 -5.141 -8.867 1 94.25 331 SER A C 1
ATOM 2520 O O . SER A 1 331 ? -1.764 -5.336 -8.781 1 94.25 331 SER A O 1
ATOM 2522 N N . SER A 1 332 ? 0.171 -4.773 -7.82 1 95 332 SER A N 1
ATOM 2523 C CA . SER A 1 332 ? -0.396 -4.672 -6.48 1 95 332 SER A CA 1
ATOM 2524 C C . SER A 1 332 ? -1.443 -3.568 -6.402 1 95 332 SER A C 1
ATOM 2526 O O . SER A 1 332 ? -2.475 -3.727 -5.742 1 95 332 SER A O 1
ATOM 2528 N N . MET A 1 333 ? -1.239 -2.473 -7.121 1 95.56 333 MET A N 1
ATOM 2529 C CA . MET A 1 333 ? -2.178 -1.355 -7.094 1 95.56 333 MET A CA 1
ATOM 2530 C C . MET A 1 333 ? -3.48 -1.722 -7.797 1 95.56 333 MET A C 1
ATOM 2532 O O . MET A 1 333 ? -4.566 -1.411 -7.305 1 95.56 333 MET A O 1
ATOM 2536 N N . LEU A 1 334 ? -3.365 -2.379 -8.93 1 95.25 334 LEU A N 1
ATOM 2537 C CA . LEU A 1 334 ? -4.555 -2.795 -9.656 1 95.25 334 LEU A CA 1
ATOM 2538 C C . LEU A 1 334 ? -5.367 -3.801 -8.844 1 95.25 334 LEU A C 1
ATOM 2540 O O . LEU A 1 334 ? -6.598 -3.709 -8.789 1 95.25 334 LEU A O 1
ATOM 2544 N N . MET A 1 335 ? -4.703 -4.707 -8.258 1 96.94 335 MET A N 1
ATOM 2545 C CA . MET A 1 335 ? -5.375 -5.703 -7.43 1 96.94 335 MET A CA 1
ATOM 2546 C C . MET A 1 335 ? -6.031 -5.051 -6.215 1 96.94 335 MET A C 1
ATOM 2548 O O . MET A 1 335 ? -7.125 -5.441 -5.809 1 96.94 335 MET A O 1
ATOM 2552 N N . PHE A 1 336 ? -5.371 -4.035 -5.664 1 96.62 336 PHE A N 1
ATOM 2553 C CA . PHE A 1 336 ? -5.902 -3.32 -4.512 1 96.62 336 PHE A CA 1
ATOM 2554 C C . PHE A 1 336 ? -7.191 -2.594 -4.871 1 96.62 336 PHE A C 1
ATOM 2556 O O . PHE A 1 336 ? -8.211 -2.762 -4.199 1 96.62 336 PHE A O 1
ATOM 2563 N N . LEU A 1 337 ? -7.141 -1.843 -5.93 1 95.88 337 LEU A N 1
ATOM 2564 C CA . LEU A 1 337 ? -8.305 -1.06 -6.328 1 95.88 337 LEU A CA 1
ATOM 2565 C C . LEU A 1 337 ? -9.484 -1.969 -6.672 1 95.88 337 LEU A C 1
ATOM 2567 O O . LEU A 1 337 ? -10.625 -1.667 -6.328 1 95.88 337 LEU A O 1
ATOM 2571 N N . SER A 1 338 ? -9.188 -3.07 -7.309 1 95.88 338 SER A N 1
ATOM 2572 C CA . SER A 1 338 ? -10.242 -4.004 -7.68 1 95.88 338 SER A CA 1
ATOM 2573 C C . SER A 1 338 ? -10.82 -4.695 -6.453 1 95.88 338 SER A C 1
ATOM 2575 O O . SER A 1 338 ? -12.047 -4.809 -6.312 1 95.88 338 SER A O 1
ATOM 2577 N N . SER A 1 339 ? -9.945 -5.156 -5.535 1 95.38 339 SER A N 1
ATOM 2578 C CA . SER A 1 339 ? -10.414 -5.84 -4.336 1 95.38 339 SER A CA 1
ATOM 2579 C C . SER A 1 339 ? -11.188 -4.887 -3.43 1 95.38 339 SER A C 1
ATOM 2581 O O . SER A 1 339 ? -12.18 -5.281 -2.811 1 95.38 339 SER A O 1
ATOM 2583 N N . LEU A 1 340 ? -10.727 -3.664 -3.354 1 94.62 340 LEU A N 1
ATOM 2584 C CA . LEU A 1 340 ? -11.43 -2.674 -2.547 1 94.62 340 LEU A CA 1
ATOM 2585 C C . LEU A 1 340 ? -12.828 -2.406 -3.105 1 94.62 340 LEU A C 1
ATOM 2587 O O . LEU A 1 340 ? -13.797 -2.348 -2.354 1 94.62 340 LEU A O 1
ATOM 2591 N N . THR A 1 341 ? -12.922 -2.256 -4.395 1 93.25 341 THR A N 1
ATOM 2592 C CA . THR A 1 341 ? -14.219 -2.014 -5.031 1 93.25 341 THR A CA 1
ATOM 2593 C C . THR A 1 341 ? -15.148 -3.209 -4.836 1 93.25 341 THR A C 1
ATOM 2595 O O . THR A 1 341 ? -16.328 -3.037 -4.562 1 93.25 341 THR A O 1
ATOM 2598 N N . LEU A 1 342 ? -14.586 -4.383 -4.977 1 92.56 342 LEU A N 1
ATOM 2599 C CA . LEU A 1 342 ? -15.391 -5.586 -4.762 1 92.56 342 LEU A CA 1
ATOM 2600 C C . LEU A 1 342 ? -15.891 -5.66 -3.324 1 92.56 342 LEU A C 1
ATOM 2602 O O . LEU A 1 342 ? -17.016 -6.098 -3.074 1 92.56 342 LEU A O 1
ATOM 2606 N N . THR A 1 343 ? -15.008 -5.238 -2.42 1 91.38 343 THR A N 1
ATOM 2607 C CA . THR A 1 343 ? -15.391 -5.223 -1.013 1 91.38 343 THR A CA 1
ATOM 2608 C C . THR A 1 343 ? -16.547 -4.258 -0.783 1 91.38 343 THR A C 1
ATOM 2610 O O . THR A 1 343 ? -17.516 -4.598 -0.102 1 91.38 343 THR A O 1
ATOM 2613 N N . MET A 1 344 ? -16.562 -3.154 -1.384 1 88.75 344 MET A N 1
ATOM 2614 C CA . MET A 1 344 ? -17.594 -2.143 -1.188 1 88.75 344 MET A CA 1
ATOM 2615 C C . MET A 1 344 ? -18.906 -2.57 -1.836 1 88.75 344 MET A C 1
ATOM 2617 O O . MET A 1 344 ? -19.969 -2.387 -1.258 1 88.75 344 MET A O 1
ATOM 2621 N N . VAL A 1 345 ? -18.828 -3.176 -2.998 1 85.88 345 VAL A N 1
ATOM 2622 C CA . VAL A 1 345 ? -20.016 -3.582 -3.725 1 85.88 345 VAL A CA 1
ATOM 2623 C C . VAL A 1 345 ? -20.672 -4.773 -3.023 1 85.88 345 VAL A C 1
ATOM 2625 O O . VAL A 1 345 ? -21.906 -4.867 -2.955 1 85.88 345 VAL A O 1
ATOM 2628 N N . SER A 1 346 ? -19.922 -5.613 -2.516 1 85.56 346 SER A N 1
ATOM 2629 C CA . SER A 1 346 ? -20.453 -6.805 -1.865 1 85.56 346 SER A CA 1
ATOM 2630 C C . SER A 1 346 ? -21.016 -6.477 -0.484 1 85.56 346 SER A C 1
ATOM 2632 O O . SER A 1 346 ? -21.828 -7.223 0.052 1 85.56 346 SER A O 1
ATOM 2634 N N . HIS A 1 347 ? -20.547 -5.418 0.093 1 79.75 347 HIS A N 1
ATOM 2635 C CA . HIS A 1 347 ? -21.078 -5.012 1.393 1 79.75 347 HIS A CA 1
ATOM 2636 C C . HIS A 1 347 ? -22.453 -4.387 1.26 1 79.75 347 HIS A C 1
ATOM 2638 O O . HIS A 1 347 ? -23.266 -4.469 2.182 1 79.75 347 HIS A O 1
ATOM 2644 N N . THR A 1 348 ? -22.812 -3.779 0.171 1 66.88 348 THR A N 1
ATOM 2645 C CA . THR A 1 348 ? -24.094 -3.113 -0.036 1 66.88 348 THR A CA 1
ATOM 2646 C C . THR A 1 348 ? -25.141 -4.113 -0.493 1 66.88 348 THR A C 1
ATOM 2648 O O . THR A 1 348 ? -26.344 -3.84 -0.393 1 66.88 348 THR A O 1
ATOM 2651 N N . THR A 1 349 ? -24.797 -5.176 -1.059 1 54.41 349 THR A N 1
ATOM 2652 C CA . THR A 1 349 ? -25.781 -6.098 -1.584 1 54.41 349 THR A CA 1
ATOM 2653 C C . THR A 1 349 ? -26.438 -6.887 -0.454 1 54.41 349 THR A C 1
ATOM 2655 O O . THR A 1 349 ? -25.75 -7.531 0.34 1 54.41 349 THR A O 1
ATOM 2658 N N . PRO A 1 350 ? -27.656 -6.41 -0.019 1 47.88 350 PRO A N 1
ATOM 2659 C CA . PRO A 1 350 ? -28.391 -7.121 1.026 1 47.88 350 PRO A CA 1
ATOM 2660 C C . PRO A 1 350 ? -28.469 -8.625 0.78 1 47.88 350 PRO A C 1
ATOM 2662 O O . PRO A 1 350 ? -28.547 -9.062 -0.37 1 47.88 350 PRO A O 1
ATOM 2665 N N . CYS A 1 351 ? -27.766 -9.414 1.51 1 43.53 351 CYS A N 1
ATOM 2666 C CA . CYS A 1 351 ? -27.984 -10.859 1.425 1 43.53 351 CYS A CA 1
ATOM 2667 C C . CYS A 1 351 ? -29.469 -11.18 1.36 1 43.53 351 CYS A C 1
ATOM 2669 O O . CYS A 1 351 ? -30.266 -10.609 2.109 1 43.53 351 CYS A O 1
ATOM 2671 N N . PRO A 1 352 ? -29.984 -11.75 0.397 1 37.12 352 PRO A N 1
ATOM 2672 C CA . PRO A 1 352 ? -31.391 -12.148 0.447 1 37.12 352 PRO A CA 1
ATOM 2673 C C . PRO A 1 352 ? -31.781 -12.758 1.79 1 37.12 352 PRO A C 1
ATOM 2675 O O . PRO A 1 352 ? -30.969 -13.438 2.426 1 37.12 352 PRO A O 1
ATOM 2678 N N . PRO A 1 353 ? -32.75 -12.133 2.602 1 33.62 353 PRO A N 1
ATOM 2679 C CA . PRO A 1 353 ? -33.219 -12.773 3.836 1 33.62 353 PRO A CA 1
ATOM 2680 C C . PRO A 1 353 ? -33.375 -14.281 3.691 1 33.62 353 PRO A C 1
ATOM 2682 O O . PRO A 1 353 ? -33.781 -14.766 2.641 1 33.62 353 PRO A O 1
ATOM 2685 N N . GLY A 1 354 ? -32.438 -15.039 4.156 1 31.03 354 GLY A N 1
ATOM 2686 C CA . GLY A 1 354 ? -32.719 -16.469 4.195 1 31.03 354 GLY A CA 1
ATOM 2687 C C . GLY A 1 354 ? -34.188 -16.781 4.484 1 31.03 354 GLY A C 1
ATOM 2688 O O . GLY A 1 354 ? -34.906 -15.906 4.953 1 31.03 354 GLY A O 1
ATOM 2689 N N . PRO A 1 355 ? -34.844 -17.797 3.914 1 29.84 355 PRO A N 1
ATOM 2690 C CA . PRO A 1 355 ? -36.25 -18.156 4.188 1 29.84 355 PRO A CA 1
ATOM 2691 C C . PRO A 1 355 ? -36.562 -18.172 5.68 1 29.84 355 PRO A C 1
ATOM 2693 O O . PRO A 1 355 ? -35.781 -18.688 6.484 1 29.84 355 PRO A O 1
ATOM 2696 N N . ALA A 1 356 ? -37.25 -17.156 6.227 1 30.12 356 ALA A N 1
ATOM 2697 C CA . ALA A 1 356 ? -37.844 -17.297 7.551 1 30.12 356 ALA A CA 1
ATOM 2698 C C . ALA A 1 356 ? -38.438 -18.688 7.742 1 30.12 356 ALA A C 1
ATOM 2700 O O . ALA A 1 356 ? -38.906 -19.312 6.785 1 30.12 356 ALA A O 1
ATOM 2701 N N . PRO A 1 357 ? -38.156 -19.422 8.812 1 28.08 357 PRO A N 1
ATOM 2702 C CA . PRO A 1 357 ? -38.812 -20.719 9 1 28.08 357 PRO A CA 1
ATOM 2703 C C . PRO A 1 357 ? -40.312 -20.656 8.742 1 28.08 357 PRO A C 1
ATOM 2705 O O . PRO A 1 357 ? -40.938 -19.609 8.906 1 28.08 357 PRO A O 1
ATOM 2708 N N . PRO A 1 358 ? -40.875 -21.578 7.922 1 29.47 358 PRO A N 1
ATOM 2709 C CA . PRO A 1 358 ? -42.312 -21.688 7.672 1 29.47 358 PRO A CA 1
ATOM 2710 C C . PRO A 1 358 ? -43.125 -21.75 8.961 1 29.47 358 PRO A C 1
ATOM 2712 O O . PRO A 1 358 ? -42.875 -22.625 9.805 1 29.47 358 PRO A O 1
ATOM 2715 N N . ASN A 1 359 ? -43.344 -20.594 9.727 1 27.39 359 ASN A N 1
ATOM 2716 C CA . ASN A 1 359 ? -44.406 -20.75 10.727 1 27.39 359 ASN A CA 1
ATOM 2717 C C . ASN A 1 359 ? -45.688 -21.312 10.125 1 27.39 359 ASN A C 1
ATOM 2719 O O . ASN A 1 359 ? -46.25 -20.734 9.188 1 27.39 359 ASN A O 1
ATOM 2723 N N . HIS A 1 360 ? -46 -22.625 10.258 1 24.92 360 HIS A N 1
ATOM 2724 C CA . HIS A 1 360 ? -47.094 -23.484 9.812 1 24.92 360 HIS A CA 1
ATOM 2725 C C . HIS A 1 360 ? -48.469 -22.875 10.148 1 24.92 360 HIS A C 1
ATOM 2727 O O . HIS A 1 360 ? -49.5 -23.406 9.758 1 24.92 360 HIS A O 1
ATOM 2733 N N . THR A 1 361 ? -48.656 -22.125 11.227 1 24.66 361 THR A N 1
ATOM 2734 C CA . THR A 1 361 ? -50.062 -22.172 11.68 1 24.66 361 THR A CA 1
ATOM 2735 C C . THR A 1 361 ? -50.938 -21.266 10.828 1 24.66 361 THR A C 1
ATOM 2737 O O . THR A 1 361 ? -52.125 -21.188 11.039 1 24.66 361 THR A O 1
ATOM 2740 N N . ALA A 1 362 ? -50.469 -20.062 10.398 1 26.64 362 ALA A N 1
ATOM 2741 C CA . ALA A 1 362 ? -51.625 -19.25 10.023 1 26.64 362 ALA A CA 1
ATOM 2742 C C . ALA A 1 362 ? -52.344 -19.828 8.812 1 26.64 362 ALA A C 1
ATOM 2744 O O . ALA A 1 362 ? -51.688 -20.125 7.789 1 26.64 362 ALA A O 1
ATOM 2745 N N . LEU A 1 363 ? -53.594 -20.297 8.969 1 22.44 363 LEU A N 1
ATOM 2746 C CA . LEU A 1 363 ? -54.656 -20.734 8.078 1 22.44 363 LEU A CA 1
ATOM 2747 C C . LEU A 1 363 ? -54.75 -19.859 6.836 1 22.44 363 LEU A C 1
ATOM 2749 O O . LEU A 1 363 ? -54.438 -18.672 6.891 1 22.44 363 LEU A O 1
ATOM 2753 N N . ASP A 1 364 ? -55.125 -20.469 5.68 1 22.84 364 ASP A N 1
ATOM 2754 C CA . ASP A 1 364 ? -55.219 -20.25 4.242 1 22.84 364 ASP A CA 1
ATOM 2755 C C . ASP A 1 364 ? -56.219 -19.109 3.939 1 22.84 364 ASP A C 1
ATOM 2757 O O . ASP A 1 364 ? -57.125 -19.281 3.125 1 22.84 364 ASP A O 1
ATOM 2761 N N . TYR A 1 365 ? -56.656 -18.219 4.859 1 25.61 365 TYR A N 1
ATOM 2762 C CA . TYR A 1 365 ? -57.781 -17.484 4.285 1 25.61 365 TYR A CA 1
ATOM 2763 C C . TYR A 1 365 ? -57.344 -16.703 3.045 1 25.61 365 TYR A C 1
ATOM 2765 O O . TYR A 1 365 ? -56.406 -15.898 3.104 1 25.61 365 TYR A O 1
ATOM 2773 N N . THR A 1 366 ? -57.656 -17.297 1.789 1 24.39 366 THR A N 1
ATOM 2774 C CA . THR A 1 366 ? -57.438 -16.953 0.386 1 24.39 366 THR A CA 1
ATOM 2775 C C . THR A 1 366 ? -58.094 -15.602 0.065 1 24.39 366 THR A C 1
ATOM 2777 O O . THR A 1 366 ? -58.531 -15.375 -1.057 1 24.39 366 THR A O 1
ATOM 2780 N N . SER A 1 367 ? -58.438 -14.711 1.011 1 25.97 367 SER A N 1
ATOM 2781 C CA . SER A 1 367 ? -59.219 -13.656 0.376 1 25.97 367 SER A CA 1
ATOM 2782 C C . SER A 1 367 ? -58.5 -13.078 -0.836 1 25.97 367 SER A C 1
ATOM 2784 O O . SER A 1 367 ? -57.281 -12.906 -0.812 1 25.97 367 SER A O 1
ATOM 2786 N N . HIS A 1 368 ? -59.125 -13.203 -2.129 1 23.97 368 HIS A N 1
ATOM 2787 C CA . HIS A 1 368 ? -58.875 -12.953 -3.547 1 23.97 368 HIS A CA 1
ATOM 2788 C C . HIS A 1 368 ? -58.375 -11.531 -3.773 1 23.97 368 HIS A C 1
ATOM 2790 O O . HIS A 1 368 ? -57.844 -11.227 -4.84 1 23.97 368 HIS A O 1
ATOM 2796 N N . ASN A 1 369 ? -59.156 -10.633 -3.133 1 24.47 369 ASN A N 1
ATOM 2797 C CA . ASN A 1 369 ? -59.156 -9.328 -3.781 1 24.47 369 ASN A CA 1
ATOM 2798 C C . ASN A 1 369 ? -57.75 -8.711 -3.824 1 24.47 369 ASN A C 1
ATOM 2800 O O . ASN A 1 369 ? -57.625 -7.496 -4 1 24.47 369 ASN A O 1
ATOM 2804 N N . ASP A 1 370 ? -56.875 -9.445 -3.168 1 23.95 370 ASP A N 1
ATOM 2805 C CA . ASP A 1 370 ? -55.688 -8.672 -2.818 1 23.95 370 ASP A CA 1
ATOM 2806 C C . ASP A 1 370 ? -54.906 -8.273 -4.07 1 23.95 370 ASP A C 1
ATOM 2808 O O . ASP A 1 370 ? -53.875 -8.867 -4.375 1 23.95 370 ASP A O 1
ATOM 2812 N N . TYR A 1 371 ? -55.594 -8.023 -5.223 1 23.81 371 TYR A N 1
ATOM 2813 C CA . TYR A 1 371 ? -55.094 -7.648 -6.539 1 23.81 371 TYR A CA 1
ATOM 2814 C C . TYR A 1 371 ? -54.156 -6.445 -6.445 1 23.81 371 TYR A C 1
ATOM 2816 O O . TYR A 1 371 ? -53.406 -6.16 -7.379 1 23.81 371 TYR A O 1
ATOM 2824 N N . GLY A 1 372 ? -54.719 -5.488 -5.664 1 23.09 372 GLY A N 1
ATOM 2825 C CA . GLY A 1 372 ? -54.25 -4.156 -5.988 1 23.09 372 GLY A CA 1
ATOM 2826 C C . GLY A 1 372 ? -52.75 -4.047 -5.973 1 23.09 372 GLY A C 1
ATOM 2827 O O . GLY A 1 372 ? -52.125 -3.465 -6.883 1 23.09 372 GLY A O 1
ATOM 2828 N N . SER A 1 373 ? -52.219 -4.035 -4.695 1 26.2 373 SER A N 1
ATOM 2829 C CA . SER A 1 373 ? -50.938 -3.318 -4.594 1 26.2 373 SER A CA 1
ATOM 2830 C C . SER A 1 373 ? -49.812 -4.102 -5.258 1 26.2 373 SER A C 1
ATOM 2832 O O . SER A 1 373 ? -49.062 -4.781 -4.578 1 26.2 373 SER A O 1
ATOM 2834 N N . THR A 1 374 ? -50.062 -4.98 -6.219 1 26.28 374 THR A N 1
ATOM 2835 C CA . THR A 1 374 ? -49.156 -5.797 -7.016 1 26.28 374 THR A CA 1
ATOM 2836 C C . THR A 1 374 ? -48 -4.961 -7.535 1 26.28 374 THR A C 1
ATOM 2838 O O . THR A 1 374 ? -46.969 -5.508 -7.93 1 26.28 374 THR A O 1
ATOM 2841 N N . PHE A 1 375 ? -48.312 -3.832 -8.008 1 24.36 375 PHE A N 1
ATOM 2842 C CA . PHE A 1 375 ? -47.438 -3.068 -8.867 1 24.36 375 PHE A CA 1
ATOM 2843 C C . PHE A 1 375 ? -46.188 -2.639 -8.102 1 24.36 375 PHE A C 1
ATOM 2845 O O . PHE A 1 375 ? -45.375 -1.867 -8.617 1 24.36 375 PHE A O 1
ATOM 2852 N N . MET A 1 376 ? -46.375 -2.461 -6.816 1 26.92 376 MET A N 1
ATOM 2853 C CA . MET A 1 376 ? -45.156 -1.982 -6.188 1 26.92 376 MET A CA 1
ATOM 2854 C C . MET A 1 376 ? -43.969 -2.867 -6.566 1 26.92 376 MET A C 1
ATOM 2856 O O . MET A 1 376 ? -43.812 -3.951 -6.008 1 26.92 376 MET A O 1
ATOM 2860 N N . SER A 1 377 ? -43.781 -3.186 -7.828 1 26.02 377 SER A N 1
ATOM 2861 C CA . SER A 1 377 ? -43.031 -3.986 -8.797 1 26.02 377 SER A CA 1
ATOM 2862 C C . SER A 1 377 ? -41.594 -4.234 -8.328 1 26.02 377 SER A C 1
ATOM 2864 O O . SER A 1 377 ? -41.094 -3.564 -7.418 1 26.02 377 SER A O 1
ATOM 2866 N N . ASN A 1 378 ? -40.781 -5.047 -9.266 1 26.28 378 ASN A N 1
ATOM 2867 C CA . ASN A 1 378 ? -39.531 -5.723 -9.578 1 26.28 378 ASN A CA 1
ATOM 2868 C C . ASN A 1 378 ? -38.344 -4.77 -9.492 1 26.28 378 ASN A C 1
ATOM 2870 O O . ASN A 1 378 ? -37.875 -4.25 -10.516 1 26.28 378 ASN A O 1
ATOM 2874 N N . ALA A 1 379 ? -38.375 -3.689 -9.031 1 29.3 379 ALA A N 1
ATOM 2875 C CA . ALA A 1 379 ? -37.094 -3.037 -8.984 1 29.3 379 ALA A CA 1
ATOM 2876 C C . ALA A 1 379 ? -35.969 -4.055 -8.758 1 29.3 379 ALA A C 1
ATOM 2878 O O . ALA A 1 379 ? -35.688 -4.449 -7.625 1 29.3 379 ALA A O 1
ATOM 2879 N N . GLN A 1 380 ? -35.938 -5.203 -9.461 1 32.44 380 GLN A N 1
ATOM 2880 C CA . GLN A 1 380 ? -34.906 -6.195 -9.773 1 32.44 380 GLN A CA 1
ATOM 2881 C C . GLN A 1 380 ? -33.5 -5.59 -9.688 1 32.44 380 GLN A C 1
ATOM 2883 O O . GLN A 1 380 ? -33.156 -4.703 -10.469 1 32.44 380 GLN A O 1
ATOM 2888 N N . THR A 1 381 ? -33 -5.352 -8.719 1 40.09 381 THR A N 1
ATOM 2889 C CA . THR A 1 381 ? -31.641 -4.863 -8.43 1 40.09 381 THR A CA 1
ATOM 2890 C C . THR A 1 381 ? -30.688 -5.188 -9.586 1 40.09 381 THR A C 1
ATOM 2892 O O . THR A 1 381 ? -30.453 -6.355 -9.891 1 40.09 381 THR A O 1
ATOM 2895 N N . ALA A 1 382 ? -30.859 -4.652 -10.773 1 41.97 382 ALA A N 1
ATOM 2896 C CA . ALA A 1 382 ? -30.031 -4.684 -11.969 1 41.97 382 ALA A CA 1
ATOM 2897 C C . ALA A 1 382 ? -28.609 -5.129 -11.633 1 41.97 382 ALA A C 1
ATOM 2899 O O . ALA A 1 382 ? -27.938 -4.512 -10.805 1 41.97 382 ALA A O 1
ATOM 2900 N N . GLY A 1 383 ? -28.344 -6.488 -11.648 1 55.72 383 GLY A N 1
ATOM 2901 C CA . GLY A 1 383 ? -27.031 -7.098 -11.469 1 55.72 383 GLY A CA 1
ATOM 2902 C C . GLY A 1 383 ? -25.906 -6.266 -12.039 1 55.72 383 GLY A C 1
ATOM 2903 O O . GLY A 1 383 ? -26.016 -5.75 -13.156 1 55.72 383 GLY A O 1
ATOM 2904 N N . SER A 1 384 ? -25.219 -5.395 -11.305 1 71.81 384 SER A N 1
ATOM 2905 C CA . SER A 1 384 ? -24.141 -4.508 -11.711 1 71.81 384 SER A CA 1
ATOM 2906 C C . SER A 1 384 ? -22.969 -5.297 -12.312 1 71.81 384 SER A C 1
ATOM 2908 O O . SER A 1 384 ? -22.688 -6.414 -11.883 1 71.81 384 SER A O 1
ATOM 2910 N N . ILE A 1 385 ? -22.609 -5.012 -13.633 1 83.31 385 ILE A N 1
ATOM 2911 C CA . ILE A 1 385 ? -21.469 -5.574 -14.352 1 83.31 385 ILE A CA 1
ATOM 2912 C C . ILE A 1 385 ? -20.172 -5.215 -13.625 1 83.31 385 ILE A C 1
ATOM 2914 O O . ILE A 1 385 ? -19.094 -5.742 -13.953 1 83.31 385 ILE A O 1
ATOM 2918 N N . LEU A 1 386 ? -20.375 -4.586 -12.469 1 86.19 386 LEU A N 1
ATOM 2919 C CA . LEU A 1 386 ? -19.203 -4.07 -11.766 1 86.19 386 LEU A CA 1
ATOM 2920 C C . LEU A 1 386 ? -18.391 -5.207 -11.156 1 86.19 386 LEU A C 1
ATOM 2922 O O . LEU A 1 386 ? -17.156 -5.199 -11.219 1 86.19 386 LEU A O 1
ATOM 2926 N N . PRO A 1 387 ? -19.062 -6.215 -10.688 1 87.88 387 PRO A N 1
ATOM 2927 C CA . PRO A 1 387 ? -18.25 -7.297 -10.117 1 87.88 387 PRO A CA 1
ATOM 2928 C C . PRO A 1 387 ? -17.438 -8.039 -11.164 1 87.88 387 PRO A C 1
ATOM 2930 O O . PRO A 1 387 ? -16.297 -8.461 -10.891 1 87.88 387 PRO A O 1
ATOM 2933 N N . ILE A 1 388 ? -17.953 -8.188 -12.367 1 89.06 388 ILE A N 1
ATOM 2934 C CA . ILE A 1 388 ? -17.219 -8.867 -13.438 1 89.06 388 ILE A CA 1
ATOM 2935 C C . ILE A 1 388 ? -16.031 -8.023 -13.859 1 89.06 388 ILE A C 1
ATOM 2937 O O . ILE A 1 388 ? -14.914 -8.539 -14 1 89.06 388 ILE A O 1
ATOM 2941 N N . ILE A 1 389 ? -16.25 -6.742 -13.977 1 90.12 389 ILE A N 1
ATOM 2942 C CA . ILE A 1 389 ? -15.18 -5.848 -14.398 1 90.12 389 ILE A CA 1
ATOM 2943 C C . ILE A 1 389 ? -14.07 -5.844 -13.352 1 90.12 389 ILE A C 1
ATOM 2945 O O . ILE A 1 389 ? -12.883 -5.918 -13.695 1 90.12 389 ILE A O 1
ATOM 2949 N N . CYS A 1 390 ? -14.461 -5.801 -12.133 1 92.75 390 CYS A N 1
ATOM 2950 C CA . CYS A 1 390 ? -13.469 -5.75 -11.062 1 92.75 390 CYS A CA 1
ATOM 2951 C C . CYS A 1 390 ? -12.711 -7.066 -10.953 1 92.75 390 CYS A C 1
ATOM 2953 O O . CYS A 1 390 ? -11.508 -7.07 -10.68 1 92.75 390 CYS A O 1
ATOM 2955 N N . THR A 1 391 ? -13.43 -8.172 -11.172 1 92.25 391 THR A N 1
ATOM 2956 C CA . THR A 1 391 ? -12.742 -9.461 -11.141 1 92.25 391 THR A CA 1
ATOM 2957 C C . THR A 1 391 ? -11.766 -9.578 -12.305 1 92.25 391 THR A C 1
ATOM 2959 O O . THR A 1 391 ? -10.656 -10.086 -12.141 1 92.25 391 THR A O 1
ATOM 2962 N N . VAL A 1 392 ? -12.164 -9.094 -13.43 1 92.75 392 VAL A N 1
ATOM 2963 C CA . VAL A 1 392 ? -11.312 -9.117 -14.617 1 92.75 392 VAL A CA 1
ATOM 2964 C C . VAL A 1 392 ? -10.07 -8.258 -14.375 1 92.75 392 VAL A C 1
ATOM 2966 O O . VAL A 1 392 ? -8.953 -8.664 -14.703 1 92.75 392 VAL A O 1
ATOM 2969 N N . VAL A 1 393 ? -10.258 -7.137 -13.781 1 93.94 393 VAL A N 1
ATOM 2970 C CA . VAL A 1 393 ? -9.133 -6.246 -13.508 1 93.94 393 VAL A CA 1
ATOM 2971 C C . VAL A 1 393 ? -8.219 -6.871 -12.453 1 93.94 393 VAL A C 1
ATOM 2973 O O . VAL A 1 393 ? -7 -6.73 -12.516 1 93.94 393 VAL A O 1
ATOM 2976 N N . PHE A 1 394 ? -8.789 -7.496 -11.531 1 95.56 394 PHE A N 1
ATOM 2977 C CA . PHE A 1 394 ? -8.016 -8.172 -10.5 1 95.56 394 PHE A CA 1
ATOM 2978 C C . PHE A 1 394 ? -7.109 -9.234 -11.117 1 95.56 394 PHE A C 1
ATOM 2980 O O . PHE A 1 394 ? -5.91 -9.281 -10.828 1 95.56 394 PHE A O 1
ATOM 2987 N N . ILE A 1 395 ? -7.637 -10.031 -11.961 1 94.25 395 ILE A N 1
ATOM 2988 C CA . ILE A 1 395 ? -6.891 -11.117 -12.594 1 94.25 395 ILE A CA 1
ATOM 2989 C C . ILE A 1 395 ? -5.863 -10.539 -13.57 1 94.25 395 ILE A C 1
ATOM 2991 O O . ILE A 1 395 ? -4.75 -11.055 -13.68 1 94.25 395 ILE A O 1
ATOM 2995 N N . PHE A 1 396 ? -6.273 -9.516 -14.227 1 93.25 396 PHE A N 1
ATOM 2996 C CA . PHE A 1 396 ? -5.344 -8.812 -15.109 1 93.25 396 PHE A CA 1
ATOM 2997 C C . PHE A 1 396 ? -4.148 -8.289 -14.32 1 93.25 396 PHE A C 1
ATOM 2999 O O . PHE A 1 396 ? -3.004 -8.438 -14.758 1 93.25 396 PHE A O 1
ATOM 3006 N N . GLY A 1 397 ? -4.477 -7.68 -13.258 1 93.44 397 GLY A N 1
ATOM 3007 C CA . GLY A 1 397 ? -3.404 -7.18 -12.414 1 93.44 397 GLY A CA 1
ATOM 3008 C C . GLY A 1 397 ? -2.494 -8.273 -11.891 1 93.44 397 GLY A C 1
ATOM 3009 O O . GLY A 1 397 ? -1.269 -8.133 -11.914 1 93.44 397 GLY A O 1
ATOM 3010 N N . TYR A 1 398 ? -3.014 -9.344 -11.469 1 94.06 398 TYR A N 1
ATOM 3011 C CA . TYR A 1 398 ? -2.225 -10.461 -10.969 1 94.06 398 TYR A CA 1
ATOM 3012 C C . TYR A 1 398 ? -1.326 -11.031 -12.062 1 94.06 398 TYR A C 1
ATOM 3014 O O . TYR A 1 398 ? -0.139 -11.273 -11.828 1 94.06 398 TYR A O 1
ATOM 3022 N N . ALA A 1 399 ? -1.871 -11.18 -13.227 1 91 399 ALA A N 1
ATOM 3023 C CA . ALA A 1 399 ? -1.147 -11.812 -14.328 1 91 399 ALA A CA 1
ATOM 3024 C C . ALA A 1 399 ? -0.072 -10.883 -14.883 1 91 399 ALA A C 1
ATOM 3026 O O . ALA A 1 399 ? 0.883 -11.336 -15.516 1 91 399 ALA A O 1
ATOM 3027 N N . LEU A 1 400 ? -0.18 -9.672 -14.609 1 87.75 400 LEU A N 1
ATOM 3028 C CA . LEU A 1 400 ? 0.781 -8.695 -15.109 1 87.75 400 LEU A CA 1
ATOM 3029 C C . LEU A 1 400 ? 2.072 -8.742 -14.297 1 87.75 400 LEU A C 1
ATOM 3031 O O . LEU A 1 400 ? 3.146 -8.43 -14.812 1 87.75 400 LEU A O 1
ATOM 3035 N N . GLY A 1 401 ? 1.918 -9.133 -13.047 1 88.38 401 GLY A N 1
ATOM 3036 C CA . GLY A 1 401 ? 3.121 -9 -12.242 1 88.38 401 GLY A CA 1
ATOM 3037 C C . GLY A 1 401 ? 3.303 -10.141 -11.258 1 88.38 401 GLY A C 1
ATOM 3038 O O . GLY A 1 401 ? 4.012 -11.109 -11.547 1 88.38 401 GLY A O 1
ATOM 3039 N N . TRP A 1 402 ? 2.523 -10.227 -10.242 1 89.25 402 TRP A N 1
ATOM 3040 C CA . TRP A 1 402 ? 2.715 -11.148 -9.125 1 89.25 402 TRP A CA 1
ATOM 3041 C C . TRP A 1 402 ? 2.639 -12.594 -9.602 1 89.25 402 TRP A C 1
ATOM 3043 O O . TRP A 1 402 ? 3.197 -13.492 -8.969 1 89.25 402 TRP A O 1
ATOM 3053 N N . GLY A 1 403 ? 2.055 -12.852 -10.688 1 87 403 GLY A N 1
ATOM 3054 C CA . GLY A 1 403 ? 1.957 -14.211 -11.211 1 87 403 GLY A CA 1
ATOM 3055 C C . GLY A 1 403 ? 3.256 -14.719 -11.805 1 87 403 GLY A C 1
ATOM 3056 O O . GLY A 1 403 ? 3.936 -15.555 -11.211 1 87 403 GLY A O 1
ATOM 3057 N N . PRO A 1 404 ? 3.736 -14.094 -12.805 1 82.06 404 PRO A N 1
ATOM 3058 C CA . PRO A 1 404 ? 4.938 -14.586 -13.484 1 82.06 404 PRO A CA 1
ATOM 3059 C C . PRO A 1 404 ? 6.227 -14.141 -12.797 1 82.06 404 PRO A C 1
ATOM 3061 O O . PRO A 1 404 ? 7.207 -14.891 -12.766 1 82.06 404 PRO A O 1
ATOM 3064 N N . ILE A 1 405 ? 6.234 -13 -12.211 1 82.81 405 ILE A N 1
ATOM 3065 C CA . ILE A 1 405 ? 7.473 -12.422 -11.703 1 82.81 405 ILE A CA 1
ATOM 3066 C C . ILE A 1 405 ? 7.922 -13.164 -10.453 1 82.81 405 ILE A C 1
ATOM 3068 O O . ILE A 1 405 ? 9.125 -13.297 -10.195 1 82.81 405 ILE A O 1
ATOM 3072 N N . THR A 1 406 ? 7 -13.641 -9.688 1 83.12 406 THR A N 1
ATOM 3073 C CA . THR A 1 406 ? 7.379 -14.352 -8.469 1 83.12 406 THR A CA 1
ATOM 3074 C C . THR A 1 406 ? 8.164 -15.617 -8.797 1 83.12 406 THR A C 1
ATOM 3076 O O . THR A 1 406 ? 9.125 -15.961 -8.109 1 83.12 406 THR A O 1
ATOM 3079 N N . TRP A 1 407 ? 7.801 -16.266 -9.867 1 74.5 407 TRP A N 1
ATOM 3080 C CA . TRP A 1 407 ? 8.523 -17.469 -10.305 1 74.5 407 TRP A CA 1
ATOM 3081 C C . TRP A 1 407 ? 9.891 -17.094 -10.867 1 74.5 407 TRP A C 1
ATOM 3083 O O . TRP A 1 407 ? 10.875 -17.797 -10.617 1 74.5 407 TRP A O 1
ATOM 3093 N N . LEU A 1 408 ? 9.922 -16.062 -11.5 1 73.19 408 LEU A N 1
ATOM 3094 C CA . LEU A 1 408 ? 11.164 -15.602 -12.094 1 73.19 408 LEU A CA 1
ATOM 3095 C C . LEU A 1 408 ? 12.141 -15.141 -11.016 1 73.19 408 LEU A C 1
ATOM 3097 O O . LEU A 1 408 ? 13.328 -15.477 -11.055 1 73.19 408 LEU A O 1
ATOM 3101 N N . LEU A 1 409 ? 11.602 -14.422 -10.086 1 78.5 409 LEU A N 1
ATOM 3102 C CA . LEU A 1 409 ? 12.453 -13.891 -9.031 1 78.5 409 LEU A CA 1
ATOM 3103 C C . LEU A 1 409 ? 13.008 -15.008 -8.156 1 78.5 409 LEU A C 1
ATOM 3105 O O . LEU A 1 409 ? 14.125 -14.906 -7.637 1 78.5 409 LEU A O 1
ATOM 3109 N N . MET A 1 410 ? 12.25 -16.016 -8.016 1 78.25 410 MET A N 1
ATOM 3110 C CA . MET A 1 410 ? 12.711 -17.156 -7.23 1 78.25 410 MET A CA 1
ATOM 3111 C C . MET A 1 410 ? 13.953 -17.781 -7.859 1 78.25 410 MET A C 1
ATOM 3113 O O . MET A 1 410 ? 14.906 -18.125 -7.156 1 78.25 410 MET A O 1
ATOM 3117 N N . SER A 1 411 ? 14.039 -17.781 -9.141 1 70.88 411 SER A N 1
ATOM 3118 C CA . SER A 1 411 ? 15.172 -18.391 -9.828 1 70.88 411 SER A CA 1
ATOM 3119 C C . SER A 1 411 ? 16.375 -17.438 -9.875 1 70.88 411 SER A C 1
ATOM 3121 O O . SER A 1 411 ? 17.516 -17.891 -9.922 1 70.88 411 SER A O 1
ATOM 3123 N N . GLU A 1 412 ? 16.078 -16.188 -9.766 1 72.25 412 GLU A N 1
ATOM 3124 C CA . GLU A 1 412 ? 17.156 -15.203 -9.859 1 72.25 412 GLU A CA 1
ATOM 3125 C C . GLU A 1 412 ? 17.781 -14.93 -8.5 1 72.25 412 GLU A C 1
ATOM 3127 O O . GLU A 1 412 ? 18.969 -14.648 -8.398 1 72.25 412 GLU A O 1
ATOM 3132 N N . VAL A 1 413 ? 16.984 -14.984 -7.496 1 77.31 413 VAL A N 1
ATOM 3133 C CA . VAL A 1 413 ? 17.438 -14.539 -6.184 1 77.31 413 VAL A CA 1
ATOM 3134 C C . VAL A 1 413 ? 18.078 -15.711 -5.441 1 77.31 413 VAL A C 1
ATOM 3136 O O . VAL A 1 413 ? 19.016 -15.516 -4.66 1 77.31 413 VAL A O 1
ATOM 3139 N N . LEU A 1 414 ? 17.703 -16.906 -5.684 1 77.31 414 LEU A N 1
ATOM 3140 C CA . LEU A 1 414 ? 18.234 -18.062 -4.961 1 77.31 414 LEU A CA 1
ATOM 3141 C C . LEU A 1 414 ? 19.594 -18.469 -5.508 1 77.31 414 LEU A C 1
ATOM 3143 O O . LEU A 1 414 ? 19.781 -18.547 -6.727 1 77.31 414 LEU A O 1
ATOM 3147 N N . PRO A 1 415 ? 20.422 -18.562 -4.531 1 72.62 415 PRO A N 1
ATOM 3148 C CA . PRO A 1 415 ? 21.719 -19.047 -4.988 1 72.62 415 PRO A CA 1
ATOM 3149 C C . PRO A 1 415 ? 21.641 -20.406 -5.672 1 72.62 415 PRO A C 1
ATOM 3151 O O . PRO A 1 415 ? 20.812 -21.25 -5.293 1 72.62 415 PRO A O 1
ATOM 3154 N N . LEU A 1 416 ? 22.469 -20.641 -6.676 1 65.44 416 LEU A N 1
ATOM 3155 C CA . LEU A 1 416 ? 22.453 -21.844 -7.516 1 65.44 416 LEU A CA 1
ATOM 3156 C C . LEU A 1 416 ? 22.609 -23.109 -6.672 1 65.44 416 LEU A C 1
ATOM 3158 O O . LEU A 1 416 ? 21.938 -24.109 -6.918 1 65.44 416 LEU A O 1
ATOM 3162 N N . ALA A 1 417 ? 23.406 -22.953 -5.66 1 67 417 ALA A N 1
ATOM 3163 C CA . ALA A 1 417 ? 23.688 -24.125 -4.832 1 67 417 ALA A CA 1
ATOM 3164 C C . ALA A 1 417 ? 22.469 -24.547 -4.02 1 67 417 ALA A C 1
ATOM 3166 O O . ALA A 1 417 ? 22.281 -25.719 -3.734 1 67 417 ALA A O 1
ATOM 3167 N N . ALA A 1 418 ? 21.625 -23.594 -3.709 1 72.62 418 ALA A N 1
ATOM 3168 C CA . ALA A 1 418 ? 20.484 -23.875 -2.84 1 72.62 418 ALA A CA 1
ATOM 3169 C C . ALA A 1 418 ? 19.188 -23.828 -3.623 1 72.62 418 ALA A C 1
ATOM 3171 O O . ALA A 1 418 ? 18.109 -23.984 -3.045 1 72.62 418 ALA A O 1
ATOM 3172 N N . ARG A 1 419 ? 19.234 -23.734 -4.836 1 71.81 419 ARG A N 1
ATOM 3173 C CA . ARG A 1 419 ? 18.047 -23.5 -5.656 1 71.81 419 ARG A CA 1
ATOM 3174 C C . ARG A 1 419 ? 17.109 -24.719 -5.625 1 71.81 419 ARG A C 1
ATOM 3176 O O . ARG A 1 419 ? 15.898 -24.562 -5.531 1 71.81 419 ARG A O 1
ATOM 3183 N N . GLY A 1 420 ? 17.656 -25.906 -5.723 1 67.44 420 GLY A N 1
ATOM 3184 C CA . GLY A 1 420 ? 16.828 -27.094 -5.738 1 67.44 420 GLY A CA 1
ATOM 3185 C C . GLY A 1 420 ? 16.031 -27.297 -4.465 1 67.44 420 GLY A C 1
ATOM 3186 O O . GLY A 1 420 ? 14.805 -27.375 -4.508 1 67.44 420 GLY A O 1
ATOM 3187 N N . LYS A 1 421 ? 16.656 -27.25 -3.422 1 70.81 421 LYS A N 1
ATOM 3188 C CA . LYS A 1 421 ? 16 -27.469 -2.137 1 70.81 421 LYS A CA 1
ATOM 3189 C C . LYS A 1 421 ? 15.117 -26.281 -1.772 1 70.81 421 LYS A C 1
ATOM 3191 O O . LYS A 1 421 ? 14.008 -26.453 -1.265 1 70.81 421 LYS A O 1
ATOM 3196 N N . ALA A 1 422 ? 15.594 -25.109 -2.029 1 77.81 422 ALA A N 1
ATOM 3197 C CA . ALA A 1 422 ? 14.836 -23.906 -1.676 1 77.81 422 ALA A CA 1
ATOM 3198 C C . ALA A 1 422 ? 13.586 -23.781 -2.541 1 77.81 422 ALA A C 1
ATOM 3200 O O . ALA A 1 422 ? 12.547 -23.312 -2.068 1 77.81 422 ALA A O 1
ATOM 3201 N N . SER A 1 423 ? 13.688 -24.188 -3.717 1 76.31 423 SER A N 1
ATOM 3202 C CA . SER A 1 423 ? 12.516 -24.125 -4.594 1 76.31 423 SER A CA 1
ATOM 3203 C C . SER A 1 423 ? 11.43 -25.094 -4.125 1 76.31 423 SER A C 1
ATOM 3205 O O . SER A 1 423 ? 10.242 -24.781 -4.223 1 76.31 423 SER A O 1
ATOM 3207 N N . GLY A 1 424 ? 11.867 -26.266 -3.65 1 75.75 424 GLY A N 1
ATOM 3208 C CA . GLY A 1 424 ? 10.898 -27.219 -3.105 1 75.75 424 GLY A CA 1
ATOM 3209 C C . GLY A 1 424 ? 10.141 -26.672 -1.911 1 75.75 424 GLY A C 1
ATOM 3210 O O . GLY A 1 424 ? 8.922 -26.828 -1.814 1 75.75 424 GLY A O 1
ATOM 3211 N N . VAL A 1 425 ? 10.852 -26 -1.129 1 80.88 425 VAL A N 1
ATOM 3212 C CA . VAL A 1 425 ? 10.234 -25.422 0.055 1 80.88 425 VAL A CA 1
ATOM 3213 C C . VAL A 1 425 ? 9.266 -24.312 -0.363 1 80.88 425 VAL A C 1
ATOM 3215 O O . VAL A 1 425 ? 8.164 -24.203 0.188 1 80.88 425 VAL A O 1
ATOM 3218 N N . CYS A 1 426 ? 9.68 -23.516 -1.269 1 84.19 426 CYS A N 1
ATOM 3219 C CA . CYS A 1 426 ? 8.836 -22.438 -1.748 1 84.19 426 CYS A CA 1
ATOM 3220 C C . CYS A 1 426 ? 7.543 -22.969 -2.346 1 84.19 426 CYS A C 1
ATOM 3222 O O . CYS A 1 426 ? 6.465 -22.438 -2.078 1 84.19 426 CYS A O 1
ATOM 3224 N N . VAL A 1 427 ? 7.613 -24.031 -3.059 1 81 427 VAL A N 1
ATOM 3225 C CA . VAL A 1 427 ? 6.445 -24.609 -3.719 1 81 427 VAL A CA 1
ATOM 3226 C C . VAL A 1 427 ? 5.516 -25.219 -2.68 1 81 427 VAL A C 1
ATOM 3228 O O . VAL A 1 427 ? 4.293 -25.078 -2.764 1 81 427 VAL A O 1
ATOM 3231 N N . THR A 1 428 ? 6.094 -25.797 -1.711 1 86.44 428 THR A N 1
ATOM 3232 C CA . THR A 1 428 ? 5.301 -26.422 -0.656 1 86.44 428 THR A CA 1
ATOM 3233 C C . THR A 1 428 ? 4.543 -25.359 0.143 1 86.44 428 THR A C 1
ATOM 3235 O O . THR A 1 428 ? 3.35 -25.531 0.412 1 86.44 428 THR A O 1
ATOM 3238 N N . VAL A 1 429 ? 5.227 -24.344 0.444 1 89.75 429 VAL A N 1
ATOM 3239 C CA . VAL A 1 429 ? 4.582 -23.281 1.207 1 89.75 429 VAL A CA 1
ATOM 3240 C C . VAL A 1 429 ? 3.479 -22.641 0.369 1 89.75 429 VAL A C 1
ATOM 3242 O O . VAL A 1 429 ? 2.408 -22.312 0.886 1 89.75 429 VAL A O 1
ATOM 3245 N N . SER A 1 430 ? 3.746 -22.484 -0.85 1 91.25 430 SER A N 1
ATOM 3246 C CA . SER A 1 430 ? 2.758 -21.906 -1.751 1 91.25 430 SER A CA 1
ATOM 3247 C C . SER A 1 430 ? 1.481 -22.734 -1.787 1 91.25 430 SER A C 1
ATOM 3249 O O . SER A 1 430 ? 0.385 -22.203 -1.586 1 91.25 430 SER A O 1
ATOM 3251 N N . TRP A 1 431 ? 1.568 -24 -1.884 1 92.94 431 TRP A N 1
ATOM 3252 C CA . TRP A 1 431 ? 0.399 -24.859 -2.059 1 92.94 431 TRP A CA 1
ATOM 3253 C C . TRP A 1 431 ? -0.312 -25.078 -0.728 1 92.94 431 TRP A C 1
ATOM 3255 O O . TRP A 1 431 ? -1.538 -25.203 -0.687 1 92.94 431 TRP A O 1
ATOM 3265 N N . LEU A 1 432 ? 0.434 -25.078 0.307 1 94.25 432 LEU A N 1
ATOM 3266 C CA . LEU A 1 432 ? -0.205 -25.188 1.613 1 94.25 432 LEU A CA 1
ATOM 3267 C C . LEU A 1 432 ? -1.014 -23.938 1.936 1 94.25 432 LEU A C 1
ATOM 3269 O O . LEU A 1 432 ? -2.1 -24.031 2.514 1 94.25 432 LEU A O 1
ATOM 3273 N N . THR A 1 433 ? -0.407 -22.859 1.595 1 95.5 433 THR A N 1
ATOM 3274 C CA . THR A 1 433 ? -1.146 -21.625 1.779 1 95.5 433 THR A CA 1
ATOM 3275 C C . THR A 1 433 ? -2.381 -21.594 0.885 1 95.5 433 THR A C 1
ATOM 3277 O O . THR A 1 433 ? -3.451 -21.141 1.312 1 95.5 433 THR A O 1
ATOM 3280 N N . ALA A 1 434 ? -2.193 -22.062 -0.292 1 94.94 434 ALA A N 1
ATOM 3281 C CA . ALA A 1 434 ? -3.33 -22.125 -1.207 1 94.94 434 ALA A CA 1
ATOM 3282 C C . ALA A 1 434 ? -4.438 -23.016 -0.642 1 94.94 434 ALA A C 1
ATOM 3284 O O . ALA A 1 434 ? -5.621 -22.688 -0.769 1 94.94 434 ALA A O 1
ATOM 3285 N N . PHE A 1 435 ? -4.082 -24.094 -0.014 1 95.94 435 PHE A N 1
ATOM 3286 C CA . PHE A 1 435 ? -5.047 -25 0.605 1 95.94 435 PHE A CA 1
ATOM 3287 C C . PHE A 1 435 ? -5.809 -24.297 1.719 1 95.94 435 PHE A C 1
ATOM 3289 O O . PHE A 1 435 ? -7.043 -24.297 1.733 1 95.94 435 PHE A O 1
ATOM 3296 N N . GLY A 1 436 ? -5.035 -23.734 2.574 1 95.75 436 GLY A N 1
ATOM 3297 C CA . GLY A 1 436 ? -5.656 -23.047 3.691 1 95.75 436 GLY A CA 1
ATOM 3298 C C . GLY A 1 436 ? -6.602 -21.938 3.258 1 95.75 436 GLY A C 1
ATOM 3299 O O . GLY A 1 436 ? -7.703 -21.812 3.797 1 95.75 436 GLY A O 1
ATOM 3300 N N . LEU A 1 437 ? -6.223 -21.203 2.312 1 95.56 437 LEU A N 1
ATOM 3301 C CA . LEU A 1 437 ? -7.02 -20.062 1.861 1 95.56 437 LEU A CA 1
ATOM 3302 C C . LEU A 1 437 ? -8.258 -20.531 1.101 1 95.56 437 LEU A C 1
ATOM 3304 O O . LEU A 1 437 ? -9.344 -19.969 1.277 1 95.56 437 LEU A O 1
ATOM 3308 N N . THR A 1 438 ? -8.086 -21.5 0.263 1 94.88 438 THR A N 1
ATOM 3309 C CA . THR A 1 438 ? -9.203 -22 -0.519 1 94.88 438 THR A CA 1
ATOM 3310 C C . THR A 1 438 ? -10.242 -22.656 0.386 1 94.88 438 THR A C 1
ATOM 3312 O O . THR A 1 438 ? -11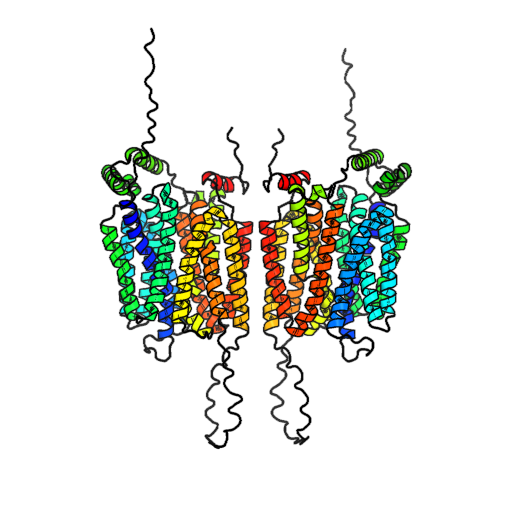.445 -22.484 0.196 1 94.88 438 THR A O 1
ATOM 3315 N N . HIS A 1 439 ? -9.75 -23.391 1.321 1 94.81 439 HIS A N 1
ATOM 3316 C CA . HIS A 1 439 ? -10.641 -24.016 2.283 1 94.81 439 HIS A CA 1
ATOM 3317 C C . HIS A 1 439 ? -11.352 -22.984 3.141 1 94.81 439 HIS A C 1
ATOM 3319 O O . HIS A 1 439 ? -12.562 -23.062 3.365 1 94.81 439 HIS A O 1
ATOM 3325 N N . GLY A 1 440 ? -10.641 -22.047 3.574 1 93.94 440 GLY A N 1
ATOM 3326 C CA . GLY A 1 440 ? -11.203 -21 4.402 1 93.94 440 GLY A CA 1
ATOM 3327 C C . GLY A 1 440 ? -12.133 -20.062 3.639 1 93.94 440 GLY A C 1
ATOM 3328 O O . GLY A 1 440 ? -13.078 -19.516 4.207 1 93.94 440 GLY A O 1
ATOM 3329 N N . PHE A 1 441 ? -11.891 -19.922 2.406 1 94.31 441 PHE A N 1
ATOM 3330 C CA . PHE A 1 441 ? -12.688 -19.031 1.566 1 94.31 441 PHE A CA 1
ATOM 3331 C C . PHE A 1 441 ? -14.156 -19.453 1.584 1 94.31 441 PHE A C 1
ATOM 3333 O O . PHE A 1 441 ? -15.039 -18.609 1.784 1 94.31 441 PHE A O 1
ATOM 3340 N N . THR A 1 442 ? -14.438 -20.703 1.421 1 91.5 442 THR A N 1
ATOM 3341 C CA . THR A 1 442 ? -15.805 -21.203 1.364 1 91.5 442 THR A CA 1
ATOM 3342 C C . THR A 1 442 ? -16.516 -20.984 2.701 1 91.5 442 THR A C 1
ATOM 3344 O O . THR A 1 442 ? -17.672 -20.578 2.738 1 91.5 442 THR A O 1
ATOM 3347 N N . HIS A 1 443 ? -15.781 -21.172 3.734 1 91.94 443 HIS A N 1
ATOM 3348 C CA . HIS A 1 443 ? -16.359 -20.969 5.059 1 91.94 443 HIS A CA 1
ATOM 3349 C C . HIS A 1 443 ? -16.594 -19.484 5.336 1 91.94 443 HIS A C 1
ATOM 3351 O O . HIS A 1 443 ? -17.625 -19.125 5.926 1 91.94 443 HIS A O 1
ATOM 3357 N N . LEU A 1 444 ? -15.766 -18.672 4.875 1 92 444 LEU A N 1
ATOM 3358 C CA . LEU A 1 444 ? -15.914 -17.234 5.074 1 92 444 LEU A CA 1
ATOM 3359 C C . LEU A 1 444 ? -17.078 -16.688 4.266 1 92 444 LEU A C 1
ATOM 3361 O O . LEU A 1 444 ? -17.844 -15.852 4.758 1 92 444 LEU A O 1
ATOM 3365 N N . VAL A 1 445 ? -17.188 -17.172 3.117 1 90.5 445 VAL A N 1
ATOM 3366 C CA . VAL A 1 445 ? -18.25 -16.703 2.246 1 90.5 445 VAL A CA 1
ATOM 3367 C C . VAL A 1 445 ? -19.609 -17.125 2.814 1 90.5 445 VAL A C 1
ATOM 3369 O O . VAL A 1 445 ? -20.578 -16.359 2.773 1 90.5 445 VAL A O 1
ATOM 3372 N N . ASP A 1 446 ? -19.656 -18.312 3.334 1 88.31 446 ASP A N 1
ATOM 3373 C CA . ASP A 1 446 ? -20.906 -18.844 3.867 1 88.31 446 ASP A CA 1
ATOM 3374 C C . ASP A 1 446 ? -21.312 -18.094 5.145 1 88.31 446 ASP A C 1
ATOM 3376 O O . ASP A 1 446 ? -22.484 -17.797 5.348 1 88.31 446 ASP A O 1
ATOM 3380 N N . THR A 1 447 ? -20.359 -17.688 5.965 1 87.56 447 THR A N 1
ATOM 3381 C CA . THR A 1 447 ? -20.656 -17.078 7.258 1 87.56 447 THR A CA 1
ATOM 3382 C C . THR A 1 447 ? -20.828 -15.57 7.117 1 87.56 447 THR A C 1
ATOM 3384 O O . THR A 1 447 ? -21.734 -14.984 7.695 1 87.56 447 THR A O 1
ATOM 3387 N N . TYR A 1 448 ? -19.984 -14.859 6.332 1 87.06 448 TYR A N 1
ATOM 3388 C CA . TYR A 1 448 ? -19.953 -13.398 6.332 1 87.06 448 TYR A CA 1
ATOM 3389 C C . TYR A 1 448 ? -20.297 -12.844 4.953 1 87.06 448 TYR A C 1
ATOM 3391 O O . TYR A 1 448 ? -20.547 -11.648 4.805 1 87.06 448 TYR A O 1
ATOM 3399 N N . GLY A 1 449 ? -20.266 -13.688 4.031 1 86.81 449 GLY A N 1
ATOM 3400 C CA . GLY A 1 449 ? -20.484 -13.211 2.676 1 86.81 449 GLY A CA 1
ATOM 3401 C C . GLY A 1 449 ? -19.203 -12.945 1.921 1 86.81 449 GLY A C 1
ATOM 3402 O O . GLY A 1 449 ? -18.109 -13.156 2.453 1 86.81 449 GLY A O 1
ATOM 3403 N N . LEU A 1 450 ? -19.312 -12.492 0.744 1 90.44 450 LEU A N 1
ATOM 3404 C CA . LEU A 1 450 ? -18.172 -12.305 -0.139 1 90.44 450 LEU A CA 1
ATOM 3405 C C . LEU A 1 450 ? -17.328 -11.109 0.305 1 90.44 450 LEU A C 1
ATOM 3407 O O . LEU A 1 450 ? -16.172 -10.977 -0.102 1 90.44 450 LEU A O 1
ATOM 3411 N N . TYR A 1 451 ? -17.875 -10.195 1.134 1 88.81 451 TYR A N 1
ATOM 3412 C CA . TYR A 1 451 ? -17.141 -9 1.519 1 88.81 451 TYR A CA 1
ATOM 3413 C C . TYR A 1 451 ? -15.969 -9.344 2.42 1 88.81 451 TYR A C 1
ATOM 3415 O O . TYR A 1 451 ? -14.922 -8.695 2.367 1 88.81 451 TYR A O 1
ATOM 3423 N N . ALA A 1 452 ? -16.016 -10.438 3.234 1 90.81 452 ALA A N 1
ATOM 3424 C CA . ALA A 1 452 ? -14.977 -10.781 4.199 1 90.81 452 ALA A CA 1
ATOM 3425 C C . ALA A 1 452 ? -13.703 -11.219 3.488 1 90.81 452 ALA A C 1
ATOM 3427 O O . ALA A 1 452 ? -12.625 -10.688 3.752 1 90.81 452 ALA A O 1
ATOM 3428 N N . PRO A 1 453 ? -13.844 -12.195 2.549 1 93.44 453 PRO A N 1
ATOM 3429 C CA . PRO A 1 453 ? -12.602 -12.555 1.854 1 93.44 453 PRO A CA 1
ATOM 3430 C C . PRO A 1 453 ? -12.039 -11.406 1.02 1 93.44 453 PRO A C 1
ATOM 3432 O O . PRO A 1 453 ? -10.82 -11.242 0.941 1 93.44 453 PRO A O 1
ATOM 3435 N N . TYR A 1 454 ? -12.875 -10.656 0.383 1 94.25 454 TYR A N 1
ATOM 3436 C CA . TYR A 1 454 ? -12.391 -9.531 -0.413 1 94.25 454 TYR A CA 1
ATOM 3437 C C . TYR A 1 454 ? -11.664 -8.523 0.46 1 94.25 454 TYR A C 1
ATOM 3439 O O . TYR A 1 454 ? -10.664 -7.926 0.034 1 94.25 454 TYR A O 1
ATOM 3447 N N . LEU A 1 455 ? -12.125 -8.273 1.666 1 94 455 LEU A N 1
ATOM 3448 C CA . LEU A 1 455 ? -11.461 -7.387 2.609 1 94 455 LEU A CA 1
ATOM 3449 C C . LEU A 1 455 ? -10.07 -7.91 2.965 1 94 455 LEU A C 1
ATOM 3451 O O . LEU A 1 455 ? -9.109 -7.145 3.023 1 94 455 LEU A O 1
ATOM 3455 N N . LEU A 1 456 ? -10.031 -9.195 3.162 1 94.88 456 LEU A N 1
ATOM 3456 C CA . LEU A 1 456 ? -8.75 -9.812 3.459 1 94.88 456 LEU A CA 1
ATOM 3457 C C . LEU A 1 456 ? -7.781 -9.641 2.293 1 94.88 456 LEU A C 1
ATOM 3459 O O . LEU A 1 456 ? -6.609 -9.305 2.492 1 94.88 456 LEU A O 1
ATOM 3463 N N . PHE A 1 457 ? -8.312 -9.844 1.12 1 96.25 457 PHE A N 1
ATOM 3464 C CA . PHE A 1 457 ? -7.469 -9.711 -0.06 1 96.25 457 PHE A CA 1
ATOM 3465 C C . PHE A 1 457 ? -7 -8.266 -0.229 1 96.25 457 PHE A C 1
ATOM 3467 O O . PHE A 1 457 ? -5.875 -8.023 -0.676 1 96.25 457 PHE A O 1
ATOM 3474 N N . THR A 1 458 ? -7.855 -7.305 0.118 1 95.88 458 THR A N 1
ATOM 3475 C CA . THR A 1 458 ? -7.488 -5.898 0.033 1 95.88 458 THR A CA 1
ATOM 3476 C C . THR A 1 458 ? -6.301 -5.594 0.94 1 95.88 458 THR A C 1
ATOM 3478 O O . THR A 1 458 ? -5.34 -4.945 0.518 1 95.88 458 THR A O 1
ATOM 3481 N N . VAL A 1 459 ? -6.332 -6.078 2.125 1 95.69 459 VAL A N 1
ATOM 3482 C CA . VAL A 1 459 ? -5.266 -5.844 3.092 1 95.69 459 VAL A CA 1
ATOM 3483 C C . VAL A 1 459 ? -3.984 -6.535 2.629 1 95.69 459 VAL A C 1
ATOM 3485 O O . VAL A 1 459 ? -2.896 -5.961 2.707 1 95.69 459 VAL A O 1
ATOM 3488 N N . VAL A 1 460 ? -4.121 -7.73 2.105 1 96.38 460 VAL A N 1
ATOM 3489 C CA . VAL A 1 460 ? -2.957 -8.492 1.667 1 96.38 460 VAL A CA 1
ATOM 3490 C C . VAL A 1 460 ? -2.295 -7.793 0.483 1 96.38 460 VAL A C 1
ATOM 3492 O O . VAL A 1 460 ? -1.067 -7.797 0.361 1 96.38 460 VAL A O 1
ATOM 3495 N N . CYS A 1 461 ? -3.102 -7.203 -0.382 1 95.94 461 CYS A N 1
ATOM 3496 C CA . CYS A 1 461 ? -2.535 -6.496 -1.525 1 95.94 461 CYS A CA 1
ATOM 3497 C C . CYS A 1 461 ? -1.662 -5.332 -1.07 1 95.94 461 CYS A C 1
ATOM 3499 O O . CYS A 1 461 ? -0.619 -5.062 -1.668 1 95.94 461 CYS A O 1
ATOM 3501 N N . VAL A 1 462 ? -2.061 -4.656 -0.006 1 96 462 VAL A N 1
ATOM 3502 C CA . VAL A 1 462 ? -1.277 -3.533 0.5 1 96 462 VAL A CA 1
ATOM 3503 C C . VAL A 1 462 ? -0.013 -4.051 1.182 1 96 462 VAL A C 1
ATOM 3505 O O . VAL A 1 462 ? 1.059 -3.455 1.052 1 96 462 VAL A O 1
ATOM 3508 N N . VAL A 1 463 ? -0.148 -5.191 1.868 1 95.31 463 VAL A N 1
ATOM 3509 C CA . VAL A 1 463 ? 1.021 -5.805 2.492 1 95.31 463 VAL A CA 1
ATOM 3510 C C . VAL A 1 463 ? 2.01 -6.242 1.415 1 95.31 463 VAL A C 1
ATOM 3512 O O . VAL A 1 463 ? 3.225 -6.137 1.599 1 95.31 463 VAL A O 1
ATOM 3515 N N . SER A 1 464 ? 1.423 -6.734 0.342 1 94.69 464 SER A N 1
ATOM 3516 C CA . SER A 1 464 ? 2.283 -7.121 -0.771 1 94.69 464 SER A CA 1
ATOM 3517 C C . SER A 1 464 ? 3.018 -5.91 -1.346 1 94.69 464 SER A C 1
ATOM 3519 O O . SER A 1 464 ? 4.176 -6.016 -1.748 1 94.69 464 SER A O 1
ATOM 3521 N N . LEU A 1 465 ? 2.334 -4.832 -1.394 1 93.88 465 LEU A N 1
ATOM 3522 C CA . LEU A 1 465 ? 2.963 -3.6 -1.852 1 93.88 465 LEU A CA 1
ATOM 3523 C C . LEU A 1 465 ? 4.102 -3.193 -0.924 1 93.88 465 LEU A C 1
ATOM 3525 O O . LEU A 1 465 ? 5.18 -2.814 -1.387 1 93.88 465 LEU A O 1
ATOM 3529 N N . LEU A 1 466 ? 3.85 -3.27 0.342 1 93.25 466 LEU A N 1
ATOM 3530 C CA . LEU A 1 466 ? 4.867 -2.943 1.334 1 93.25 466 LEU A CA 1
ATOM 3531 C C . LEU A 1 466 ? 6.043 -3.91 1.243 1 93.25 466 LEU A C 1
ATOM 3533 O O . LEU A 1 466 ? 7.203 -3.494 1.32 1 93.25 466 LEU A O 1
ATOM 3537 N N . PHE A 1 467 ? 5.781 -5.207 1.08 1 93.38 467 PHE A N 1
ATOM 3538 C CA . PHE A 1 467 ? 6.824 -6.223 0.957 1 93.38 467 PHE A CA 1
ATOM 3539 C C . PHE A 1 467 ? 7.699 -5.953 -0.26 1 93.38 467 PHE A C 1
ATOM 3541 O O . PHE A 1 467 ? 8.922 -6.086 -0.19 1 93.38 467 PHE A O 1
ATOM 3548 N N . ASN A 1 468 ? 7.078 -5.605 -1.326 1 90.56 468 ASN A N 1
ATOM 3549 C CA . ASN A 1 468 ? 7.816 -5.27 -2.537 1 90.56 468 ASN A CA 1
ATOM 3550 C C . ASN A 1 468 ? 8.727 -4.062 -2.324 1 90.56 468 ASN A C 1
ATOM 3552 O O . ASN A 1 468 ? 9.859 -4.039 -2.801 1 90.56 468 ASN A O 1
ATOM 3556 N N . ALA A 1 469 ? 8.273 -3.113 -1.581 1 87.88 469 ALA A N 1
ATOM 3557 C CA . ALA A 1 469 ? 9.023 -1.873 -1.373 1 87.88 469 ALA A CA 1
ATOM 3558 C C . ALA A 1 469 ? 10.227 -2.102 -0.465 1 87.88 469 ALA A C 1
ATOM 3560 O O . ALA A 1 469 ? 11.305 -1.562 -0.71 1 87.88 469 ALA A O 1
ATOM 3561 N N . VAL A 1 470 ? 10.086 -2.969 0.487 1 85.94 470 VAL A N 1
ATOM 3562 C CA . VAL A 1 470 ? 11.109 -3.051 1.521 1 85.94 470 VAL A CA 1
ATOM 3563 C C . VAL A 1 470 ? 12.047 -4.223 1.231 1 85.94 470 VAL A C 1
ATOM 3565 O O . VAL A 1 470 ? 13.25 -4.133 1.454 1 85.94 470 VAL A O 1
ATOM 3568 N N . CYS A 1 471 ? 11.508 -5.293 0.666 1 84.38 471 CYS A N 1
ATOM 3569 C CA . CYS A 1 471 ? 12.305 -6.516 0.682 1 84.38 471 CYS A CA 1
ATOM 3570 C C . CYS A 1 471 ? 12.828 -6.844 -0.711 1 84.38 471 CYS A C 1
ATOM 3572 O O . CYS A 1 471 ? 13.914 -7.41 -0.854 1 84.38 471 CYS A O 1
ATOM 3574 N N . ILE A 1 472 ? 12.188 -6.566 -1.74 1 84.06 472 ILE A N 1
ATOM 3575 C CA . ILE A 1 472 ? 12.547 -7.059 -3.066 1 84.06 472 ILE A CA 1
ATOM 3576 C C . ILE A 1 472 ? 13.508 -6.082 -3.734 1 84.06 472 ILE A C 1
ATOM 3578 O O . ILE A 1 472 ? 13.227 -4.883 -3.818 1 84.06 472 ILE A O 1
ATOM 3582 N N . PRO A 1 473 ? 14.625 -6.566 -4.07 1 78.19 473 PRO A N 1
ATOM 3583 C CA . PRO A 1 473 ? 15.57 -5.734 -4.82 1 78.19 473 PRO A CA 1
ATOM 3584 C C . PRO A 1 473 ? 15.273 -5.715 -6.32 1 78.19 473 PRO A C 1
ATOM 3586 O O . PRO A 1 473 ? 14.555 -6.578 -6.82 1 78.19 473 PRO A O 1
ATOM 3589 N N . GLU A 1 474 ? 15.742 -4.695 -6.973 1 75.56 474 GLU A N 1
ATOM 3590 C CA . GLU A 1 474 ? 15.602 -4.637 -8.422 1 75.56 474 GLU A CA 1
ATOM 3591 C C . GLU A 1 474 ? 16.672 -5.484 -9.117 1 75.56 474 GLU A C 1
ATOM 3593 O O . GLU A 1 474 ? 17.859 -5.262 -8.922 1 75.56 474 GLU A O 1
ATOM 3598 N N . THR A 1 475 ? 16.281 -6.473 -9.797 1 69.56 475 THR A N 1
ATOM 3599 C CA . THR A 1 475 ? 17.219 -7.406 -10.398 1 69.56 475 THR A CA 1
ATOM 3600 C C . THR A 1 475 ? 17.375 -7.133 -11.898 1 69.56 475 THR A C 1
ATOM 3602 O O . THR A 1 475 ? 18.141 -7.82 -12.578 1 69.56 475 THR A O 1
ATOM 3605 N N . ARG A 1 476 ? 16.766 -6.086 -12.305 1 70.19 476 ARG A N 1
ATOM 3606 C CA . ARG A 1 476 ? 16.859 -5.816 -13.734 1 70.19 476 ARG A CA 1
ATOM 3607 C C . ARG A 1 476 ? 18.281 -5.504 -14.141 1 70.19 476 ARG A C 1
ATOM 3609 O O . ARG A 1 476 ? 18.953 -4.676 -13.508 1 70.19 476 ARG A O 1
ATOM 3616 N N . LYS A 1 477 ? 18.797 -6.137 -15.164 1 61.75 477 LYS A N 1
ATOM 3617 C CA . LYS A 1 477 ? 20.078 -5.91 -15.812 1 61.75 477 LYS A CA 1
ATOM 3618 C C . LYS A 1 477 ? 21.234 -6.234 -14.867 1 61.75 477 LYS A C 1
ATOM 3620 O O . LYS A 1 477 ? 22.312 -5.625 -14.953 1 61.75 477 LYS A O 1
ATOM 3625 N N . ARG A 1 478 ? 20.906 -7.031 -13.867 1 67.81 478 ARG A N 1
ATOM 3626 C CA . ARG A 1 478 ? 21.969 -7.426 -12.953 1 67.81 478 ARG A CA 1
ATOM 3627 C C . ARG A 1 478 ? 22.328 -8.898 -13.125 1 67.81 478 ARG A C 1
ATOM 3629 O O . ARG A 1 478 ? 21.469 -9.711 -13.477 1 67.81 478 ARG A O 1
ATOM 3636 N N . SER A 1 479 ? 23.547 -9.133 -13.102 1 62.94 479 SER A N 1
ATOM 3637 C CA . SER A 1 479 ? 24 -10.516 -13.211 1 62.94 479 SER A CA 1
ATOM 3638 C C . SER A 1 479 ? 23.703 -11.297 -11.938 1 62.94 479 SER A C 1
ATOM 3640 O O . SER A 1 479 ? 23.453 -10.703 -10.883 1 62.94 479 SER A O 1
ATOM 3642 N N . LEU A 1 480 ? 23.625 -12.531 -11.961 1 66 480 LEU A N 1
ATOM 3643 C CA . LEU A 1 480 ? 23.328 -13.406 -10.836 1 66 480 LEU A CA 1
ATOM 3644 C C . LEU A 1 480 ? 24.375 -13.25 -9.734 1 66 480 LEU A C 1
ATOM 3646 O O . LEU A 1 480 ? 24.031 -13.281 -8.547 1 66 480 LEU A O 1
ATOM 3650 N N . GLU A 1 481 ? 25.562 -13.023 -10.164 1 64.25 481 GLU A N 1
ATOM 3651 C CA . GLU A 1 481 ? 26.641 -12.859 -9.195 1 64.25 481 GLU A CA 1
ATOM 3652 C C . GLU A 1 481 ? 26.484 -11.562 -8.414 1 64.25 481 GLU A C 1
ATOM 3654 O O . GLU A 1 481 ? 26.75 -11.516 -7.207 1 64.25 481 GLU A O 1
ATOM 3659 N N . GLU A 1 482 ? 25.984 -10.641 -9.133 1 68.38 482 GLU A N 1
ATOM 3660 C CA . GLU A 1 482 ? 25.781 -9.352 -8.484 1 68.38 482 GLU A CA 1
ATOM 3661 C C . GLU A 1 482 ? 24.656 -9.414 -7.453 1 68.38 482 GLU A C 1
ATOM 3663 O O . GLU A 1 482 ? 24.734 -8.789 -6.398 1 68.38 482 GLU A O 1
ATOM 3668 N N . ILE A 1 483 ? 23.688 -10.164 -7.777 1 70.56 483 ILE A N 1
ATOM 3669 C CA . ILE A 1 483 ? 22.562 -10.297 -6.867 1 70.56 483 ILE A CA 1
ATOM 3670 C C . ILE A 1 483 ? 22.984 -11.086 -5.629 1 70.56 483 ILE A C 1
ATOM 3672 O O . ILE A 1 483 ? 22.578 -10.75 -4.508 1 70.56 483 ILE A O 1
ATOM 3676 N N . GLU A 1 484 ? 23.797 -12.016 -5.848 1 69.06 484 GLU A N 1
ATO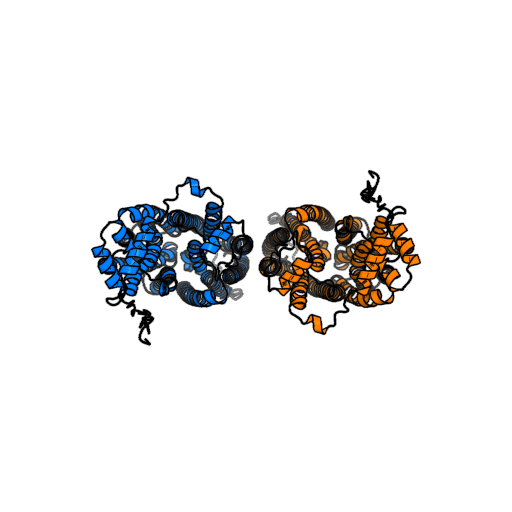M 3677 C CA . GLU A 1 484 ? 24.297 -12.789 -4.719 1 69.06 484 GLU A CA 1
ATOM 3678 C C . GLU A 1 484 ? 25.172 -11.922 -3.803 1 69.06 484 GLU A C 1
ATOM 3680 O O . GLU A 1 484 ? 25.109 -12.047 -2.578 1 69.06 484 GLU A O 1
ATOM 3685 N N . ASN A 1 485 ? 25.922 -11.062 -4.426 1 67.81 485 ASN A N 1
ATOM 3686 C CA . ASN A 1 485 ? 26.781 -10.172 -3.654 1 67.81 485 ASN A CA 1
ATOM 3687 C C . ASN A 1 485 ? 25.953 -9.125 -2.895 1 67.81 485 ASN A C 1
ATOM 3689 O O . ASN A 1 485 ? 26.375 -8.656 -1.834 1 67.81 485 ASN A O 1
ATOM 3693 N N . T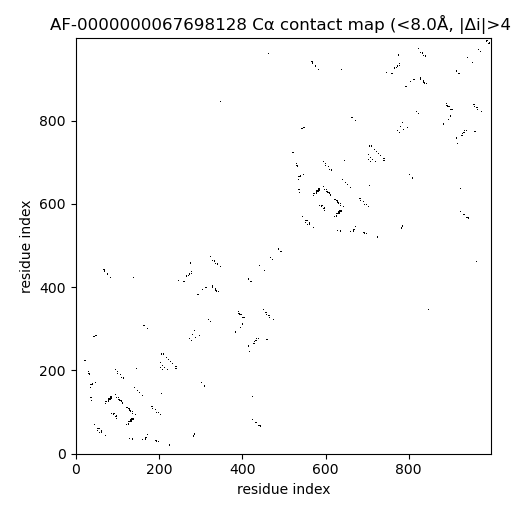YR A 1 486 ? 24.906 -8.805 -3.512 1 69.5 486 TYR A N 1
ATOM 3694 C CA . TYR A 1 486 ? 24 -7.863 -2.871 1 69.5 486 TYR A CA 1
ATOM 3695 C C . TYR A 1 486 ? 23.578 -8.359 -1.493 1 69.5 486 TYR A C 1
ATOM 3697 O O . TYR A 1 486 ? 23.547 -7.59 -0.533 1 69.5 486 TYR A O 1
ATOM 3705 N N . PHE A 1 487 ? 23.344 -9.578 -1.312 1 71 487 PHE A N 1
ATOM 3706 C CA . PHE A 1 487 ? 22.844 -10.133 -0.057 1 71 487 PHE A CA 1
ATOM 3707 C C . PHE A 1 487 ? 24 -10.445 0.886 1 71 487 PHE A C 1
ATOM 3709 O O . PHE A 1 487 ? 23.828 -10.461 2.105 1 71 487 PHE A O 1
ATOM 3716 N N . ARG A 1 488 ? 25.125 -10.586 0.236 1 66.38 488 ARG A N 1
ATOM 3717 C CA . ARG A 1 488 ? 26.297 -10.836 1.064 1 66.38 488 ARG A CA 1
ATOM 3718 C C . ARG A 1 488 ? 26.766 -9.555 1.762 1 66.38 488 ARG A C 1
ATOM 3720 O O . ARG A 1 488 ? 27.172 -9.586 2.924 1 66.38 488 ARG A O 1
ATOM 3727 N N . THR A 1 489 ? 26.672 -8.422 1.002 1 62.41 489 THR A N 1
ATOM 3728 C CA . THR A 1 489 ? 27.25 -7.184 1.519 1 62.41 489 THR A CA 1
ATOM 3729 C C . THR A 1 489 ? 26.203 -6.379 2.285 1 62.41 489 THR A C 1
ATOM 3731 O O . THR A 1 489 ? 26.516 -5.34 2.867 1 62.41 489 THR A O 1
ATOM 3734 N N . GLY A 1 490 ? 25.016 -6.941 2.475 1 60.03 490 GLY A N 1
ATOM 3735 C CA . GLY A 1 490 ? 24.031 -6.246 3.287 1 60.03 490 GLY A CA 1
ATOM 3736 C C . GLY A 1 490 ? 23.203 -5.246 2.5 1 60.03 490 GLY A C 1
ATOM 3737 O O . GLY A 1 490 ? 23.031 -4.105 2.936 1 60.03 490 GLY A O 1
ATOM 3738 N N . ARG A 1 491 ? 22.719 -5.441 1.334 1 60.09 491 ARG A N 1
ATOM 3739 C CA . ARG A 1 491 ? 21.719 -4.758 0.525 1 60.09 491 ARG A CA 1
ATOM 3740 C C . ARG A 1 491 ? 22.312 -3.549 -0.187 1 60.09 491 ARG A C 1
ATOM 3742 O O . ARG A 1 491 ? 21.688 -2.486 -0.243 1 60.09 491 ARG A O 1
ATOM 3749 N N . THR A 1 492 ? 23.641 -3.436 -0.382 1 55.53 492 THR A N 1
ATOM 3750 C CA . THR A 1 492 ? 24.203 -2.381 -1.217 1 55.53 492 THR A CA 1
ATOM 3751 C C . THR A 1 492 ? 24.766 -2.959 -2.51 1 55.53 492 THR A C 1
ATOM 3753 O O . THR A 1 492 ? 25.469 -3.969 -2.486 1 55.53 492 THR A O 1
ATOM 3756 N N . PHE A 1 493 ? 24.172 -2.637 -3.662 1 47.84 493 PHE A N 1
ATOM 3757 C CA . PHE A 1 493 ? 24.75 -3.066 -4.926 1 47.84 493 PHE A CA 1
ATOM 3758 C C . PHE A 1 493 ? 26.141 -2.459 -5.109 1 47.84 493 PHE A C 1
ATOM 3760 O O . PHE A 1 493 ? 26.312 -1.238 -5.039 1 47.84 493 PHE A O 1
ATOM 3767 N N . THR A 1 494 ? 27.219 -3.045 -4.688 1 43.72 494 THR A N 1
ATOM 3768 C CA . THR A 1 494 ? 28.578 -2.547 -4.898 1 43.72 494 THR A CA 1
ATOM 3769 C C . THR A 1 494 ? 28.953 -2.629 -6.375 1 43.72 494 THR A C 1
ATOM 3771 O O . THR A 1 494 ? 28.797 -3.676 -7.008 1 43.72 494 THR A O 1
ATOM 3774 N N . ILE A 1 495 ? 28.906 -1.543 -7.09 1 36.31 495 ILE A N 1
ATOM 3775 C CA . ILE A 1 495 ? 29.531 -1.502 -8.406 1 36.31 495 ILE A CA 1
ATOM 3776 C C . ILE A 1 495 ? 31.016 -1.851 -8.289 1 36.31 495 ILE A C 1
ATOM 3778 O O . ILE A 1 495 ? 31.766 -1.151 -7.613 1 36.31 495 ILE A O 1
ATOM 3782 N N . LYS A 1 496 ? 31.531 -3.016 -8.43 1 36.06 496 LYS A N 1
ATOM 3783 C CA . LYS A 1 496 ? 32.938 -3.178 -8.742 1 36.06 496 LYS A CA 1
ATOM 3784 C C . LYS A 1 496 ? 33.312 -2.479 -10.047 1 36.06 496 LYS A C 1
ATOM 3786 O O . LYS A 1 496 ? 32.75 -2.791 -11.102 1 36.06 496 LYS A O 1
ATOM 3791 N N . GLN A 1 497 ? 33.812 -1.222 -10.086 1 28.77 497 GLN A N 1
ATOM 3792 C CA . GLN A 1 497 ? 34.625 -0.755 -11.203 1 28.77 497 GLN A CA 1
ATOM 3793 C C . GLN A 1 497 ? 35.688 -1.803 -11.609 1 28.77 497 GLN A C 1
ATOM 3795 O O . GLN A 1 497 ? 36.5 -2.195 -10.797 1 28.77 497 GLN A O 1
ATOM 3800 N N . SER A 1 498 ? 35.375 -2.738 -12.398 1 25.7 498 SER A N 1
ATOM 3801 C CA . SER A 1 498 ? 36.562 -3.293 -13.07 1 25.7 498 SER A CA 1
ATOM 3802 C C . SER A 1 498 ? 37.531 -2.195 -13.477 1 25.7 498 SER A C 1
ATOM 3804 O O . SER A 1 498 ? 37.156 -1.268 -14.203 1 25.7 498 SER A O 1
ATOM 3806 N N . SER A 1 499 ? 38.625 -2.088 -12.695 1 22.81 499 SER A N 1
ATOM 3807 C CA . SER A 1 499 ? 39.812 -1.601 -13.352 1 22.81 499 SER A CA 1
ATOM 3808 C C . SER A 1 499 ? 40.156 -2.426 -14.586 1 22.81 499 SER A C 1
ATOM 3810 O O . SER A 1 499 ? 40.062 -3.656 -14.562 1 22.81 499 SER A O 1
ATOM 3812 N N . MET B 1 1 ? 73.375 23.25 21.094 1 23.52 1 MET B N 1
ATOM 3813 C CA . MET B 1 1 ? 72.375 24.281 20.859 1 23.52 1 MET B CA 1
ATOM 3814 C C . MET B 1 1 ? 71 23.719 20.938 1 23.52 1 MET B C 1
ATOM 3816 O O . MET B 1 1 ? 70.5 23.078 19.984 1 23.52 1 MET B O 1
ATOM 3820 N N . ASP B 1 2 ? 70.375 23.234 22.062 1 28.28 2 ASP B N 1
ATOM 3821 C CA . ASP B 1 2 ? 69.312 22.5 22.719 1 28.28 2 ASP B CA 1
ATOM 3822 C C . ASP B 1 2 ? 68 23.266 22.625 1 28.28 2 ASP B C 1
ATOM 3824 O O . ASP B 1 2 ? 67 22.859 23.203 1 28.28 2 ASP B O 1
ATOM 3828 N N . GLU B 1 3 ? 67.938 24.531 22.328 1 24.31 3 GLU B N 1
ATOM 3829 C CA . GLU B 1 3 ? 66.875 25.453 22.781 1 24.31 3 GLU B CA 1
ATOM 3830 C C . GLU B 1 3 ? 65.562 25.203 22.031 1 24.31 3 GLU B C 1
ATOM 3832 O O . GLU B 1 3 ? 64.562 25.875 22.297 1 24.31 3 GLU B O 1
ATOM 3837 N N . VAL B 1 4 ? 65.562 24.75 20.766 1 30.62 4 VAL B N 1
ATOM 3838 C CA . VAL B 1 4 ? 64.438 25.172 19.953 1 30.62 4 VAL B CA 1
ATOM 3839 C C . VAL B 1 4 ? 63.188 24.406 20.391 1 30.62 4 VAL B C 1
ATOM 3841 O O . VAL B 1 4 ? 62.906 23.297 19.906 1 30.62 4 VAL B O 1
ATOM 3844 N N . THR B 1 5 ? 63.156 23.938 21.578 1 31.2 5 THR B N 1
ATOM 3845 C CA . THR B 1 5 ? 62 23.125 21.906 1 31.2 5 THR B CA 1
ATOM 3846 C C . THR B 1 5 ? 60.688 23.891 21.656 1 31.2 5 THR B C 1
ATOM 3848 O O . THR B 1 5 ? 60.438 24.906 22.297 1 31.2 5 THR B O 1
ATOM 3851 N N . PRO B 1 6 ? 60.281 23.984 20.328 1 31.64 6 PRO B N 1
ATOM 3852 C CA . PRO B 1 6 ? 59.125 24.844 20.016 1 31.64 6 PRO B CA 1
ATOM 3853 C C . PRO B 1 6 ? 57.938 24.578 20.906 1 31.64 6 PRO B C 1
ATOM 3855 O O . PRO B 1 6 ? 57.656 23.422 21.25 1 31.64 6 PRO B O 1
ATOM 3858 N N . LEU B 1 7 ? 57.594 25.312 21.938 1 28.08 7 LEU B N 1
ATOM 3859 C CA . LEU B 1 7 ? 56.438 25.562 22.812 1 28.08 7 LEU B CA 1
ATOM 3860 C C . LEU B 1 7 ? 55.156 25.562 22.016 1 28.08 7 LEU B C 1
ATOM 3862 O O . LEU B 1 7 ? 54.156 26.156 22.438 1 28.08 7 LEU B O 1
ATOM 3866 N N . LEU B 1 8 ? 55.219 25.141 20.734 1 30.95 8 LEU B N 1
ATOM 3867 C CA . LEU B 1 8 ? 53.906 25.188 20.125 1 30.95 8 LEU B CA 1
ATOM 3868 C C . LEU B 1 8 ? 52.906 24.328 20.906 1 30.95 8 LEU B C 1
ATOM 3870 O O . LEU B 1 8 ? 52.969 23.109 20.859 1 30.95 8 LEU B O 1
ATOM 3874 N N . GLN B 1 9 ? 52.812 24.531 22.172 1 27.14 9 GLN B N 1
ATOM 3875 C CA . GLN B 1 9 ? 51.688 24 22.938 1 27.14 9 GLN B CA 1
ATOM 3876 C C . GLN B 1 9 ? 50.406 23.969 22.094 1 27.14 9 GLN B C 1
ATOM 3878 O O . GLN B 1 9 ? 50.031 25 21.531 1 27.14 9 GLN B O 1
ATOM 3883 N N . ARG B 1 10 ? 50.219 22.969 21.469 1 31.72 10 ARG B N 1
ATOM 3884 C CA . ARG B 1 10 ? 48.875 22.625 20.953 1 31.72 10 ARG B CA 1
ATOM 3885 C C . ARG B 1 10 ? 47.781 23.125 21.891 1 31.72 10 ARG B C 1
ATOM 3887 O O . ARG B 1 10 ? 47.594 22.562 22.969 1 31.72 10 ARG B O 1
ATOM 3894 N N . ARG B 1 11 ? 47.812 24.469 22.141 1 30.88 11 ARG B N 1
ATOM 3895 C CA . ARG B 1 11 ? 46.656 25 22.797 1 30.88 11 ARG B CA 1
ATOM 3896 C C . ARG B 1 11 ? 45.375 24.297 22.328 1 30.88 11 ARG B C 1
ATOM 3898 O O . ARG B 1 11 ? 45.062 24.312 21.141 1 30.88 11 ARG B O 1
ATOM 3905 N N . SER B 1 12 ? 45.156 23.141 22.766 1 33.72 12 SER B N 1
ATOM 3906 C CA . SER B 1 12 ? 43.844 22.484 22.766 1 33.72 12 SER B CA 1
ATOM 3907 C C . SER B 1 12 ? 42.719 23.516 22.828 1 33.72 12 SER B C 1
ATOM 3909 O O . SER B 1 12 ? 42.562 24.188 23.844 1 33.72 12 SER B O 1
ATOM 3911 N N . THR B 1 13 ? 42.656 24.438 22.062 1 33.28 13 THR B N 1
ATOM 3912 C CA . THR B 1 13 ? 41.562 25.391 21.812 1 33.28 13 THR B CA 1
ATOM 3913 C C . THR B 1 13 ? 40.219 24.688 21.906 1 33.28 13 THR B C 1
ATOM 3915 O O . THR B 1 13 ? 39.25 25.094 21.25 1 33.28 13 THR B O 1
ATOM 3918 N N . SER B 1 14 ? 40.156 23.516 22.453 1 36.97 14 SER B N 1
ATOM 3919 C CA . SER B 1 14 ? 38.875 22.969 22.859 1 36.97 14 SER B CA 1
ATOM 3920 C C . SER B 1 14 ? 38.062 24 23.656 1 36.97 14 SER B C 1
ATOM 3922 O O . SER B 1 14 ? 38.156 24.047 24.891 1 36.97 14 SER B O 1
ATOM 3924 N N . SER B 1 15 ? 38.344 25.219 23.719 1 36.59 15 SER B N 1
ATOM 3925 C CA . SER B 1 15 ? 37.438 26.172 24.297 1 36.59 15 SER B CA 1
ATOM 3926 C C . SER B 1 15 ? 35.969 25.766 24.062 1 36.59 15 SER B C 1
ATOM 3928 O O . SER B 1 15 ? 35.438 25.953 22.969 1 36.59 15 SER B O 1
ATOM 3930 N N . GLU B 1 16 ? 35.656 24.594 24.281 1 44.5 16 GLU B N 1
ATOM 3931 C CA . GLU B 1 16 ? 34.25 24.219 24.453 1 44.5 16 GLU B CA 1
ATOM 3932 C C . GLU B 1 16 ? 33.469 25.312 25.156 1 44.5 16 GLU B C 1
ATOM 3934 O O . GLU B 1 16 ? 33.5 25.422 26.391 1 44.5 16 GLU B O 1
ATOM 3939 N N . SER B 1 17 ? 33.688 26.578 24.891 1 49.25 17 SER B N 1
ATOM 3940 C CA . SER B 1 17 ? 32.969 27.75 25.359 1 49.25 17 SER B CA 1
ATOM 3941 C C . SER B 1 17 ? 31.531 27.422 25.734 1 49.25 17 SER B C 1
ATOM 3943 O O . SER B 1 17 ? 30.859 26.688 25.016 1 49.25 17 SER B O 1
ATOM 3945 N N . LYS B 1 18 ? 31.266 27.375 26.953 1 61.06 18 LYS B N 1
ATOM 3946 C CA . LYS B 1 18 ? 30 27.094 27.641 1 61.06 18 LYS B CA 1
ATOM 3947 C C . LYS B 1 18 ? 28.859 27.922 27.047 1 61.06 18 LYS B C 1
ATOM 3949 O O . LYS B 1 18 ? 28.859 29.156 27.141 1 61.06 18 LYS B O 1
ATOM 3954 N N . ILE B 1 19 ? 28.297 27.5 25.953 1 73.94 19 ILE B N 1
ATOM 3955 C CA . ILE B 1 19 ? 27.125 28.109 25.312 1 73.94 19 ILE B CA 1
ATOM 3956 C C . ILE B 1 19 ? 25.953 28.156 26.297 1 73.94 19 ILE B C 1
ATOM 3958 O O . ILE B 1 19 ? 25.672 27.156 26.984 1 73.94 19 ILE B O 1
ATOM 3962 N N . ARG B 1 20 ? 25.594 29.375 26.766 1 74.81 20 ARG B N 1
ATOM 3963 C CA . ARG B 1 20 ? 24.359 29.547 27.516 1 74.81 20 ARG B CA 1
ATOM 3964 C C . ARG B 1 20 ? 23.156 29.672 26.594 1 74.81 20 ARG B C 1
ATOM 3966 O O . ARG B 1 20 ? 23.016 30.672 25.875 1 74.81 20 ARG B O 1
ATOM 3973 N N . ASN B 1 21 ? 22.297 28.656 26.609 1 83.94 21 ASN B N 1
ATOM 3974 C CA . ASN B 1 21 ? 21.219 28.578 25.641 1 83.94 21 ASN B CA 1
ATOM 3975 C C . ASN B 1 21 ? 19.938 29.219 26.188 1 83.94 21 ASN B C 1
ATOM 3977 O O . ASN B 1 21 ? 18.875 29.078 25.578 1 83.94 21 ASN B O 1
ATOM 3981 N N . SER B 1 22 ? 19.984 29.984 27.328 1 84.25 22 SER B N 1
ATOM 3982 C CA . SER B 1 22 ? 18.766 30.547 27.906 1 84.25 22 SER B CA 1
ATOM 3983 C C . SER B 1 22 ? 18.156 31.609 27 1 84.25 22 SER B C 1
ATOM 3985 O O . SER B 1 22 ? 16.938 31.625 26.797 1 84.25 22 SER B O 1
ATOM 3987 N N . GLY B 1 23 ? 18.953 32.469 26.547 1 84.12 23 GLY B N 1
ATOM 3988 C CA . GLY B 1 23 ? 18.469 33.469 25.641 1 84.12 23 GLY B CA 1
ATOM 3989 C C . GLY B 1 23 ? 17.906 32.906 24.344 1 84.12 23 GLY B C 1
ATOM 3990 O O . GLY B 1 23 ? 16.891 33.375 23.844 1 84.12 23 GLY B O 1
ATOM 3991 N N . LEU B 1 24 ? 18.516 31.922 23.906 1 86.94 24 LEU B N 1
ATOM 3992 C CA . LEU B 1 24 ? 18.094 31.25 22.688 1 86.94 24 LEU B CA 1
ATOM 3993 C C . LEU B 1 24 ? 16.734 30.578 22.875 1 86.94 24 LEU B C 1
ATOM 3995 O O . LEU B 1 24 ? 15.852 30.703 22.016 1 86.94 24 LEU B O 1
ATOM 3999 N N . TYR B 1 25 ? 16.609 29.922 24.031 1 88.81 25 TYR B N 1
ATOM 4000 C CA . TYR B 1 25 ? 15.352 29.219 24.297 1 88.81 25 TYR B CA 1
ATOM 4001 C C . TYR B 1 25 ? 14.203 30.203 24.5 1 88.81 25 TYR B C 1
ATOM 4003 O O . TYR B 1 25 ? 13.078 29.938 24.078 1 88.81 25 TYR B O 1
ATOM 4011 N N . LEU B 1 26 ? 14.484 31.266 25.047 1 88.5 26 LEU B N 1
ATOM 4012 C CA . LEU B 1 26 ? 13.461 32.281 25.25 1 88.5 26 LEU B CA 1
ATOM 4013 C C . LEU B 1 26 ? 13.039 32.906 23.906 1 88.5 26 LEU B C 1
ATOM 4015 O O . LEU B 1 26 ? 11.852 33.125 23.688 1 88.5 26 LEU B O 1
ATOM 4019 N N . ALA B 1 27 ? 13.922 33.156 23.109 1 88.5 27 ALA B N 1
ATOM 4020 C CA . ALA B 1 27 ? 13.625 33.719 21.797 1 88.5 27 ALA B CA 1
ATOM 4021 C C . ALA B 1 27 ? 12.836 32.719 20.938 1 88.5 27 ALA B C 1
ATOM 4023 O O . ALA B 1 27 ? 11.875 33.062 20.266 1 88.5 27 ALA B O 1
ATOM 4024 N N . ALA B 1 28 ? 13.281 31.5 20.984 1 88.12 28 ALA B N 1
ATOM 4025 C CA . ALA B 1 28 ? 12.586 30.453 20.234 1 88.12 28 ALA B CA 1
ATOM 4026 C C . ALA B 1 28 ? 11.172 30.25 20.766 1 88.12 28 ALA B C 1
ATOM 4028 O O . ALA B 1 28 ? 10.227 30.094 19.984 1 88.12 28 ALA B O 1
ATOM 4029 N N . PHE B 1 29 ? 11.039 30.297 22.047 1 90.38 29 PHE B N 1
ATOM 4030 C CA . PHE B 1 29 ? 9.734 30.141 22.672 1 90.38 29 PHE B CA 1
ATOM 4031 C C . PHE B 1 29 ? 8.797 31.266 22.281 1 90.38 29 PHE B C 1
ATOM 4033 O O . PHE B 1 29 ? 7.621 31.031 21.984 1 90.38 29 PHE B O 1
ATOM 4040 N N . ALA B 1 30 ? 9.281 32.406 22.297 1 90.94 30 ALA B N 1
ATOM 4041 C CA . ALA B 1 30 ? 8.477 33.562 21.906 1 90.94 30 ALA B CA 1
ATOM 4042 C C . ALA B 1 30 ? 7.996 33.469 20.469 1 90.94 30 ALA B C 1
ATOM 4044 O O . ALA B 1 30 ? 6.848 33.781 20.156 1 90.94 30 ALA B O 1
ATOM 4045 N N . ALA B 1 31 ? 8.805 32.969 19.672 1 89.38 31 ALA B N 1
ATOM 4046 C CA . ALA B 1 31 ? 8.461 32.844 18.25 1 89.38 31 ALA B CA 1
ATOM 4047 C C . ALA B 1 31 ? 7.48 31.703 18.031 1 89.38 31 ALA B C 1
ATOM 4049 O O . ALA B 1 31 ? 6.516 31.844 17.266 1 89.38 31 ALA B O 1
ATOM 4050 N N . VAL B 1 32 ? 7.625 30.578 18.703 1 90.56 32 VAL B N 1
ATOM 4051 C CA . VAL B 1 32 ? 6.848 29.375 18.438 1 90.56 32 VAL B CA 1
ATOM 4052 C C . VAL B 1 32 ? 5.434 29.531 18.984 1 90.56 32 VAL B C 1
ATOM 4054 O O . VAL B 1 32 ? 4.535 28.766 18.641 1 90.56 32 VAL B O 1
ATOM 4057 N N . LEU B 1 33 ? 5.207 30.578 19.812 1 92.06 33 LEU B N 1
ATOM 4058 C CA . LEU B 1 33 ? 3.859 30.875 20.281 1 92.06 33 LEU B CA 1
ATOM 4059 C C . LEU B 1 33 ? 2.941 31.203 19.109 1 92.06 33 LEU B C 1
ATOM 4061 O O . LEU B 1 33 ? 1.723 31.047 19.203 1 92.06 33 LEU B O 1
ATOM 4065 N N . GLY B 1 34 ? 3.537 31.641 18.031 1 90 34 GLY B N 1
ATOM 4066 C CA . GLY B 1 34 ? 2.771 31.828 16.812 1 90 34 GLY B CA 1
ATOM 4067 C C . GLY B 1 34 ? 2.188 30.531 16.266 1 90 34 GLY B C 1
ATOM 4068 O O . GLY B 1 34 ? 1.054 30.516 15.781 1 90 34 GLY B O 1
ATOM 4069 N N . ASN B 1 35 ? 2.912 29.5 16.406 1 91.31 35 ASN B N 1
ATOM 4070 C CA . ASN B 1 35 ? 2.432 28.203 15.977 1 91.31 35 ASN B CA 1
ATOM 4071 C C . ASN B 1 35 ? 1.338 27.672 16.906 1 91.31 35 ASN B C 1
ATOM 4073 O O . ASN B 1 35 ? 0.429 26.969 16.453 1 91.31 35 ASN B O 1
ATOM 4077 N N . PHE B 1 36 ? 1.458 28 18.156 1 94 36 PHE B N 1
ATOM 4078 C CA . PHE B 1 36 ? 0.396 27.672 19.094 1 94 36 PHE B CA 1
ATOM 4079 C C . PHE B 1 36 ? -0.934 28.266 18.641 1 94 36 PHE B C 1
ATOM 4081 O O . PHE B 1 36 ? -1.952 27.562 18.609 1 94 36 PHE B O 1
ATOM 4088 N N . ASN B 1 37 ? -0.81 29.484 18.281 1 93.69 37 ASN B N 1
ATOM 4089 C CA . ASN B 1 37 ? -2.008 30.188 17.828 1 93.69 37 ASN B CA 1
ATOM 4090 C C . ASN B 1 37 ? -2.549 29.578 16.531 1 93.69 37 ASN B C 1
ATOM 4092 O O . ASN B 1 37 ? -3.764 29.516 16.328 1 93.69 37 ASN B O 1
ATOM 4096 N N . SER B 1 38 ? -1.684 29.219 15.711 1 92.88 38 SER B N 1
ATOM 4097 C CA . SER B 1 38 ? -2.086 28.594 14.453 1 92.88 38 SER B CA 1
ATOM 4098 C C . SER B 1 38 ? -2.812 27.281 14.695 1 92.88 38 SER B C 1
ATOM 4100 O O . SER B 1 38 ? -3.84 27 14.07 1 92.88 38 SER B O 1
ATOM 4102 N N . GLY B 1 39 ? -2.309 26.469 15.555 1 92.88 39 GLY B N 1
ATOM 4103 C CA . GLY B 1 39 ? -2.973 25.219 15.891 1 92.88 39 GLY B CA 1
ATOM 4104 C C . GLY B 1 39 ? -4.328 25.422 16.531 1 92.88 39 GLY B C 1
ATOM 4105 O O . GLY B 1 39 ? -5.281 24.688 16.234 1 92.88 39 GLY B O 1
ATOM 4106 N N . TYR B 1 40 ? -4.363 26.406 17.391 1 94.62 40 TYR B N 1
ATOM 4107 C CA . TYR B 1 40 ? -5.598 26.75 18.078 1 94.62 40 TYR B CA 1
ATOM 4108 C C . TYR B 1 40 ? -6.676 27.172 17.094 1 94.62 40 TYR B C 1
ATOM 4110 O O . TYR B 1 40 ? -7.809 26.688 17.141 1 94.62 40 TYR B O 1
ATOM 4118 N N . SER B 1 41 ? -6.293 27.984 16.203 1 94.69 41 SER B N 1
ATOM 4119 C CA . SER B 1 41 ? -7.25 28.516 15.25 1 94.69 41 SER B CA 1
ATOM 4120 C C . SER B 1 41 ? -7.652 27.469 14.219 1 94.69 41 SER B C 1
ATOM 4122 O O . SER B 1 41 ? -8.766 27.5 13.703 1 94.69 41 SER B O 1
ATOM 4124 N N . LEU B 1 42 ? -6.824 26.578 13.922 1 93.31 42 LEU B N 1
ATOM 4125 C CA . LEU B 1 42 ? -7.09 25.562 12.914 1 93.31 42 LEU B CA 1
ATOM 4126 C C . LEU B 1 42 ? -8.266 24.688 13.312 1 93.31 42 LEU B C 1
ATOM 4128 O O . LEU B 1 42 ? -9.141 24.391 12.492 1 93.31 42 LEU B O 1
ATOM 4132 N N . VAL B 1 43 ? -8.344 24.328 14.562 1 93.5 43 VAL B N 1
ATOM 4133 C CA . VAL B 1 43 ? -9.344 23.344 14.984 1 93.5 43 VAL B CA 1
ATOM 4134 C C . VAL B 1 43 ? -10.516 24.062 15.648 1 93.5 43 VAL B C 1
ATOM 4136 O O . VAL B 1 43 ? -11.359 23.422 16.281 1 93.5 43 VAL B O 1
ATOM 4139 N N . TYR B 1 44 ? -10.625 25.359 15.508 1 93.25 44 TYR B N 1
ATOM 4140 C CA . TYR B 1 44 ? -11.648 26.172 16.141 1 93.25 44 TYR B CA 1
ATOM 4141 C C . TYR B 1 44 ? -13.047 25.703 15.758 1 93.25 44 TYR B C 1
ATOM 4143 O O . TYR B 1 44 ? -13.953 25.656 16.594 1 93.25 44 TYR B O 1
ATOM 4151 N N . PRO B 1 45 ? -13.219 25.219 14.516 1 92.25 45 PRO B N 1
ATOM 4152 C CA . PRO B 1 45 ? -14.578 24.828 14.117 1 92.25 45 PRO B CA 1
ATOM 4153 C C . PRO B 1 45 ? -15.062 23.578 14.82 1 92.25 45 PRO B C 1
ATOM 4155 O O . PRO B 1 45 ? -16.266 23.328 14.898 1 92.25 45 PRO B O 1
ATOM 4158 N N . SER B 1 46 ? -14.242 22.797 15.312 1 90.94 46 SER B N 1
ATOM 4159 C CA . SER B 1 46 ? -14.617 21.5 15.875 1 90.94 46 SER B CA 1
ATOM 4160 C C . SER B 1 46 ? -15.633 21.656 17 1 90.94 46 SER B C 1
ATOM 4162 O O . SER B 1 46 ? -16.734 21.125 16.938 1 90.94 46 SER B O 1
ATOM 4164 N N . PRO B 1 47 ? -15.375 22.438 18 1 89.5 47 PRO B N 1
ATOM 4165 C CA . PRO B 1 47 ? -16.359 22.594 19.062 1 89.5 47 PRO B CA 1
ATOM 4166 C C . PRO B 1 47 ? -17.438 23.609 18.734 1 89.5 47 PRO B C 1
ATOM 4168 O O . PRO B 1 47 ? -18.484 23.641 19.375 1 89.5 47 PRO B O 1
ATOM 4171 N N . VAL B 1 48 ? -17.281 24.406 17.75 1 89.69 48 VAL B N 1
ATOM 4172 C CA . VAL B 1 48 ? -18.141 25.547 17.5 1 89.69 48 VAL B CA 1
ATOM 4173 C C . VAL B 1 48 ? -19.203 25.188 16.469 1 89.69 48 VAL B C 1
ATOM 4175 O O . VAL B 1 48 ? -20.359 25.609 16.578 1 89.69 48 VAL B O 1
ATOM 4178 N N . LEU B 1 49 ? -18.875 24.375 15.594 1 89.25 49 LEU B N 1
ATOM 4179 C CA . LEU B 1 49 ? -19.75 24.062 14.469 1 89.25 49 LEU B CA 1
ATOM 4180 C C . LEU B 1 49 ? -21.031 23.375 14.945 1 89.25 49 LEU B C 1
ATOM 4182 O O . LEU B 1 49 ? -22.125 23.688 14.477 1 89.25 49 LEU B O 1
ATOM 4186 N N . PRO B 1 50 ? -20.906 22.453 15.867 1 86.56 50 PRO B N 1
ATOM 4187 C CA . PRO B 1 50 ? -22.141 21.781 16.328 1 86.56 50 PRO B CA 1
ATOM 4188 C C . PRO B 1 50 ? -23.141 22.766 16.938 1 86.56 50 PRO B C 1
ATOM 4190 O O . PRO B 1 50 ? -24.344 22.516 16.906 1 86.56 50 PRO B O 1
ATOM 4193 N N . ASN B 1 51 ? -22.641 23.875 17.469 1 85.56 51 ASN B N 1
ATOM 4194 C CA . ASN B 1 51 ? -23.516 24.891 18.031 1 85.56 51 ASN B CA 1
ATOM 4195 C C . ASN B 1 51 ? -24.281 25.641 16.953 1 85.56 51 ASN B C 1
ATOM 4197 O O . ASN B 1 51 ? -25.406 26.094 17.188 1 85.56 51 ASN B O 1
ATOM 4201 N N . PHE B 1 52 ? -23.719 25.719 15.844 1 89.12 52 PHE B N 1
ATOM 4202 C CA . PHE B 1 52 ? -24.312 26.484 14.758 1 89.12 52 PHE B CA 1
ATOM 4203 C C . PHE B 1 52 ? -25.172 25.594 13.875 1 89.12 52 PHE B C 1
ATOM 4205 O O . PHE B 1 52 ? -25.953 26.078 13.062 1 89.12 52 PHE B O 1
ATOM 4212 N N . GLN B 1 53 ? -24.984 24.344 14.031 1 85.12 53 GLN B N 1
ATOM 4213 C CA . GLN B 1 53 ? -25.75 23.406 13.227 1 85.12 53 GLN B CA 1
ATOM 4214 C C . GLN B 1 53 ? -26.922 22.828 14.031 1 85.12 53 GLN B C 1
ATOM 4216 O O . GLN B 1 53 ? -27.734 22.078 13.5 1 85.12 53 GLN B O 1
ATOM 4221 N N . SER B 1 54 ? -27 23.234 15.258 1 81.94 54 SER B N 1
ATOM 4222 C CA . SER B 1 54 ? -28.094 22.781 16.109 1 81.94 54 SER B CA 1
ATOM 4223 C C . SER B 1 54 ? -29.375 23.547 15.781 1 81.94 54 SER B C 1
ATOM 4225 O O . SER B 1 54 ? -29.328 24.688 15.328 1 81.94 54 SER B O 1
ATOM 4227 N N . PRO B 1 55 ? -30.422 22.875 15.914 1 79.19 55 PRO B N 1
ATOM 4228 C CA . PRO B 1 55 ? -31.703 23.547 15.648 1 79.19 55 PRO B CA 1
ATOM 4229 C C . PRO B 1 55 ? -31.969 24.703 16.594 1 79.19 55 PRO B C 1
ATOM 4231 O O . PRO B 1 55 ? -32.719 25.609 16.266 1 79.19 55 PRO B O 1
ATOM 4234 N N . ASP B 1 56 ? -31.359 24.734 17.703 1 78.06 56 ASP B N 1
ATOM 4235 C CA . ASP B 1 56 ? -31.562 25.781 18.703 1 78.06 56 ASP B CA 1
ATOM 4236 C C . ASP B 1 56 ? -30.609 26.953 18.5 1 78.06 56 ASP B C 1
ATOM 4238 O O . ASP B 1 56 ? -30.547 27.875 19.312 1 78.06 56 ASP B O 1
ATOM 4242 N N . ALA B 1 57 ? -29.984 26.859 17.422 1 81.06 57 ALA B N 1
ATOM 4243 C CA . ALA B 1 57 ? -28.984 27.906 17.156 1 81.06 57 ALA B CA 1
ATOM 4244 C C . ALA B 1 57 ? -29.656 29.203 16.734 1 81.06 57 ALA B C 1
ATOM 4246 O O . ALA B 1 57 ? -30.766 29.203 16.203 1 81.06 57 ALA B O 1
ATOM 4247 N N . ASP B 1 58 ? -29.109 30.328 17.125 1 82.38 58 ASP B N 1
ATOM 4248 C CA . ASP B 1 58 ? -29.578 31.641 16.688 1 82.38 58 ASP B CA 1
ATOM 4249 C C . ASP B 1 58 ? -29.75 31.688 15.164 1 82.38 58 ASP B C 1
ATOM 4251 O O . ASP B 1 58 ? -28.875 31.25 14.422 1 82.38 58 ASP B O 1
ATOM 4255 N N . PRO B 1 59 ? -30.875 32.031 14.672 1 83.5 59 PRO B N 1
ATOM 4256 C CA . PRO B 1 59 ? -31.172 32.031 13.234 1 83.5 59 PRO B CA 1
ATOM 4257 C C . PRO B 1 59 ? -30.172 32.844 12.43 1 83.5 59 PRO B C 1
ATOM 4259 O O . PRO B 1 59 ? -29.953 32.562 11.25 1 83.5 59 PRO B O 1
ATOM 4262 N N . ARG B 1 60 ? -29.594 33.781 13.008 1 85.44 60 ARG B N 1
ATOM 4263 C CA . ARG B 1 60 ? -28.641 34.625 12.297 1 85.44 60 ARG B CA 1
ATOM 4264 C C . ARG B 1 60 ? -27.281 33.906 12.148 1 85.44 60 ARG B C 1
ATOM 4266 O O . ARG B 1 60 ? -26.484 34.281 11.289 1 85.44 60 ARG B O 1
ATOM 4273 N N . LEU B 1 61 ? -27.078 32.906 12.992 1 88.06 61 LEU B N 1
ATOM 4274 C CA . LEU B 1 61 ? -25.781 32.219 13 1 88.06 61 LEU B CA 1
ATOM 4275 C C . LEU B 1 61 ? -25.938 30.766 12.57 1 88.06 61 LEU B C 1
ATOM 4277 O O . LEU B 1 61 ? -24.953 30.016 12.555 1 88.06 61 LEU B O 1
ATOM 4281 N N . ARG B 1 62 ? -27.109 30.406 12.141 1 87.94 62 ARG B N 1
ATOM 4282 C CA . ARG B 1 62 ? -27.344 29.047 11.695 1 87.94 62 ARG B CA 1
ATOM 4283 C C . ARG B 1 62 ? -26.656 28.781 10.359 1 87.94 62 ARG B C 1
ATOM 4285 O O . ARG B 1 62 ? -26.672 29.625 9.469 1 87.94 62 ARG B O 1
ATOM 4292 N N . MET B 1 63 ? -26.031 27.641 10.328 1 89.94 63 MET B N 1
ATOM 4293 C CA . MET B 1 63 ? -25.234 27.344 9.148 1 89.94 63 MET B CA 1
ATOM 4294 C C . MET B 1 63 ? -25.797 26.141 8.398 1 89.94 63 MET B C 1
ATOM 4296 O O . MET B 1 63 ? -26.125 25.125 9.008 1 89.94 63 MET B O 1
ATOM 4300 N N . ASN B 1 64 ? -25.969 26.344 7.055 1 88.81 64 ASN B N 1
ATOM 4301 C CA . ASN B 1 64 ? -26.25 25.234 6.164 1 88.81 64 ASN B CA 1
ATOM 4302 C C . ASN B 1 64 ? -24.984 24.469 5.801 1 88.81 64 ASN B C 1
ATOM 4304 O O . ASN B 1 64 ? -23.906 24.75 6.34 1 88.81 64 ASN B O 1
ATOM 4308 N N . THR B 1 65 ? -25.141 23.469 5.016 1 89.31 65 THR B N 1
ATOM 4309 C CA . THR B 1 65 ? -24.016 22.625 4.645 1 89.31 65 THR B CA 1
ATOM 4310 C C . THR B 1 65 ? -22.938 23.453 3.943 1 89.31 65 THR B C 1
ATOM 4312 O O . THR B 1 65 ? -21.734 23.297 4.227 1 89.31 65 THR B O 1
ATOM 4315 N N . GLU B 1 66 ? -23.312 24.312 3.096 1 91.12 66 GLU B N 1
ATOM 4316 C CA . GLU B 1 66 ? -22.359 25.141 2.363 1 91.12 66 GLU B CA 1
ATOM 4317 C C . GLU B 1 66 ? -21.656 26.125 3.293 1 91.12 66 GLU B C 1
ATOM 4319 O O . GLU B 1 66 ? -20.438 26.312 3.197 1 91.12 66 GLU B O 1
ATOM 4324 N N . GLN B 1 67 ? -22.375 26.719 4.203 1 90.81 67 GLN B N 1
ATOM 4325 C CA . GLN B 1 67 ? -21.797 27.672 5.141 1 90.81 67 GLN B CA 1
ATOM 4326 C C . GLN B 1 67 ? -20.859 26.984 6.129 1 90.81 67 GLN B C 1
ATOM 4328 O O . GLN B 1 67 ? -19.828 27.531 6.516 1 90.81 67 GLN B O 1
ATOM 4333 N N . ALA B 1 68 ? -21.25 25.875 6.508 1 91.38 68 ALA B N 1
ATOM 4334 C CA . ALA B 1 68 ? -20.391 25.094 7.387 1 91.38 68 ALA B CA 1
ATOM 4335 C C . ALA B 1 68 ? -19.094 24.703 6.684 1 91.38 68 ALA B C 1
ATOM 4337 O O . ALA B 1 68 ? -18.031 24.688 7.293 1 91.38 68 ALA B O 1
ATOM 4338 N N . ALA B 1 69 ? -19.219 24.328 5.375 1 93.12 69 ALA B N 1
ATOM 4339 C CA . ALA B 1 69 ? -18.031 23.984 4.582 1 93.12 69 ALA B CA 1
ATOM 4340 C C . ALA B 1 69 ? -17.078 25.172 4.469 1 93.12 69 ALA B C 1
ATOM 4342 O O . ALA B 1 69 ? -15.859 25 4.598 1 93.12 69 ALA B O 1
ATOM 4343 N N . TRP B 1 70 ? -17.609 26.281 4.301 1 93.19 70 TRP B N 1
ATOM 4344 C CA . TRP B 1 70 ? -16.797 27.5 4.195 1 93.19 70 TRP B CA 1
ATOM 4345 C C . TRP B 1 70 ? -16.172 27.844 5.543 1 93.19 70 TRP B C 1
ATOM 4347 O O . TRP B 1 70 ? -15 28.234 5.605 1 93.19 70 TRP B O 1
ATOM 4357 N N . PHE B 1 71 ? -16.953 27.719 6.582 1 93 71 PHE B N 1
ATOM 4358 C CA . PHE B 1 71 ? -16.453 28.047 7.914 1 93 71 PHE B CA 1
ATOM 4359 C C . PHE B 1 71 ? -15.242 27.172 8.266 1 93 71 PHE B C 1
ATOM 4361 O O . PHE B 1 71 ? -14.289 27.656 8.875 1 93 71 PHE B O 1
ATOM 4368 N N . GLY B 1 72 ? -15.242 26 7.855 1 92.19 72 GLY B N 1
ATOM 4369 C CA . GLY B 1 72 ? -14.148 25.094 8.164 1 92.19 72 GLY B CA 1
ATOM 4370 C C . GLY B 1 72 ? -12.977 25.234 7.211 1 92.19 72 GLY B C 1
ATOM 4371 O O . GLY B 1 72 ? -11.82 25.047 7.605 1 92.19 72 GLY B O 1
ATOM 4372 N N . SER B 1 73 ? -13.195 25.594 5.941 1 94.62 73 SER B N 1
ATOM 4373 C CA . SER B 1 73 ? -12.156 25.516 4.918 1 94.62 73 SER B CA 1
ATOM 4374 C C . SER B 1 73 ? -11.516 26.891 4.672 1 94.62 73 SER B C 1
ATOM 4376 O O . SER B 1 73 ? -10.398 26.969 4.164 1 94.62 73 SER B O 1
ATOM 4378 N N . ILE B 1 74 ? -12.156 27.953 5.008 1 95 74 ILE B N 1
ATOM 4379 C CA . ILE B 1 74 ? -11.703 29.297 4.652 1 95 74 ILE B CA 1
ATOM 4380 C C . ILE B 1 74 ? -10.398 29.609 5.371 1 95 74 ILE B C 1
ATOM 4382 O O . ILE B 1 74 ? -9.594 30.406 4.895 1 95 74 ILE B O 1
ATOM 4386 N N . TYR B 1 75 ? -10.203 29.031 6.512 1 95.25 75 TYR B N 1
ATOM 4387 C CA . TYR B 1 75 ? -8.945 29.172 7.242 1 95.25 75 TYR B CA 1
ATOM 4388 C C . TYR B 1 75 ? -7.758 28.812 6.355 1 95.25 75 TYR B C 1
ATOM 4390 O O . TYR B 1 75 ? -6.754 29.531 6.34 1 95.25 75 TYR B O 1
ATOM 4398 N N . SER B 1 76 ? -7.859 27.719 5.578 1 95.12 76 SER B N 1
ATOM 4399 C CA . SER B 1 76 ? -6.773 27.234 4.734 1 95.12 76 SER B CA 1
ATOM 4400 C C . SER B 1 76 ? -6.5 28.188 3.578 1 95.12 76 SER B C 1
ATOM 4402 O O . SER B 1 76 ? -5.352 28.344 3.156 1 95.12 76 SER B O 1
ATOM 4404 N N . LEU B 1 77 ? -7.492 28.812 3.129 1 94.81 77 LEU B N 1
ATOM 4405 C CA . LEU B 1 77 ? -7.305 29.828 2.092 1 94.81 77 LEU B CA 1
ATOM 4406 C C . LEU B 1 77 ? -6.543 31.031 2.637 1 94.81 77 LEU B C 1
ATOM 4408 O O . LEU B 1 77 ? -5.691 31.594 1.945 1 94.81 77 LEU B O 1
ATOM 4412 N N . GLY B 1 78 ? -6.902 31.422 3.779 1 95.06 78 GLY B N 1
ATOM 4413 C CA . GLY B 1 78 ? -6.164 32.469 4.441 1 95.06 78 GLY B CA 1
ATOM 4414 C C . GLY B 1 78 ? -4.715 32.125 4.707 1 95.06 78 GLY B C 1
ATOM 4415 O O . GLY B 1 78 ? -3.82 32.938 4.527 1 95.06 78 GLY B O 1
ATOM 4416 N N . ALA B 1 79 ? -4.535 30.938 5.113 1 93.56 79 ALA B N 1
ATOM 4417 C CA . ALA B 1 79 ? -3.174 30.484 5.387 1 93.56 79 ALA B CA 1
ATOM 4418 C C . ALA B 1 79 ? -2.328 30.5 4.113 1 93.56 79 ALA B C 1
ATOM 4420 O O . ALA B 1 79 ? -1.146 30.844 4.152 1 93.56 79 ALA B O 1
ATOM 4421 N N . ALA B 1 80 ? -2.902 30.094 3.021 1 92.75 80 ALA B N 1
ATOM 4422 C CA . ALA B 1 80 ? -2.193 30.141 1.745 1 92.75 80 ALA B CA 1
ATOM 4423 C C . ALA B 1 80 ? -1.824 31.562 1.373 1 92.75 80 ALA B C 1
ATOM 4425 O O . ALA B 1 80 ? -0.691 31.844 0.968 1 92.75 80 ALA B O 1
ATOM 4426 N N . ALA B 1 81 ? -2.736 32.438 1.597 1 92.19 81 ALA B N 1
ATOM 4427 C CA . ALA B 1 81 ? -2.502 33.844 1.295 1 92.19 81 ALA B CA 1
ATOM 4428 C C . ALA B 1 81 ? -1.445 34.438 2.223 1 92.19 81 ALA B C 1
ATOM 4430 O O . ALA B 1 81 ? -0.58 35.188 1.783 1 92.19 81 ALA B O 1
ATOM 4431 N N . GLY B 1 82 ? -1.558 34.125 3.432 1 89.12 82 GLY B N 1
ATOM 4432 C CA . GLY B 1 82 ? -0.581 34.625 4.398 1 89.12 82 GLY B CA 1
ATOM 4433 C C . GLY B 1 82 ? 0.819 34.094 4.141 1 89.12 82 GLY B C 1
ATOM 4434 O O . GLY B 1 82 ? 1.8 34.812 4.309 1 89.12 82 GLY B O 1
ATOM 4435 N N . GLY B 1 83 ? 0.876 32.875 3.781 1 85.44 83 GLY B N 1
ATOM 4436 C CA . GLY B 1 83 ? 2.172 32.281 3.455 1 85.44 83 GLY B CA 1
ATOM 4437 C C . GLY B 1 83 ? 2.85 32.969 2.283 1 85.44 83 GLY B C 1
ATOM 4438 O O . GLY B 1 83 ? 4.039 33.281 2.344 1 85.44 83 GLY B O 1
ATOM 4439 N N . LEU B 1 84 ? 2.139 33.188 1.282 1 84.5 84 LEU B N 1
ATOM 4440 C CA . LEU B 1 84 ? 2.672 33.875 0.111 1 84.5 84 LEU B CA 1
ATOM 4441 C C . LEU B 1 84 ? 3.055 35.312 0.449 1 84.5 84 LEU B C 1
ATOM 4443 O O . LEU B 1 84 ? 4.086 35.812 -0.007 1 84.5 84 LEU B O 1
ATOM 4447 N N . GLY B 1 85 ? 2.236 35.906 1.239 1 81.88 85 GLY B N 1
ATOM 4448 C CA . GLY B 1 85 ? 2.527 37.25 1.668 1 81.88 85 GLY B CA 1
ATOM 4449 C C . GLY B 1 85 ? 3.762 37.344 2.547 1 81.88 85 GLY B C 1
ATOM 4450 O O . GLY B 1 85 ? 4.512 38.312 2.467 1 81.88 85 GLY B O 1
ATOM 4451 N N . ALA B 1 86 ? 3.932 36.344 3.277 1 81.56 86 ALA B N 1
ATOM 4452 C CA . ALA B 1 86 ? 5.059 36.344 4.207 1 81.56 86 ALA B CA 1
ATOM 4453 C C . ALA B 1 86 ? 6.387 36.281 3.461 1 81.56 86 ALA B C 1
ATOM 4455 O O . ALA B 1 86 ? 7.406 36.781 3.939 1 81.56 86 ALA B O 1
ATOM 4456 N N . ILE B 1 87 ? 6.387 35.625 2.32 1 74.19 87 ILE B N 1
ATOM 4457 C CA . ILE B 1 87 ? 7.605 35.562 1.523 1 74.19 87 ILE B CA 1
ATOM 4458 C C . ILE B 1 87 ? 8.055 36.969 1.139 1 74.19 87 ILE B C 1
ATOM 4460 O O . ILE B 1 87 ? 9.234 37.312 1.261 1 74.19 87 ILE B O 1
ATOM 4464 N N . LEU B 1 88 ? 7.152 37.719 0.775 1 77.94 88 LEU B N 1
ATOM 4465 C CA . LEU B 1 88 ? 7.453 39.094 0.39 1 77.94 88 LEU B CA 1
ATOM 4466 C C . LEU B 1 88 ? 7.785 39.938 1.613 1 77.94 88 LEU B C 1
ATOM 4468 O O . LEU B 1 88 ? 8.727 40.75 1.585 1 77.94 88 LEU B O 1
ATOM 4472 N N . LEU B 1 89 ? 7.078 39.688 2.664 1 80.56 89 LEU B N 1
ATOM 4473 C CA . LEU B 1 89 ? 7.242 40.469 3.871 1 80.56 89 LEU B CA 1
ATOM 4474 C C . LEU B 1 89 ? 8.57 40.188 4.551 1 80.56 89 LEU B C 1
ATOM 4476 O O . LEU B 1 89 ? 9.211 41.062 5.109 1 80.56 89 LEU B O 1
ATOM 4480 N N . ASN B 1 90 ? 8.938 38.969 4.555 1 78.69 90 ASN B N 1
ATOM 4481 C CA . ASN B 1 90 ? 10.203 38.562 5.164 1 78.69 90 ASN B CA 1
ATOM 4482 C C . ASN B 1 90 ? 11.391 39.25 4.508 1 78.69 90 ASN B C 1
ATOM 4484 O O . ASN B 1 90 ? 12.359 39.594 5.188 1 78.69 90 ASN B O 1
ATOM 4488 N N . ASP B 1 91 ? 11.32 39.406 3.238 1 73.44 91 ASP B N 1
ATOM 4489 C CA . ASP B 1 91 ? 12.398 40.062 2.508 1 73.44 91 ASP B CA 1
ATOM 4490 C C . ASP B 1 91 ? 12.422 41.562 2.807 1 73.44 91 ASP B C 1
ATOM 4492 O O . ASP B 1 91 ? 13.492 42.156 2.869 1 73.44 91 ASP B O 1
ATOM 4496 N N . MET B 1 92 ? 11.266 42.125 3.131 1 79.62 92 MET B N 1
ATOM 4497 C CA . MET B 1 92 ? 11.18 43.562 3.301 1 79.62 92 MET B CA 1
ATOM 4498 C C . MET B 1 92 ? 11.477 43.969 4.742 1 79.62 92 MET B C 1
ATOM 4500 O O . MET B 1 92 ? 12.25 44.875 4.984 1 79.62 92 MET B O 1
ATOM 4504 N N . ILE B 1 93 ? 10.836 43.281 5.672 1 81.38 93 ILE B N 1
ATOM 4505 C CA . ILE B 1 93 ? 10.898 43.781 7.043 1 81.38 93 ILE B CA 1
ATOM 4506 C C . ILE B 1 93 ? 11.648 42.781 7.918 1 81.38 93 ILE B C 1
ATOM 4508 O O . ILE B 1 93 ? 12.047 43.094 9.039 1 81.38 93 ILE B O 1
ATOM 4512 N N . GLY B 1 94 ? 11.906 41.688 7.422 1 79.12 94 GLY B N 1
ATOM 4513 C CA . GLY B 1 94 ? 12.602 40.688 8.219 1 79.12 94 GLY B CA 1
ATOM 4514 C C . GLY B 1 94 ? 11.672 39.625 8.805 1 79.12 94 GLY B C 1
ATOM 4515 O O . GLY B 1 94 ? 10.445 39.781 8.773 1 79.12 94 GLY B O 1
ATOM 4516 N N . ARG B 1 95 ? 12.25 38.688 9.43 1 83.38 95 ARG B N 1
ATOM 4517 C CA . ARG B 1 95 ? 11.484 37.531 9.922 1 83.38 95 ARG B CA 1
ATOM 4518 C C . ARG B 1 95 ? 10.82 37.844 11.258 1 83.38 95 ARG B C 1
ATOM 4520 O O . ARG B 1 95 ? 9.656 37.531 11.484 1 83.38 95 ARG B O 1
ATOM 4527 N N . LYS B 1 96 ? 11.523 38.531 12.141 1 87.44 96 LYS B N 1
ATOM 4528 C CA . LYS B 1 96 ? 10.977 38.875 13.453 1 87.44 96 LYS B CA 1
ATOM 4529 C C . LYS B 1 96 ? 9.75 39.75 13.328 1 87.44 96 LYS B C 1
ATOM 4531 O O . LYS B 1 96 ? 8.703 39.469 13.914 1 87.44 96 LYS B O 1
ATOM 4536 N N . LEU B 1 97 ? 9.844 40.75 12.57 1 88.12 97 LEU B N 1
ATOM 4537 C CA . LEU B 1 97 ? 8.75 41.719 12.422 1 88.12 97 LEU B CA 1
ATOM 4538 C C . LEU B 1 97 ? 7.578 41.062 11.672 1 88.12 97 LEU B C 1
ATOM 4540 O O . LEU B 1 97 ? 6.422 41.438 11.906 1 88.12 97 LEU B O 1
ATOM 4544 N N . SER B 1 98 ? 7.922 40.219 10.805 1 88.38 98 SER B N 1
ATOM 4545 C CA . SER B 1 98 ? 6.855 39.5 10.102 1 88.38 98 SER B CA 1
ATOM 4546 C C . SER B 1 98 ? 6.039 38.656 11.07 1 88.38 98 SER B C 1
ATOM 4548 O O . SER B 1 98 ? 4.812 38.594 10.977 1 88.38 98 SER B O 1
ATOM 4550 N N . ILE B 1 99 ? 6.723 38 11.961 1 90.25 99 ILE B N 1
ATOM 4551 C CA . ILE B 1 99 ? 6.043 37.188 12.961 1 90.25 99 ILE B CA 1
ATOM 4552 C C . ILE B 1 99 ? 5.203 38.062 13.867 1 90.25 99 ILE B C 1
ATOM 4554 O O . ILE B 1 99 ? 4.055 37.75 14.18 1 90.25 99 ILE B O 1
ATOM 4558 N N . MET B 1 100 ? 5.75 39.156 14.211 1 91.25 100 MET B N 1
ATOM 4559 C CA . MET B 1 100 ? 5.035 40.094 15.07 1 91.25 100 MET B CA 1
ATOM 4560 C C . MET B 1 100 ? 3.82 40.656 14.352 1 91.25 100 MET B C 1
ATOM 4562 O O . MET B 1 100 ? 2.764 40.844 14.961 1 91.25 100 MET B O 1
ATOM 4566 N N . MET B 1 101 ? 3.945 40.906 13.117 1 91.25 101 MET B N 1
ATOM 4567 C CA . MET B 1 101 ? 2.852 41.5 12.336 1 91.25 101 MET B CA 1
ATOM 4568 C C . MET B 1 101 ? 1.718 40.469 12.172 1 91.25 101 MET B C 1
ATOM 4570 O O . MET B 1 101 ? 0.578 40.844 11.906 1 91.25 101 MET B O 1
ATOM 4574 N N . SER B 1 102 ? 2.033 39.25 12.258 1 92.56 102 SER B N 1
ATOM 4575 C CA . SER B 1 102 ? 1.002 38.219 12.156 1 92.56 102 SER B CA 1
ATOM 4576 C C . SER B 1 102 ? -0.003 38.344 13.297 1 92.56 102 SER B C 1
ATOM 4578 O O . SER B 1 102 ? -1.111 37.812 13.211 1 92.56 102 SER B O 1
ATOM 4580 N N . ALA B 1 103 ? 0.342 39 14.383 1 92.94 103 ALA B N 1
ATOM 4581 C CA . ALA B 1 103 ? -0.548 39.188 15.523 1 92.94 103 ALA B CA 1
ATOM 4582 C C . ALA B 1 103 ? -1.731 40.062 15.172 1 92.94 103 ALA B C 1
ATOM 4584 O O . ALA B 1 103 ? -2.799 39.969 15.781 1 92.94 103 ALA B O 1
ATOM 4585 N N . LEU B 1 104 ? -1.529 40.875 14.195 1 93.06 104 LEU B N 1
ATOM 4586 C CA . LEU B 1 104 ? -2.588 41.812 13.812 1 93.06 104 LEU B CA 1
ATOM 4587 C C . LEU B 1 104 ? -3.766 41.062 13.195 1 93.06 104 LEU B C 1
ATOM 4589 O O . LEU B 1 104 ? -4.891 41.156 13.688 1 93.06 104 LEU B O 1
ATOM 4593 N N . PRO B 1 105 ? -3.525 40.375 12.164 1 95.06 105 PRO B N 1
ATOM 4594 C CA . PRO B 1 105 ? -4.656 39.625 11.625 1 95.06 105 PRO B CA 1
ATOM 4595 C C . PRO B 1 105 ? -5.215 38.594 12.625 1 95.06 105 PRO B C 1
ATOM 4597 O O . PRO B 1 105 ? -6.414 38.312 12.617 1 95.06 105 PRO B O 1
ATOM 4600 N N . SER B 1 106 ? -4.441 38.062 13.438 1 94.94 106 SER B N 1
ATOM 4601 C CA . SER B 1 106 ? -4.914 37.094 14.43 1 94.94 106 SER B CA 1
ATOM 4602 C C . SER B 1 106 ? -5.855 37.75 15.438 1 94.94 106 SER B C 1
ATOM 4604 O O . SER B 1 106 ? -6.949 37.25 15.695 1 94.94 106 SER B O 1
ATOM 4606 N N . THR B 1 107 ? -5.477 38.906 15.961 1 94.06 107 THR B N 1
ATOM 4607 C CA . THR B 1 107 ? -6.289 39.594 16.953 1 94.06 107 THR B CA 1
ATOM 4608 C C . THR B 1 107 ? -7.578 40.125 16.328 1 94.06 107 THR B C 1
ATOM 4610 O O . THR B 1 107 ? -8.656 40 16.906 1 94.06 107 THR B O 1
ATOM 4613 N N . LEU B 1 108 ? -7.453 40.656 15.18 1 94.44 108 LEU B N 1
ATOM 4614 C CA . LEU B 1 108 ? -8.648 41.125 14.484 1 94.44 108 LEU B CA 1
ATOM 4615 C C . LEU B 1 108 ? -9.586 39.969 14.164 1 94.44 108 LEU B C 1
ATOM 4617 O O . LEU B 1 108 ? -10.812 40.125 14.25 1 94.44 108 LEU B O 1
ATOM 4621 N N . GLY B 1 109 ? -9.008 38.938 13.773 1 95.38 109 GLY B N 1
ATOM 4622 C CA . GLY B 1 109 ? -9.82 37.75 13.469 1 95.38 109 GLY B CA 1
ATOM 4623 C C . GLY B 1 109 ? -10.586 37.25 14.672 1 95.38 109 GLY B C 1
ATOM 4624 O O . GLY B 1 109 ? -11.789 37 14.586 1 95.38 109 GLY B O 1
ATOM 4625 N N . TYR B 1 110 ? -9.938 37.125 15.805 1 95.19 110 TYR B N 1
ATOM 4626 C CA . TYR B 1 110 ? -10.586 36.625 17.016 1 95.19 110 TYR B CA 1
ATOM 4627 C C . TYR B 1 110 ? -11.641 37.625 17.516 1 95.19 110 TYR B C 1
ATOM 4629 O O . TYR B 1 110 ? -12.688 37.219 18.016 1 95.19 110 TYR B O 1
ATOM 4637 N N . MET B 1 111 ? -11.383 38.844 17.328 1 93.81 111 MET B N 1
ATOM 4638 C CA . MET B 1 111 ? -12.359 39.875 17.734 1 93.81 111 MET B CA 1
ATOM 4639 C C . MET B 1 111 ? -13.625 39.75 16.891 1 93.81 111 MET B C 1
ATOM 4641 O O . MET B 1 111 ? -14.734 39.875 17.406 1 93.81 111 MET B O 1
ATOM 4645 N N . LEU B 1 112 ? -13.445 39.531 15.672 1 94.38 112 LEU B N 1
ATOM 4646 C CA . LEU B 1 112 ? -14.586 39.375 14.773 1 94.38 112 LEU B CA 1
ATOM 4647 C C . LEU B 1 112 ? -15.367 38.125 15.086 1 94.38 112 LEU B C 1
ATOM 4649 O O . LEU B 1 112 ? -16.609 38.125 15.062 1 94.38 112 LEU B O 1
ATOM 4653 N N . MET B 1 113 ? -14.734 37.094 15.398 1 93.69 113 MET B N 1
ATOM 4654 C CA . MET B 1 113 ? -15.391 35.812 15.703 1 93.69 113 MET B CA 1
ATOM 4655 C C . MET B 1 113 ? -16.094 35.875 17.062 1 93.69 113 MET B C 1
ATOM 4657 O O . MET B 1 113 ? -17.219 35.406 17.203 1 93.69 113 MET B O 1
ATOM 4661 N N . GLY B 1 114 ? -15.383 36.438 18.062 1 91.69 114 GLY B N 1
ATOM 4662 C CA . GLY B 1 114 ? -15.984 36.594 19.375 1 91.69 114 GLY B CA 1
ATOM 4663 C C . GLY B 1 114 ? -17.203 37.469 19.391 1 91.69 114 GLY B C 1
ATOM 4664 O O . GLY B 1 114 ? -18.156 37.219 20.125 1 91.69 114 GLY B O 1
ATOM 4665 N N . GLY B 1 115 ? -17.172 38.5 18.578 1 90.38 115 GLY B N 1
ATOM 4666 C CA . GLY B 1 115 ? -18.297 39.438 18.5 1 90.38 115 GLY B CA 1
ATOM 4667 C C . GLY B 1 115 ? -19.172 39.219 17.297 1 90.38 115 GLY B C 1
ATOM 4668 O O . GLY B 1 115 ? -19.844 40.125 16.828 1 90.38 115 GLY B O 1
ATOM 4669 N N . ALA B 1 116 ? -19.203 38.094 16.828 1 90.25 116 ALA B N 1
ATOM 4670 C CA . ALA B 1 116 ? -19.891 37.812 15.57 1 90.25 116 ALA B CA 1
ATOM 4671 C C . ALA B 1 116 ? -21.406 37.938 15.75 1 90.25 116 ALA B C 1
ATOM 4673 O O . ALA B 1 116 ? -21.969 37.312 16.656 1 90.25 116 ALA B O 1
ATOM 4674 N N . ILE B 1 117 ? -22.062 38.719 14.906 1 88.69 117 ILE B N 1
ATOM 4675 C CA . ILE B 1 117 ? -23.516 38.875 14.891 1 88.69 117 ILE B CA 1
ATOM 4676 C C . ILE B 1 117 ? -24.078 38.281 13.594 1 88.69 117 ILE B C 1
ATOM 4678 O O . ILE B 1 117 ? -25.266 38 13.492 1 88.69 117 ILE B O 1
ATOM 4682 N N . ASN B 1 118 ? -23.141 38.125 12.656 1 89.69 118 ASN B N 1
ATOM 4683 C CA . ASN B 1 118 ? -23.531 37.562 11.375 1 89.69 118 ASN B CA 1
ATOM 4684 C C . ASN B 1 118 ? -22.516 36.5 10.891 1 89.69 118 ASN B C 1
ATOM 4686 O O . ASN B 1 118 ? -21.438 36.406 11.461 1 89.69 118 ASN B O 1
ATOM 4690 N N . LEU B 1 119 ? -22.922 35.812 9.867 1 91.38 119 LEU B N 1
ATOM 4691 C CA . LEU B 1 119 ? -22.094 34.719 9.336 1 91.38 119 LEU B CA 1
ATOM 4692 C C . LEU B 1 119 ? -20.859 35.25 8.656 1 91.38 119 LEU B C 1
ATOM 4694 O O . LEU B 1 119 ? -19.781 34.656 8.719 1 91.38 119 LEU B O 1
ATOM 4698 N N . TYR B 1 120 ? -20.969 36.406 8.102 1 92.06 120 TYR B N 1
ATOM 4699 C CA . TYR B 1 120 ? -19.844 36.969 7.379 1 92.06 120 TYR B CA 1
ATOM 4700 C C . TYR B 1 120 ? -18.734 37.375 8.344 1 92.06 120 TYR B C 1
ATOM 4702 O O . TYR B 1 120 ? -17.547 37.25 8.016 1 92.06 120 TYR B O 1
ATOM 4710 N N . MET B 1 121 ? -19.094 37.781 9.516 1 92.62 121 MET B N 1
ATOM 4711 C CA . MET B 1 121 ? -18.094 38.156 10.523 1 92.62 121 MET B CA 1
ATOM 4712 C C . MET B 1 121 ? -17.297 36.938 10.961 1 92.62 121 MET B C 1
ATOM 4714 O O . MET B 1 121 ? -16.094 37.031 11.188 1 92.62 121 MET B O 1
ATOM 4718 N N . LEU B 1 122 ? -18.031 35.875 11 1 93.5 122 LEU B N 1
ATOM 4719 C CA . LEU B 1 122 ? -17.359 34.625 11.367 1 93.5 122 LEU B CA 1
ATOM 4720 C C . LEU B 1 122 ? -16.406 34.188 10.258 1 93.5 122 LEU B C 1
ATOM 4722 O O . LEU B 1 122 ? -15.281 33.75 10.523 1 93.5 122 LEU B O 1
ATOM 4726 N N . GLN B 1 123 ? -16.828 34.281 9.008 1 94.81 123 GLN B N 1
ATOM 4727 C CA . GLN B 1 123 ? -16.016 33.844 7.871 1 94.81 123 GLN B CA 1
ATOM 4728 C C . GLN B 1 123 ? -14.789 34.75 7.695 1 94.81 123 GLN B C 1
ATOM 4730 O O . GLN B 1 123 ? -13.68 34.25 7.473 1 94.81 123 GLN B O 1
ATOM 4735 N N . VAL B 1 124 ? -14.961 35.969 7.871 1 95.44 124 VAL B N 1
ATOM 4736 C CA . VAL B 1 124 ? -13.852 36.906 7.734 1 95.44 124 VAL B CA 1
ATOM 4737 C C . VAL B 1 124 ? -12.875 36.719 8.891 1 95.44 124 VAL B C 1
ATOM 4739 O O . VAL B 1 124 ? -11.656 36.812 8.711 1 95.44 124 VAL B O 1
ATOM 4742 N N . GLY B 1 125 ? -13.414 36.531 10.023 1 95.25 125 GLY B N 1
ATOM 4743 C CA . GLY B 1 125 ? -12.555 36.281 11.164 1 95.25 125 GLY B CA 1
ATOM 4744 C C . GLY B 1 125 ? -11.695 35.031 10.984 1 95.25 125 GLY B C 1
ATOM 4745 O O . GLY B 1 125 ? -10.5 35.062 11.289 1 95.25 125 GLY B O 1
ATOM 4746 N N . ARG B 1 126 ? -12.312 34.031 10.453 1 95.69 126 ARG B N 1
ATOM 4747 C CA . ARG B 1 126 ? -11.578 32.781 10.203 1 95.69 126 ARG B CA 1
ATOM 4748 C C . ARG B 1 126 ? -10.516 32.969 9.125 1 95.69 126 ARG B C 1
ATOM 4750 O O . ARG B 1 126 ? -9.414 32.438 9.227 1 95.69 126 ARG B O 1
ATOM 4757 N N . PHE B 1 127 ? -10.859 33.656 8.141 1 96.5 127 PHE B N 1
ATOM 4758 C CA . PHE B 1 127 ? -9.922 33.969 7.07 1 96.5 127 PHE B CA 1
ATOM 4759 C C . PHE B 1 127 ? -8.711 34.719 7.609 1 96.5 127 PHE B C 1
ATOM 4761 O O . PHE B 1 127 ? -7.566 34.375 7.281 1 96.5 127 PHE B O 1
ATOM 4768 N N . LEU B 1 128 ? -8.938 35.625 8.445 1 95.94 128 LEU B N 1
ATOM 4769 C CA . LEU B 1 128 ? -7.859 36.438 9 1 95.94 128 LEU B CA 1
ATOM 4770 C C . LEU B 1 128 ? -6.969 35.625 9.922 1 95.94 128 LEU B C 1
ATOM 4772 O O . LEU B 1 128 ? -5.75 35.781 9.938 1 95.94 128 LEU B O 1
ATOM 4776 N N . THR B 1 129 ? -7.551 34.812 10.719 1 95.38 129 THR B N 1
ATOM 4777 C CA . THR B 1 129 ? -6.742 33.938 11.555 1 95.38 129 THR B CA 1
ATOM 4778 C C . THR B 1 129 ? -5.906 33 10.703 1 95.38 129 THR B C 1
ATOM 4780 O O . THR B 1 129 ? -4.801 32.625 11.094 1 95.38 129 THR B O 1
ATOM 4783 N N . GLY B 1 130 ? -6.43 32.625 9.555 1 95.38 130 GLY B N 1
ATOM 4784 C CA . GLY B 1 130 ? -5.656 31.812 8.617 1 95.38 130 GLY B CA 1
ATOM 4785 C C . GLY B 1 130 ? -4.473 32.562 8.031 1 95.38 130 GLY B C 1
ATOM 4786 O O . GLY B 1 130 ? -3.383 32 7.906 1 95.38 130 GLY B O 1
ATOM 4787 N N . VAL B 1 131 ? -4.684 33.75 7.723 1 94.56 131 VAL B N 1
ATOM 4788 C CA . VAL B 1 131 ? -3.609 34.594 7.203 1 94.56 131 VAL B CA 1
ATOM 4789 C C . VAL B 1 131 ? -2.479 34.688 8.227 1 94.56 131 VAL B C 1
ATOM 4791 O O . VAL B 1 131 ? -1.304 34.562 7.871 1 94.56 131 VAL B O 1
ATOM 4794 N N . ALA B 1 132 ? -2.875 34.906 9.406 1 94.19 132 ALA B N 1
ATOM 4795 C CA . ALA B 1 132 ? -1.886 34.969 10.484 1 94.19 132 ALA B CA 1
ATOM 4796 C C . ALA B 1 132 ? -1.102 33.656 10.578 1 94.19 132 ALA B C 1
ATOM 4798 O O . ALA B 1 132 ? 0.117 33.656 10.766 1 94.19 132 ALA B O 1
ATOM 4799 N N . ALA B 1 133 ? -1.791 32.594 10.453 1 92.44 133 ALA B N 1
ATOM 4800 C CA . ALA B 1 133 ? -1.163 31.281 10.539 1 92.44 133 ALA B CA 1
ATOM 4801 C C . ALA B 1 133 ? -0.185 31.078 9.383 1 92.44 133 ALA B C 1
ATOM 4803 O O . ALA B 1 133 ? 0.899 30.516 9.578 1 92.44 133 ALA B O 1
ATOM 4804 N N . GLY B 1 134 ? -0.542 31.469 8.234 1 89.5 134 GLY B N 1
ATOM 4805 C CA . GLY B 1 134 ? 0.347 31.359 7.086 1 89.5 134 GLY B CA 1
ATOM 4806 C C . GLY B 1 134 ? 1.618 32.156 7.234 1 89.5 134 GLY B C 1
ATOM 4807 O O . GLY B 1 134 ? 2.705 31.703 6.895 1 89.5 134 GLY B O 1
ATOM 4808 N N . MET B 1 135 ? 1.502 33.281 7.777 1 88.81 135 MET B N 1
ATOM 4809 C CA . MET B 1 135 ? 2.646 34.156 7.988 1 88.81 135 MET B CA 1
ATOM 4810 C C . MET B 1 135 ? 3.631 33.562 8.977 1 88.81 135 MET B C 1
ATOM 4812 O O . MET B 1 135 ? 4.84 33.562 8.75 1 88.81 135 MET B O 1
ATOM 4816 N N . THR B 1 136 ? 3.096 33.062 10 1 88.56 136 THR B N 1
ATOM 4817 C CA . THR B 1 136 ? 3.943 32.469 11.039 1 88.56 136 THR B CA 1
ATOM 4818 C C . THR B 1 136 ? 4.578 31.172 10.562 1 88.56 136 THR B C 1
ATOM 4820 O O . THR B 1 136 ? 5.734 30.891 10.883 1 88.56 136 THR B O 1
ATOM 4823 N N . ALA B 1 137 ? 3.854 30.453 9.789 1 82.81 137 ALA B N 1
ATOM 4824 C CA . ALA B 1 137 ? 4.359 29.172 9.305 1 82.81 137 ALA B CA 1
ATOM 4825 C C . ALA B 1 137 ? 5.555 29.375 8.375 1 82.81 137 ALA B C 1
ATOM 4827 O O . ALA B 1 137 ? 6.477 28.547 8.359 1 82.81 137 ALA B O 1
ATOM 4828 N N . ALA B 1 138 ? 5.559 30.375 7.656 1 78.12 138 ALA B N 1
ATOM 4829 C CA . ALA B 1 138 ? 6.633 30.641 6.703 1 78.12 138 ALA B CA 1
ATOM 4830 C C . ALA B 1 138 ? 7.836 31.266 7.398 1 78.12 138 ALA B C 1
ATOM 4832 O O . ALA B 1 138 ? 8.977 31.062 6.98 1 78.12 138 ALA B O 1
ATOM 4833 N N . SER B 1 139 ? 7.676 31.875 8.5 1 82.75 139 SER B N 1
ATOM 4834 C CA . SER B 1 139 ? 8.719 32.719 9.062 1 82.75 139 SER B CA 1
ATOM 4835 C C . SER B 1 139 ? 9.367 32.062 10.281 1 82.75 139 SER B C 1
ATOM 4837 O O . SER B 1 139 ? 10.578 32.188 10.477 1 82.75 139 SER B O 1
ATOM 4839 N N . ILE B 1 140 ? 8.602 31.359 11.016 1 85.12 140 ILE B N 1
ATOM 4840 C CA . ILE B 1 140 ? 9.055 30.891 12.32 1 85.12 140 ILE B CA 1
ATOM 4841 C C . ILE B 1 140 ? 10.156 29.859 12.148 1 85.12 140 ILE B C 1
ATOM 4843 O O . ILE B 1 140 ? 11.211 29.938 12.789 1 85.12 140 ILE B O 1
ATOM 4847 N N . PRO B 1 141 ? 9.938 28.875 11.312 1 77.06 141 PRO B N 1
ATOM 4848 C CA . PRO B 1 141 ? 11 27.875 11.188 1 77.06 141 PRO B CA 1
ATOM 4849 C C . PRO B 1 141 ? 12.328 28.469 10.727 1 77.06 141 PRO B C 1
ATOM 4851 O O . PRO B 1 141 ? 13.391 28.047 11.203 1 77.06 141 PRO B O 1
ATOM 4854 N N . VAL B 1 142 ? 12.352 29.391 9.883 1 74.19 142 VAL B N 1
ATOM 4855 C CA . VAL B 1 142 ? 13.57 30.031 9.391 1 74.19 142 VAL B CA 1
ATOM 4856 C C . VAL B 1 142 ? 14.203 30.859 10.5 1 74.19 142 VAL B C 1
ATOM 4858 O O . VAL B 1 142 ? 15.422 30.828 10.688 1 74.19 142 VAL B O 1
ATOM 4861 N N . TYR B 1 143 ? 13.391 31.562 11.141 1 81.62 143 TYR B N 1
ATOM 4862 C CA . TYR B 1 143 ? 13.875 32.375 12.25 1 81.62 143 TYR B CA 1
ATOM 4863 C C . TYR B 1 143 ? 14.539 31.5 13.312 1 81.62 143 TYR B C 1
ATOM 4865 O O . TYR B 1 143 ? 15.641 31.797 13.773 1 81.62 143 TYR B O 1
ATOM 4873 N N . VAL B 1 144 ? 13.875 30.453 13.648 1 81.62 144 VAL B N 1
ATOM 4874 C CA . VAL B 1 144 ? 14.383 29.547 14.672 1 81.62 144 VAL B CA 1
ATOM 4875 C C . VAL B 1 144 ? 15.672 28.891 14.188 1 81.62 144 VAL B C 1
ATOM 4877 O O . VAL B 1 144 ? 16.625 28.719 14.961 1 81.62 144 VAL B O 1
ATOM 4880 N N . SER B 1 145 ? 15.766 28.578 12.984 1 75.12 145 SER B N 1
ATOM 4881 C CA . SER B 1 145 ? 16.969 27.969 12.422 1 75.12 145 SER B CA 1
ATOM 4882 C C . SER B 1 145 ? 18.141 28.953 12.398 1 75.12 145 SER B C 1
ATOM 4884 O O . SER B 1 145 ? 19.281 28.562 12.602 1 75.12 145 SER B O 1
ATOM 4886 N N . GLU B 1 146 ? 17.875 30.156 12.125 1 75.56 146 GLU B N 1
ATOM 4887 C CA . GLU B 1 146 ? 18.922 31.172 12.031 1 75.56 146 GLU B CA 1
ATOM 4888 C C . GLU B 1 146 ? 19.5 31.5 13.398 1 75.56 146 GLU B C 1
ATOM 4890 O O . GLU B 1 146 ? 20.656 31.875 13.516 1 75.56 146 GLU B O 1
ATOM 4895 N N . ILE B 1 147 ? 18.734 31.406 14.383 1 80.19 147 ILE B N 1
ATOM 4896 C CA . ILE B 1 147 ? 19.203 31.797 15.711 1 80.19 147 ILE B CA 1
ATOM 4897 C C . ILE B 1 147 ? 19.797 30.578 16.422 1 80.19 147 ILE B C 1
ATOM 4899 O O . ILE B 1 147 ? 20.484 30.734 17.438 1 80.19 147 ILE B O 1
ATOM 4903 N N . SER B 1 148 ? 19.531 29.406 15.945 1 78.88 148 SER B N 1
ATOM 4904 C CA . SER B 1 148 ? 19.953 28.188 16.625 1 78.88 148 SER B CA 1
ATOM 4905 C C . SER B 1 148 ? 21.359 27.781 16.188 1 78.88 148 SER B C 1
ATOM 4907 O O . SER B 1 148 ? 21.797 28.125 15.086 1 78.88 148 SER B O 1
ATOM 4909 N N . HIS B 1 149 ? 22.062 27.234 17.188 1 74.62 149 HIS B N 1
ATOM 4910 C CA . HIS B 1 149 ? 23.344 26.641 16.828 1 74.62 149 HIS B CA 1
ATOM 4911 C C . HIS B 1 149 ? 23.188 25.172 16.422 1 74.62 149 HIS B C 1
ATOM 4913 O O . HIS B 1 149 ? 22.125 24.594 16.625 1 74.62 149 HIS B O 1
ATOM 4919 N N . HIS B 1 150 ? 24.172 24.562 15.859 1 67.62 150 HIS B N 1
ATOM 4920 C CA . HIS B 1 150 ? 24.125 23.266 15.18 1 67.62 150 HIS B CA 1
ATOM 4921 C C . HIS B 1 150 ? 23.672 22.156 16.125 1 67.62 150 HIS B C 1
ATOM 4923 O O . HIS B 1 150 ? 22.938 21.266 15.719 1 67.62 150 HIS B O 1
ATOM 4929 N N . LYS B 1 151 ? 23.938 22.188 17.375 1 69.38 151 LYS B N 1
ATOM 4930 C CA . LYS B 1 151 ? 23.656 21.109 18.312 1 69.38 151 LYS B CA 1
ATOM 4931 C C . LYS B 1 151 ? 22.172 21.078 18.688 1 69.38 151 LYS B C 1
ATOM 4933 O O . LYS B 1 151 ? 21.641 20 19 1 69.38 151 LYS B O 1
ATOM 4938 N N . VAL B 1 152 ? 21.547 22.281 18.641 1 75.94 152 VAL B N 1
ATOM 4939 C CA . VAL B 1 152 ? 20.156 22.344 19.109 1 75.94 152 VAL B CA 1
ATOM 4940 C C . VAL B 1 152 ? 19.219 22.594 17.922 1 75.94 152 VAL B C 1
ATOM 4942 O O . VAL B 1 152 ? 18 22.672 18.094 1 75.94 152 VAL B O 1
ATOM 4945 N N . ARG B 1 153 ? 19.75 22.656 16.812 1 69.31 153 ARG B N 1
ATOM 4946 C CA . ARG B 1 153 ? 18.969 22.984 15.633 1 69.31 153 ARG B CA 1
ATOM 4947 C C . ARG B 1 153 ? 17.906 21.938 15.359 1 69.31 153 ARG B C 1
ATOM 4949 O O . ARG B 1 153 ? 16.781 22.266 14.984 1 69.31 153 ARG B O 1
ATOM 4956 N N . GLY B 1 154 ? 18.219 20.719 15.523 1 64.81 154 GLY B N 1
ATOM 4957 C CA . GLY B 1 154 ? 17.25 19.641 15.312 1 64.81 154 GLY B CA 1
ATOM 4958 C C . GLY B 1 154 ? 16.109 19.672 16.312 1 64.81 154 GLY B C 1
ATOM 4959 O O . GLY B 1 154 ? 14.938 19.578 15.914 1 64.81 154 GLY B O 1
ATOM 4960 N N . ALA B 1 155 ? 16.391 19.859 17.453 1 72.06 155 ALA B N 1
ATOM 4961 C CA . ALA B 1 155 ? 15.383 19.875 18.516 1 72.06 155 ALA B CA 1
ATOM 4962 C C . ALA B 1 155 ? 14.484 21.109 18.391 1 72.06 155 ALA B C 1
ATOM 4964 O O . ALA B 1 155 ? 13.266 21 18.531 1 72.06 155 ALA B O 1
ATOM 4965 N N . LEU B 1 156 ? 15.023 22.234 18.125 1 77.44 156 LEU B N 1
ATOM 4966 C CA . LEU B 1 156 ? 14.258 23.469 18.031 1 77.44 156 LEU B CA 1
ATOM 4967 C C . LEU B 1 156 ? 13.453 23.516 16.734 1 77.44 156 LEU B C 1
ATOM 4969 O O . LEU B 1 156 ? 12.422 24.188 16.656 1 77.44 156 LEU B O 1
ATOM 4973 N N . GLY B 1 157 ? 13.969 22.75 15.789 1 72.06 157 GLY B N 1
ATOM 4974 C CA . GLY B 1 157 ? 13.258 22.688 14.523 1 72.06 157 GLY B CA 1
ATOM 4975 C C . GLY B 1 157 ? 11.945 21.938 14.625 1 72.06 157 GLY B C 1
ATOM 4976 O O . GLY B 1 157 ? 11.039 22.141 13.812 1 72.06 157 GLY B O 1
ATOM 4977 N N . SER B 1 158 ? 11.742 21.125 15.586 1 75.56 158 SER B N 1
ATOM 4978 C CA . SER B 1 158 ? 10.523 20.359 15.773 1 75.56 158 SER B CA 1
ATOM 4979 C C . SER B 1 158 ? 9.547 21.078 16.703 1 75.56 158 SER B C 1
ATOM 4981 O O . SER B 1 158 ? 8.391 20.656 16.828 1 75.56 158 SER B O 1
ATOM 4983 N N . CYS B 1 159 ? 9.953 22.094 17.297 1 80.81 159 CYS B N 1
ATOM 4984 C CA . CYS B 1 159 ? 9.164 22.797 18.312 1 80.81 159 CYS B CA 1
ATOM 4985 C C . CYS B 1 159 ? 7.934 23.438 17.688 1 80.81 159 CYS B C 1
ATOM 4987 O O . CYS B 1 159 ? 6.852 23.406 18.266 1 80.81 159 CYS B O 1
ATOM 4989 N N . PRO B 1 160 ? 8.125 23.984 16.484 1 84.19 160 PRO B N 1
ATOM 4990 C CA . PRO B 1 160 ? 6.922 24.578 15.891 1 84.19 160 PRO B CA 1
ATOM 4991 C C . PRO B 1 160 ? 5.777 23.578 15.742 1 84.19 160 PRO B C 1
ATOM 4993 O O . PRO B 1 160 ? 4.625 23.906 16.031 1 84.19 160 PRO B O 1
ATOM 4996 N N . GLN B 1 161 ? 6.043 22.453 15.414 1 81.19 161 GLN B N 1
ATOM 4997 C CA . GLN B 1 161 ? 5.008 21.438 15.242 1 81.19 161 GLN B CA 1
ATOM 4998 C C . GLN B 1 161 ? 4.402 21.031 16.578 1 81.19 161 GLN B C 1
ATOM 5000 O O . GLN B 1 161 ? 3.184 20.906 16.703 1 81.19 161 GLN B O 1
ATOM 5005 N N . ILE B 1 162 ? 5.227 20.875 17.516 1 85.19 162 ILE B N 1
ATOM 5006 C CA . ILE B 1 162 ? 4.758 20.469 18.844 1 85.19 162 ILE B CA 1
ATOM 5007 C C . ILE B 1 162 ? 3.846 21.547 19.422 1 85.19 162 ILE B C 1
ATOM 5009 O O . ILE B 1 162 ? 2.789 21.234 19.984 1 85.19 162 ILE B O 1
ATOM 5013 N N . THR B 1 163 ? 4.285 22.719 19.297 1 89.75 163 THR B N 1
ATOM 5014 C CA . THR B 1 163 ? 3.514 23.828 19.859 1 89.75 163 THR B CA 1
ATOM 5015 C C . THR B 1 163 ? 2.182 23.984 19.125 1 89.75 163 THR B C 1
ATOM 5017 O O . THR B 1 163 ? 1.172 24.344 19.734 1 89.75 163 THR B O 1
ATOM 5020 N N . ALA B 1 164 ? 2.166 23.719 17.844 1 89.81 164 ALA B N 1
ATOM 5021 C CA . ALA B 1 164 ? 0.913 23.75 17.094 1 89.81 164 ALA B CA 1
ATOM 5022 C C . ALA B 1 164 ? -0.062 22.703 17.609 1 89.81 164 ALA B C 1
ATOM 5024 O O . ALA B 1 164 ? -1.261 22.969 17.75 1 89.81 164 ALA B O 1
ATOM 5025 N N . VAL B 1 165 ? 0.433 21.578 17.938 1 90.81 165 VAL B N 1
ATOM 5026 C CA . VAL B 1 165 ? -0.401 20.484 18.422 1 90.81 165 VAL B CA 1
ATOM 5027 C C . VAL B 1 165 ? -0.909 20.812 19.828 1 90.81 165 VAL B C 1
ATOM 5029 O O . VAL B 1 165 ? -2.062 20.531 20.156 1 90.81 165 VAL B O 1
ATOM 5032 N N . VAL B 1 166 ? -0.074 21.422 20.562 1 92.44 166 VAL B N 1
ATOM 5033 C CA . VAL B 1 166 ? -0.489 21.844 21.906 1 92.44 166 VAL B CA 1
ATOM 5034 C C . VAL B 1 166 ? -1.589 22.906 21.797 1 92.44 166 VAL B C 1
ATOM 5036 O O . VAL B 1 166 ? -2.518 22.922 22.609 1 92.44 166 VAL B O 1
ATOM 5039 N N . GLY B 1 167 ? -1.424 23.75 20.859 1 93.56 167 GLY B N 1
ATOM 5040 C CA . GLY B 1 167 ? -2.473 24.734 20.625 1 93.56 167 GLY B CA 1
ATOM 5041 C C . GLY B 1 167 ? -3.814 24.094 20.297 1 93.56 167 GLY B C 1
ATOM 5042 O O . GLY B 1 167 ? -4.844 24.516 20.844 1 93.56 167 GLY B O 1
ATOM 5043 N N . ALA B 1 168 ? -3.775 23.141 19.453 1 92.62 168 ALA B N 1
ATOM 5044 C CA . ALA B 1 168 ? -5.004 22.422 19.109 1 92.62 168 ALA B CA 1
ATOM 5045 C C . ALA B 1 168 ? -5.602 21.734 20.328 1 92.62 168 ALA B C 1
ATOM 5047 O O . ALA B 1 168 ? -6.816 21.781 20.547 1 92.62 168 ALA B O 1
ATOM 5048 N N . LEU B 1 169 ? -4.754 21.125 21.094 1 92.31 169 LEU B N 1
ATOM 5049 C CA . LEU B 1 169 ? -5.211 20.438 22.297 1 92.31 169 LEU B CA 1
ATOM 5050 C C . LEU B 1 169 ? -5.848 21.422 23.281 1 92.31 169 LEU B C 1
ATOM 5052 O O . LEU B 1 169 ? -6.855 21.109 23.922 1 92.31 169 LEU B O 1
ATOM 5056 N N . ALA B 1 170 ? -5.215 22.547 23.359 1 93.19 170 ALA B N 1
ATOM 5057 C CA . ALA B 1 170 ? -5.746 23.578 24.25 1 93.19 170 ALA B CA 1
ATOM 5058 C C . ALA B 1 170 ? -7.168 23.969 23.844 1 93.19 170 ALA B C 1
ATOM 5060 O O . ALA B 1 170 ? -8.031 24.141 24.703 1 93.19 170 ALA B O 1
ATOM 5061 N N . LEU B 1 171 ? -7.395 24.078 22.594 1 93 171 LEU B N 1
ATOM 5062 C CA . LEU B 1 171 ? -8.734 24.422 22.141 1 93 171 LEU B CA 1
ATOM 5063 C C . LEU B 1 171 ? -9.727 23.312 22.453 1 93 171 LEU B C 1
ATOM 5065 O O . LEU B 1 171 ? -10.836 23.578 22.922 1 93 171 LEU B O 1
ATOM 5069 N N . TYR B 1 172 ? -9.383 22.078 22.219 1 91.31 172 TYR B N 1
ATOM 5070 C CA . TYR B 1 172 ? -10.266 20.953 22.5 1 91.31 172 TYR B CA 1
ATOM 5071 C C . TYR B 1 172 ? -10.594 20.875 23.984 1 91.31 172 TYR B C 1
ATOM 5073 O O . TYR B 1 172 ? -11.727 20.594 24.375 1 91.31 172 TYR B O 1
ATOM 5081 N N . ALA B 1 173 ? -9.57 21.156 24.75 1 90.69 173 ALA B N 1
ATOM 5082 C CA . ALA B 1 173 ? -9.742 21.094 26.188 1 90.69 173 ALA B CA 1
ATOM 5083 C C . ALA B 1 173 ? -10.609 22.25 26.688 1 90.69 173 ALA B C 1
ATOM 5085 O O . ALA B 1 173 ? -11.5 22.062 27.516 1 90.69 173 ALA B O 1
ATOM 5086 N N . LEU B 1 174 ? -10.383 23.422 26.172 1 90.88 174 LEU B N 1
ATOM 5087 C CA . LEU B 1 174 ? -11.164 24.594 26.562 1 90.88 174 LEU B CA 1
ATOM 5088 C C . LEU B 1 174 ? -12.594 24.484 26.047 1 90.88 174 LEU B C 1
ATOM 5090 O O . LEU B 1 174 ? -13.523 25.016 26.672 1 90.88 174 LEU B O 1
ATOM 5094 N N . GLY B 1 175 ? -12.695 23.844 24.969 1 88.81 175 GLY B N 1
ATOM 5095 C CA . GLY B 1 175 ? -14.016 23.672 24.375 1 88.81 175 GLY B CA 1
ATOM 5096 C C . GLY B 1 175 ? -14.953 22.875 25.266 1 88.81 175 GLY B C 1
ATOM 5097 O O . GLY B 1 175 ? -16.172 22.922 25.094 1 88.81 175 GLY B O 1
ATOM 5098 N N . LEU B 1 176 ? -14.391 22.156 26.266 1 86.81 176 LEU B N 1
ATOM 5099 C CA . LEU B 1 176 ? -15.195 21.344 27.172 1 86.81 176 LEU B CA 1
ATOM 5100 C C . LEU B 1 176 ? -15.891 22.234 28.203 1 86.81 176 LEU B C 1
ATOM 5102 O O . LEU B 1 176 ? -16.969 21.875 28.703 1 86.81 176 LEU B O 1
ATOM 5106 N N . VAL B 1 177 ? -15.328 23.422 28.484 1 88 177 VAL B N 1
ATOM 5107 C CA . VAL B 1 177 ? -15.812 24.172 29.625 1 88 177 VAL B CA 1
ATOM 5108 C C . VAL B 1 177 ? -16.234 25.578 29.188 1 88 177 VAL B C 1
ATOM 5110 O O . VAL B 1 177 ? -17.047 26.219 29.828 1 88 177 VAL B O 1
ATOM 5113 N N . VAL B 1 178 ? -15.766 26.062 28.125 1 89.62 178 VAL B N 1
ATOM 5114 C CA . VAL B 1 178 ? -15.953 27.469 27.75 1 89.62 178 VAL B CA 1
ATOM 5115 C C . VAL B 1 178 ? -16.859 27.547 26.516 1 89.62 178 VAL B C 1
ATOM 5117 O O . VAL B 1 178 ? -16.703 26.766 25.578 1 89.62 178 VAL B O 1
ATOM 5120 N N . PRO B 1 179 ? -17.828 28.438 26.594 1 89.06 179 PRO B N 1
ATOM 5121 C CA . PRO B 1 179 ? -18.656 28.641 25.406 1 89.06 179 PRO B CA 1
ATOM 5122 C C . PRO B 1 179 ? -17.859 29.188 24.219 1 89.06 179 PRO B C 1
ATOM 5124 O O . PRO B 1 179 ? -16.719 29.625 24.391 1 89.06 179 PRO B O 1
ATOM 5127 N N . TRP B 1 180 ? -18.422 29.156 23.031 1 88.62 180 TRP B N 1
ATOM 5128 C CA . TRP B 1 180 ? -17.703 29.391 21.781 1 88.62 180 TRP B CA 1
ATOM 5129 C C . TRP B 1 180 ? -17.234 30.844 21.688 1 88.62 180 TRP B C 1
ATOM 5131 O O . TRP B 1 180 ? -16.172 31.109 21.141 1 88.62 180 TRP B O 1
ATOM 5141 N N . ARG B 1 181 ? -17.953 31.797 22.234 1 90.31 181 ARG B N 1
ATOM 5142 C CA . ARG B 1 181 ? -17.547 33.188 22.188 1 90.31 181 ARG B CA 1
ATOM 5143 C C . ARG B 1 181 ? -16.297 33.438 23.016 1 90.31 181 ARG B C 1
ATOM 5145 O O . ARG B 1 181 ? -15.391 34.156 22.609 1 90.31 181 ARG B O 1
ATOM 5152 N N . TRP B 1 182 ? -16.219 32.812 24.109 1 91.12 182 TRP B N 1
ATOM 5153 C CA . TRP B 1 182 ? -15.062 32.969 25 1 91.12 182 TRP B CA 1
ATOM 5154 C C . TRP B 1 182 ? -13.867 32.156 24.484 1 91.12 182 TRP B C 1
ATOM 5156 O O . TRP B 1 182 ? -12.727 32.438 24.844 1 91.12 182 TRP B O 1
ATOM 5166 N N . LEU B 1 183 ? -14.18 31.219 23.703 1 93 183 LEU B N 1
ATOM 5167 C CA . LEU B 1 183 ? -13.086 30.484 23.078 1 93 183 LEU B CA 1
ATOM 5168 C C . LEU B 1 183 ? -12.297 31.391 22.125 1 93 183 LEU B C 1
ATOM 5170 O O . LEU B 1 183 ? -11.07 31.312 22.047 1 93 183 LEU B O 1
ATOM 5174 N N . ALA B 1 184 ? -13.039 32.219 21.438 1 93.19 184 ALA B N 1
ATOM 5175 C CA . ALA B 1 184 ? -12.391 33.188 20.531 1 93.19 184 ALA B CA 1
ATOM 5176 C C . ALA B 1 184 ? -11.555 34.188 21.312 1 93.19 184 ALA B C 1
ATOM 5178 O O . ALA B 1 184 ? -10.453 34.562 20.891 1 93.19 184 ALA B O 1
ATOM 5179 N N . VAL B 1 185 ? -12.016 34.594 22.422 1 92 185 VAL B N 1
ATOM 5180 C CA . VAL B 1 185 ? -11.312 35.562 23.25 1 92 185 VAL B CA 1
ATOM 5181 C C . VAL B 1 185 ? -10.055 34.906 23.844 1 92 185 VAL B C 1
ATOM 5183 O O . VAL B 1 185 ? -9 35.562 23.922 1 92 185 VAL B O 1
ATOM 5186 N N . ALA B 1 186 ? -10.203 33.75 24.219 1 92.94 186 ALA B N 1
ATOM 5187 C CA . ALA B 1 186 ? -9.062 33.031 24.781 1 92.94 186 ALA B CA 1
ATOM 5188 C C . ALA B 1 186 ? -7.945 32.844 23.75 1 92.94 186 ALA B C 1
ATOM 5190 O O . ALA B 1 186 ? -6.766 32.812 24.109 1 92.94 186 ALA B O 1
ATOM 5191 N N . GLY B 1 187 ? -8.289 32.781 22.516 1 91.5 187 GLY B N 1
ATOM 5192 C CA . GLY B 1 187 ? -7.312 32.656 21.453 1 91.5 187 GLY B CA 1
ATOM 5193 C C . GLY B 1 187 ? -6.461 33.906 21.266 1 91.5 187 GLY B C 1
ATOM 5194 O O . GLY B 1 187 ? -5.375 33.844 20.703 1 91.5 187 GLY B O 1
ATOM 5195 N N . GLU B 1 188 ? -6.859 35 21.812 1 92.19 188 GLU B N 1
ATOM 5196 C CA . GLU B 1 188 ? -6.129 36.25 21.688 1 92.19 188 GLU B CA 1
ATOM 5197 C C . GLU B 1 188 ? -4.949 36.281 22.641 1 92.19 188 GLU B C 1
ATOM 5199 O O . GLU B 1 188 ? -3.977 37 22.406 1 92.19 188 GLU B O 1
ATOM 5204 N N . VAL B 1 189 ? -5.004 35.531 23.609 1 91.88 189 VAL B N 1
ATOM 5205 C CA . VAL B 1 189 ? -4.008 35.594 24.672 1 91.88 189 VAL B CA 1
ATOM 5206 C C . VAL B 1 189 ? -2.645 35.156 24.125 1 91.88 189 VAL B C 1
ATOM 5208 O O . VAL B 1 189 ? -1.66 35.906 24.266 1 91.88 189 VAL B O 1
ATOM 5211 N N . PRO B 1 190 ? -2.545 34.031 23.5 1 92.38 190 PRO B N 1
ATOM 5212 C CA . PRO B 1 190 ? -1.235 33.625 22.984 1 92.38 190 PRO B CA 1
ATOM 5213 C C . PRO B 1 190 ? -0.705 34.594 21.922 1 92.38 190 PRO B C 1
ATOM 5215 O O . PRO B 1 190 ? 0.508 34.781 21.812 1 92.38 190 PRO B O 1
ATOM 5218 N N . ALA B 1 191 ? -1.554 35.156 21.125 1 91.56 191 ALA B N 1
ATOM 5219 C CA . ALA B 1 191 ? -1.127 36.125 20.094 1 91.56 191 ALA B CA 1
ATOM 5220 C C . ALA B 1 191 ? -0.523 37.375 20.734 1 91.56 191 ALA B C 1
ATOM 5222 O O . ALA B 1 191 ? 0.53 37.844 20.297 1 91.56 191 ALA B O 1
ATOM 5223 N N . VAL B 1 192 ? -1.144 37.844 21.766 1 91.12 192 VAL B N 1
ATOM 5224 C CA . VAL B 1 192 ? -0.651 39.031 22.453 1 91.12 192 VAL B CA 1
ATOM 5225 C C . VAL B 1 192 ? 0.649 38.719 23.188 1 91.12 192 VAL B C 1
ATOM 5227 O O . VAL B 1 192 ? 1.595 39.5 23.156 1 91.12 192 VAL B O 1
ATOM 5230 N N . LEU B 1 193 ? 0.645 37.625 23.781 1 92.19 193 LEU B N 1
ATOM 5231 C CA . LEU B 1 193 ? 1.848 37.188 24.484 1 92.19 193 LEU B CA 1
ATOM 5232 C C . LEU B 1 193 ? 3.027 37.062 23.531 1 92.19 193 LEU B C 1
ATOM 5234 O O . LEU B 1 193 ? 4.156 37.406 23.875 1 92.19 193 LEU B O 1
ATOM 5238 N N . MET B 1 194 ? 2.781 36.531 22.375 1 92.94 194 MET B N 1
ATOM 5239 C CA . MET B 1 194 ? 3.82 36.406 21.359 1 92.94 194 MET B CA 1
ATOM 5240 C C . MET B 1 194 ? 4.414 37.75 21 1 92.94 194 MET B C 1
ATOM 5242 O O . MET B 1 194 ? 5.637 37.906 20.953 1 92.94 194 MET B O 1
ATOM 5246 N N . VAL B 1 195 ? 3.592 38.781 20.828 1 92.31 195 VAL B N 1
ATOM 5247 C CA . VAL B 1 195 ? 4.051 40.094 20.422 1 92.31 195 VAL B CA 1
ATOM 5248 C C . VAL B 1 195 ? 4.844 40.75 21.562 1 92.31 195 VAL B C 1
ATOM 5250 O O . VAL B 1 195 ? 5.906 41.312 21.328 1 92.31 195 VAL B O 1
ATOM 5253 N N . VAL B 1 196 ? 4.395 40.594 22.719 1 92.38 196 VAL B N 1
ATOM 5254 C CA . VAL B 1 196 ? 5.043 41.188 23.891 1 92.38 196 VAL B CA 1
ATOM 5255 C C . VAL B 1 196 ? 6.418 40.562 24.094 1 92.38 196 VAL B C 1
ATOM 5257 O O . VAL B 1 196 ? 7.402 41.281 24.312 1 92.38 196 VAL B O 1
ATOM 5260 N N . LEU B 1 197 ? 6.469 39.312 23.969 1 91.62 197 LEU B N 1
ATOM 5261 C CA . LEU B 1 197 ? 7.734 38.625 24.203 1 91.62 197 LEU B C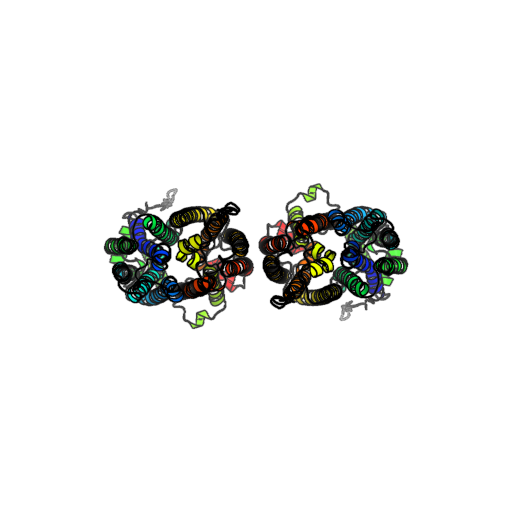A 1
ATOM 5262 C C . LEU B 1 197 ? 8.711 38.875 23.062 1 91.62 197 LEU B C 1
ATOM 5264 O O . LEU B 1 197 ? 9.898 39.094 23.297 1 91.62 197 LEU B O 1
ATOM 5268 N N . LEU B 1 198 ? 8.195 38.812 21.875 1 90.94 198 LEU B N 1
ATOM 5269 C CA . LEU B 1 198 ? 9.062 38.969 20.719 1 90.94 198 LEU B CA 1
ATOM 5270 C C . LEU B 1 198 ? 9.594 40.375 20.594 1 90.94 198 LEU B C 1
ATOM 5272 O O . LEU B 1 198 ? 10.648 40.594 20 1 90.94 198 LEU B O 1
ATOM 5276 N N . ALA B 1 199 ? 8.883 41.344 21.141 1 89.5 199 ALA B N 1
ATOM 5277 C CA . ALA B 1 199 ? 9.344 42.719 21.109 1 89.5 199 ALA B CA 1
ATOM 5278 C C . ALA B 1 199 ? 10.664 42.875 21.859 1 89.5 199 ALA B C 1
ATOM 5280 O O . ALA B 1 199 ? 11.477 43.75 21.516 1 89.5 199 ALA B O 1
ATOM 5281 N N . PHE B 1 200 ? 10.922 42 22.766 1 88.25 200 PHE B N 1
ATOM 5282 C CA . PHE B 1 200 ? 12.133 42.094 23.562 1 88.25 200 PHE B CA 1
ATOM 5283 C C . PHE B 1 200 ? 13.195 41.125 23.047 1 88.25 200 PHE B C 1
ATOM 5285 O O . PHE B 1 200 ? 14.289 41.031 23.594 1 88.25 200 PHE B O 1
ATOM 5292 N N . MET B 1 201 ? 12.906 40.469 22.109 1 86 201 MET B N 1
ATOM 5293 C CA . MET B 1 201 ? 13.859 39.5 21.578 1 86 201 MET B CA 1
ATOM 5294 C C . MET B 1 201 ? 14.633 40.094 20.391 1 86 201 MET B C 1
ATOM 5296 O O . MET B 1 201 ? 14.148 41 19.734 1 86 201 MET B O 1
ATOM 5300 N N . PRO B 1 202 ? 15.828 39.625 20.188 1 82.5 202 PRO B N 1
ATOM 5301 C CA . PRO B 1 202 ? 16.672 40.188 19.109 1 82.5 202 PRO B CA 1
ATOM 5302 C C . PRO B 1 202 ? 16.281 39.656 17.734 1 82.5 202 PRO B C 1
ATOM 5304 O O . PRO B 1 202 ? 15.609 38.625 17.625 1 82.5 202 PRO B O 1
ATOM 5307 N N . SER B 1 203 ? 16.625 40.469 16.781 1 82.81 203 SER B N 1
ATOM 5308 C CA . SER B 1 203 ? 16.453 40.062 15.391 1 82.81 203 SER B CA 1
ATOM 5309 C C . SER B 1 203 ? 17.5 39.031 14.969 1 82.81 203 SER B C 1
ATOM 5311 O O . SER B 1 203 ? 18.516 38.875 15.664 1 82.81 203 SER B O 1
ATOM 5313 N N . SER B 1 204 ? 17.281 38.312 13.945 1 82.19 204 SER B N 1
ATOM 5314 C CA . SER B 1 204 ? 18.203 37.312 13.453 1 82.19 204 SER B CA 1
ATOM 5315 C C . SER B 1 204 ? 19.562 37.938 13.102 1 82.19 204 SER B C 1
ATOM 5317 O O . SER B 1 204 ? 19.609 39 12.477 1 82.19 204 SER B O 1
ATOM 5319 N N . PRO B 1 205 ? 20.594 37.281 13.578 1 80.69 205 PRO B N 1
ATOM 5320 C CA . PRO B 1 205 ? 21.922 37.812 13.273 1 80.69 205 PRO B CA 1
ATOM 5321 C C . PRO B 1 205 ? 22.203 37.875 11.773 1 80.69 205 PRO B C 1
ATOM 5323 O O . PRO B 1 205 ? 22.875 38.781 11.305 1 80.69 205 PRO B O 1
ATOM 5326 N N . ARG B 1 206 ? 21.719 36.969 11.164 1 79.94 206 ARG B N 1
ATOM 5327 C CA . ARG B 1 206 ? 21.938 36.938 9.727 1 79.94 206 ARG B CA 1
ATOM 5328 C C . ARG B 1 206 ? 21.344 38.156 9.055 1 79.94 206 ARG B C 1
ATOM 5330 O O . ARG B 1 206 ? 21.953 38.75 8.156 1 79.94 206 ARG B O 1
ATOM 5337 N N . ARG B 1 207 ? 20.219 38.5 9.445 1 79.62 207 ARG B N 1
ATOM 5338 C CA . ARG B 1 207 ? 19.562 39.688 8.883 1 79.62 207 ARG B CA 1
ATOM 5339 C C . ARG B 1 207 ? 20.312 40.938 9.25 1 79.62 207 ARG B C 1
ATOM 5341 O O . ARG B 1 207 ? 20.484 41.844 8.414 1 79.62 207 ARG B O 1
ATOM 5348 N N . LEU B 1 208 ? 20.781 41.031 10.398 1 81.88 208 LEU B N 1
ATOM 5349 C CA . LEU B 1 208 ? 21.5 42.188 10.852 1 81.88 208 LEU B CA 1
ATOM 5350 C C . LEU B 1 208 ? 22.812 42.344 10.086 1 81.88 208 LEU B C 1
ATOM 5352 O O . LEU B 1 208 ? 23.219 43.469 9.758 1 81.88 208 LEU B O 1
ATOM 5356 N N . LEU B 1 209 ? 23.344 41.25 9.805 1 80.38 209 LEU B N 1
ATOM 5357 C CA . LEU B 1 209 ? 24.594 41.281 9.039 1 80.38 209 LEU B CA 1
ATOM 5358 C C . LEU B 1 209 ? 24.328 41.688 7.59 1 80.38 209 LEU B C 1
ATOM 5360 O O . LEU B 1 209 ? 25.125 42.406 6.984 1 80.38 209 LEU B O 1
ATOM 5364 N N . SER B 1 210 ? 23.25 41.188 7.082 1 80.25 210 SER B N 1
ATOM 5365 C CA . SER B 1 210 ? 22.906 41.531 5.707 1 80.25 210 SER B CA 1
ATOM 5366 C C . SER B 1 210 ? 22.594 43.031 5.566 1 80.25 210 SER B C 1
ATOM 5368 O O . SER B 1 210 ? 22.766 43.594 4.488 1 80.25 210 SER B O 1
ATOM 5370 N N . LEU B 1 211 ? 22.141 43.688 6.668 1 81.31 211 LEU B N 1
ATOM 5371 C CA . LEU B 1 211 ? 21.828 45.094 6.68 1 81.31 211 LEU B CA 1
ATOM 5372 C C . LEU B 1 211 ? 23.078 45.906 7.008 1 81.31 211 LEU B C 1
ATOM 5374 O O . LEU B 1 211 ? 23.031 47.156 7.039 1 81.31 211 LEU B O 1
ATOM 5378 N N . GLY B 1 212 ? 24.156 45.25 7.168 1 79.75 212 GLY B N 1
ATOM 5379 C CA . GLY B 1 212 ? 25.438 45.938 7.398 1 79.75 212 GLY B CA 1
ATOM 5380 C C . GLY B 1 212 ? 25.641 46.344 8.852 1 79.75 212 GLY B C 1
ATOM 5381 O O . GLY B 1 212 ? 26.516 47.156 9.156 1 79.75 212 GLY B O 1
ATOM 5382 N N . ARG B 1 213 ? 24.797 45.875 9.703 1 85.69 213 ARG B N 1
ATOM 5383 C CA . ARG B 1 213 ? 24.938 46.219 11.117 1 85.69 213 ARG B CA 1
ATOM 5384 C C . ARG B 1 213 ? 25.734 45.156 11.859 1 85.69 213 ARG B C 1
ATOM 5386 O O . ARG B 1 213 ? 25.188 44.375 12.641 1 85.69 213 ARG B O 1
ATOM 5393 N N . GLN B 1 214 ? 26.922 45.156 11.75 1 85.94 214 GLN B N 1
ATOM 5394 C CA . GLN B 1 214 ? 27.812 44.156 12.281 1 85.94 214 GLN B CA 1
ATOM 5395 C C . GLN B 1 214 ? 27.891 44.219 13.805 1 85.94 214 GLN B C 1
ATOM 5397 O O . GLN B 1 214 ? 27.922 43.188 14.477 1 85.94 214 GLN B O 1
ATOM 5402 N N . GLN B 1 215 ? 27.938 45.438 14.336 1 85.5 215 GLN B N 1
ATOM 5403 C CA . GLN B 1 215 ? 28.078 45.562 15.781 1 85.5 215 GLN B CA 1
ATOM 5404 C C . GLN B 1 215 ? 26.828 45.031 16.5 1 85.5 215 GLN B C 1
ATOM 5406 O O . GLN B 1 215 ? 26.953 44.375 17.531 1 85.5 215 GLN B O 1
ATOM 5411 N N . HIS B 1 216 ? 25.781 45.438 15.953 1 86.44 216 HIS B N 1
ATOM 5412 C CA . HIS B 1 216 ? 24.531 44.969 16.531 1 86.44 216 HIS B CA 1
ATOM 5413 C C . HIS B 1 216 ? 24.438 43.438 16.438 1 86.44 216 HIS B C 1
ATOM 5415 O O . HIS B 1 216 ? 23.938 42.781 17.344 1 86.44 216 HIS B O 1
ATOM 5421 N N . ALA B 1 217 ? 24.828 42.906 15.352 1 88 217 ALA B N 1
ATOM 5422 C CA . ALA B 1 217 ? 24.828 41.438 15.164 1 88 217 ALA B CA 1
ATOM 5423 C C . ALA B 1 217 ? 25.703 40.75 16.203 1 88 217 ALA B C 1
ATOM 5425 O O . ALA B 1 217 ? 25.359 39.688 16.703 1 88 217 ALA B O 1
ATOM 5426 N N . GLU B 1 218 ? 26.812 41.375 16.5 1 86.56 218 GLU B N 1
ATOM 5427 C CA . GLU B 1 218 ? 27.719 40.812 17.5 1 86.56 218 GLU B CA 1
ATOM 5428 C C . GLU B 1 218 ? 27.062 40.844 18.891 1 86.56 218 GLU B C 1
ATOM 5430 O O . GLU B 1 218 ? 27.234 39.875 19.656 1 86.56 218 GLU B O 1
ATOM 5435 N N . ARG B 1 219 ? 26.406 41.875 19.203 1 84.5 219 ARG B N 1
ATOM 5436 C CA . ARG B 1 219 ? 25.734 41.969 20.484 1 84.5 219 ARG B CA 1
ATOM 5437 C C . ARG B 1 219 ? 24.641 40.906 20.625 1 84.5 219 ARG B C 1
ATOM 5439 O O . ARG B 1 219 ? 24.469 40.312 21.688 1 84.5 219 ARG B O 1
ATOM 5446 N N . VAL B 1 220 ? 23.875 40.812 19.594 1 86.44 220 VAL B N 1
ATOM 5447 C CA . VAL B 1 220 ? 22.781 39.844 19.594 1 86.44 220 VAL B CA 1
ATOM 5448 C C . VAL B 1 220 ? 23.344 38.438 19.734 1 86.44 220 VAL B C 1
ATOM 5450 O O . VAL B 1 220 ? 22.797 37.625 20.453 1 86.44 220 VAL B O 1
ATOM 5453 N N . LEU B 1 221 ? 24.406 38.156 19.078 1 84.69 221 LEU B N 1
ATOM 5454 C CA . LEU B 1 221 ? 25.016 36.812 19.156 1 84.69 221 LEU B CA 1
ATOM 5455 C C . LEU B 1 221 ? 25.562 36.562 20.562 1 84.69 221 LEU B C 1
ATOM 5457 O O . LEU B 1 221 ? 25.531 35.406 21.031 1 84.69 221 LEU B O 1
ATOM 5461 N N . ARG B 1 222 ? 26.047 37.562 21.141 1 83.62 222 ARG B N 1
ATOM 5462 C CA . ARG B 1 222 ? 26.531 37.406 22.5 1 83.62 222 ARG B CA 1
ATOM 5463 C C . ARG B 1 222 ? 25.391 37.156 23.469 1 83.62 222 ARG B C 1
ATOM 5465 O O . ARG B 1 222 ? 25.547 36.406 24.438 1 83.62 222 ARG B O 1
ATOM 5472 N N . TRP B 1 223 ? 24.344 37.812 23.172 1 85 223 TRP B N 1
ATOM 5473 C CA . TRP B 1 223 ? 23.156 37.594 23.984 1 85 223 TRP B CA 1
ATOM 5474 C C . TRP B 1 223 ? 22.609 36.188 23.797 1 85 223 TRP B C 1
ATOM 5476 O O . TRP B 1 223 ? 22.172 35.562 24.75 1 85 223 TRP B O 1
ATOM 5486 N N . LEU B 1 224 ? 22.609 35.656 22.641 1 82.75 224 LEU B N 1
ATOM 5487 C CA . LEU B 1 224 ? 22.062 34.344 22.297 1 82.75 224 LEU B CA 1
ATOM 5488 C C . LEU B 1 224 ? 22.984 33.25 22.797 1 82.75 224 LEU B C 1
ATOM 5490 O O . LEU B 1 224 ? 22.516 32.156 23.188 1 82.75 224 LEU B O 1
ATOM 5494 N N . ARG B 1 225 ? 24.297 33.375 22.672 1 83.5 225 ARG B N 1
ATOM 5495 C CA . ARG B 1 225 ? 25.25 32.344 22.953 1 83.5 225 ARG B CA 1
ATOM 5496 C C . ARG B 1 225 ? 25.906 32.562 24.328 1 83.5 225 ARG B C 1
ATOM 5498 O O . ARG B 1 225 ? 26.422 31.609 24.922 1 83.5 225 ARG B O 1
ATOM 5505 N N . GLY B 1 226 ? 25.891 33.594 24.828 1 77.56 226 GLY B N 1
ATOM 5506 C CA . GLY B 1 226 ? 26.562 33.906 26.062 1 77.56 226 GLY B CA 1
ATOM 5507 C C . GLY B 1 226 ? 27.828 34.719 25.859 1 77.56 226 GLY B C 1
ATOM 5508 O O . GLY B 1 226 ? 28.359 34.812 24.75 1 77.56 226 GLY B O 1
ATOM 5509 N N . ASN B 1 227 ? 28.297 35.25 26.906 1 73.44 227 ASN B N 1
ATOM 5510 C CA . ASN B 1 227 ? 29.422 36.156 26.859 1 73.44 227 ASN B CA 1
ATOM 5511 C C . ASN B 1 227 ? 30.75 35.438 26.656 1 73.44 227 ASN B C 1
ATOM 5513 O O . ASN B 1 227 ? 31.703 36 26.156 1 73.44 227 ASN B O 1
ATOM 5517 N N . GLN B 1 228 ? 30.766 34.188 26.828 1 70.88 228 GLN B N 1
ATOM 5518 C CA . GLN B 1 228 ? 32.031 33.469 26.781 1 70.88 228 GLN B CA 1
ATOM 5519 C C . GLN B 1 228 ? 32.219 32.781 25.438 1 70.88 228 GLN B C 1
ATOM 5521 O O . GLN B 1 228 ? 33.312 32.219 25.156 1 70.88 228 GLN B O 1
ATOM 5526 N N . TYR B 1 229 ? 31.297 32.906 24.609 1 74.25 229 TYR B N 1
ATOM 5527 C CA . TYR B 1 229 ? 31.359 32.219 23.328 1 74.25 229 TYR B CA 1
ATOM 5528 C C . TYR B 1 229 ? 32.125 33.062 22.297 1 74.25 229 TYR B C 1
ATOM 5530 O O . TYR B 1 229 ? 32.094 34.281 22.344 1 74.25 229 TYR B O 1
ATOM 5538 N N . ASP B 1 230 ? 33 32.375 21.516 1 75.38 230 ASP B N 1
ATOM 5539 C CA . ASP B 1 230 ? 33.688 33.031 20.422 1 75.38 230 ASP B CA 1
ATOM 5540 C C . ASP B 1 230 ? 32.719 33.406 19.312 1 75.38 230 ASP B C 1
ATOM 5542 O O . ASP B 1 230 ? 32.469 32.625 18.391 1 75.38 230 ASP B O 1
ATOM 5546 N N . VAL B 1 231 ? 32.25 34.625 19.391 1 79.94 231 VAL B N 1
ATOM 5547 C CA . VAL B 1 231 ? 31.219 35.125 18.5 1 79.94 231 VAL B CA 1
ATOM 5548 C C . VAL B 1 231 ? 31.828 35.531 17.156 1 79.94 231 VAL B C 1
ATOM 5550 O O . VAL B 1 231 ? 31.156 35.469 16.125 1 79.94 231 VAL B O 1
ATOM 5553 N N . GLN B 1 232 ? 33.188 35.781 17.078 1 80.12 232 GLN B N 1
ATOM 5554 C CA . GLN B 1 232 ? 33.781 36.312 15.867 1 80.12 232 GLN B CA 1
ATOM 5555 C C . GLN B 1 232 ? 33.906 35.219 14.789 1 80.12 232 GLN B C 1
ATOM 5557 O O . GLN B 1 232 ? 33.688 35.5 13.609 1 80.12 232 GLN B O 1
ATOM 5562 N N . THR B 1 233 ? 34.125 34.094 15.219 1 78.12 233 THR B N 1
ATOM 5563 C CA . THR B 1 233 ? 34.25 33.031 14.242 1 78.12 233 THR B CA 1
ATOM 5564 C C . THR B 1 233 ? 32.906 32.719 13.586 1 78.12 233 THR B C 1
ATOM 5566 O O . THR B 1 233 ? 32.844 32.5 12.383 1 78.12 233 THR B O 1
ATOM 5569 N N . GLU B 1 234 ? 31.922 32.75 14.398 1 80.88 234 GLU B N 1
ATOM 5570 C CA . GLU B 1 234 ? 30.594 32.469 13.852 1 80.88 234 GLU B CA 1
ATOM 5571 C C . GLU B 1 234 ? 30.109 33.625 12.984 1 80.88 234 GLU B C 1
ATOM 5573 O O . GLU B 1 234 ? 29.453 33.406 11.953 1 80.88 234 GLU B O 1
ATOM 5578 N N . LEU B 1 235 ? 30.469 34.812 13.367 1 82 235 LEU B N 1
ATOM 5579 C CA . LEU B 1 235 ? 30.094 36 12.594 1 82 235 LEU B CA 1
ATOM 5580 C C . LEU B 1 235 ? 30.734 35.969 11.211 1 82 235 LEU B C 1
ATOM 5582 O O . LEU B 1 235 ? 30.094 36.281 10.211 1 82 235 LEU B O 1
ATOM 5586 N N . LEU B 1 236 ? 31.891 35.531 11.156 1 77.56 236 LEU B N 1
ATOM 5587 C CA . LEU B 1 236 ? 32.594 35.438 9.883 1 77.56 236 LEU B CA 1
ATOM 5588 C C . LEU B 1 236 ? 32.031 34.344 9.016 1 77.56 236 LEU B C 1
ATOM 5590 O O . LEU B 1 236 ? 31.953 34.469 7.793 1 77.56 236 LEU B O 1
ATOM 5594 N N . ALA B 1 237 ? 31.656 33.375 9.719 1 75.69 237 ALA B N 1
ATOM 5595 C CA . ALA B 1 237 ? 31.078 32.25 8.992 1 75.69 237 ALA B CA 1
ATOM 5596 C C . ALA B 1 237 ? 29.75 32.625 8.359 1 75.69 237 ALA B C 1
ATOM 5598 O O . ALA B 1 237 ? 29.469 32.25 7.219 1 75.69 237 ALA B O 1
ATOM 5599 N N . ILE B 1 238 ? 28.938 33.344 9.117 1 76.62 238 ILE B N 1
ATOM 5600 C CA . ILE B 1 238 ? 27.641 33.75 8.609 1 76.62 238 ILE B CA 1
ATOM 5601 C C . ILE B 1 238 ? 27.844 34.75 7.477 1 76.62 238 ILE B C 1
ATOM 5603 O O . ILE B 1 238 ? 27.156 34.688 6.453 1 76.62 238 ILE B O 1
ATOM 5607 N N . GLN B 1 239 ? 28.797 35.594 7.637 1 77.19 239 GLN B N 1
ATOM 5608 C CA . GLN B 1 239 ? 29.078 36.594 6.609 1 77.19 239 GLN B CA 1
ATOM 5609 C C . GLN B 1 239 ? 29.562 35.938 5.32 1 77.19 239 GLN B C 1
ATOM 5611 O O . GLN B 1 239 ? 29.156 36.344 4.227 1 77.19 239 GLN B O 1
ATOM 5616 N N . HIS B 1 240 ? 30.344 34.969 5.48 1 75.25 240 HIS B N 1
ATOM 5617 C CA . HIS B 1 240 ? 30.828 34.25 4.312 1 75.25 240 HIS B CA 1
ATOM 5618 C C . HIS B 1 240 ? 29.703 33.531 3.588 1 75.25 240 HIS B C 1
ATOM 5620 O O . HIS B 1 240 ? 29.672 33.5 2.355 1 75.25 240 HIS B O 1
ATOM 5626 N N . SER B 1 241 ? 28.875 33 4.383 1 71 241 SER B N 1
ATOM 5627 C CA . SER B 1 241 ? 27.75 32.281 3.791 1 71 241 SER B CA 1
ATOM 5628 C C . SER B 1 241 ? 26.828 33.25 3.033 1 71 241 SER B C 1
ATOM 5630 O O . SER B 1 241 ? 26.266 32.875 2.002 1 71 241 SER B O 1
ATOM 5632 N N . ILE B 1 242 ? 26.594 34.438 3.531 1 69.06 242 ILE B N 1
ATOM 5633 C CA . ILE B 1 242 ? 25.75 35.438 2.895 1 69.06 242 ILE B CA 1
ATOM 5634 C C . ILE B 1 242 ? 26.391 35.875 1.584 1 69.06 242 ILE B C 1
ATOM 5636 O O . ILE B 1 242 ? 25.703 36.062 0.576 1 69.06 242 ILE B O 1
ATOM 5640 N N . ASP B 1 243 ? 27.625 35.938 1.641 1 71.06 243 ASP B N 1
ATOM 5641 C CA . ASP B 1 243 ? 28.344 36.469 0.475 1 71.06 243 ASP B CA 1
ATOM 5642 C C . ASP B 1 243 ? 28.406 35.406 -0.627 1 71.06 243 ASP B C 1
ATOM 5644 O O . ASP B 1 243 ? 28.453 35.75 -1.813 1 71.06 243 ASP B O 1
ATOM 5648 N N . THR B 1 244 ? 28.359 34.094 -0.283 1 63.28 244 THR B N 1
ATOM 5649 C CA . THR B 1 244 ? 28.547 33.031 -1.248 1 63.28 244 THR B CA 1
ATOM 5650 C C . THR B 1 244 ? 27.188 32.5 -1.719 1 63.28 244 THR B C 1
ATOM 5652 O O . THR B 1 244 ? 27.125 31.609 -2.576 1 63.28 244 THR B O 1
ATOM 5655 N N . GLN B 1 245 ? 26.203 32.938 -1.164 1 61.34 245 GLN B N 1
ATOM 5656 C CA . GLN B 1 245 ? 24.906 32.375 -1.537 1 61.34 245 GLN B CA 1
ATOM 5657 C C . GLN B 1 245 ? 24.484 32.844 -2.924 1 61.34 245 GLN B C 1
ATOM 5659 O O . GLN B 1 245 ? 24.344 34.031 -3.16 1 61.34 245 GLN B O 1
ATOM 5664 N N . PRO B 1 246 ? 24.547 31.766 -3.873 1 58.59 246 PRO B N 1
ATOM 5665 C CA . PRO B 1 246 ? 24.172 32.156 -5.234 1 58.59 246 PRO B CA 1
ATOM 5666 C C . PRO B 1 246 ? 22.688 32.531 -5.348 1 58.59 246 PRO B C 1
ATOM 5668 O O . PRO B 1 246 ? 21.859 31.984 -4.629 1 58.59 246 PRO B O 1
ATOM 5671 N N . LYS B 1 247 ? 22.391 33.656 -5.898 1 61.5 247 LYS B N 1
ATOM 5672 C CA . LYS B 1 247 ? 21.016 34.031 -6.266 1 61.5 247 LYS B CA 1
ATOM 5673 C C . LYS B 1 247 ? 20.484 33.125 -7.379 1 61.5 247 LYS B C 1
ATOM 5675 O O . LYS B 1 247 ? 21.078 33.062 -8.461 1 61.5 247 LYS B O 1
ATOM 5680 N N . ILE B 1 248 ? 19.672 32.062 -7.082 1 62.47 248 ILE B N 1
ATOM 5681 C CA . ILE B 1 248 ? 19.188 31.156 -8.102 1 62.47 248 ILE B CA 1
ATOM 5682 C C . ILE B 1 248 ? 18.078 31.812 -8.906 1 62.47 248 ILE B C 1
ATOM 5684 O O . ILE B 1 248 ? 17.188 32.469 -8.336 1 62.47 248 ILE B O 1
ATOM 5688 N N . THR B 1 249 ? 18.281 31.875 -10.227 1 62.97 249 THR B N 1
ATOM 5689 C CA . THR B 1 249 ? 17.297 32.375 -11.172 1 62.97 249 THR B CA 1
ATOM 5690 C C . THR B 1 249 ? 16.219 31.344 -11.461 1 62.97 249 THR B C 1
ATOM 5692 O O . THR B 1 249 ? 16.453 30.141 -11.289 1 62.97 249 THR B O 1
ATOM 5695 N N . TRP B 1 250 ? 15.039 31.766 -11.719 1 65.38 250 TRP B N 1
ATOM 5696 C CA . TRP B 1 250 ? 13.891 30.938 -12.039 1 65.38 250 TRP B CA 1
ATOM 5697 C C . TRP B 1 250 ? 14.234 29.953 -13.156 1 65.38 250 TRP B C 1
ATOM 5699 O O . TRP B 1 250 ? 13.703 28.844 -13.203 1 65.38 250 TRP B O 1
ATOM 5709 N N . SER B 1 251 ? 15.102 30.266 -13.945 1 66.69 251 SER B N 1
ATOM 5710 C CA . SER B 1 251 ? 15.461 29.406 -15.062 1 66.69 251 SER B CA 1
ATOM 5711 C C . SER B 1 251 ? 16.25 28.188 -14.586 1 66.69 251 SER B C 1
ATOM 5713 O O . SER B 1 251 ? 16.156 27.109 -15.172 1 66.69 251 SER B O 1
ATOM 5715 N N . GLN B 1 252 ? 16.906 28.328 -13.539 1 68.56 252 GLN B N 1
ATOM 5716 C CA . GLN B 1 252 ? 17.703 27.234 -13.016 1 68.56 252 GLN B CA 1
ATOM 5717 C C . GLN B 1 252 ? 16.828 26.203 -12.297 1 68.56 252 GLN B C 1
ATOM 5719 O O . GLN B 1 252 ? 17.203 25.031 -12.188 1 68.56 252 GLN B O 1
ATOM 5724 N N . LEU B 1 253 ? 15.75 26.719 -12 1 71.44 253 LEU B N 1
ATOM 5725 C CA . LEU B 1 253 ? 14.812 25.812 -11.336 1 71.44 253 LEU B CA 1
ATOM 5726 C C . LEU B 1 253 ? 14.305 24.75 -12.297 1 71.44 253 LEU B C 1
ATOM 5728 O O . LEU B 1 253 ? 13.828 23.688 -11.867 1 71.44 253 LEU B O 1
ATOM 5732 N N . GLY B 1 254 ? 14.539 24.969 -13.555 1 71.12 254 GLY B N 1
ATOM 5733 C CA . GLY B 1 254 ? 14.078 24.031 -14.57 1 71.12 254 GLY B CA 1
ATOM 5734 C C . GLY B 1 254 ? 15.047 22.891 -14.812 1 71.12 254 GLY B C 1
ATOM 5735 O O . GLY B 1 254 ? 14.75 21.969 -15.562 1 71.12 254 GLY B O 1
ATOM 5736 N N . THR B 1 255 ? 16.109 22.969 -14.164 1 74.5 255 THR B N 1
ATOM 5737 C CA . THR B 1 255 ? 17.078 21.875 -14.328 1 74.5 255 THR B CA 1
ATOM 5738 C C . THR B 1 255 ? 16.672 20.688 -13.469 1 74.5 255 THR B C 1
ATOM 5740 O O . THR B 1 255 ? 16.078 20.844 -12.406 1 74.5 255 THR B O 1
ATOM 5743 N N . PRO B 1 256 ? 16.891 19.453 -13.984 1 75.75 256 PRO B N 1
ATOM 5744 C CA . PRO B 1 256 ? 16.453 18.234 -13.297 1 75.75 256 PRO B CA 1
ATOM 5745 C C . PRO B 1 256 ? 17.047 18.094 -11.891 1 75.75 256 PRO B C 1
ATOM 5747 O O . PRO B 1 256 ? 16.438 17.469 -11.023 1 75.75 256 PRO B O 1
ATOM 5750 N N . SER B 1 257 ? 18.109 18.719 -11.742 1 76.31 257 SER B N 1
ATOM 5751 C CA . SER B 1 257 ? 18.719 18.625 -10.422 1 76.31 257 SER B CA 1
ATOM 5752 C C . SER B 1 257 ? 17.922 19.422 -9.391 1 76.31 257 SER B C 1
ATOM 5754 O O . SER B 1 257 ? 17.984 19.156 -8.195 1 76.31 257 SER B O 1
ATOM 5756 N N . TYR B 1 258 ? 17.172 20.391 -9.922 1 77.94 258 TYR B N 1
ATOM 5757 C CA . TYR B 1 258 ? 16.406 21.234 -9.008 1 77.94 258 TYR B CA 1
ATOM 5758 C C . TYR B 1 258 ? 14.93 20.875 -9.055 1 77.94 258 TYR B C 1
ATOM 5760 O O . TYR B 1 258 ? 14.258 20.859 -8.023 1 77.94 258 TYR B O 1
ATOM 5768 N N . TYR B 1 259 ? 14.508 20.469 -10.195 1 83.25 259 TYR B N 1
ATOM 5769 C CA . TYR B 1 259 ? 13.07 20.281 -10.281 1 83.25 259 TYR B CA 1
ATOM 5770 C C . TYR B 1 259 ? 12.656 18.938 -9.664 1 83.25 259 TYR B C 1
ATOM 5772 O O . TYR B 1 259 ? 11.539 18.797 -9.164 1 83.25 259 TYR B O 1
ATOM 5780 N N . LYS B 1 260 ? 13.477 17.922 -9.648 1 85.25 260 LYS B N 1
ATOM 5781 C CA . LYS B 1 260 ? 13.102 16.625 -9.102 1 85.25 260 LYS B CA 1
ATOM 5782 C C . LYS B 1 260 ? 12.852 16.703 -7.602 1 85.25 260 LYS B C 1
ATOM 5784 O O . LYS B 1 260 ? 11.797 16.297 -7.117 1 85.25 260 LYS B O 1
ATOM 5789 N N . PRO B 1 261 ? 13.766 17.359 -6.945 1 84.94 261 PRO B N 1
ATOM 5790 C CA . PRO B 1 261 ? 13.508 17.469 -5.512 1 84.94 261 PRO B CA 1
ATOM 5791 C C . PRO B 1 261 ? 12.312 18.375 -5.203 1 84.94 261 PRO B C 1
ATOM 5793 O O . PRO B 1 261 ? 11.602 18.141 -4.219 1 84.94 261 PRO B O 1
ATOM 5796 N N . ILE B 1 262 ? 12.109 19.328 -5.988 1 85.56 262 ILE B N 1
ATOM 5797 C CA . ILE B 1 262 ? 10.977 20.219 -5.773 1 85.56 262 ILE B CA 1
ATOM 5798 C C . ILE B 1 262 ? 9.672 19.469 -6.012 1 85.56 262 ILE B C 1
ATOM 5800 O O . ILE B 1 262 ? 8.719 19.594 -5.234 1 85.56 262 ILE B O 1
ATOM 5804 N N . LEU B 1 263 ? 9.672 18.688 -7.012 1 88.5 263 LEU B N 1
ATOM 5805 C CA . LEU B 1 263 ? 8.469 17.9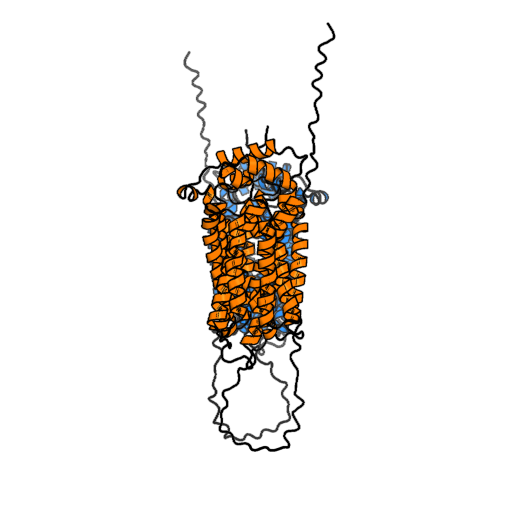22 -7.32 1 88.5 263 LEU B CA 1
ATOM 5806 C C . LEU B 1 263 ? 8.188 16.891 -6.234 1 88.5 263 LEU B C 1
ATOM 5808 O O . LEU B 1 263 ? 7.027 16.641 -5.891 1 88.5 263 LEU B O 1
ATOM 5812 N N . ILE B 1 264 ? 9.195 16.328 -5.715 1 88.69 264 ILE B N 1
ATOM 5813 C CA . ILE B 1 264 ? 9.023 15.344 -4.652 1 88.69 264 ILE B CA 1
ATOM 5814 C C . ILE B 1 264 ? 8.492 16.016 -3.395 1 88.69 264 ILE B C 1
ATOM 5816 O O . ILE B 1 264 ? 7.586 15.5 -2.738 1 88.69 264 ILE B O 1
ATOM 5820 N N . SER B 1 265 ? 9.008 17.188 -3.135 1 88.31 265 SER B N 1
ATOM 5821 C CA . SER B 1 265 ? 8.562 17.906 -1.943 1 88.31 265 SER B CA 1
ATOM 5822 C C . SER B 1 265 ? 7.125 18.391 -2.094 1 88.31 265 SER B C 1
ATOM 5824 O O . SER B 1 265 ? 6.332 18.297 -1.155 1 88.31 265 SER B O 1
ATOM 5826 N N . VAL B 1 266 ? 6.82 18.875 -3.217 1 90 266 VAL B N 1
ATOM 5827 C CA . VAL B 1 266 ? 5.465 19.344 -3.486 1 90 266 VAL B CA 1
ATOM 5828 C C . VAL B 1 266 ? 4.5 18.156 -3.465 1 90 266 VAL B C 1
ATOM 5830 O O . VAL B 1 266 ? 3.408 18.234 -2.904 1 90 266 VAL B O 1
ATOM 5833 N N . GLY B 1 267 ? 4.918 17.062 -4.066 1 92.94 267 GLY B N 1
ATOM 5834 C CA . GLY B 1 267 ? 4.102 15.859 -4.055 1 92.94 267 GLY B CA 1
ATOM 5835 C C . GLY B 1 267 ? 3.867 15.312 -2.664 1 92.94 267 GLY B C 1
ATOM 5836 O O . GLY B 1 267 ? 2.771 14.836 -2.352 1 92.94 267 GLY B O 1
ATOM 5837 N N . MET B 1 268 ? 4.816 15.414 -1.908 1 91.81 268 MET B N 1
ATOM 5838 C CA . MET B 1 268 ? 4.707 14.922 -0.537 1 91.81 268 MET B CA 1
ATOM 5839 C C . MET B 1 268 ? 3.719 15.766 0.265 1 91.81 268 MET B C 1
ATOM 5841 O O . MET B 1 268 ? 2.904 15.219 1.015 1 91.81 268 MET B O 1
ATOM 5845 N N . ARG B 1 269 ? 3.758 17 0.078 1 91 269 ARG B N 1
ATOM 5846 C CA . ARG B 1 269 ? 2.85 17.891 0.805 1 91 269 ARG B CA 1
ATOM 5847 C C . ARG B 1 269 ? 1.416 17.719 0.312 1 91 269 ARG B C 1
ATOM 5849 O O . ARG B 1 269 ? 0.472 17.781 1.103 1 91 269 ARG B O 1
ATOM 5856 N N . PHE B 1 270 ? 1.339 17.578 -0.924 1 94.19 270 PHE B N 1
ATOM 5857 C CA . PHE B 1 270 ? 0.031 17.344 -1.524 1 94.19 270 PHE B CA 1
ATOM 5858 C C . PHE B 1 270 ? -0.599 16.078 -0.975 1 94.19 270 PHE B C 1
ATOM 5860 O O . PHE B 1 270 ? -1.759 16.078 -0.559 1 94.19 270 PHE B O 1
ATOM 5867 N N . LEU B 1 271 ? 0.194 15.016 -0.923 1 94.56 271 LEU B N 1
ATOM 5868 C CA . LEU B 1 271 ? -0.315 13.742 -0.441 1 94.56 271 LEU B CA 1
ATOM 5869 C C . LEU B 1 271 ? -0.578 13.789 1.061 1 94.56 271 LEU B C 1
ATOM 5871 O O . LEU B 1 271 ? -1.515 13.156 1.552 1 94.56 271 LEU B O 1
ATOM 5875 N N . GLN B 1 272 ? 0.216 14.5 1.728 1 93.5 272 GLN B N 1
ATOM 5876 C CA . GLN B 1 272 ? 0.033 14.633 3.168 1 93.5 272 GLN B CA 1
ATOM 5877 C C . GLN B 1 272 ? -1.329 15.234 3.498 1 93.5 272 GLN B C 1
ATOM 5879 O O . GLN B 1 272 ? -2.039 14.742 4.375 1 93.5 272 GLN B O 1
ATOM 5884 N N . GLN B 1 273 ? -1.685 16.188 2.754 1 93.69 273 GLN B N 1
ATOM 5885 C CA . GLN B 1 273 ? -2.975 16.828 3.004 1 93.69 273 GLN B CA 1
ATOM 5886 C C . GLN B 1 273 ? -4.121 15.961 2.492 1 93.69 273 GLN B C 1
ATOM 5888 O O . GLN B 1 273 ? -5.211 15.961 3.07 1 93.69 273 GLN B O 1
ATOM 5893 N N . MET B 1 274 ? -3.826 15.25 1.506 1 95.06 274 MET B N 1
ATOM 5894 C CA . MET B 1 274 ? -4.871 14.43 0.903 1 95.06 274 MET B CA 1
ATOM 5895 C C . MET B 1 274 ? -5.227 13.258 1.807 1 95.06 274 MET B C 1
ATOM 5897 O O . MET B 1 274 ? -6.262 12.609 1.617 1 95.06 274 MET B O 1
ATOM 5901 N N . THR B 1 275 ? -4.406 12.945 2.748 1 93.38 275 THR B N 1
ATOM 5902 C CA . THR B 1 275 ? -4.727 11.875 3.686 1 93.38 275 THR B CA 1
ATOM 5903 C C . THR B 1 275 ? -5.953 12.234 4.52 1 93.38 275 THR B C 1
ATOM 5905 O O . THR B 1 275 ? -6.582 11.359 5.121 1 93.38 275 THR B O 1
ATOM 5908 N N . GLY B 1 276 ? -6.336 13.562 4.543 1 92.94 276 GLY B N 1
ATOM 5909 C CA . GLY B 1 276 ? -7.555 13.969 5.223 1 92.94 276 GLY B CA 1
ATOM 5910 C C . GLY B 1 276 ? -7.328 14.359 6.672 1 92.94 276 GLY B C 1
ATOM 5911 O O . GLY B 1 276 ? -8.266 14.375 7.473 1 92.94 276 GLY B O 1
ATOM 5912 N N . ILE B 1 277 ? -6.125 14.633 7.027 1 91.62 277 ILE B N 1
ATOM 5913 C CA . ILE B 1 277 ? -5.836 14.977 8.414 1 91.62 277 ILE B CA 1
ATOM 5914 C C . ILE B 1 277 ? -6.504 16.297 8.766 1 91.62 277 ILE B C 1
ATOM 5916 O O . ILE B 1 277 ? -7.102 16.438 9.836 1 91.62 277 ILE B O 1
ATOM 5920 N N . THR B 1 278 ? -6.492 17.219 7.863 1 92.94 278 THR B N 1
ATOM 5921 C CA . THR B 1 278 ? -7.012 18.547 8.141 1 92.94 278 THR B CA 1
ATOM 5922 C C . THR B 1 278 ? -8.523 18.516 8.352 1 92.94 278 THR B C 1
ATOM 5924 O O . THR B 1 278 ? -9.023 18.969 9.383 1 92.94 278 THR B O 1
ATOM 5927 N N . PRO B 1 279 ? -9.273 17.922 7.48 1 93.94 279 PRO B N 1
ATOM 5928 C CA . PRO B 1 279 ? -10.719 17.875 7.73 1 93.94 279 PRO B CA 1
ATOM 5929 C C . PRO B 1 279 ? -11.07 17.016 8.945 1 93.94 279 PRO B C 1
ATOM 5931 O O . PRO B 1 279 ? -12.047 17.297 9.641 1 93.94 279 PRO B O 1
ATOM 5934 N N . ILE B 1 280 ? -10.328 16.031 9.234 1 92.94 280 ILE B N 1
ATOM 5935 C CA . ILE B 1 280 ? -10.609 15.188 10.391 1 92.94 280 ILE B CA 1
ATOM 5936 C C . ILE B 1 280 ? -10.406 15.984 11.672 1 92.94 280 ILE B C 1
ATOM 5938 O O . ILE B 1 280 ? -11.211 15.883 12.609 1 92.94 280 ILE B O 1
ATOM 5942 N N . LEU B 1 281 ? -9.422 16.797 11.688 1 91.19 281 LEU B N 1
ATOM 5943 C CA . LEU B 1 281 ? -9.141 17.594 12.875 1 91.19 281 LEU B CA 1
ATOM 5944 C C . LEU B 1 281 ? -10.125 18.75 13 1 91.19 281 LEU B C 1
ATOM 5946 O O . LEU B 1 281 ? -10.562 19.094 14.102 1 91.19 281 LEU B O 1
ATOM 5950 N N . VAL B 1 282 ? -10.453 19.312 11.906 1 91.88 282 VAL B N 1
ATOM 5951 C CA . VAL B 1 282 ? -11.328 20.484 11.891 1 91.88 282 VAL B CA 1
ATOM 5952 C C . VAL B 1 282 ? -12.75 20.062 12.242 1 91.88 282 VAL B C 1
ATOM 5954 O O . VAL B 1 282 ? -13.469 20.797 12.914 1 91.88 282 VAL B O 1
ATOM 5957 N N . TYR B 1 283 ? -13.141 18.891 11.828 1 92.06 283 TYR B N 1
ATOM 5958 C CA . TYR B 1 283 ? -14.516 18.438 12.031 1 92.06 283 TYR B CA 1
ATOM 5959 C C . TYR B 1 283 ? -14.562 17.266 13 1 92.06 283 TYR B C 1
ATOM 5961 O O . TYR B 1 283 ? -15.391 16.359 12.859 1 92.06 283 TYR B O 1
ATOM 5969 N N . LEU B 1 284 ? -13.789 17.25 13.922 1 89.44 284 LEU B N 1
ATOM 5970 C CA . LEU B 1 284 ? -13.68 16.125 14.844 1 89.44 284 LEU B CA 1
ATOM 5971 C C . LEU B 1 284 ? -14.992 15.898 15.586 1 89.44 284 LEU B C 1
ATOM 5973 O O . LEU B 1 284 ? -15.523 14.789 15.602 1 89.44 284 LEU B O 1
ATOM 5977 N N . GLU B 1 285 ? -15.539 16.922 16.203 1 87.38 285 GLU B N 1
ATOM 5978 C CA . GLU B 1 285 ? -16.75 16.781 17 1 87.38 285 GLU B CA 1
ATOM 5979 C C . GLU B 1 285 ? -17.953 16.453 16.109 1 87.38 285 GLU B C 1
ATOM 5981 O O . GLU B 1 285 ? -18.734 15.539 16.422 1 87.38 285 GLU B O 1
ATOM 5986 N N . PRO B 1 286 ? -18.109 17.141 15 1 86.5 286 PRO B N 1
ATOM 5987 C CA . PRO B 1 286 ? -19.188 16.75 14.102 1 86.5 286 PRO B CA 1
ATOM 5988 C C . PRO B 1 286 ? -19.062 15.305 13.617 1 86.5 286 PRO B C 1
ATOM 5990 O O . PRO B 1 286 ? -20.078 14.625 13.406 1 86.5 286 PRO B O 1
ATOM 5993 N N . ILE B 1 287 ? -17.938 14.812 13.422 1 88.38 287 ILE B N 1
ATOM 5994 C CA . ILE B 1 287 ? -17.703 13.445 12.969 1 88.38 287 ILE B CA 1
ATOM 5995 C C . ILE B 1 287 ? -18.156 12.461 14.047 1 88.38 287 ILE B C 1
ATOM 5997 O O . ILE B 1 287 ? -18.828 11.477 13.758 1 88.38 287 ILE B O 1
ATOM 6001 N N . PHE B 1 288 ? -17.828 12.773 15.25 1 86.81 288 PHE B N 1
ATOM 6002 C CA . PHE B 1 288 ? -18.172 11.867 16.344 1 86.81 288 PHE B CA 1
ATOM 6003 C C . PHE B 1 288 ? -19.672 11.938 16.641 1 86.81 288 PHE B C 1
ATOM 6005 O O . PHE B 1 288 ? -20.266 10.938 17.062 1 86.81 288 PHE B O 1
ATOM 6012 N N . LYS B 1 289 ? -20.234 13.07 16.438 1 83.19 289 LYS B N 1
ATOM 6013 C CA . LYS B 1 289 ? -21.672 13.18 16.594 1 83.19 289 LYS B CA 1
ATOM 6014 C C . LYS B 1 289 ? -22.406 12.32 15.578 1 83.19 289 LYS B C 1
ATOM 6016 O O . LYS B 1 289 ? -23.406 11.672 15.906 1 83.19 289 LYS B O 1
ATOM 6021 N N . LYS B 1 290 ? -21.859 12.289 14.422 1 82.5 290 LYS B N 1
ATOM 6022 C CA . LYS B 1 290 ? -22.469 11.516 13.352 1 82.5 290 LYS B CA 1
ATOM 6023 C C . LYS B 1 290 ? -22.188 10.031 13.516 1 82.5 290 LYS B C 1
ATOM 6025 O O . LYS B 1 290 ? -22.969 9.188 13.047 1 82.5 290 LYS B O 1
ATOM 6030 N N . SER B 1 291 ? -21.141 9.656 14.117 1 78.38 291 SER B N 1
ATOM 6031 C CA . SER B 1 291 ? -20.75 8.258 14.281 1 78.38 291 SER B CA 1
ATOM 6032 C C . SER B 1 291 ? -21.453 7.621 15.477 1 78.38 291 SER B C 1
ATOM 6034 O O . SER B 1 291 ? -21.297 6.426 15.727 1 78.38 291 SER B O 1
ATOM 6036 N N . ASN B 1 292 ? -22.359 8.219 16.109 1 72.19 292 ASN B N 1
ATOM 6037 C CA . ASN B 1 292 ? -23.172 7.73 17.234 1 72.19 292 ASN B CA 1
ATOM 6038 C C . ASN B 1 292 ? -22.297 7.051 18.297 1 72.19 292 ASN B C 1
ATOM 6040 O O . ASN B 1 292 ? -22.547 5.898 18.641 1 72.19 292 ASN B O 1
ATOM 6044 N N . VAL B 1 293 ? -21.359 7.789 18.781 1 71.12 293 VAL B N 1
ATOM 6045 C CA . VAL B 1 293 ? -20.469 7.27 19.812 1 71.12 293 VAL B CA 1
ATOM 6046 C C . VAL B 1 293 ? -21.094 7.469 21.188 1 71.12 293 VAL B C 1
ATOM 6048 O O . VAL B 1 293 ? -21.875 8.406 21.391 1 71.12 293 VAL B O 1
ATOM 6051 N N . PRO B 1 294 ? -20.844 6.477 22.031 1 71.81 294 PRO B N 1
ATOM 6052 C CA . PRO B 1 294 ? -21.453 6.559 23.359 1 71.81 294 PRO B CA 1
ATOM 6053 C C . PRO B 1 294 ? -20.953 7.746 24.172 1 71.81 294 PRO B C 1
ATOM 6055 O O . PRO B 1 294 ? -21.703 8.32 24.953 1 71.81 294 PRO B O 1
ATOM 6058 N N . LEU B 1 295 ? -19.781 8.195 24.031 1 74.62 295 LEU B N 1
ATOM 6059 C CA . LEU B 1 295 ? -19.203 9.312 24.766 1 74.62 295 LEU B CA 1
ATOM 6060 C C . LEU B 1 295 ? -19.562 10.641 24.109 1 74.62 295 LEU B C 1
ATOM 6062 O O . LEU B 1 295 ? -19.672 10.703 22.875 1 74.62 295 LEU B O 1
ATOM 6066 N N . PRO B 1 296 ? -19.828 11.617 25.031 1 79.88 296 PRO B N 1
ATOM 6067 C CA . PRO B 1 296 ? -20.031 12.93 24.422 1 79.88 296 PRO B CA 1
ATOM 6068 C C . PRO B 1 296 ? -18.891 13.352 23.5 1 79.88 296 PRO B C 1
ATOM 6070 O O . PRO B 1 296 ? -17.719 13.148 23.844 1 79.88 296 PRO B O 1
ATOM 6073 N N . PRO B 1 297 ? -19.188 13.812 22.359 1 81.75 297 PRO B N 1
ATOM 6074 C CA . PRO B 1 297 ? -18.219 14.133 21.312 1 81.75 297 PRO B CA 1
ATOM 6075 C C . PRO B 1 297 ? -17.125 15.086 21.797 1 81.75 297 PRO B C 1
ATOM 6077 O O . PRO B 1 297 ? -15.992 15.039 21.297 1 81.75 297 PRO B O 1
ATOM 6080 N N . ARG B 1 298 ? -17.391 15.938 22.812 1 79.94 298 ARG B N 1
ATOM 6081 C CA . ARG B 1 298 ? -16.422 16.906 23.297 1 79.94 298 ARG B CA 1
ATOM 6082 C C . ARG B 1 298 ? -15.25 16.203 23.984 1 79.94 298 ARG B C 1
ATOM 6084 O O . ARG B 1 298 ? -14.094 16.609 23.828 1 79.94 298 ARG B O 1
ATOM 6091 N N . TYR B 1 299 ? -15.492 15.148 24.609 1 83.06 299 TYR B N 1
ATOM 6092 C CA . TYR B 1 299 ? -14.445 14.414 25.297 1 83.06 299 TYR B CA 1
ATOM 6093 C C . TYR B 1 299 ? -13.602 13.602 24.328 1 83.06 299 TYR B C 1
ATOM 6095 O O . TYR B 1 299 ? -12.391 13.453 24.516 1 83.06 299 TYR B O 1
ATOM 6103 N N . ASP B 1 300 ? -14.234 13.227 23.312 1 85 300 ASP B N 1
ATOM 6104 C CA . ASP B 1 300 ? -13.523 12.438 22.312 1 85 300 ASP B CA 1
ATOM 6105 C C . ASP B 1 300 ? -12.492 13.281 21.562 1 85 300 ASP B C 1
ATOM 6107 O O . ASP B 1 300 ? -11.391 12.812 21.281 1 85 300 ASP B O 1
ATOM 6111 N N . ALA B 1 301 ? -12.844 14.477 21.375 1 85.88 301 ALA B N 1
ATOM 6112 C CA . ALA B 1 301 ? -11.906 15.359 20.703 1 85.88 301 ALA B CA 1
ATOM 6113 C C . ALA B 1 301 ? -10.68 15.633 21.562 1 85.88 301 ALA B C 1
ATOM 6115 O O . ALA B 1 301 ? -9.555 15.672 21.047 1 85.88 301 ALA B O 1
ATOM 6116 N N . ALA B 1 302 ? -10.898 15.742 22.812 1 87 302 ALA B N 1
ATOM 6117 C CA . ALA B 1 302 ? -9.789 16 23.734 1 87 302 ALA B CA 1
ATOM 6118 C C . ALA B 1 302 ? -8.875 14.781 23.844 1 87 302 ALA B C 1
ATOM 6120 O O . ALA B 1 302 ? -7.648 14.922 23.922 1 87 302 ALA B O 1
ATOM 6121 N N . ILE B 1 303 ? -9.414 13.648 23.75 1 86.81 303 ILE B N 1
ATOM 6122 C CA . ILE B 1 303 ? -8.633 12.422 23.812 1 86.81 303 ILE B CA 1
ATOM 6123 C C . ILE B 1 303 ? -7.754 12.297 22.578 1 86.81 303 ILE B C 1
ATOM 6125 O O . ILE B 1 303 ? -6.566 11.969 22.672 1 86.81 303 ILE B O 1
ATOM 6129 N N . VAL B 1 304 ? -8.422 12.57 21.484 1 87.81 304 VAL B N 1
ATOM 6130 C CA . VAL B 1 304 ? -7.691 12.5 20.219 1 87.81 304 VAL B CA 1
ATOM 6131 C C . VAL B 1 304 ? -6.527 13.492 20.25 1 87.81 304 VAL B C 1
ATOM 6133 O O . VAL B 1 304 ? -5.426 13.172 19.797 1 87.81 304 VAL B O 1
ATOM 6136 N N . GLY B 1 305 ? -6.754 14.68 20.844 1 87.19 305 GLY B N 1
ATOM 6137 C CA . GLY B 1 305 ? -5.695 15.672 20.969 1 87.19 305 GLY B CA 1
ATOM 6138 C C . GLY B 1 305 ? -4.566 15.234 21.875 1 87.19 305 GLY B C 1
ATOM 6139 O O . GLY B 1 305 ? -3.393 15.469 21.578 1 87.19 305 GLY B O 1
ATOM 6140 N N . LEU B 1 306 ? -4.895 14.562 22.859 1 89.44 306 LEU B N 1
ATOM 6141 C CA . LEU B 1 306 ? -3.891 14.094 23.797 1 89.44 306 LEU B CA 1
ATOM 6142 C C . LEU B 1 306 ? -3.035 12.992 23.188 1 89.44 306 LEU B C 1
ATOM 6144 O O . LEU B 1 306 ? -1.813 12.984 23.359 1 89.44 306 LEU B O 1
ATOM 6148 N N . VAL B 1 307 ? -3.666 12.141 22.5 1 89.56 307 VAL B N 1
ATOM 6149 C CA . VAL B 1 307 ? -2.939 11.055 21.859 1 89.56 307 VAL B CA 1
ATOM 6150 C C . VAL B 1 307 ? -2.031 11.609 20.766 1 89.56 307 VAL B C 1
ATOM 6152 O O . VAL B 1 307 ? -0.915 11.117 20.562 1 89.56 307 VAL B O 1
ATOM 6155 N N . ARG B 1 308 ? -2.537 12.555 20.078 1 90.12 308 ARG B N 1
ATOM 6156 C CA . ARG B 1 308 ? -1.742 13.195 19.047 1 90.12 308 ARG B CA 1
ATOM 6157 C C . ARG B 1 308 ? -0.446 13.766 19.609 1 90.12 308 ARG B C 1
ATOM 6159 O O . ARG B 1 308 ? 0.624 13.594 19.031 1 90.12 308 ARG B O 1
ATOM 6166 N N . LEU B 1 309 ? -0.532 14.398 20.75 1 89.12 309 LEU B N 1
ATOM 6167 C CA . LEU B 1 309 ? 0.647 14.969 21.391 1 89.12 309 LEU B CA 1
ATOM 6168 C C . LEU B 1 309 ? 1.629 13.883 21.812 1 89.12 309 LEU B C 1
ATOM 6170 O O . LEU B 1 309 ? 2.836 14.008 21.594 1 89.12 309 LEU B O 1
ATOM 6174 N N . GLY B 1 310 ? 1.107 12.82 22.375 1 89.31 310 GLY B N 1
ATOM 6175 C CA . GLY B 1 310 ? 1.962 11.703 22.75 1 89.31 310 GLY B CA 1
ATOM 6176 C C . GLY B 1 310 ? 2.645 11.055 21.562 1 89.31 310 GLY B C 1
ATOM 6177 O O . GLY B 1 310 ? 3.805 10.648 21.656 1 89.31 310 GLY B O 1
ATOM 6178 N N . SER B 1 311 ? 1.977 11.016 20.5 1 89.38 311 SER B N 1
ATOM 6179 C CA . SER B 1 311 ? 2.502 10.367 19.297 1 89.38 311 SER B CA 1
ATOM 6180 C C . SER B 1 311 ? 3.666 11.156 18.703 1 89.38 311 SER B C 1
ATOM 6182 O O . SER B 1 311 ? 4.609 10.57 18.172 1 89.38 311 SER B O 1
ATOM 6184 N N . ILE B 1 312 ? 3.639 12.406 18.75 1 84.69 312 ILE B N 1
ATOM 6185 C CA . ILE B 1 312 ? 4.727 13.227 18.234 1 84.69 312 ILE B CA 1
ATOM 6186 C C . ILE B 1 312 ? 5.992 12.984 19.047 1 84.69 312 ILE B C 1
ATOM 6188 O O . ILE B 1 312 ? 7.094 12.914 18.5 1 84.69 312 ILE B O 1
ATOM 6192 N N . ALA B 1 313 ? 5.781 12.852 20.328 1 83.25 313 ALA B N 1
ATOM 6193 C CA . ALA B 1 313 ? 6.918 12.562 21.188 1 83.25 313 ALA B CA 1
ATOM 6194 C C . ALA B 1 313 ? 7.543 11.211 20.844 1 83.25 313 ALA B C 1
ATOM 6196 O O . ALA B 1 313 ? 8.766 11.078 20.797 1 83.25 313 ALA B O 1
ATOM 6197 N N . VAL B 1 314 ? 6.75 10.32 20.547 1 86.38 314 VAL B N 1
ATOM 6198 C CA . VAL B 1 314 ? 7.227 8.984 20.188 1 86.38 314 VAL B CA 1
ATOM 6199 C C . VAL B 1 314 ? 7.93 9.047 18.828 1 86.38 314 VAL B C 1
ATOM 6201 O O . VAL B 1 314 ? 8.977 8.422 18.641 1 86.38 314 VAL B O 1
ATOM 6204 N N . ALA B 1 315 ? 7.344 9.766 17.984 1 84.06 315 ALA B N 1
ATOM 6205 C CA . ALA B 1 315 ? 7.934 9.914 16.656 1 84.06 315 ALA B CA 1
ATOM 6206 C C . ALA B 1 315 ? 9.328 10.531 16.734 1 84.06 315 ALA B C 1
ATOM 6208 O O . ALA B 1 315 ? 10.242 10.094 16.031 1 84.06 315 ALA B O 1
ATOM 6209 N N . ALA B 1 316 ? 9.523 11.5 17.547 1 76.94 316 ALA B N 1
ATOM 6210 C CA . ALA B 1 316 ? 10.812 12.164 17.703 1 76.94 316 ALA B CA 1
ATOM 6211 C C . ALA B 1 316 ? 11.875 11.188 18.203 1 76.94 316 ALA B C 1
ATOM 6213 O O . ALA B 1 316 ? 13.023 11.234 17.75 1 76.94 316 ALA B O 1
ATOM 6214 N N . PHE B 1 317 ? 11.43 10.289 19 1 80.56 317 PHE B N 1
ATOM 6215 C CA . PHE B 1 317 ? 12.344 9.305 19.547 1 80.56 317 PHE B CA 1
ATOM 6216 C C . PHE B 1 317 ? 12.672 8.234 18.516 1 80.56 317 PHE B C 1
ATOM 6218 O O . PHE B 1 317 ? 13.812 7.762 18.453 1 80.56 317 PHE B O 1
ATOM 6225 N N . LEU B 1 318 ? 11.773 7.938 17.688 1 83.06 318 LEU B N 1
ATOM 6226 C CA . LEU B 1 318 ? 11.945 6.832 16.75 1 83.06 318 LEU B CA 1
ATOM 6227 C C . LEU B 1 318 ? 12.648 7.293 15.477 1 83.06 318 LEU B C 1
ATOM 6229 O O . LEU B 1 318 ? 13.234 6.484 14.758 1 83.06 318 LEU B O 1
ATOM 6233 N N . MET B 1 319 ? 12.547 8.469 15.164 1 77.06 319 MET B N 1
ATOM 6234 C CA . MET B 1 319 ? 13.133 9 13.938 1 77.06 319 MET B CA 1
ATOM 6235 C C . MET B 1 319 ? 14.641 8.797 13.922 1 77.06 319 MET B C 1
ATOM 6237 O O . MET B 1 319 ? 15.227 8.516 12.875 1 77.06 319 MET B O 1
ATOM 6241 N N . ASP B 1 320 ? 15.312 8.844 15.016 1 73.06 320 ASP B N 1
ATOM 6242 C CA . ASP B 1 320 ? 16.766 8.703 15.094 1 73.06 320 ASP B CA 1
ATOM 6243 C C . ASP B 1 320 ? 17.172 7.234 15.031 1 73.06 320 ASP B C 1
ATOM 6245 O O . ASP B 1 320 ? 18.266 6.91 14.555 1 73.06 320 ASP B O 1
ATOM 6249 N N . LYS B 1 321 ? 16.25 6.414 15.383 1 79.25 321 LYS B N 1
ATOM 6250 C CA . LYS B 1 321 ? 16.625 5.004 15.461 1 79.25 321 LYS B CA 1
ATOM 6251 C C . LYS B 1 321 ? 16.172 4.25 14.211 1 79.25 321 LYS B C 1
ATOM 6253 O O . LYS B 1 321 ? 16.922 3.436 13.672 1 79.25 321 LYS B O 1
ATOM 6258 N N . ALA B 1 322 ? 15.031 4.398 13.75 1 80.5 322 ALA B N 1
ATOM 6259 C CA . ALA B 1 322 ? 14.445 3.562 12.703 1 80.5 322 ALA B CA 1
ATOM 6260 C C . ALA B 1 322 ? 14.641 4.191 11.328 1 80.5 322 ALA B C 1
ATOM 6262 O O . ALA B 1 322 ? 14.688 3.482 10.312 1 80.5 322 ALA B O 1
ATOM 6263 N N . GLY B 1 323 ? 14.867 5.414 11.219 1 79.06 323 GLY B N 1
ATOM 6264 C CA . GLY B 1 323 ? 14.977 6.066 9.922 1 79.06 323 GLY B CA 1
ATOM 6265 C C . GLY B 1 323 ? 13.672 6.711 9.469 1 79.06 323 GLY B C 1
ATOM 6266 O O . GLY B 1 323 ? 12.609 6.422 10.023 1 79.06 323 GLY B O 1
ATOM 6267 N N . ARG B 1 324 ? 13.75 7.52 8.5 1 83.88 324 ARG B N 1
ATOM 6268 C CA . ARG B 1 324 ? 12.609 8.289 8.023 1 83.88 324 ARG B CA 1
ATOM 6269 C C . ARG B 1 324 ? 11.695 7.438 7.148 1 83.88 324 ARG B C 1
ATOM 6271 O O . ARG B 1 324 ? 10.469 7.492 7.281 1 83.88 324 ARG B O 1
ATOM 6278 N N . LYS B 1 325 ? 12.242 6.578 6.371 1 87.81 325 LYS B N 1
ATOM 6279 C CA . LYS B 1 325 ? 11.445 5.781 5.438 1 87.81 325 LYS B CA 1
ATOM 6280 C C . LYS B 1 325 ? 10.633 4.727 6.172 1 87.81 325 LYS B C 1
ATOM 6282 O O . LYS B 1 325 ? 9.453 4.516 5.863 1 87.81 325 LYS B O 1
ATOM 6287 N N . ALA B 1 326 ? 11.234 4.07 7.105 1 88.94 326 ALA B N 1
ATOM 6288 C CA . ALA B 1 326 ? 10.539 3.037 7.875 1 88.94 326 ALA B CA 1
ATOM 6289 C C . ALA B 1 326 ? 9.359 3.623 8.641 1 88.94 326 ALA B C 1
ATOM 6291 O O . ALA B 1 326 ? 8.297 2.996 8.734 1 88.94 326 ALA B O 1
ATOM 6292 N N . LEU B 1 327 ? 9.57 4.789 9.133 1 89.44 327 LEU B N 1
ATOM 6293 C CA . LEU B 1 327 ? 8.492 5.43 9.883 1 89.44 327 LEU B CA 1
ATOM 6294 C C . LEU B 1 327 ? 7.363 5.848 8.953 1 89.44 327 LEU B C 1
ATOM 6296 O O . LEU B 1 327 ? 6.191 5.797 9.328 1 89.44 327 LEU B O 1
ATOM 6300 N N . LEU B 1 328 ? 7.715 6.27 7.781 1 91.88 328 LEU B N 1
ATOM 6301 C CA . LEU B 1 328 ? 6.695 6.645 6.809 1 91.88 328 LEU B CA 1
ATOM 6302 C C . LEU B 1 328 ? 5.871 5.43 6.391 1 91.88 328 LEU B C 1
ATOM 6304 O O . LEU B 1 328 ? 4.656 5.535 6.203 1 91.88 328 LEU B O 1
ATOM 6308 N N . TYR B 1 329 ? 6.527 4.242 6.242 1 93.62 329 TYR B N 1
ATOM 6309 C CA . TYR B 1 329 ? 5.809 3.02 5.914 1 93.62 329 TYR B CA 1
ATOM 6310 C C . TYR B 1 329 ? 4.848 2.633 7.031 1 93.62 329 TYR B C 1
ATOM 6312 O O . TYR B 1 329 ? 3.686 2.303 6.773 1 93.62 329 TYR B O 1
ATOM 6320 N N . THR B 1 330 ? 5.344 2.711 8.203 1 92.5 330 THR B N 1
ATOM 6321 C CA . THR B 1 330 ? 4.52 2.35 9.352 1 92.5 330 THR B CA 1
ATOM 6322 C C . THR B 1 330 ? 3.348 3.316 9.5 1 92.5 330 THR B C 1
ATOM 6324 O O . THR B 1 330 ? 2.227 2.898 9.797 1 92.5 330 THR B O 1
ATOM 6327 N N . SER B 1 331 ? 3.684 4.566 9.328 1 94.25 331 SER B N 1
ATOM 6328 C CA . SER B 1 331 ? 2.643 5.586 9.391 1 94.25 331 SER B CA 1
ATOM 6329 C C . SER B 1 331 ? 1.556 5.336 8.352 1 94.25 331 SER B C 1
ATOM 6331 O O . SER B 1 331 ? 0.367 5.332 8.68 1 94.25 331 SER B O 1
ATOM 6333 N N . SER B 1 332 ? 1.933 5.055 7.117 1 94.94 332 SER B N 1
ATOM 6334 C CA . SER B 1 332 ? 0.975 4.828 6.039 1 94.94 332 SER B CA 1
ATOM 6335 C C . SER B 1 332 ? 0.153 3.568 6.281 1 94.94 332 SER B C 1
ATOM 6337 O O . SER B 1 332 ? -1.049 3.541 6.012 1 94.94 332 SER B O 1
ATOM 6339 N N . MET B 1 333 ? 0.757 2.545 6.855 1 95.62 333 MET B N 1
ATOM 6340 C CA . MET B 1 333 ? 0.055 1.29 7.109 1 95.62 333 MET B CA 1
ATOM 6341 C C . MET B 1 333 ? -0.98 1.461 8.219 1 95.62 333 MET B C 1
ATOM 6343 O O . MET B 1 333 ? -2.104 0.965 8.102 1 95.62 333 MET B O 1
ATOM 6347 N N . LEU B 1 334 ? -0.606 2.152 9.258 1 95.19 334 LEU B N 1
ATOM 6348 C CA . LEU B 1 334 ? -1.537 2.391 10.352 1 95.19 334 LEU B CA 1
ATOM 6349 C C . LEU B 1 334 ? -2.721 3.232 9.891 1 95.19 334 LEU B C 1
ATOM 6351 O O . LEU B 1 334 ? -3.867 2.945 10.242 1 95.19 334 LEU B O 1
ATOM 6355 N N . MET B 1 335 ? -2.443 4.223 9.148 1 96.88 335 MET B N 1
ATOM 6356 C CA . MET B 1 335 ? -3.504 5.074 8.617 1 96.88 335 MET B CA 1
ATOM 6357 C C . MET B 1 335 ? -4.414 4.293 7.676 1 96.88 335 MET B C 1
ATOM 6359 O O . MET B 1 335 ? -5.629 4.492 7.672 1 96.88 335 MET B O 1
ATOM 6363 N N . PHE B 1 336 ? -3.818 3.379 6.914 1 96.62 336 PHE B N 1
ATOM 6364 C CA . PHE B 1 336 ? -4.582 2.559 5.98 1 96.62 336 PHE B CA 1
ATOM 6365 C C . PHE B 1 336 ? -5.547 1.646 6.727 1 96.62 336 PHE B C 1
ATOM 6367 O O . PHE B 1 336 ? -6.746 1.625 6.434 1 96.62 336 PHE B O 1
ATOM 6374 N N . LEU B 1 337 ? -5.031 0.946 7.688 1 95.81 337 LEU B N 1
ATOM 6375 C CA . LEU B 1 337 ? -5.855 -0.003 8.43 1 95.81 337 LEU B CA 1
ATOM 6376 C C . LEU B 1 337 ? -6.977 0.714 9.172 1 95.81 337 LEU B C 1
ATOM 6378 O O . LEU B 1 337 ? -8.109 0.223 9.219 1 95.81 337 LEU B O 1
ATOM 6382 N N . SER B 1 338 ? -6.668 1.866 9.703 1 95.81 338 SER B N 1
ATOM 6383 C CA . SER B 1 338 ? -7.684 2.625 10.43 1 95.81 338 SER B CA 1
ATOM 6384 C C . SER B 1 338 ? -8.742 3.182 9.484 1 95.81 338 SER B C 1
ATOM 6386 O O . SER B 1 338 ? -9.938 3.086 9.766 1 95.81 338 SER B O 1
ATOM 6388 N N . SER B 1 339 ? -8.289 3.756 8.344 1 95.38 339 SER B N 1
ATOM 6389 C CA . SER B 1 339 ? -9.234 4.316 7.391 1 95.38 339 SER B CA 1
ATOM 6390 C C . SER B 1 339 ? -10.109 3.23 6.766 1 95.38 339 SER B C 1
ATOM 6392 O O . SER B 1 339 ? -11.297 3.441 6.523 1 95.38 339 SER B O 1
ATOM 6394 N N . LEU B 1 340 ? -9.508 2.1 6.508 1 94.56 340 LEU B N 1
ATOM 6395 C CA . LEU B 1 340 ? -10.266 0.988 5.949 1 94.56 340 LEU B CA 1
ATOM 6396 C C . LEU B 1 340 ? -11.336 0.516 6.93 1 94.56 340 LEU B C 1
ATOM 6398 O O . LEU B 1 340 ? -12.484 0.28 6.543 1 94.56 340 LEU B O 1
ATOM 6402 N N . THR B 1 341 ? -10.977 0.381 8.172 1 93.19 341 THR B N 1
ATOM 6403 C CA . THR B 1 341 ? -11.922 -0.048 9.195 1 93.19 341 THR B CA 1
ATOM 6404 C C . THR B 1 341 ? -13.047 0.976 9.352 1 93.19 341 THR B C 1
ATOM 6406 O O . THR B 1 341 ? -14.211 0.608 9.492 1 93.19 341 THR B O 1
ATOM 6409 N N . LEU B 1 342 ? -12.68 2.227 9.336 1 92.5 342 LEU B N 1
ATOM 6410 C CA . LEU B 1 342 ? -13.688 3.277 9.43 1 92.5 342 LEU B CA 1
ATOM 6411 C C . LEU B 1 342 ? -14.641 3.23 8.242 1 92.5 342 LEU B C 1
ATOM 6413 O O . LEU B 1 342 ? -15.836 3.475 8.398 1 92.5 342 LEU B O 1
ATOM 6417 N N . THR B 1 343 ? -14.047 2.93 7.086 1 91.31 343 THR B N 1
ATOM 6418 C CA . THR B 1 343 ? -14.875 2.812 5.887 1 91.31 343 THR B CA 1
ATOM 6419 C C . THR B 1 343 ? -15.875 1.669 6.027 1 91.31 343 THR B C 1
ATOM 6421 O O . THR B 1 343 ? -17.062 1.828 5.715 1 91.31 343 THR B O 1
ATOM 6424 N N . MET B 1 344 ? -15.508 0.601 6.574 1 88.69 344 MET B N 1
ATOM 6425 C CA . MET B 1 344 ? -16.375 -0.569 6.707 1 88.69 344 MET B CA 1
ATOM 6426 C C . MET B 1 344 ? -17.438 -0.336 7.762 1 88.69 344 MET B C 1
ATOM 6428 O O . MET B 1 344 ? -18.609 -0.707 7.57 1 88.69 344 MET B O 1
ATOM 6432 N N . VAL B 1 345 ? -17.094 0.303 8.844 1 85.88 345 VAL B N 1
ATOM 6433 C CA . VAL B 1 345 ? -18.031 0.534 9.938 1 85.88 345 VAL B CA 1
ATOM 6434 C C . VAL B 1 345 ? -19.062 1.581 9.523 1 85.88 345 VAL B C 1
ATOM 6436 O O . VAL B 1 345 ? -20.234 1.474 9.867 1 85.88 345 VAL B O 1
ATOM 6439 N N . SER B 1 346 ? -18.656 2.518 8.82 1 85.56 346 SER B N 1
ATOM 6440 C CA . SER B 1 346 ? -19.562 3.586 8.414 1 85.56 346 SER B CA 1
ATOM 6441 C C . SER B 1 346 ? -20.484 3.131 7.289 1 85.56 346 SER B C 1
ATOM 6443 O O . SER B 1 346 ? -21.547 3.715 7.082 1 85.56 346 SER B O 1
ATOM 6445 N N . HIS B 1 347 ? -20.078 2.154 6.555 1 79.75 347 HIS B N 1
ATOM 6446 C CA . HIS B 1 347 ? -20.922 1.638 5.488 1 79.75 347 HIS B CA 1
ATOM 6447 C C . HIS B 1 347 ? -22.062 0.785 6.055 1 79.75 347 HIS B C 1
ATOM 6449 O O . HIS B 1 347 ? -23.125 0.7 5.461 1 79.75 347 HIS B O 1
ATOM 6455 N N . THR B 1 348 ? -21.922 0.149 7.168 1 66.69 348 THR B N 1
ATOM 6456 C CA . THR B 1 348 ? -22.938 -0.716 7.77 1 66.69 348 THR B CA 1
ATOM 6457 C C . THR B 1 348 ? -23.938 0.103 8.562 1 66.69 348 THR B C 1
ATOM 6459 O O . THR B 1 348 ? -25.062 -0.357 8.828 1 66.69 348 THR B O 1
ATOM 6462 N N . THR B 1 349 ? -23.594 1.233 9.008 1 53.44 349 THR B N 1
ATOM 6463 C CA . THR B 1 349 ? -24.516 1.988 9.859 1 53.44 349 THR B CA 1
ATOM 6464 C C . THR B 1 349 ? -25.625 2.609 9.031 1 53.44 349 THR B C 1
ATOM 6466 O O . THR B 1 349 ? -25.375 3.336 8.07 1 53.44 349 THR B O 1
ATOM 6469 N N . PRO B 1 350 ? -26.812 1.928 9 1 47.53 350 PRO B N 1
ATOM 6470 C CA . PRO B 1 350 ? -27.969 2.459 8.281 1 47.53 350 PRO B CA 1
ATOM 6471 C C . PRO B 1 350 ? -28.203 3.945 8.547 1 47.53 350 PRO B C 1
ATOM 6473 O O . PRO B 1 350 ? -27.969 4.418 9.664 1 47.53 350 PRO B O 1
ATOM 6476 N N . CYS B 1 351 ? -27.906 4.781 7.637 1 43 351 CYS B N 1
ATOM 6477 C CA . CYS B 1 351 ? -28.312 6.176 7.805 1 43 351 CYS B CA 1
ATOM 6478 C C . CYS B 1 351 ? -29.719 6.27 8.375 1 43 351 CYS B C 1
ATOM 6480 O O . CYS B 1 351 ? -30.625 5.555 7.941 1 43 351 CYS B O 1
ATOM 6482 N N . PRO B 1 352 ? -29.969 6.797 9.461 1 36.94 352 PRO B N 1
ATOM 6483 C CA . PRO B 1 352 ? -31.359 6.977 9.906 1 36.94 352 PRO B CA 1
ATOM 6484 C C . PRO B 1 352 ? -32.281 7.453 8.789 1 36.94 352 PRO B C 1
ATOM 6486 O O . PRO B 1 352 ? -31.859 8.211 7.91 1 36.94 352 PRO B O 1
ATOM 6489 N N . PRO B 1 353 ? -33.375 6.66 8.359 1 33.5 353 PRO B N 1
ATOM 6490 C CA . PRO B 1 353 ? -34.312 7.168 7.367 1 33.5 353 PRO B CA 1
ATOM 6491 C C . PRO B 1 353 ? -34.625 8.648 7.559 1 33.5 353 PRO B C 1
ATOM 6493 O O . PRO B 1 353 ? -34.75 9.117 8.695 1 33.5 353 PRO B O 1
ATOM 6496 N N . GLY B 1 354 ? -34.062 9.508 6.801 1 31.25 354 GLY B N 1
ATOM 6497 C CA . GLY B 1 354 ? -34.562 10.875 6.871 1 31.25 354 GLY B CA 1
ATOM 6498 C C . GLY B 1 354 ? -36.062 10.961 7.133 1 31.25 354 GLY B C 1
ATOM 6499 O O . GLY B 1 354 ? -36.781 9.977 6.977 1 31.25 354 GLY B O 1
ATOM 6500 N N . PRO B 1 355 ? -36.625 11.914 7.898 1 29.83 355 PRO B N 1
ATOM 6501 C CA . PRO B 1 355 ? -38.062 12.055 8.148 1 29.83 355 PRO B CA 1
ATOM 6502 C C . PRO B 1 355 ? -38.906 11.938 6.875 1 29.83 355 PRO B C 1
ATOM 6504 O O . PRO B 1 355 ? -38.531 12.523 5.848 1 29.83 355 PRO B O 1
ATOM 6507 N N . ALA B 1 356 ? -39.562 10.836 6.609 1 30.23 356 ALA B N 1
ATOM 6508 C CA . ALA B 1 356 ? -40.625 10.805 5.586 1 30.23 356 ALA B CA 1
ATOM 6509 C C . ALA B 1 356 ? -41.438 12.086 5.609 1 30.23 356 ALA B C 1
ATOM 6511 O O . ALA B 1 356 ? -41.656 12.68 6.668 1 30.23 356 ALA B O 1
ATOM 6512 N N . PRO B 1 357 ? -41.656 12.766 4.523 1 28.41 357 PRO B N 1
ATOM 6513 C CA . PRO B 1 357 ? -42.531 13.945 4.566 1 28.41 357 PRO B CA 1
ATOM 6514 C C . PRO B 1 357 ? -43.812 13.695 5.336 1 28.41 357 PRO B C 1
ATOM 6516 O O . PRO B 1 357 ? -44.281 12.555 5.402 1 28.41 357 PRO B O 1
ATOM 6519 N N . PRO B 1 358 ? -44.219 14.57 6.309 1 29.66 358 PRO B N 1
ATOM 6520 C CA . PRO B 1 358 ? -45.469 14.477 7.043 1 29.66 358 PRO B CA 1
ATOM 6521 C C . PRO B 1 358 ? -46.688 14.336 6.121 1 29.66 358 PRO B C 1
ATOM 6523 O O . PRO B 1 358 ? -46.906 15.18 5.242 1 29.66 358 PRO B O 1
ATOM 6526 N N . ASN B 1 359 ? -46.969 13.102 5.512 1 27.62 359 ASN B N 1
ATOM 6527 C CA . ASN B 1 359 ? -48.281 13.031 4.922 1 27.62 359 ASN B CA 1
ATOM 6528 C C . ASN B 1 359 ? -49.375 13.414 5.93 1 27.62 359 ASN B C 1
ATOM 6530 O O . ASN B 1 359 ? -49.469 12.797 6.992 1 27.62 359 ASN B O 1
ATOM 6534 N N . HIS B 1 360 ? -49.969 14.641 5.914 1 24.97 360 HIS B N 1
ATOM 6535 C CA . HIS B 1 360 ? -50.969 15.328 6.699 1 24.97 360 HIS B CA 1
ATOM 6536 C C . HIS B 1 360 ? -52.25 14.484 6.836 1 24.97 360 HIS B C 1
ATOM 6538 O O . HIS B 1 360 ? -53.156 14.859 7.562 1 24.97 360 HIS B O 1
ATOM 6544 N N . THR B 1 361 ? -52.688 13.648 5.898 1 24.67 361 THR B N 1
ATOM 6545 C CA . THR B 1 361 ? -54.125 13.43 5.926 1 24.67 361 THR B CA 1
ATOM 6546 C C . THR B 1 361 ? -54.5 12.414 6.992 1 24.67 361 THR B C 1
ATOM 6548 O O . THR B 1 361 ? -55.688 12.109 7.18 1 24.67 361 THR B O 1
ATOM 6551 N N . ALA B 1 362 ? -53.688 11.328 7.242 1 27.17 362 ALA B N 1
ATOM 6552 C CA . ALA B 1 362 ? -54.5 10.32 7.949 1 27.17 362 ALA B CA 1
ATOM 6553 C C . ALA B 1 362 ? -54.875 10.812 9.344 1 27.17 362 ALA B C 1
ATOM 6555 O O . ALA B 1 362 ? -54.031 11.258 10.109 1 27.17 362 ALA B O 1
ATOM 6556 N N . LEU B 1 363 ? -56.188 10.961 9.633 1 22.61 363 LEU B N 1
ATOM 6557 C CA . LEU B 1 363 ? -57 11.258 10.82 1 22.61 363 LEU B CA 1
ATOM 6558 C C . LEU B 1 363 ? -56.5 10.453 12.016 1 22.61 363 LEU B C 1
ATOM 6560 O O . LEU B 1 363 ? -56 9.352 11.859 1 22.61 363 LEU B O 1
ATOM 6564 N N . ASP B 1 364 ? -56.688 10.992 13.273 1 23.23 364 ASP B N 1
ATOM 6565 C CA . ASP B 1 364 ? -56.312 10.836 14.68 1 23.23 364 ASP B CA 1
ATOM 6566 C C . ASP B 1 364 ? -56.906 9.539 15.25 1 23.23 364 ASP B C 1
ATOM 6568 O O . ASP B 1 364 ? -57.406 9.523 16.375 1 23.23 364 ASP B O 1
ATOM 6572 N N . TYR B 1 365 ? -57.406 8.5 14.539 1 25.86 365 TYR B N 1
ATOM 6573 C CA . TYR B 1 365 ? -58.125 7.578 15.422 1 25.86 365 TYR B CA 1
ATOM 6574 C C . TYR B 1 365 ? -57.156 6.961 16.438 1 25.86 365 TYR B C 1
ATOM 6576 O O . TYR B 1 365 ? -56.156 6.352 16.062 1 25.86 365 TYR B O 1
ATOM 6584 N N . THR B 1 366 ? -57.156 7.48 17.766 1 24.61 366 THR B N 1
ATOM 6585 C CA . THR B 1 366 ? -56.438 7.258 19.016 1 24.61 366 THR B CA 1
ATOM 6586 C C . THR B 1 366 ? -56.625 5.816 19.484 1 24.61 366 THR B C 1
ATOM 6588 O O . THR B 1 366 ? -56.344 5.504 20.656 1 24.61 366 THR B O 1
ATOM 6591 N N . SER B 1 367 ? -57.094 4.836 18.703 1 26.45 367 SER B N 1
ATOM 6592 C CA . SER B 1 367 ? -57.406 3.678 19.531 1 26.45 367 SER B CA 1
ATOM 6593 C C . SER B 1 367 ? -56.219 3.281 20.406 1 26.45 367 SER B C 1
ATOM 6595 O O . SER B 1 367 ? -55.062 3.363 19.969 1 26.45 367 SER B O 1
ATOM 6597 N N . HIS B 1 368 ? -56.375 3.244 21.844 1 24.16 368 HIS B N 1
ATOM 6598 C CA . HIS B 1 368 ? -55.656 3.074 23.078 1 24.16 368 HIS B CA 1
ATOM 6599 C C . HIS B 1 368 ? -54.812 1.807 23.062 1 24.16 368 HIS B C 1
ATOM 6601 O O . HIS B 1 368 ? -53.875 1.646 23.859 1 24.16 368 HIS B O 1
ATOM 6607 N N . ASN B 1 369 ? -55.531 0.765 22.656 1 25.19 369 ASN B N 1
ATOM 6608 C CA . ASN B 1 369 ? -55.031 -0.503 23.188 1 25.19 369 ASN B CA 1
ATOM 6609 C C . ASN B 1 369 ? -53.625 -0.805 22.703 1 25.19 369 ASN B C 1
ATOM 6611 O O . ASN B 1 369 ? -53.188 -1.959 22.734 1 25.19 369 ASN B O 1
ATOM 6615 N N . ASP B 1 370 ? -53.125 0.144 21.938 1 24.56 370 ASP B N 1
ATOM 6616 C CA . ASP B 1 370 ? -51.969 -0.262 21.141 1 24.56 370 ASP B CA 1
ATOM 6617 C C . ASP B 1 370 ? -50.75 -0.556 22.031 1 24.56 370 ASP B C 1
ATOM 6619 O O . ASP B 1 370 ? -49.781 0.217 22.062 1 24.56 370 ASP B O 1
ATOM 6623 N N . TYR B 1 371 ? -51 -0.973 23.312 1 24.25 371 TYR B N 1
ATOM 6624 C CA . TYR B 1 371 ? -50 -1.236 24.359 1 24.25 371 TYR B CA 1
ATOM 6625 C C . TYR B 1 371 ? -48.969 -2.246 23.875 1 24.25 371 TYR B C 1
ATOM 6627 O O . TYR B 1 371 ? -47.906 -2.354 24.453 1 24.25 371 TYR B O 1
ATOM 6635 N N . GLY B 1 372 ? -49.562 -3.303 23.297 1 23.7 372 GLY B N 1
ATOM 6636 C CA . GLY B 1 372 ? -48.781 -4.52 23.359 1 23.7 372 GLY B CA 1
ATOM 6637 C C . GLY B 1 372 ? -47.406 -4.352 22.766 1 23.7 372 GLY B C 1
ATOM 6638 O O . GLY B 1 372 ? -46.406 -4.852 23.328 1 23.7 372 GLY B O 1
ATOM 6639 N N . SER B 1 373 ? -47.406 -4.184 21.406 1 26.83 373 SER B N 1
ATOM 6640 C CA . SER B 1 373 ? -46.156 -4.613 20.75 1 26.83 373 SER B CA 1
ATOM 6641 C C . SER B 1 373 ? -45 -3.668 21.062 1 26.83 373 SER B C 1
ATOM 6643 O O . SER B 1 373 ? -44.594 -2.891 20.203 1 26.83 373 SER B O 1
ATOM 6645 N N . THR B 1 374 ? -45.062 -2.869 22.125 1 26.75 374 THR B N 1
ATOM 6646 C CA . THR B 1 374 ? -44.062 -1.907 22.625 1 26.75 374 THR B CA 1
ATOM 6647 C C . THR B 1 374 ? -42.688 -2.535 22.688 1 26.75 374 THR B C 1
ATOM 6649 O O . THR B 1 374 ? -41.688 -1.824 22.766 1 26.75 374 THR B O 1
ATOM 6652 N N . PHE B 1 375 ? -42.625 -3.707 23.141 1 25.34 375 PHE B N 1
ATOM 6653 C CA . PHE B 1 375 ? -41.406 -4.309 23.625 1 25.34 375 PHE B CA 1
ATOM 6654 C C . PHE B 1 375 ? -40.406 -4.488 22.469 1 25.34 375 PHE B C 1
ATOM 6656 O O . PHE B 1 375 ? -39.312 -5.02 22.672 1 25.34 375 PHE B O 1
ATOM 6663 N N . MET B 1 376 ? -40.969 -4.793 21.328 1 27.88 376 MET B N 1
ATOM 6664 C CA . MET B 1 376 ? -39.969 -5.039 20.266 1 27.88 376 MET B CA 1
ATOM 6665 C C . MET B 1 376 ? -39.031 -3.857 20.125 1 27.88 376 MET B C 1
ATOM 6667 O O . MET B 1 376 ? -39.125 -3.08 19.172 1 27.88 376 MET B O 1
ATOM 6671 N N . SER B 1 377 ? -38.875 -2.924 21.078 1 26.23 377 SER B N 1
ATOM 6672 C CA . SER B 1 377 ? -38.312 -1.616 21.406 1 26.23 377 SER B CA 1
ATOM 6673 C C . SER B 1 377 ? -36.938 -1.444 20.797 1 26.23 377 SER B C 1
ATOM 6675 O O . SER B 1 377 ? -36.375 -2.383 20.203 1 26.23 377 SER B O 1
ATOM 6677 N N . ASN B 1 378 ? -35.938 -0.842 21.75 1 26.3 378 ASN B N 1
ATOM 6678 C CA . ASN B 1 378 ? -34.719 -0.035 21.812 1 26.3 378 ASN B CA 1
ATOM 6679 C C . ASN B 1 378 ? -33.5 -0.823 21.359 1 26.3 378 ASN B C 1
ATOM 6681 O O . ASN B 1 378 ? -32.688 -1.272 22.188 1 26.3 378 ASN B O 1
ATOM 6685 N N . ALA B 1 379 ? -33.531 -1.907 20.922 1 29.47 379 ALA B N 1
ATOM 6686 C CA . ALA B 1 379 ? -32.219 -2.377 20.484 1 29.47 379 ALA B CA 1
ATOM 6687 C C . ALA B 1 379 ? -31.375 -1.229 19.938 1 29.47 379 ALA B C 1
ATOM 6689 O O . ALA B 1 379 ? -31.516 -0.85 18.766 1 29.47 379 ALA B O 1
ATOM 6690 N N . GLN B 1 380 ? -31.266 -0.08 20.578 1 32.75 380 GLN B N 1
ATOM 6691 C CA . GLN B 1 380 ? -30.359 1.063 20.562 1 32.75 380 GLN B CA 1
ATOM 6692 C C . GLN B 1 380 ? -28.984 0.662 20.047 1 32.75 380 GLN B C 1
ATOM 6694 O O . GLN B 1 380 ? -28.266 -0.122 20.672 1 32.75 380 GLN B O 1
ATOM 6699 N N . THR B 1 381 ? -28.734 0.467 18.969 1 40.31 381 THR B N 1
ATOM 6700 C CA . THR B 1 381 ? -27.5 0.137 18.266 1 40.31 381 THR B CA 1
ATOM 6701 C C . THR B 1 381 ? -26.281 0.636 19.047 1 40.31 381 THR B C 1
ATOM 6703 O O . THR B 1 381 ? -26.125 1.84 19.266 1 40.31 381 THR B O 1
ATOM 6706 N N . ALA B 1 382 ? -25.969 0.106 20.219 1 42.31 382 ALA B N 1
ATOM 6707 C CA . ALA B 1 382 ? -24.812 0.312 21.078 1 42.31 382 ALA B CA 1
ATOM 6708 C C . ALA B 1 382 ? -23.672 0.957 20.312 1 42.31 382 ALA B C 1
ATOM 6710 O O . ALA B 1 382 ? -23.203 0.425 19.297 1 42.31 382 ALA B O 1
ATOM 6711 N N . GLY B 1 383 ? -23.625 2.35 20.281 1 55.72 383 GLY B N 1
ATOM 6712 C CA . GLY B 1 383 ? -22.562 3.141 19.688 1 55.72 383 GLY B CA 1
ATOM 6713 C C . GLY B 1 383 ? -21.188 2.5 19.828 1 55.72 383 GLY B C 1
ATOM 6714 O O . GLY B 1 383 ? -20.844 1.987 20.891 1 55.72 383 GLY B O 1
ATOM 6715 N N . SER B 1 384 ? -20.641 1.733 18.875 1 71.75 384 SER B N 1
ATOM 6716 C CA . SER B 1 384 ? -19.359 1.04 18.875 1 71.75 384 SER B CA 1
ATOM 6717 C C . SER B 1 384 ? -18.203 2.014 19.078 1 71.75 384 SER B C 1
ATOM 6719 O O . SER B 1 384 ? -18.25 3.15 18.594 1 71.75 384 SER B O 1
ATOM 6721 N N . ILE B 1 385 ? -17.359 1.823 20.188 1 83.38 385 ILE B N 1
ATOM 6722 C CA . ILE B 1 385 ? -16.141 2.576 20.5 1 83.38 385 ILE B CA 1
ATOM 6723 C C . ILE B 1 385 ? -15.133 2.406 19.375 1 83.38 385 ILE B C 1
ATOM 6725 O O . ILE B 1 385 ? -14.109 3.102 19.328 1 83.38 385 ILE B O 1
ATOM 6729 N N . LEU B 1 386 ? -15.602 1.726 18.328 1 85.94 386 LEU B N 1
ATOM 6730 C CA . LEU B 1 386 ? -14.672 1.38 17.266 1 85.94 386 LEU B CA 1
ATOM 6731 C C . LEU B 1 386 ? -14.297 2.611 16.438 1 85.94 386 LEU B C 1
ATOM 6733 O O . LEU B 1 386 ? -13.133 2.801 16.094 1 85.94 386 LEU B O 1
ATOM 6737 N N . PRO B 1 387 ? -15.234 3.486 16.25 1 87.75 387 PRO B N 1
ATOM 6738 C CA . PRO B 1 387 ? -14.844 4.664 15.469 1 87.75 387 PRO B CA 1
ATOM 6739 C C . PRO B 1 387 ? -13.852 5.559 16.203 1 87.75 387 PRO B C 1
ATOM 6741 O O . PRO B 1 387 ? -12.961 6.145 15.586 1 87.75 387 PRO B O 1
ATOM 6744 N N . ILE B 1 388 ? -13.961 5.656 17.516 1 88.94 388 ILE B N 1
ATOM 6745 C CA . ILE B 1 388 ? -13.031 6.473 18.297 1 88.94 388 ILE B CA 1
ATOM 6746 C C . ILE B 1 388 ? -11.648 5.844 18.281 1 88.94 388 ILE B C 1
ATOM 6748 O O . ILE B 1 388 ? -10.648 6.535 18.062 1 88.94 388 ILE B O 1
ATOM 6752 N N . ILE B 1 389 ? -11.609 4.539 18.422 1 89.94 389 ILE B N 1
ATOM 6753 C CA . ILE B 1 389 ? -10.336 3.84 18.438 1 89.94 389 ILE B CA 1
ATOM 6754 C C . ILE B 1 389 ? -9.641 3.984 17.094 1 89.94 389 ILE B C 1
ATOM 6756 O O . ILE B 1 389 ? -8.445 4.258 17.016 1 89.94 389 ILE B O 1
ATOM 6760 N N . CYS B 1 390 ? -10.406 3.85 16.078 1 92.69 390 CYS B N 1
ATOM 6761 C CA . CYS B 1 390 ? -9.836 3.926 14.734 1 92.69 390 CYS B CA 1
ATOM 6762 C C . CYS B 1 390 ? -9.367 5.344 14.414 1 92.69 390 CYS B C 1
ATOM 6764 O O . CYS B 1 390 ? -8.352 5.535 13.758 1 92.69 390 CYS B O 1
ATOM 6766 N N . THR B 1 391 ? -10.141 6.312 14.883 1 92.19 391 THR B N 1
ATOM 6767 C CA . THR B 1 391 ? -9.727 7.695 14.664 1 92.19 391 THR B CA 1
ATOM 6768 C C . THR B 1 391 ? -8.453 8 15.438 1 92.19 391 THR B C 1
ATOM 6770 O O . THR B 1 391 ? -7.551 8.68 14.93 1 92.19 391 THR B O 1
ATOM 6773 N N . VAL B 1 392 ? -8.367 7.496 16.625 1 92.62 392 VAL B N 1
ATOM 6774 C CA . VAL B 1 392 ? -7.188 7.691 17.453 1 92.62 392 VAL B CA 1
ATOM 6775 C C . VAL B 1 392 ? -5.977 7.035 16.797 1 92.62 392 VAL B C 1
ATOM 6777 O O . VAL B 1 392 ? -4.895 7.621 16.75 1 92.62 392 VAL B O 1
ATOM 6780 N N . VAL B 1 393 ? -6.164 5.883 16.266 1 93.88 393 VAL B N 1
ATOM 6781 C CA . VAL B 1 393 ? -5.066 5.176 15.609 1 93.88 393 VAL B CA 1
ATOM 6782 C C . VAL B 1 393 ? -4.676 5.91 14.328 1 93.88 393 VAL B C 1
ATOM 6784 O O . VAL B 1 393 ? -3.494 5.965 13.977 1 93.88 393 VAL B O 1
ATOM 6787 N N . PHE B 1 394 ? -5.617 6.41 13.672 1 95.44 394 PHE B N 1
ATOM 6788 C CA . PHE B 1 394 ? -5.344 7.176 12.461 1 95.44 394 PHE B CA 1
ATOM 6789 C C . PHE B 1 394 ? -4.465 8.383 12.773 1 95.44 394 PHE B C 1
ATOM 6791 O O . PHE B 1 394 ? -3.457 8.617 12.102 1 95.44 394 PHE B O 1
ATOM 6798 N N . ILE B 1 395 ? -4.797 9.109 13.758 1 94.12 395 ILE B N 1
ATOM 6799 C CA . ILE B 1 395 ? -4.066 10.312 14.133 1 94.12 395 ILE B CA 1
ATOM 6800 C C . ILE B 1 395 ? -2.699 9.93 14.695 1 94.12 395 ILE B C 1
ATOM 6802 O O . ILE B 1 395 ? -1.707 10.617 14.445 1 94.12 395 ILE B O 1
ATOM 6806 N N . PHE B 1 396 ? -2.691 8.875 15.422 1 93.12 396 PHE B N 1
ATOM 6807 C CA . PHE B 1 396 ? -1.424 8.359 15.93 1 93.12 396 PHE B CA 1
ATOM 6808 C C . PHE B 1 396 ? -0.487 8.008 14.773 1 93.12 396 PHE B C 1
ATOM 6810 O O . PHE B 1 396 ? 0.697 8.352 14.805 1 93.12 396 PHE B O 1
ATOM 6817 N N . GLY B 1 397 ? -1.05 7.324 13.867 1 93.31 397 GLY B N 1
ATOM 6818 C CA . GLY B 1 397 ? -0.253 6.98 12.703 1 93.31 397 GLY B CA 1
ATOM 6819 C C . GLY B 1 397 ? 0.247 8.195 11.945 1 93.31 397 GLY B C 1
ATOM 6820 O O . GLY B 1 397 ? 1.415 8.25 11.555 1 93.31 397 GLY B O 1
ATOM 6821 N N . TYR B 1 398 ? -0.552 9.148 11.742 1 94 398 TYR B N 1
ATOM 6822 C CA . TYR B 1 398 ? -0.164 10.367 11.039 1 94 398 TYR B CA 1
ATOM 6823 C C . TYR B 1 398 ? 0.945 11.094 11.789 1 94 398 TYR B C 1
ATOM 6825 O O . TYR B 1 398 ? 1.934 11.523 11.188 1 94 398 TYR B O 1
ATOM 6833 N N . ALA B 1 399 ? 0.804 11.203 13.07 1 90.94 399 ALA B N 1
ATOM 6834 C CA . ALA B 1 399 ? 1.742 11.969 13.891 1 90.94 399 ALA B CA 1
ATOM 6835 C C . ALA B 1 399 ? 3.074 11.234 14.023 1 90.94 399 ALA B C 1
ATOM 6837 O O . ALA B 1 399 ? 4.102 11.852 14.32 1 90.94 399 ALA B O 1
ATOM 6838 N N . LEU B 1 400 ? 3.074 10.016 13.766 1 87.62 400 LEU B N 1
ATOM 6839 C CA . LEU B 1 400 ? 4.289 9.219 13.891 1 87.62 400 LEU B CA 1
ATOM 6840 C C . LEU B 1 400 ? 5.215 9.453 12.703 1 87.62 400 LEU B C 1
ATOM 6842 O O . LEU B 1 400 ? 6.434 9.328 12.82 1 87.62 400 LEU B O 1
ATOM 6846 N N . GLY B 1 401 ? 4.59 9.773 11.578 1 88.31 401 GLY B N 1
ATOM 6847 C CA . GLY B 1 401 ? 5.461 9.82 10.414 1 88.31 401 GLY B CA 1
ATOM 6848 C C . GLY B 1 401 ? 5.117 10.945 9.461 1 88.31 401 GLY B C 1
ATOM 6849 O O . GLY B 1 401 ? 5.707 12.023 9.523 1 88.31 401 GLY B O 1
ATOM 6850 N N . TRP B 1 402 ? 4.047 10.867 8.766 1 89.19 402 TRP B N 1
ATOM 6851 C CA . TRP B 1 402 ? 3.705 11.773 7.676 1 89.19 402 TRP B CA 1
ATOM 6852 C C . TRP B 1 402 ? 3.551 13.203 8.188 1 89.19 402 TRP B C 1
ATOM 6854 O O . TRP B 1 402 ? 3.707 14.164 7.426 1 89.19 402 TRP B O 1
ATOM 6864 N N . GLY B 1 403 ? 3.328 13.391 9.414 1 86.94 403 GLY B N 1
ATOM 6865 C CA . GLY B 1 403 ? 3.188 14.727 9.977 1 86.94 403 GLY B CA 1
ATOM 6866 C C . GLY B 1 403 ? 4.512 15.461 10.125 1 86.94 403 GLY B C 1
ATOM 6867 O O . GLY B 1 403 ? 4.809 16.375 9.359 1 86.94 403 GLY B O 1
ATOM 6868 N N . PRO B 1 404 ? 5.387 14.945 10.891 1 81.88 404 PRO B N 1
ATOM 6869 C CA . PRO B 1 404 ? 6.645 15.656 11.148 1 81.88 404 PRO B CA 1
ATOM 6870 C C . PRO B 1 404 ? 7.695 15.398 10.07 1 81.88 404 PRO B C 1
ATOM 6872 O O . PRO B 1 404 ? 8.469 16.297 9.734 1 81.88 404 PRO B O 1
ATOM 6875 N N . ILE B 1 405 ? 7.691 14.266 9.469 1 82.69 405 ILE B N 1
ATOM 6876 C CA . ILE B 1 405 ? 8.766 13.875 8.562 1 82.69 405 ILE B CA 1
ATOM 6877 C C . ILE B 1 405 ? 8.656 14.648 7.254 1 82.69 405 ILE B C 1
ATOM 6879 O O . ILE B 1 405 ? 9.664 14.961 6.621 1 82.69 405 ILE B O 1
ATOM 6883 N N . THR B 1 406 ? 7.469 14.953 6.848 1 82.94 406 THR B N 1
ATOM 6884 C CA . THR B 1 406 ? 7.301 15.68 5.594 1 82.94 406 THR B CA 1
ATOM 6885 C C . THR B 1 406 ? 7.938 17.062 5.684 1 82.94 406 THR B C 1
ATOM 6887 O O . THR B 1 406 ? 8.539 17.531 4.719 1 82.94 406 THR B O 1
ATOM 6890 N N . TRP B 1 407 ? 7.855 17.672 6.832 1 74.31 407 TRP B N 1
ATOM 6891 C CA . TRP B 1 407 ? 8.477 18.969 7.031 1 74.31 407 TRP B CA 1
ATOM 6892 C C . TRP B 1 407 ? 9.992 18.844 7.098 1 74.31 407 TRP B C 1
ATOM 6894 O O . TRP B 1 407 ? 10.719 19.688 6.551 1 74.31 407 TRP B O 1
ATOM 6904 N N . LEU B 1 408 ? 10.391 17.859 7.664 1 73.12 408 LEU B N 1
ATOM 6905 C CA . LEU B 1 408 ? 11.828 17.609 7.793 1 73.12 408 LEU B CA 1
ATOM 6906 C C . LEU B 1 408 ? 12.445 17.297 6.438 1 73.12 408 LEU B C 1
ATOM 6908 O O . LEU B 1 408 ? 13.508 17.812 6.098 1 73.12 408 LEU B O 1
ATOM 6912 N N . LEU B 1 409 ? 11.75 16.469 5.723 1 78.44 409 LEU B N 1
ATOM 6913 C CA . LEU B 1 409 ? 12.281 16.047 4.43 1 78.44 409 LEU B CA 1
ATOM 6914 C C . LEU B 1 409 ? 12.32 17.219 3.451 1 78.44 409 LEU B C 1
ATOM 6916 O O . LEU B 1 409 ? 13.195 17.281 2.59 1 78.44 409 LEU B O 1
ATOM 6920 N N . MET B 1 410 ? 11.406 18.094 3.605 1 78.06 410 MET B N 1
ATOM 6921 C CA . MET B 1 410 ? 11.391 19.266 2.748 1 78.06 410 MET B CA 1
ATOM 6922 C C . MET B 1 410 ? 12.656 20.109 2.943 1 78.06 410 MET B C 1
ATOM 6924 O O . MET B 1 410 ? 13.25 20.578 1.974 1 78.06 410 MET B O 1
ATOM 6928 N N . SER B 1 411 ? 13.164 20.156 4.113 1 70.94 411 SER B N 1
ATOM 6929 C CA . SER B 1 411 ? 14.352 20.953 4.406 1 70.94 411 SER B CA 1
ATOM 6930 C C . SER B 1 411 ? 15.625 20.203 4.023 1 70.94 411 SER B C 1
ATOM 6932 O O . SER B 1 411 ? 16.641 20.828 3.705 1 70.94 411 SER B O 1
ATOM 6934 N N . GLU B 1 412 ? 15.523 18.922 3.994 1 72.19 412 GLU B N 1
ATOM 6935 C CA . GLU B 1 412 ? 16.719 18.125 3.707 1 72.19 412 GLU B CA 1
ATOM 6936 C C . GLU B 1 412 ? 16.891 17.906 2.207 1 72.19 412 GLU B C 1
ATOM 6938 O O . GLU B 1 412 ? 18.016 17.812 1.712 1 72.19 412 GLU B O 1
ATOM 6943 N N . VAL B 1 413 ? 15.797 17.812 1.525 1 77 413 VAL B N 1
ATOM 6944 C CA . VAL B 1 413 ? 15.859 17.422 0.123 1 77 413 VAL B CA 1
ATOM 6945 C C . VAL B 1 413 ? 16.016 18.656 -0.76 1 77 413 VAL B C 1
ATOM 6947 O O . VAL B 1 413 ? 16.656 18.594 -1.812 1 77 413 VAL B O 1
ATOM 6950 N N . LEU B 1 414 ? 15.555 19.781 -0.379 1 77 414 LEU B N 1
ATOM 6951 C CA . LEU B 1 414 ? 15.617 20.984 -1.206 1 77 414 LEU B CA 1
ATOM 6952 C C . LEU B 1 414 ? 17 21.609 -1.133 1 77 414 LEU B C 1
ATOM 6954 O O . LEU B 1 414 ? 17.562 21.75 -0.047 1 77 414 LEU B O 1
ATOM 6958 N N . PRO B 1 415 ? 17.438 21.797 -2.33 1 72.25 415 PRO B N 1
ATOM 6959 C CA . PRO B 1 415 ? 18.719 22.5 -2.322 1 72.25 415 PRO B CA 1
ATOM 6960 C C . PRO B 1 415 ? 18.641 23.859 -1.603 1 72.25 415 PRO B C 1
ATOM 6962 O O . PRO B 1 415 ? 17.625 24.531 -1.659 1 72.25 415 PRO B O 1
ATOM 6965 N N . LEU B 1 416 ? 19.719 24.25 -0.928 1 65.06 416 LEU B N 1
ATOM 6966 C CA . LEU B 1 416 ? 19.781 25.438 -0.093 1 65.06 416 LEU B CA 1
ATOM 6967 C C . LEU B 1 416 ? 19.453 26.688 -0.9 1 65.06 416 LEU B C 1
ATOM 6969 O O . LEU B 1 416 ? 18.75 27.578 -0.413 1 65.06 416 LEU B O 1
ATOM 6973 N N . ALA B 1 417 ? 19.875 26.656 -2.121 1 66.69 417 ALA B N 1
ATOM 6974 C CA . ALA B 1 417 ? 19.688 27.828 -2.961 1 66.69 417 ALA B CA 1
ATOM 6975 C C . ALA B 1 417 ? 18.203 28.031 -3.312 1 66.69 417 ALA B C 1
ATOM 6977 O O . ALA B 1 417 ? 17.75 29.156 -3.48 1 66.69 417 ALA B O 1
ATOM 6978 N N . ALA B 1 418 ? 17.484 26.938 -3.35 1 72.19 418 ALA B N 1
ATOM 6979 C CA . ALA B 1 418 ? 16.078 27 -3.783 1 72.19 418 ALA B CA 1
ATOM 6980 C C . ALA B 1 418 ? 15.133 26.781 -2.609 1 72.19 418 ALA B C 1
ATOM 6982 O O . ALA B 1 418 ? 13.914 26.734 -2.789 1 72.19 418 ALA B O 1
ATOM 6983 N N . ARG B 1 419 ? 15.594 26.719 -1.48 1 71.69 419 ARG B N 1
ATOM 6984 C CA . ARG B 1 419 ? 14.805 26.328 -0.32 1 71.69 419 ARG B CA 1
ATOM 6985 C C . ARG B 1 419 ? 13.742 27.359 -0.007 1 71.69 419 ARG B C 1
ATOM 6987 O O . ARG B 1 419 ? 12.602 27.016 0.308 1 71.69 419 ARG B O 1
ATOM 6994 N N . GLY B 1 420 ? 14.086 28.625 -0.056 1 67.31 420 GLY B N 1
ATOM 6995 C CA . GLY B 1 420 ? 13.133 29.672 0.265 1 67.31 420 GLY B CA 1
ATOM 6996 C C . GLY B 1 420 ? 11.938 29.703 -0.667 1 67.31 420 GLY B C 1
ATOM 6997 O O . GLY B 1 420 ? 10.797 29.594 -0.22 1 67.31 420 GLY B O 1
ATOM 6998 N N . LYS B 1 421 ? 12.188 29.734 -1.863 1 70.62 421 LYS B N 1
ATOM 6999 C CA . LYS B 1 421 ? 11.117 29.812 -2.855 1 70.62 421 LYS B CA 1
ATOM 7000 C C . LYS B 1 421 ? 10.359 28.484 -2.941 1 70.62 421 LYS B C 1
ATOM 7002 O O . LYS B 1 421 ? 9.125 28.484 -3.049 1 70.62 421 LYS B O 1
ATOM 7007 N N . ALA B 1 422 ? 11.07 27.422 -2.891 1 77.69 422 ALA B N 1
ATOM 7008 C CA . ALA B 1 422 ? 10.438 26.109 -3.01 1 77.69 422 ALA B CA 1
ATOM 7009 C C . ALA B 1 422 ? 9.586 25.797 -1.784 1 77.69 422 ALA B C 1
ATOM 7011 O O . ALA B 1 422 ? 8.531 25.172 -1.897 1 77.69 422 ALA B O 1
ATOM 7012 N N . SER B 1 423 ? 10.008 26.234 -0.697 1 76.31 423 SER B N 1
ATOM 7013 C CA . SER B 1 423 ? 9.227 26.016 0.513 1 76.31 423 SER B CA 1
ATOM 7014 C C . SER B 1 423 ? 7.902 26.781 0.459 1 76.31 423 SER B C 1
ATOM 7016 O O . SER B 1 423 ? 6.879 26.281 0.939 1 76.31 423 SER B O 1
ATOM 7018 N N . GLY B 1 424 ? 7.965 28 -0.096 1 75.56 424 GLY B N 1
ATOM 7019 C CA . GLY B 1 424 ? 6.738 28.766 -0.262 1 75.56 424 GLY B CA 1
ATOM 7020 C C . GLY B 1 424 ? 5.723 28.078 -1.153 1 75.56 424 GLY B C 1
ATOM 7021 O O . GLY B 1 424 ? 4.531 28.047 -0.836 1 75.56 424 GLY B O 1
ATOM 7022 N N . VAL B 1 425 ? 6.23 27.516 -2.145 1 80.88 425 VAL B N 1
ATOM 7023 C CA . VAL B 1 425 ? 5.352 26.812 -3.07 1 80.88 425 VAL B CA 1
ATOM 7024 C C . VAL B 1 425 ? 4.762 25.578 -2.389 1 80.88 425 VAL B C 1
ATOM 7026 O O . VAL B 1 425 ? 3.576 25.281 -2.547 1 80.88 425 VAL B O 1
ATOM 7029 N N . CYS B 1 426 ? 5.586 24.891 -1.697 1 84.12 426 CYS B N 1
ATOM 7030 C CA . CYS B 1 426 ? 5.133 23.688 -0.997 1 84.12 426 CYS B CA 1
ATOM 7031 C C . CYS B 1 426 ? 4.039 24.031 0.012 1 84.12 426 CYS B C 1
ATOM 7033 O O . CYS B 1 426 ? 3.033 23.328 0.102 1 84.12 426 CYS B O 1
ATOM 7035 N N . VAL B 1 427 ? 4.172 25.094 0.692 1 81.06 427 VAL B N 1
ATOM 7036 C CA . VAL B 1 427 ? 3.211 25.5 1.718 1 81.06 427 VAL B CA 1
ATOM 7037 C C . VAL B 1 427 ? 1.905 25.938 1.062 1 81.06 427 VAL B C 1
ATOM 7039 O O . VAL B 1 427 ? 0.819 25.609 1.542 1 81.06 427 VAL B O 1
ATOM 7042 N N . THR B 1 428 ? 2.037 26.562 -0.026 1 86.38 428 THR B N 1
ATOM 7043 C CA . THR B 1 428 ? 0.852 27.031 -0.742 1 86.38 428 THR B CA 1
ATOM 7044 C C . THR B 1 428 ? 0.048 25.844 -1.271 1 86.38 428 THR B C 1
ATOM 7046 O O . THR B 1 428 ? -1.176 25.797 -1.125 1 86.38 428 THR B O 1
ATOM 7049 N N . VAL B 1 429 ? 0.748 24.938 -1.807 1 89.69 429 VAL B N 1
ATOM 7050 C CA . VAL B 1 429 ? 0.066 23.766 -2.342 1 89.69 429 VAL B CA 1
ATOM 7051 C C . VAL B 1 429 ? -0.582 22.984 -1.202 1 89.69 429 VAL B C 1
ATOM 7053 O O . VAL B 1 429 ? -1.696 22.469 -1.346 1 89.69 429 VAL B O 1
ATOM 7056 N N . SER B 1 430 ? 0.091 22.891 -0.148 1 91.06 430 SER B N 1
ATOM 7057 C CA . SER B 1 430 ? -0.436 22.188 1.012 1 91.06 430 SER B CA 1
ATOM 7058 C C . SER B 1 430 ? -1.744 22.797 1.492 1 91.06 430 SER B C 1
ATOM 7060 O O . SER B 1 430 ? -2.746 22.109 1.654 1 91.06 430 SER B O 1
ATOM 7062 N N . TRP B 1 431 ? -1.829 24.062 1.591 1 92.75 431 TRP B N 1
ATOM 7063 C CA . TRP B 1 431 ? -2.994 24.734 2.164 1 92.75 431 TRP B CA 1
ATOM 7064 C C . TRP B 1 431 ? -4.133 24.812 1.151 1 92.75 431 TRP B C 1
ATOM 7066 O O . TRP B 1 431 ? -5.309 24.734 1.522 1 92.75 431 TRP B O 1
ATOM 7076 N N . LEU B 1 432 ? -3.777 24.906 -0.068 1 94 432 LEU B N 1
ATOM 7077 C CA . LEU B 1 432 ? -4.824 24.875 -1.085 1 94 432 LEU B CA 1
ATOM 7078 C C . LEU B 1 432 ? -5.484 23.5 -1.155 1 94 432 LEU B C 1
ATOM 7080 O O . LEU B 1 432 ? -6.699 23.406 -1.343 1 94 432 LEU B O 1
ATOM 7084 N N . THR B 1 433 ? -4.641 22.547 -1.064 1 95.38 433 THR B N 1
ATOM 7085 C CA . THR B 1 433 ? -5.191 21.203 -1.028 1 95.38 433 THR B CA 1
ATOM 7086 C C . THR B 1 433 ? -6.039 20.984 0.224 1 95.38 433 THR B C 1
ATOM 7088 O O . THR B 1 433 ? -7.105 20.375 0.164 1 95.38 433 THR B O 1
ATOM 7091 N N . ALA B 1 434 ? -5.551 21.516 1.289 1 94.69 434 ALA B N 1
ATOM 7092 C CA . ALA B 1 434 ? -6.316 21.422 2.529 1 94.69 434 ALA B CA 1
ATOM 7093 C C . ALA B 1 434 ? -7.672 22.109 2.387 1 94.69 434 ALA B C 1
ATOM 7095 O O . ALA B 1 434 ? -8.68 21.609 2.889 1 94.69 434 ALA B O 1
ATOM 7096 N N . PHE B 1 435 ? -7.719 23.219 1.706 1 95.75 435 PHE B N 1
ATOM 7097 C CA . PHE B 1 435 ? -8.961 23.938 1.467 1 95.75 435 PHE B CA 1
ATOM 7098 C C . PHE B 1 435 ? -9.93 23.078 0.65 1 95.75 435 PHE B C 1
ATOM 7100 O O . PHE B 1 435 ? -11.078 22.891 1.047 1 95.75 435 PHE B O 1
ATOM 7107 N N . GLY B 1 436 ? -9.406 22.641 -0.43 1 95.56 436 GLY B N 1
ATOM 7108 C CA . GLY B 1 436 ? -10.242 21.828 -1.299 1 95.56 436 GLY B CA 1
ATOM 7109 C C . GLY B 1 436 ? -10.805 20.594 -0.609 1 95.56 436 GLY B C 1
ATOM 7110 O O . GLY B 1 436 ? -11.984 20.281 -0.759 1 95.56 436 GLY B O 1
ATOM 7111 N N . LEU B 1 437 ? -10.023 19.953 0.133 1 95.44 437 LEU B N 1
ATOM 7112 C CA . LEU B 1 437 ? -10.43 18.719 0.789 1 95.44 437 LEU B CA 1
ATOM 7113 C C . LEU B 1 437 ? -11.398 19 1.93 1 95.44 437 LEU B C 1
ATOM 7115 O O . LEU B 1 437 ? -12.383 18.281 2.107 1 95.44 437 LEU B O 1
ATOM 7119 N N . THR B 1 438 ? -11.117 20 2.693 1 94.62 438 THR B N 1
ATOM 7120 C CA . THR B 1 438 ? -11.984 20.344 3.816 1 94.62 438 THR B CA 1
ATOM 7121 C C . THR B 1 438 ? -13.352 20.812 3.322 1 94.62 438 THR B C 1
ATOM 7123 O O . THR B 1 438 ? -14.383 20.453 3.895 1 94.62 438 THR B O 1
ATOM 7126 N N . HIS B 1 439 ? -13.32 21.578 2.301 1 94.5 439 HIS B N 1
ATOM 7127 C CA . HIS B 1 439 ? -14.57 22.031 1.705 1 94.5 439 HIS B CA 1
ATOM 7128 C C . HIS B 1 439 ? -15.344 20.859 1.102 1 94.5 439 HIS B C 1
ATOM 7130 O O . HIS B 1 439 ? -16.562 20.75 1.292 1 94.5 439 HIS B O 1
ATOM 7136 N N . GLY B 1 440 ? -14.68 20.047 0.436 1 93.69 440 GLY B N 1
ATOM 7137 C CA . GLY B 1 440 ? -15.312 18.891 -0.185 1 93.69 440 GLY B CA 1
ATOM 7138 C C . GLY B 1 440 ? -15.766 17.859 0.818 1 93.69 440 GLY B C 1
ATOM 7139 O O . GLY B 1 440 ? -16.75 17.141 0.584 1 93.69 440 GLY B O 1
ATOM 7140 N N . PHE B 1 441 ? -15.109 17.781 1.892 1 94.19 441 PHE B N 1
ATOM 7141 C CA . PHE B 1 441 ? -15.43 16.812 2.924 1 94.19 441 PHE B CA 1
ATOM 7142 C C . PHE B 1 441 ? -16.859 16.984 3.408 1 94.19 441 PHE B C 1
ATOM 7144 O O . PHE B 1 441 ? -17.625 16.016 3.488 1 94.19 441 PHE B O 1
ATOM 7151 N N . THR B 1 442 ? -17.266 18.172 3.699 1 91.25 442 THR B N 1
ATOM 7152 C CA . THR B 1 442 ? -18.609 18.453 4.219 1 91.25 442 THR B CA 1
ATOM 7153 C C . THR B 1 442 ? -19.672 18.094 3.189 1 91.25 442 THR B C 1
ATOM 7155 O O . THR B 1 442 ? -20.703 17.5 3.527 1 91.25 442 THR B O 1
ATOM 7158 N N . HIS B 1 443 ? -19.359 18.375 1.974 1 91.69 443 HIS B N 1
ATOM 7159 C CA . HIS B 1 443 ? -20.312 18.047 0.913 1 91.69 443 HIS B CA 1
ATOM 7160 C C . HIS B 1 443 ? -20.391 16.531 0.69 1 91.69 443 HIS B C 1
ATOM 7162 O O . HIS B 1 443 ? -21.469 16 0.463 1 91.69 443 HIS B O 1
ATOM 7168 N N . LEU B 1 444 ? -19.328 15.875 0.822 1 91.81 444 LEU B N 1
ATOM 7169 C CA . LEU B 1 444 ? -19.297 14.43 0.643 1 91.81 444 LEU B CA 1
ATOM 7170 C C . LEU B 1 444 ? -20.047 13.727 1.777 1 91.81 444 LEU B C 1
ATOM 7172 O O . LEU B 1 444 ? -20.766 12.758 1.543 1 91.81 444 LEU B O 1
ATOM 7176 N N . VAL B 1 445 ? -19.828 14.211 2.912 1 90.38 445 VAL B N 1
ATOM 7177 C CA . VAL B 1 445 ? -20.469 13.602 4.078 1 90.38 445 VAL B CA 1
ATOM 7178 C C . VAL B 1 445 ? -21.984 13.797 3.996 1 90.38 445 VAL B C 1
ATOM 7180 O O . VAL B 1 445 ? -22.75 12.891 4.34 1 90.38 445 VAL B O 1
ATOM 7183 N N . ASP B 1 446 ? -22.375 14.945 3.555 1 87.94 446 ASP B N 1
ATOM 7184 C CA . ASP B 1 446 ? -23.797 15.242 3.48 1 87.94 446 ASP B CA 1
ATOM 7185 C C . ASP B 1 446 ? -24.469 14.422 2.389 1 87.94 446 ASP B C 1
ATOM 7187 O O . ASP B 1 446 ? -25.594 13.93 2.576 1 87.94 446 ASP B O 1
ATOM 7191 N N . THR B 1 447 ? -23.797 14.141 1.282 1 87.38 447 THR B N 1
ATOM 7192 C CA . THR B 1 447 ? -24.391 13.461 0.143 1 87.38 447 THR B CA 1
ATOM 7193 C C . THR B 1 447 ? -24.266 11.945 0.292 1 87.38 447 THR B C 1
ATOM 7195 O O . THR B 1 447 ? -25.203 11.203 0.028 1 87.38 447 THR B O 1
ATOM 7198 N N . TYR B 1 448 ? -23.109 11.406 0.742 1 87 448 TYR B N 1
ATOM 7199 C CA . TYR B 1 448 ? -22.844 9.969 0.696 1 87 448 TYR B CA 1
ATOM 7200 C C . TYR B 1 448 ? -22.625 9.414 2.096 1 87 448 TYR B C 1
ATOM 7202 O O . TYR B 1 448 ? -22.609 8.195 2.291 1 87 448 TYR B O 1
ATOM 7210 N N . GLY B 1 449 ? -22.438 10.281 2.979 1 86.56 449 GLY B N 1
ATOM 7211 C CA . GLY B 1 449 ? -22.109 9.812 4.32 1 86.56 449 GLY B CA 1
ATOM 7212 C C . GLY B 1 449 ? -20.625 9.773 4.598 1 86.56 449 GLY B C 1
ATOM 7213 O O . GLY B 1 449 ? -19.812 10.148 3.742 1 86.56 449 GLY B O 1
ATOM 7214 N N . LEU B 1 450 ? -20.266 9.32 5.727 1 90.31 450 LEU B N 1
ATOM 7215 C CA . LEU B 1 450 ? -18.875 9.344 6.176 1 90.31 450 LEU B CA 1
ATOM 7216 C C . LEU B 1 450 ? -18.062 8.289 5.445 1 90.31 450 LEU B C 1
ATOM 7218 O O . LEU B 1 450 ? -16.828 8.344 5.445 1 90.31 450 LEU B O 1
ATOM 7222 N N . TYR B 1 451 ? -18.703 7.289 4.82 1 88.69 451 TYR B N 1
ATOM 7223 C CA . TYR B 1 451 ? -17.953 6.207 4.176 1 88.69 451 TYR B CA 1
ATOM 7224 C C . TYR B 1 451 ? -17.203 6.715 2.947 1 88.69 451 TYR B C 1
ATOM 7226 O O . TYR B 1 451 ? -16.125 6.234 2.631 1 88.69 451 TYR B O 1
ATOM 7234 N N . ALA B 1 452 ? -17.703 7.75 2.217 1 90.69 452 ALA B N 1
ATOM 7235 C CA . ALA B 1 452 ? -17.109 8.234 0.974 1 90.69 452 ALA B CA 1
ATOM 7236 C C . ALA B 1 452 ? -15.758 8.891 1.234 1 90.69 452 ALA B C 1
ATOM 7238 O O . ALA B 1 452 ? -14.758 8.523 0.614 1 90.69 452 ALA B O 1
ATOM 7239 N N . PRO B 1 453 ? -15.734 9.852 2.203 1 93.31 453 PRO B N 1
ATOM 7240 C CA . PRO B 1 453 ? -14.414 10.43 2.461 1 93.31 453 PRO B CA 1
ATOM 7241 C C . PRO B 1 453 ? -13.43 9.406 3.029 1 93.31 453 PRO B C 1
ATOM 7243 O O . PRO B 1 453 ? -12.242 9.445 2.697 1 93.31 453 PRO B O 1
ATOM 7246 N N . TYR B 1 454 ? -13.875 8.547 3.879 1 94.12 454 TYR B N 1
ATOM 7247 C CA . TYR B 1 454 ? -12.984 7.539 4.438 1 94.12 454 TYR B CA 1
ATOM 7248 C C . TYR B 1 454 ? -12.43 6.633 3.342 1 94.12 454 TYR B C 1
ATOM 7250 O O . TYR B 1 454 ? -11.266 6.219 3.396 1 94.12 454 TYR B O 1
ATOM 7258 N N . LEU B 1 455 ? -13.219 6.289 2.359 1 93.94 455 LEU B N 1
ATOM 7259 C CA . LEU B 1 455 ? -12.773 5.496 1.223 1 93.94 455 LEU B CA 1
ATOM 7260 C C . LEU B 1 455 ? -11.688 6.227 0.444 1 93.94 455 LEU B C 1
ATOM 7262 O O . LEU B 1 455 ? -10.688 5.621 0.048 1 93.94 455 LEU B O 1
ATOM 7266 N N . LEU B 1 456 ? -11.922 7.488 0.282 1 94.81 456 LEU B N 1
ATOM 7267 C CA . LEU B 1 456 ? -10.922 8.297 -0.408 1 94.81 456 LEU B CA 1
ATOM 7268 C C . LEU B 1 456 ? -9.609 8.32 0.366 1 94.81 456 LEU B C 1
ATOM 7270 O O . LEU B 1 456 ? -8.531 8.172 -0.221 1 94.81 456 LEU B O 1
ATOM 7274 N N . PHE B 1 457 ? -9.75 8.453 1.654 1 96.12 457 PHE B N 1
ATOM 7275 C CA . PHE B 1 457 ? -8.547 8.492 2.482 1 96.12 457 PHE B CA 1
ATOM 7276 C C . PHE B 1 457 ? -7.824 7.152 2.443 1 96.12 457 PHE B C 1
ATOM 7278 O O . PHE B 1 457 ? -6.594 7.105 2.484 1 96.12 457 PHE B O 1
ATOM 7285 N N . THR B 1 458 ? -8.578 6.055 2.369 1 95.88 458 THR B N 1
ATOM 7286 C CA . THR B 1 458 ? -7.984 4.727 2.289 1 95.88 458 THR B CA 1
ATOM 7287 C C . THR B 1 458 ? -7.133 4.59 1.03 1 95.88 458 THR B C 1
ATOM 7289 O O . THR B 1 458 ? -5.996 4.117 1.091 1 95.88 458 THR B O 1
ATOM 7292 N N . VAL B 1 459 ? -7.633 5.031 -0.055 1 95.69 459 VAL B N 1
ATOM 7293 C CA . VAL B 1 459 ? -6.926 4.941 -1.327 1 95.69 459 VAL B CA 1
ATOM 7294 C C . VAL B 1 459 ? -5.691 5.84 -1.297 1 95.69 459 VAL B C 1
ATOM 7296 O O . VAL B 1 459 ? -4.613 5.445 -1.749 1 95.69 459 VAL B O 1
ATOM 7299 N N . VAL B 1 460 ? -5.836 7.023 -0.734 1 96.31 460 VAL B N 1
ATOM 7300 C CA . VAL B 1 460 ? -4.734 7.973 -0.687 1 96.31 460 VAL B CA 1
ATOM 7301 C C . VAL B 1 460 ? -3.611 7.422 0.189 1 96.31 460 VAL B C 1
ATOM 7303 O O . VAL B 1 460 ? -2.43 7.625 -0.103 1 96.31 460 VAL B O 1
ATOM 7306 N N . CYS B 1 461 ? -3.975 6.73 1.255 1 95.94 461 CYS B N 1
ATOM 7307 C CA . CYS B 1 461 ? -2.955 6.152 2.123 1 95.94 461 CYS B CA 1
ATOM 7308 C C . CYS B 1 461 ? -2.111 5.133 1.372 1 95.94 461 CYS B C 1
ATOM 7310 O O . CYS B 1 461 ? -0.899 5.051 1.579 1 95.94 461 CYS B O 1
ATOM 7312 N N . VAL B 1 462 ? -2.723 4.375 0.489 1 96 462 VAL B N 1
ATOM 7313 C CA . VAL B 1 462 ? -1.983 3.381 -0.28 1 96 462 VAL B CA 1
ATOM 7314 C C . VAL B 1 462 ? -1.118 4.074 -1.329 1 96 462 VAL B C 1
ATOM 7316 O O . VAL B 1 462 ? 0.016 3.662 -1.579 1 96 462 VAL B O 1
ATOM 7319 N N . VAL B 1 463 ? -1.655 5.152 -1.903 1 95.25 463 VAL B N 1
ATOM 7320 C CA . VAL B 1 463 ? -0.875 5.926 -2.863 1 95.25 463 VAL B CA 1
ATOM 7321 C C . VAL B 1 463 ? 0.333 6.551 -2.166 1 95.25 463 VAL B C 1
ATOM 7323 O O . VAL B 1 463 ? 1.418 6.633 -2.746 1 95.25 463 VAL B O 1
ATOM 7326 N N . SER B 1 464 ? 0.065 6.973 -0.945 1 94.75 464 SER B N 1
ATOM 7327 C CA . SER B 1 464 ? 1.176 7.52 -0.172 1 94.75 464 SER B CA 1
ATOM 7328 C C . SER B 1 464 ? 2.24 6.461 0.092 1 94.75 464 SER B C 1
ATOM 7330 O O . SER B 1 464 ? 3.436 6.762 0.088 1 94.75 464 SER B O 1
ATOM 7332 N N . LEU B 1 465 ? 1.799 5.293 0.338 1 93.81 465 LEU B N 1
ATOM 7333 C CA . LEU B 1 465 ? 2.732 4.188 0.528 1 93.81 465 LEU B CA 1
ATOM 7334 C C . LEU B 1 465 ? 3.549 3.943 -0.737 1 93.81 465 LEU B C 1
ATOM 7336 O O . LEU B 1 465 ? 4.766 3.758 -0.669 1 93.81 465 LEU B O 1
ATOM 7340 N N . LEU B 1 466 ? 2.877 3.947 -1.848 1 93.19 466 LEU B N 1
ATOM 7341 C CA . LEU B 1 466 ? 3.545 3.762 -3.131 1 93.19 466 LEU B CA 1
ATOM 7342 C C . LEU B 1 466 ? 4.516 4.906 -3.41 1 93.19 466 LEU B C 1
ATOM 7344 O O . LEU B 1 466 ? 5.629 4.68 -3.881 1 93.19 466 LEU B O 1
ATOM 7348 N N . PHE B 1 467 ? 4.113 6.145 -3.139 1 93.31 467 PHE B N 1
ATOM 7349 C CA . PHE B 1 467 ? 4.957 7.316 -3.34 1 93.31 467 PHE B CA 1
ATOM 7350 C C . PHE B 1 467 ? 6.219 7.227 -2.492 1 93.31 467 PHE B C 1
ATOM 7352 O O . PHE B 1 467 ? 7.312 7.551 -2.961 1 93.31 467 PHE B O 1
ATOM 7359 N N . ASN B 1 468 ? 6.051 6.812 -1.282 1 90.56 468 ASN B N 1
ATOM 7360 C CA . ASN B 1 468 ? 7.195 6.633 -0.395 1 90.56 468 ASN B CA 1
ATOM 7361 C C . ASN B 1 468 ? 8.164 5.582 -0.933 1 90.56 468 ASN B C 1
ATOM 7363 O O . ASN B 1 468 ? 9.383 5.758 -0.863 1 90.56 468 ASN B O 1
ATOM 7367 N N . ALA B 1 469 ? 7.652 4.551 -1.505 1 87.81 469 ALA B N 1
ATOM 7368 C CA . ALA B 1 469 ? 8.477 3.439 -1.982 1 87.81 469 ALA B CA 1
ATOM 7369 C C . ALA B 1 469 ? 9.25 3.834 -3.232 1 87.81 469 ALA B C 1
ATOM 7371 O O . ALA B 1 469 ? 10.43 3.48 -3.377 1 87.81 469 ALA B O 1
ATOM 7372 N N . VAL B 1 470 ? 8.664 4.637 -4.062 1 85.88 470 VAL B N 1
ATOM 7373 C CA . VAL B 1 470 ? 9.258 4.855 -5.375 1 85.88 470 VAL B CA 1
ATOM 7374 C C . VAL B 1 470 ? 10.039 6.172 -5.379 1 85.88 470 VAL B C 1
ATOM 7376 O O . VAL B 1 470 ? 11.109 6.266 -5.988 1 85.88 470 VAL B O 1
ATOM 7379 N N . CYS B 1 471 ? 9.562 7.164 -4.645 1 84.38 471 CYS B N 1
ATOM 7380 C CA . CYS B 1 471 ? 10.102 8.5 -4.887 1 84.38 471 CYS B CA 1
ATOM 7381 C C . CYS B 1 471 ? 10.992 8.938 -3.734 1 84.38 471 CYS B C 1
ATOM 7383 O O . CYS B 1 471 ? 11.969 9.664 -3.943 1 84.38 471 CYS B O 1
ATOM 7385 N N . ILE B 1 472 ? 10.781 8.586 -2.559 1 84.12 472 ILE B N 1
ATOM 7386 C CA . ILE B 1 472 ? 11.469 9.164 -1.412 1 84.12 472 ILE B CA 1
ATOM 7387 C C . ILE B 1 472 ? 12.75 8.375 -1.129 1 84.12 472 ILE B C 1
ATOM 7389 O O . ILE B 1 472 ? 12.711 7.148 -0.989 1 84.12 472 ILE B O 1
ATOM 7393 N N . PRO B 1 473 ? 13.82 9.047 -1.178 1 78.19 473 PRO B N 1
ATOM 7394 C CA . PRO B 1 473 ? 15.078 8.398 -0.807 1 78.19 473 PRO B CA 1
ATOM 7395 C C . PRO B 1 473 ? 15.305 8.375 0.702 1 78.19 473 PRO B C 1
ATOM 7397 O O . PRO B 1 473 ? 14.664 9.117 1.44 1 78.19 473 PRO B O 1
ATOM 7400 N N . GLU B 1 474 ? 16.109 7.465 1.141 1 75.62 474 GLU B N 1
ATOM 7401 C CA . GLU B 1 474 ? 16.484 7.422 2.553 1 75.62 474 GLU B CA 1
ATOM 7402 C C . GLU B 1 474 ? 17.562 8.445 2.875 1 75.62 474 GLU B C 1
ATOM 7404 O O . GLU B 1 474 ? 18.641 8.422 2.281 1 75.62 474 GLU B O 1
ATOM 7409 N N . THR B 1 475 ? 17.281 9.375 3.682 1 69.62 475 THR B N 1
ATOM 7410 C CA . THR B 1 475 ? 18.203 10.461 3.965 1 69.62 475 THR B CA 1
ATOM 7411 C C . THR B 1 475 ? 18.891 10.25 5.312 1 69.62 475 THR B C 1
ATOM 7413 O O . THR B 1 475 ? 19.703 11.07 5.734 1 69.62 475 THR B O 1
ATOM 7416 N N . ARG B 1 476 ? 18.641 9.133 5.859 1 70.06 476 ARG B N 1
ATOM 7417 C CA . ARG B 1 476 ? 19.234 8.914 7.172 1 70.06 476 ARG B CA 1
ATOM 7418 C C . ARG B 1 476 ? 20.75 8.852 7.07 1 70.06 476 ARG B C 1
ATOM 7420 O O . ARG B 1 476 ? 21.297 8.133 6.23 1 70.06 476 ARG B O 1
ATOM 7427 N N . LYS B 1 477 ? 21.469 9.586 7.883 1 61.53 477 LYS B N 1
ATOM 7428 C CA . LYS B 1 477 ? 22.922 9.594 8.062 1 61.53 477 LYS B CA 1
ATOM 7429 C C . LYS B 1 477 ? 23.625 10.07 6.797 1 61.53 477 LYS B C 1
ATOM 7431 O O . LYS B 1 477 ? 24.75 9.641 6.5 1 61.53 477 LYS B O 1
ATOM 7436 N N . ARG B 1 478 ? 22.859 10.781 5.992 1 67.75 478 ARG B N 1
ATOM 7437 C CA . ARG B 1 478 ? 23.484 11.312 4.789 1 67.75 478 ARG B CA 1
ATOM 7438 C C . ARG B 1 478 ? 23.625 12.828 4.875 1 67.75 478 ARG B C 1
ATOM 7440 O O . ARG B 1 478 ? 22.812 13.5 5.512 1 67.75 478 ARG B O 1
ATOM 7447 N N . SER B 1 479 ? 24.719 13.25 4.453 1 62.53 479 SER B N 1
ATOM 7448 C CA . SER B 1 479 ? 24.953 14.695 4.441 1 62.53 479 SER B CA 1
ATOM 7449 C C . SER B 1 479 ? 24.125 15.375 3.355 1 62.53 479 SER B C 1
ATOM 7451 O O . SER B 1 479 ? 23.641 14.727 2.432 1 62.53 479 SER B O 1
ATOM 7453 N N . LEU B 1 480 ? 23.875 16.578 3.436 1 66 480 LEU B N 1
ATOM 7454 C CA . LEU B 1 480 ? 23.078 17.359 2.498 1 66 480 LEU B CA 1
ATOM 7455 C C . LEU B 1 480 ? 23.703 17.344 1.106 1 66 480 LEU B C 1
ATOM 7457 O O . LEU B 1 480 ? 22.984 17.297 0.103 1 66 480 LEU B O 1
ATOM 7461 N N . GLU B 1 481 ? 24.969 17.328 1.114 1 64 481 GLU B N 1
ATOM 7462 C CA . GLU B 1 481 ? 25.688 17.312 -0.163 1 64 481 GLU B CA 1
ATOM 7463 C C . GLU B 1 481 ? 25.484 15.984 -0.885 1 64 481 GLU B C 1
ATOM 7465 O O . GLU B 1 481 ? 25.328 15.953 -2.107 1 64 481 GLU B O 1
ATOM 7470 N N . GLU B 1 482 ? 25.406 15.023 -0.051 1 68.12 482 GLU B N 1
ATOM 7471 C CA . GLU B 1 482 ? 25.219 13.703 -0.634 1 68.12 482 GLU B CA 1
ATOM 7472 C C . GLU B 1 482 ? 23.828 13.555 -1.226 1 68.12 482 GLU B C 1
ATOM 7474 O O . GLU B 1 482 ? 23.641 12.914 -2.264 1 68.12 482 GLU B O 1
ATOM 7479 N N . ILE B 1 483 ? 22.906 14.141 -0.589 1 70.31 483 ILE B N 1
ATOM 7480 C CA . ILE B 1 483 ? 21.531 14.07 -1.065 1 70.31 483 ILE B CA 1
ATOM 7481 C C . ILE B 1 483 ? 21.391 14.875 -2.355 1 70.31 483 ILE B C 1
ATOM 7483 O O . ILE B 1 483 ? 20.703 14.453 -3.283 1 70.31 483 ILE B O 1
ATOM 7487 N N . GLU B 1 484 ? 22.062 15.93 -2.391 1 68.88 484 GLU B N 1
ATOM 7488 C CA . GLU B 1 484 ? 22.031 16.734 -3.605 1 68.88 484 GLU B CA 1
ATOM 7489 C C . GLU B 1 484 ? 22.672 16 -4.777 1 68.88 484 GLU B C 1
ATOM 7491 O O . GLU B 1 484 ? 22.188 16.078 -5.906 1 68.88 484 GLU B O 1
ATOM 7496 N N . ASN B 1 485 ? 23.719 15.289 -4.461 1 67.62 485 ASN B N 1
ATOM 7497 C CA . ASN B 1 485 ? 24.391 14.523 -5.5 1 67.62 485 ASN B CA 1
ATOM 7498 C C . ASN B 1 485 ? 23.562 13.336 -5.969 1 67.62 485 ASN B C 1
ATOM 7500 O O . ASN B 1 485 ? 23.656 12.914 -7.121 1 67.62 485 ASN B O 1
ATOM 7504 N N . TYR B 1 486 ? 22.844 12.875 -5.055 1 68.94 486 TYR B N 1
ATOM 7505 C CA . TYR B 1 486 ? 21.938 11.781 -5.383 1 68.94 486 TYR B CA 1
ATOM 7506 C C . TYR B 1 486 ? 21.016 12.172 -6.531 1 68.94 486 TYR B C 1
ATOM 7508 O O . TYR B 1 486 ? 20.781 11.375 -7.441 1 68.94 486 TYR B O 1
ATOM 7516 N N . PHE B 1 487 ? 20.531 13.32 -6.586 1 70.75 487 PHE B N 1
ATOM 7517 C CA . PHE B 1 487 ? 19.578 13.758 -7.594 1 70.75 487 PHE B CA 1
ATOM 7518 C C . PHE B 1 487 ? 20.281 14.227 -8.859 1 70.75 487 PHE B C 1
ATOM 7520 O O . PHE B 1 487 ? 19.719 14.188 -9.945 1 70.75 487 PHE B O 1
ATOM 7527 N N . ARG B 1 488 ? 21.516 14.562 -8.609 1 66.12 488 ARG B N 1
ATOM 7528 C CA . ARG B 1 488 ? 22.297 14.969 -9.781 1 66.12 488 ARG B CA 1
ATOM 7529 C C . ARG B 1 488 ? 22.703 13.758 -10.617 1 66.12 488 ARG B C 1
ATOM 7531 O O . ARG B 1 488 ? 22.688 13.82 -11.852 1 66.12 488 ARG B O 1
ATOM 7538 N N . THR B 1 489 ? 23.047 12.648 -9.906 1 61.88 489 THR B N 1
ATOM 7539 C CA . THR B 1 489 ? 23.609 11.5 -10.609 1 61.88 489 THR B CA 1
ATOM 7540 C C . THR B 1 489 ? 22.516 10.516 -11.008 1 61.88 489 THR B C 1
ATOM 7542 O O . THR B 1 489 ? 22.781 9.531 -11.695 1 61.88 489 THR B O 1
ATOM 7545 N N . GLY B 1 490 ? 21.25 10.891 -10.789 1 59.72 490 GLY B N 1
ATOM 7546 C CA . GLY B 1 490 ? 20.188 10.023 -11.242 1 59.72 490 GLY B CA 1
ATOM 7547 C C . GLY B 1 490 ? 19.844 8.922 -10.258 1 59.72 490 GLY B C 1
ATOM 7548 O O . GLY B 1 490 ? 19.703 7.758 -10.633 1 59.72 490 GLY B O 1
ATOM 7549 N N . ARG B 1 491 ? 19.719 9.07 -8.984 1 59.59 491 ARG B N 1
ATOM 7550 C CA . ARG B 1 491 ? 19.172 8.266 -7.898 1 59.59 491 ARG B CA 1
ATOM 7551 C C . ARG B 1 491 ? 20.172 7.191 -7.457 1 59.59 491 ARG B C 1
ATOM 7553 O O . ARG B 1 491 ? 19.781 6.043 -7.223 1 59.59 491 ARG B O 1
ATOM 7560 N N . THR B 1 492 ? 21.484 7.301 -7.723 1 55.34 492 THR B N 1
ATOM 7561 C CA . THR B 1 492 ? 22.469 6.379 -7.152 1 55.34 492 THR B CA 1
ATOM 7562 C C . THR B 1 492 ? 23.328 7.082 -6.117 1 55.34 492 THR B C 1
ATOM 7564 O O . THR B 1 492 ? 23.812 8.195 -6.352 1 55.34 492 THR B O 1
ATOM 7567 N N . PHE B 1 493 ? 23.234 6.703 -4.832 1 47.44 493 PHE B N 1
ATOM 7568 C CA . PHE B 1 493 ? 24.125 7.262 -3.828 1 47.44 493 PHE B CA 1
ATOM 7569 C C . PHE B 1 493 ? 25.578 6.895 -4.133 1 47.44 493 PHE B C 1
ATOM 7571 O O . PHE B 1 493 ? 25.891 5.715 -4.305 1 47.44 493 PHE B O 1
ATOM 7578 N N . THR B 1 494 ? 26.312 7.621 -4.875 1 43.28 494 THR B N 1
ATOM 7579 C CA . THR B 1 494 ? 27.719 7.359 -5.145 1 43.28 494 THR B CA 1
ATOM 7580 C C . THR B 1 494 ? 28.547 7.5 -3.871 1 43.28 494 THR B C 1
ATOM 7582 O O . THR B 1 494 ? 28.438 8.5 -3.156 1 43.28 494 THR B O 1
ATOM 7585 N N . ILE B 1 495 ? 28.922 6.414 -3.258 1 36.59 495 ILE B N 1
ATOM 7586 C CA . ILE B 1 495 ? 29.938 6.461 -2.209 1 36.59 495 ILE B CA 1
ATOM 7587 C C . ILE B 1 495 ? 31.203 7.094 -2.754 1 36.59 495 ILE B C 1
ATOM 7589 O O . ILE B 1 495 ? 31.812 6.57 -3.689 1 36.59 495 ILE B O 1
ATOM 7593 N N . LYS B 1 496 ? 31.531 8.336 -2.68 1 36 496 LYS B N 1
ATOM 7594 C CA . LYS B 1 496 ? 32.906 8.766 -2.814 1 36 496 LYS B CA 1
ATOM 7595 C C . LYS B 1 496 ? 33.781 8.148 -1.733 1 36 496 LYS B C 1
ATOM 7597 O O . LYS B 1 496 ? 33.562 8.344 -0.541 1 36 496 LYS B O 1
ATOM 7602 N N . GLN B 1 497 ? 34.5 7.004 -1.93 1 28.8 497 GLN B N 1
ATOM 7603 C CA . GLN B 1 497 ? 35.688 6.688 -1.159 1 28.8 497 GLN B CA 1
ATOM 7604 C C . GLN B 1 497 ? 36.625 7.902 -1.059 1 28.8 497 GLN B C 1
ATOM 7606 O O . GLN B 1 497 ? 37.094 8.414 -2.074 1 28.8 497 GLN B O 1
ATOM 7611 N N . SER B 1 498 ? 36.438 8.805 -0.221 1 25.56 498 SER B N 1
ATOM 7612 C CA . SER B 1 498 ? 37.656 9.555 0.062 1 25.56 498 SER B CA 1
ATOM 7613 C C . SER B 1 498 ? 38.844 8.617 0.188 1 25.56 498 SER B C 1
ATOM 7615 O O . SER B 1 498 ? 38.844 7.688 0.995 1 25.56 498 SER B O 1
ATOM 7617 N N . SER B 1 499 ? 39.688 8.641 -0.859 1 22.92 499 SER B N 1
ATOM 7618 C CA . SER B 1 499 ? 41.094 8.344 -0.602 1 22.92 499 SER B CA 1
ATOM 7619 C C . SER B 1 499 ? 41.656 9.211 0.526 1 22.92 499 SER B C 1
ATOM 7621 O O . SER B 1 499 ? 41.375 10.414 0.577 1 22.92 499 SER B O 1
#

Radius of gyration: 36.02 Å; Cα contacts (8 Å, |Δi|>4): 1391; chains: 2; bounding box: 132×89×75 Å

Organism: Oreochromis niloticus (NCBI:txid8128)

InterPro domains:
  IPR003663 Sugar/inositol transporter [PR00171] (123-142)
  IPR003663 Sugar/inositol transporter [PR00171] (272-282)
  IPR003663 Sugar/inositol transporter [PR00171] (388-409)
  IPR003663 Sugar/inositol transporter [PR00171] (411-423)
  IPR005828 Major facilitator, sugar transporter-like [PF00083] (30-487)
  IPR005829 Sugar transporter, conserved site [PS00216] (315-332)
  IPR005829 Sugar transporter, conserved site [PS00217] (128-153)
  IPR020846 Major facilitator superfamily domain [PS50850] (27-476)
  IPR036259 MFS transporter superfamily [G3DSA:1.20.1250.20] (17-490)
  IPR036259 MFS transporter superfamily [SSF103473] (27-484)
  IPR050549 Major Facilitator Superfamily Trehalose Transporter [PTHR48021] (22-484)

Foldseek 3Di:
DPPPPPPPPPPPVVCVPQFDQVLLVLLLVLLLLLLLLLLQLLQLQALVVCQQCDPPHDPQSHDDLLLSLLLNQLLLVLLLVLQVVLLVVCVPPNLLVLLLVLLVLLLCLLVLCLPPPHSVSSNSSSSSSSSSSNNSVLRSLVQSQLLDDPVCNVVSNCSSVLSSLVSNLVNLVCSVPDDSSVSSVVSSVSSVSSNVSSVPADGRLLVCVVVVNLVSSLVNNCSNGHVRDPSVVVSVVSNVCVVPQDQDDPVVCPDLLNVQLLVLLLVLLLLLLLLPPSLCSNHVLVQLVQLPAPDRSSVLSSVLSVLLSVLLVVLVVCCQPPFQLVLLLQLLVLLLVLLVVLLVSFVPPPDPPDPDPPPPPDDDPVPPPPPPPCPVDCPPVHSDCSNSVSSSSNSSSCSNHSSRSSVVSLVLQHDPSCSSVSVSSSSSSNSVSNSVSSSVCSVCCVPPRNSVSSVSSNVSSVVSSVSSVPRDDTCRPHDSVQSSVCSVVPNDSDPPPPD/DPPPPPPPPPPPVVCCPQFDQVLLVLLLVLLLLLLLLLLQLLQLQALVVCQQCDPPHDPQSHDDLLLSLLLNQLLLVLLLVLQVVLLVVCVPPNLLVLLLVLLVLLLCLLVLCLPPPHSVSSNSSSSSSSSSSNNSVLRSLVQSQLLDDPVCNVVSNCSSVLSSLVSNLVNLVCSVPDDSSVSSVVSSVSSVSSNVSSVPHDGRLLVCVVVVNLVSSLVNNCSNGHVRDPSVVVSVVSNVCVVPQDQDDPVVCPDLLNVQLLVLLLVLLLLLLLLPPSLCSNHQLVQLVQLPAPDRSSVLSSVLSVLLSVLLVVLVVCCQPPFQLVLLLQLLVLLLVLLVVLLVSFVPPPDPPDPDPPPPPDDDPPPPPPPPPPPVDPPPVHSDCSNSVSSSSNSSSCSNHSSSSSVVSLVLQHDPSCSSVSVSSSSSSNSVSNSVSSSVCSVCCVPPRNSVSSVSSNVSSVVSSVSSVPRDDTCRPHDSVQSSVCSVVPNDSDPPPPD

pLDDT: mean 79.08, std 19.5, range [22.44, 96.94]